Protein AF-0000000084986970 (afdb_homodimer)

InterPro domains:
  IPR000310 Orn/Lys/Arg decarboxylase, major domain [PF01276] (15-390)
  IPR000310 Orn/Lys/Arg decarboxylase, major domain [PS00703] (236-250)
  IPR000310 Orn/Lys/Arg decarboxylase, major domain [cd00615] (16-315)
  IPR008286 Orn/Lys/Arg decarboxylase, C-terminal [PF03711] (447-493)
  IPR015421 Pyridoxal phosphate-dependent transferase, major domain [G3DSA:3.40.640.10] (15-297)
  IPR015424 Pyridoxal phosphate-dependent transferase [SSF53383] (15-403)
  IPR052357 Orn/Lys/Arg decarboxylase class-I [PTHR43277] (8-494)

Radius of gyration: 28.78 Å; Cα contacts (8 Å, |Δi|>4): 2289; chains: 2; bounding box: 64×90×77 Å

Solvent-accessible surface area (backbone atoms only — not comparable to full-atom values): 53271 Å² total; per-residue (Å²): 107,68,64,58,50,49,51,50,48,51,60,55,63,49,33,51,39,37,55,46,49,54,52,51,49,72,62,64,58,47,70,22,34,46,30,8,18,43,52,35,53,41,27,63,79,32,94,77,34,21,66,56,39,64,58,41,28,63,42,48,31,44,49,41,54,42,63,62,40,69,84,65,24,37,91,78,65,48,80,43,31,46,37,50,34,25,53,53,44,8,60,74,72,65,28,78,38,36,44,82,35,76,46,16,38,48,47,49,52,27,30,53,37,52,51,70,32,37,67,63,39,32,30,40,34,47,54,72,43,62,68,38,56,59,41,20,34,36,62,28,28,24,31,74,43,75,36,71,51,28,57,19,76,92,63,70,40,76,46,65,58,31,58,68,59,51,53,48,50,46,67,75,40,49,78,25,51,31,35,43,46,63,43,29,35,95,80,15,43,28,71,53,49,45,68,55,46,52,55,30,48,74,49,67,23,41,36,36,33,40,14,40,71,39,63,61,24,81,39,38,76,91,49,48,75,36,60,54,77,42,60,31,26,32,37,33,18,16,34,5,47,43,34,56,18,41,54,20,19,15,37,39,35,33,56,42,91,80,62,57,63,68,56,37,46,56,38,44,47,63,73,47,41,87,41,52,43,44,60,40,56,27,24,46,35,44,30,50,28,36,39,72,73,44,22,45,61,40,48,50,51,36,52,50,48,37,53,49,49,42,53,50,40,38,68,47,74,33,37,38,59,60,47,64,82,72,56,52,18,78,78,40,68,86,48,64,61,45,65,42,70,44,41,40,41,30,38,37,56,45,47,35,49,54,47,71,56,43,52,48,46,33,38,75,75,60,38,35,44,59,42,48,67,52,67,44,32,38,32,38,48,56,29,53,20,61,48,71,70,55,51,51,52,50,45,51,49,52,41,54,53,40,66,66,62,48,65,59,48,84,78,70,80,76,81,76,80,68,75,82,74,47,68,46,33,44,32,30,68,30,44,60,47,86,48,42,82,44,51,51,45,40,98,85,72,37,79,29,70,82,49,50,73,35,33,30,26,42,53,31,27,35,37,78,89,60,40,58,75,37,41,24,13,23,43,35,45,64,66,53,50,51,50,51,51,52,47,69,65,38,88,54,89,56,48,56,44,61,60,42,62,63,83,88,42,53,18,42,43,24,54,41,74,69,55,56,71,71,50,71,70,53,82,130,108,66,65,58,50,49,51,50,48,51,61,55,62,49,33,50,38,38,55,48,49,54,51,51,50,70,62,65,56,47,70,22,33,48,29,6,18,44,51,34,53,41,27,62,80,31,94,79,34,21,65,57,40,62,59,41,29,63,43,48,31,46,48,41,54,43,64,62,40,69,83,63,24,37,91,79,66,49,79,43,31,46,38,51,34,25,53,55,45,6,60,74,71,65,27,78,40,36,43,84,35,75,45,17,37,48,48,49,52,28,31,53,36,51,51,71,34,36,66,64,39,33,31,40,34,47,54,73,43,61,68,36,58,58,42,20,32,36,63,28,28,26,33,74,43,74,35,72,50,31,58,18,77,90,61,70,41,75,46,64,58,30,61,66,58,52,53,49,50,47,66,74,40,48,78,27,51,32,34,44,46,62,41,31,33,94,80,16,42,26,72,52,49,45,69,56,44,54,58,30,48,73,49,66,23,42,34,36,32,40,14,42,71,39,61,61,24,80,40,38,75,92,49,48,76,39,59,55,77,43,60,31,26,31,38,33,18,16,35,6,48,42,35,56,17,42,55,20,20,15,37,39,34,34,57,43,89,80,64,56,63,68,57,36,45,56,38,42,45,64,74,46,40,87,40,52,44,45,62,41,56,28,23,46,35,44,29,49,27,36,40,73,75,44,22,45,61,40,49,52,50,35,52,51,49,36,52,50,49,42,53,51,40,40,68,48,75,32,39,37,58,58,48,62,82,69,55,53,19,78,78,37,68,85,47,64,60,46,65,41,69,43,42,43,40,30,37,38,57,45,47,34,50,56,47,70,56,43,53,48,47,34,37,74,75,61,37,35,43,58,44,48,67,52,64,45,32,40,31,39,46,57,28,54,20,61,48,70,68,56,50,52,52,50,44,51,49,52,41,55,52,40,68,67,64,47,64,58,49,87,79,68,80,76,81,77,80,67,74,83,73,47,68,46,32,43,32,30,69,28,44,58,48,86,47,42,79,43,52,52,46,40,97,84,73,36,79,30,70,82,50,48,72,35,33,29,26,43,52,31,27,35,40,78,90,60,39,59,76,37,41,24,12,22,42,36,45,63,66,52,50,51,48,52,52,51,48,69,65,38,87,56,90,54,48,57,46,61,60,41,63,64,82,88,42,53,18,42,44,25,54,40,74,70,55,55,70,72,50,72,69,53,83,130

Organism: Nitrosospira multiformis (strain ATCC 25196 / NCIMB 11849 / C 71) (NCBI:txid323848)

Nearest PDB structures (foldseek):
  3n75-assembly1_A  TM=8.613E-01  e=7.988E-37  Escherichia coli K-12
  5fkz-assembly1_E  TM=8.682E-01  e=3.020E-36  Escherichia coli K-12
  7p9b-assembly1_A  TM=8.381E-01  e=1.142E-35  Providencia stuartii
  2vyc-assembly1_A  TM=8.359E-01  e=1.022E-35  Escherichia coli BL21(DE3)
  5fkx-assembly1_A  TM=8.220E-01  e=3.748E-34  Escherichia coli K-12

Secondary structure (DSSP, 8-state):
-HHHHHHHHHHHH--HHHHHHHHHHHHTPEEESS-TTTTTHHHHT-TTTHHHHHHH-HHHHHT---TT-GGG--SSS--SHHHHHHHHHHHHHT-SEEEEESSHHHHHHHHHHHHH--TT-EEEEETTS-HHHHHHHHHHT-EEEEEPPPEETTTTEE-PPPHHHHHHHHHH-TT--EEEEESS-TT-EE--HHHHHHHHHHTT-EEEEE-TT-TTGGGSGGGPSPTTTTT-SEEEE-HHHHSSSPTT-EEEEE--TT--HHHHHHHHHHHS-SS--HHHHHHHHHHHHHHHHHHHHHHHHHHHHHHHHHHHHHHTSS-EE--HHHHS-GGGTTTT-EE-TTEEEEE-TTSSS-HHHHHHHHHHHH-EEESEE-SSEEEEE--TT--HHHHHHHHHHHHHHHHT-PPPPPPPPPPPPPPP--B-S-HHHHHTS--EEEESB-TTSSB-GGGTT-BB-S-BEEETT---SB-TTBBP-HHHHHHHHHHHHSSS--EEETPEEETTEEEEEE--HHHHHHSPPPP-/-HHHHHHHHHHHH--HHHHHHHHHHHHTPEEESS-TTTTTHHHHT-TTTHHHHHHH-HHHHHT---TT-GGG--SSS--SHHHHHHHHHHHHHT-SEEEEESSHHHHHHHHHHHHH--TT-EEEEETTS-HHHHHHHHHHT-EEEEEPPPEETTTTEE-PPPHHHHHHHHHH-TT-SEEEEESS-TT-EE--HHHHHHHHHHTT-EEEEE-TT-TTGGGSGGGPSPTTTTT-SEEEE-HHHHSSSPTT-EEEEE--TT--HHHHHHHHHHHS-SS--HHHHHHHHHHHHHHHHHHHHHHHHHHHHHHHHHHHHHHTSS-EE--HHHHS-GGGTTTT-EE-TTEEEEE-TTSSS-HHHHHHHHHHHH-EEESEE-SSEEEEE--TT--HHHHHHHHHHHHHHHHT-PPPPPPPPPPPPPPP--B-S-HHHHHTS--EEEESB-TTSSB-GGGTT-BB-S-BEEETT---SB-TTBBP-HHHHHHHHHHHHSSS--EEETPEEETTEEEEEE--HHHHHHSPPPP-

pLDDT: mean 93.61, std 6.84, range [61.78, 98.94]

Sequence (1048 aa):
MYRILNAQLQEKARTPFYDQLKSYVLMAKDAWHTPGHSSGDSLRDSPWASDFYQFIGEHIFRADLSVSVPMLDSLMEPSGVIAEAQKIAAKAFGARRTFFATNGTSTANKVIFQTLLAPGEKLLLDRNCHKSVHHGVVLSGAHPIYLNSSVNKKFGVYGPVPKQTLFRAIEEHPDAQALILTSCTYDGFRYDLPPIIEAAHAKGIKVIIDEAWYGFARFHPAFRPTALEAGADYATQSTHKVLSAFSQSSMIHINDPEFNEHLFRENFNMHTSTSPQYSMIASLDVARKQVVMEGYKLLSRTLELAKEVREQINSTGVFRVLELTDLLPDEVKNDNIQLDSTKVTVDISHCGFTVEDLVRELFERYNIQVEKSTFNTLTLLLTIGTTRSKVSRLYDALMRIAREGRAPRRLYQIPELPGFTELKYLPRDAFYCGGEIVPLLDEQERINDSLKGKVCADQITPYPPGIPVLVPGQTITSGVVQYLVSMLRSQKRVEVHGIVYDGYLPCLRLLSDVEEKSLKKLAKMYRILNAQLQEKARTPFYDQLKSYVLMAKDAWHTPGHSSGDSLRDSPWASDFYQFIGEHIFRADLSVSVPMLDSLMEPSGVIAEAQKIAAKAFGARRTFFATNGTSTANKVIFQTLLAPGEKLLLDRNCHKSVHHGVVLSGAHPIYLNSSVNKKFGVYGPVPKQTLFRAIEEHPDAQALILTSCTYDGFRYDLPPIIEAAHAKGIKVIIDEAWYGFARFHPAFRPTALEAGADYATQSTHKVLSAFSQSSMIHINDPEFNEHLFRENFNMHTSTSPQYSMIASLDVARKQVVMEGYKLLSRTLELAKEVREQINSTGVFRVLELTDLLPDEVKNDNIQLDSTKVTVDISHCGFTVEDLVRELFERYNIQVEKSTFNTLTLLLTIGTTRSKVSRLYDALMRIAREGRAPRRLYQIPELPGFTELKYLPRDAFYCGGEIVPLLDEQERINDSLKGKVCADQITPYPPGIPVLVPGQTITSGVVQYLVSMLRSQKRVEVHGIVYDGYLPCLRLLSDVEEKSLKKLAK

Foldseek 3Di:
DVVVVVVVLVLLQDLLQLVLLVVVLVVVDFDPDDDPCRLVVVQCPDPVRNVVPVVVHRVLSSSQDFCVPPSNAFLLDGDPSLLSLQCSLQVLQVFPTKHKFQQAVLLVLLLVLLLQAAAAAEEEEELQDDVSNLVSLQVRNYHYDYAYFFADQVFGDTHGGAPVSLLVVCVVCLRHAEYEEEAPDPQFKGFPCQVSCVSNVVSPHAYEYEDQPPSLQVLEPVRDDDNVNSPHQKYKYNCVNFWQAPPSIIMIGGHHPPDDVVSSSVSSSVRHDSRHSSSRSSRSSNRSSCCSVCVHVLVVVLLVLLVVLQVLQVVLVQKHWDDCVNGPGPSHPPRPMDGDSQKTKIFRQFLQDFPVRVQVCCCVPQVDHFDDGDRGITIHGGHSPDDPVNSVSVSVSSSVSSVVRHGGDDGDGADDQDDFADQWARLNLLQPAPFDKAFCADPVRHGDCVLAQFFFNDFKAKPVVRRTSHTGRGGDHPVSSVNVSCQVPDPDPMDIPQWDDDDNTTITGTHDPVSSVVGDTDDD/DVVVVVVVLVLLQDLLQLVLLVVVLVVVDFDPDDDPCRLVVVQCPDPVRNVVPVVVHRVLSSSQDFCVPPSNAFLLDGDGSLLSLQCSLLVLQVFPTKHKFQQAVLLVLLLVLLLQAAAAAEEEEELQDDVSNLVSLQVRNYHYDYAYFFADQVFGDTHGGAPVSLLVCCVVCLRHQEYEEEAPDPQFKGFPCQVSCVSNVVSPHAYEYEDQPPSLQVLEPVRDDDCVNSPHQKYKYNCVNFWQAPPSIIMIGGHHPPDDVVSSSVSSSVRHDSRHSSSRSSRSSNRSSCCSVCVHVLVVVLLVLLVVLQVLQVVLVQKHWDDCVNGPGPSHPPRPMDGDSQKTKIFRQFLQDFPVVVQVCCCVPQVDHFDDGDRGITIHGGHSPDDPVNSVSVSVSSSVSSVVRHGGDDGDRADDQDDFADQWARLNLLQPAPFDKAFCADPVRHGDCVLAQFFFNDFKAKPVVRRTSHTGRGGDHPVSSVNVSCQVPDPDPMDIPQWDDDDPTTITGTHDPVSSVVGDTDDD

Structure (mmCIF, N/CA/C/O backbone):
data_AF-0000000084986970-model_v1
#
loop_
_entity.id
_entity.type
_entity.pdbx_description
1 polymer 'Arginine decarboxylase'
#
loop_
_atom_site.group_PDB
_atom_site.id
_atom_site.type_symbol
_atom_site.label_atom_id
_atom_site.label_alt_id
_atom_site.label_comp_id
_atom_site.label_asym_id
_atom_site.label_entity_id
_atom_site.label_seq_id
_atom_site.pdbx_PDB_ins_code
_atom_site.Cartn_x
_atom_site.Cartn_y
_atom_site.Cartn_z
_atom_site.occupancy
_atom_site.B_iso_or_equiv
_atom_site.auth_seq_id
_atom_site.auth_comp_id
_atom_site.auth_asym_id
_atom_site.auth_atom_id
_atom_site.pdbx_PDB_model_num
ATOM 1 N N . MET A 1 1 ? 28.109 -7.93 35.625 1 62.84 1 MET A N 1
ATOM 2 C CA . MET A 1 1 ? 27.391 -6.703 35.281 1 62.84 1 MET A CA 1
ATOM 3 C C . MET A 1 1 ? 27.797 -6.23 33.875 1 62.84 1 MET A C 1
ATOM 5 O O . MET A 1 1 ? 26.938 -5.957 33.031 1 62.84 1 MET A O 1
ATOM 9 N N . TYR A 1 2 ? 29.078 -6.27 33.656 1 71.12 2 TYR A N 1
ATOM 10 C CA . TYR A 1 2 ? 29.578 -5.82 32.375 1 71.12 2 TYR A CA 1
ATOM 11 C C . TYR A 1 2 ? 29.156 -6.781 31.25 1 71.12 2 TYR A C 1
ATOM 13 O O . TYR A 1 2 ? 28.781 -6.352 30.156 1 71.12 2 TYR A O 1
ATOM 21 N N . ARG A 1 3 ? 29.156 -8.047 31.422 1 68.19 3 ARG A N 1
ATOM 22 C CA . ARG A 1 3 ? 28.766 -9.039 30.422 1 68.19 3 ARG A CA 1
ATOM 23 C C . ARG A 1 3 ? 27.281 -8.93 30.094 1 68.19 3 ARG A C 1
ATOM 25 O O . ARG A 1 3 ? 26.891 -9.055 28.922 1 68.19 3 ARG A O 1
ATOM 32 N N . ILE A 1 4 ? 26.578 -8.805 31.172 1 70.62 4 ILE A N 1
ATOM 33 C CA . ILE A 1 4 ? 25.141 -8.664 30.969 1 70.62 4 ILE A CA 1
ATOM 34 C C . ILE A 1 4 ? 24.859 -7.383 30.188 1 70.62 4 ILE A C 1
ATOM 36 O O . ILE A 1 4 ? 24.047 -7.387 29.25 1 70.62 4 ILE A O 1
ATOM 40 N N . LEU A 1 5 ? 25.5 -6.305 30.625 1 70.62 5 LEU A N 1
ATOM 41 C CA . LEU A 1 5 ? 25.328 -5.031 29.922 1 70.62 5 LEU A CA 1
ATOM 42 C C . LEU A 1 5 ? 25.781 -5.148 28.469 1 70.62 5 LEU A C 1
ATOM 44 O O . LEU A 1 5 ? 25.125 -4.613 27.578 1 70.62 5 LEU A O 1
ATOM 48 N N . ASN A 1 6 ? 26.875 -5.789 28.328 1 71.12 6 ASN A N 1
ATOM 49 C CA . ASN A 1 6 ? 27.391 -5.984 26.984 1 71.12 6 ASN A CA 1
ATOM 50 C C . ASN A 1 6 ? 26.438 -6.832 26.141 1 71.12 6 ASN A C 1
ATOM 52 O O . ASN A 1 6 ? 26.219 -6.551 24.953 1 71.12 6 ASN A O 1
ATOM 56 N N . ALA A 1 7 ? 25.906 -7.867 26.734 1 70.81 7 ALA A N 1
ATOM 57 C CA . ALA A 1 7 ? 24.953 -8.727 26.031 1 70.81 7 ALA A CA 1
ATOM 58 C C . ALA A 1 7 ? 23.703 -7.957 25.656 1 70.81 7 ALA A C 1
ATOM 60 O O . ALA A 1 7 ? 23.156 -8.125 24.562 1 70.81 7 ALA A O 1
ATOM 61 N N . GLN A 1 8 ? 23.328 -7.133 26.516 1 72 8 GLN A N 1
ATOM 62 C CA . GLN A 1 8 ? 22.141 -6.309 26.266 1 72 8 GLN A CA 1
ATOM 63 C C . GLN A 1 8 ? 22.406 -5.309 25.141 1 72 8 GLN A C 1
ATOM 65 O O . GLN A 1 8 ? 21.531 -5.07 24.297 1 72 8 GLN A O 1
ATOM 70 N N . LEU A 1 9 ? 23.531 -4.793 25.188 1 75.38 9 LEU A N 1
ATOM 71 C CA . LEU A 1 9 ? 23.922 -3.838 24.141 1 75.38 9 LEU A CA 1
ATOM 72 C C . LEU A 1 9 ? 23.984 -4.516 22.781 1 75.38 9 LEU A C 1
ATOM 74 O O . LEU A 1 9 ? 23.578 -3.936 21.781 1 75.38 9 LEU A O 1
ATOM 78 N N . GLN A 1 10 ? 24.453 -5.656 22.812 1 76.06 10 GLN A N 1
ATOM 79 C CA . GLN A 1 10 ? 24.562 -6.406 21.562 1 76.06 10 GLN A CA 1
ATOM 80 C C . GLN A 1 10 ? 23.172 -6.758 21.016 1 76.06 10 GLN A C 1
ATOM 82 O O . GLN A 1 10 ? 22.953 -6.719 19.812 1 76.06 10 GLN A O 1
ATOM 87 N N . GLU A 1 11 ? 22.375 -7.031 21.922 1 80.12 11 GLU A N 1
ATOM 88 C CA . GLU A 1 11 ? 21.016 -7.371 21.516 1 80.12 11 GLU A CA 1
ATOM 89 C C . GLU A 1 11 ? 20.297 -6.16 20.922 1 80.12 11 GLU A C 1
ATOM 91 O O . GLU A 1 11 ? 19.609 -6.273 19.906 1 80.12 11 GLU A O 1
ATOM 96 N N . LYS A 1 12 ? 20.562 -5.062 21.5 1 83.5 12 LYS A N 1
ATOM 97 C CA . LYS A 1 12 ? 19.922 -3.83 21.062 1 83.5 12 LYS A CA 1
ATOM 98 C C . LYS A 1 12 ? 20.516 -3.332 19.75 1 83.5 12 LYS A C 1
ATOM 100 O O . LYS A 1 12 ? 19.844 -2.646 18.984 1 83.5 12 LYS A O 1
ATOM 105 N N . ALA A 1 13 ? 21.703 -3.695 19.531 1 88.25 13 ALA A N 1
ATOM 106 C CA . ALA A 1 13 ? 22.422 -3.166 18.391 1 88.25 13 ALA A CA 1
ATOM 107 C C . ALA A 1 13 ? 22.266 -4.082 17.172 1 88.25 13 ALA A C 1
ATOM 109 O O . ALA A 1 13 ? 22.688 -3.738 16.062 1 88.25 13 ALA A O 1
ATOM 110 N N . ARG A 1 14 ? 21.578 -5.105 17.391 1 92.94 14 ARG A N 1
ATOM 111 C CA . ARG A 1 14 ? 21.406 -6.035 16.281 1 92.94 14 ARG A CA 1
ATOM 112 C C . ARG A 1 14 ? 20.297 -5.555 15.344 1 92.94 14 ARG A C 1
ATOM 114 O O . ARG A 1 14 ? 19.312 -4.961 15.789 1 92.94 14 ARG A O 1
ATOM 121 N N . THR A 1 15 ? 20.531 -5.73 14.109 1 97 15 THR A N 1
ATOM 122 C CA . THR A 1 15 ? 19.5 -5.559 13.078 1 97 15 THR A CA 1
ATOM 123 C C . THR A 1 15 ? 19.266 -6.863 12.328 1 97 15 THR A C 1
ATOM 125 O O . THR A 1 15 ? 19.781 -7.055 11.219 1 97 15 THR A O 1
ATOM 128 N N . PRO A 1 16 ? 18.406 -7.699 12.922 1 97.19 16 PRO A N 1
ATOM 129 C CA . PRO A 1 16 ? 18.266 -9.055 12.391 1 97.19 16 PRO A CA 1
ATOM 130 C C . PRO A 1 16 ? 18 -9.086 10.891 1 97.19 16 PRO A C 1
ATOM 132 O O . PRO A 1 16 ? 18.656 -9.828 10.156 1 97.19 16 PRO A O 1
ATOM 135 N N . PHE A 1 17 ? 17.109 -8.312 10.398 1 97.56 17 PHE A N 1
ATOM 136 C CA . PHE A 1 17 ? 16.75 -8.375 8.984 1 97.56 17 PHE A CA 1
ATOM 137 C C . PHE A 1 17 ? 17.859 -7.762 8.125 1 97.56 17 PHE A C 1
ATOM 139 O O . PHE A 1 17 ? 18.312 -8.375 7.156 1 97.56 17 PHE A O 1
ATOM 146 N N . TYR A 1 18 ? 18.312 -6.52 8.492 1 97.69 18 TYR A N 1
ATOM 147 C CA . TYR A 1 18 ? 19.344 -5.859 7.703 1 97.69 18 TYR A CA 1
ATOM 148 C C . TYR A 1 18 ? 20.625 -6.695 7.66 1 97.69 18 TYR A C 1
ATOM 150 O O . TYR A 1 18 ? 21.25 -6.828 6.605 1 97.69 18 TYR A O 1
ATOM 158 N N . ASP A 1 19 ? 20.984 -7.223 8.789 1 97.12 19 ASP A N 1
ATOM 159 C CA . ASP A 1 19 ? 22.188 -8.055 8.852 1 97.12 19 ASP A CA 1
ATOM 160 C C . ASP A 1 19 ? 22.078 -9.242 7.895 1 97.12 19 ASP A C 1
ATOM 162 O O . ASP A 1 19 ? 23.031 -9.547 7.172 1 97.12 19 ASP A O 1
ATOM 166 N N . GLN A 1 20 ? 20.938 -9.891 7.91 1 96.12 20 GLN A N 1
ATOM 167 C CA . GLN A 1 20 ? 20.734 -11.039 7.035 1 96.12 20 GLN A CA 1
ATOM 168 C C . GLN A 1 20 ? 20.703 -10.617 5.57 1 96.12 20 GLN A C 1
ATOM 170 O O . GLN A 1 20 ? 21.234 -11.32 4.703 1 96.12 20 GLN A O 1
ATOM 175 N N . LEU A 1 21 ? 20.078 -9.508 5.277 1 96 21 LEU A N 1
ATOM 176 C CA . LEU A 1 21 ? 20.016 -8.977 3.918 1 96 21 LEU A CA 1
ATOM 177 C C . LEU A 1 21 ? 21.406 -8.703 3.379 1 96 21 LEU A C 1
ATOM 179 O O . LEU A 1 21 ? 21.734 -9.109 2.26 1 96 21 LEU A O 1
ATOM 183 N N . LYS A 1 22 ? 22.172 -7.984 4.164 1 95.25 22 LYS A N 1
ATOM 184 C CA . LYS A 1 22 ? 23.547 -7.668 3.785 1 95.25 22 LYS A CA 1
ATOM 185 C C . LYS A 1 22 ? 24.344 -8.938 3.529 1 95.25 22 LYS A C 1
ATOM 187 O O . LYS A 1 22 ? 25.062 -9.039 2.527 1 95.25 22 LYS A O 1
ATOM 192 N N . SER A 1 23 ? 24.188 -9.859 4.422 1 94.75 23 SER A N 1
ATOM 193 C CA . SER A 1 23 ? 24.891 -11.133 4.273 1 94.75 23 SER A CA 1
ATOM 194 C C . SER A 1 23 ? 24.484 -11.836 2.98 1 94.75 23 SER A C 1
ATOM 196 O O . SER A 1 23 ? 25.328 -12.367 2.264 1 94.75 23 SER A O 1
ATOM 198 N N . TYR A 1 24 ? 23.219 -11.852 2.705 1 93.19 24 TYR A N 1
ATOM 199 C CA . TYR A 1 24 ? 22.719 -12.516 1.5 1 93.19 24 TYR A CA 1
ATOM 200 C C . TYR A 1 24 ? 23.297 -11.852 0.248 1 93.19 24 TYR A C 1
ATOM 202 O O . TYR A 1 24 ? 23.703 -12.539 -0.691 1 93.19 24 TYR A O 1
ATOM 210 N N . VAL A 1 25 ? 23.25 -10.547 0.207 1 92.56 25 VAL A N 1
ATOM 211 C CA . VAL A 1 25 ? 23.75 -9.797 -0.942 1 92.56 25 VAL A CA 1
ATOM 212 C C . VAL A 1 25 ? 25.219 -10.156 -1.191 1 92.56 25 VAL A C 1
ATOM 214 O O . VAL A 1 25 ? 25.641 -10.297 -2.34 1 92.56 25 VAL A O 1
ATOM 217 N N . LEU A 1 26 ? 25.922 -10.344 -0.168 1 90.88 26 LEU A N 1
ATOM 218 C CA . LEU A 1 26 ? 27.344 -10.609 -0.275 1 90.88 26 LEU A CA 1
ATOM 219 C C . LEU A 1 26 ? 27.609 -12.039 -0.734 1 90.88 26 LEU A C 1
ATOM 221 O O . LEU A 1 26 ? 28.688 -12.352 -1.238 1 90.88 26 LEU A O 1
ATOM 225 N N . MET A 1 27 ? 26.641 -12.883 -0.57 1 87.81 27 MET A N 1
ATOM 226 C CA . MET A 1 27 ? 26.766 -14.258 -1.049 1 87.81 27 MET A CA 1
ATOM 227 C C . MET A 1 27 ? 26.719 -14.305 -2.572 1 87.81 27 MET A C 1
ATOM 229 O O . MET A 1 27 ? 27.188 -15.273 -3.178 1 87.81 27 MET A O 1
ATOM 233 N N . ALA A 1 28 ? 26.172 -13.32 -3.221 1 83.62 28 ALA A N 1
ATOM 234 C CA . ALA A 1 28 ? 26.156 -13.18 -4.676 1 83.62 28 ALA A CA 1
ATOM 235 C C . ALA A 1 28 ? 25.531 -14.406 -5.336 1 83.62 28 ALA A C 1
ATOM 237 O O . ALA A 1 28 ? 26.109 -14.992 -6.246 1 83.62 28 ALA A O 1
ATOM 238 N N . LYS A 1 29 ? 24.375 -14.758 -4.918 1 82.75 29 LYS A N 1
ATOM 239 C CA . LYS A 1 29 ? 23.672 -15.906 -5.477 1 82.75 29 LYS A CA 1
ATOM 240 C C . LYS A 1 29 ? 23.062 -15.57 -6.832 1 82.75 29 LYS A C 1
ATOM 242 O O . LYS A 1 29 ? 22.641 -14.438 -7.059 1 82.75 29 LYS A O 1
ATOM 247 N N . ASP A 1 30 ? 23 -16.641 -7.719 1 89.81 30 ASP A N 1
ATOM 248 C CA . ASP A 1 30 ? 22.281 -16.484 -8.977 1 89.81 30 ASP A CA 1
ATOM 249 C C . ASP A 1 30 ? 20.781 -16.562 -8.766 1 89.81 30 ASP A C 1
ATOM 251 O O . ASP A 1 30 ? 20.266 -17.562 -8.25 1 89.81 30 ASP A O 1
ATOM 255 N N . ALA A 1 31 ? 20.141 -15.523 -9.188 1 88.5 31 ALA A N 1
ATOM 256 C CA . ALA A 1 31 ? 18.703 -15.438 -8.969 1 88.5 31 ALA A CA 1
ATOM 257 C C . ALA A 1 31 ? 17.922 -15.922 -10.195 1 88.5 31 ALA A C 1
ATOM 259 O O . ALA A 1 31 ? 18.078 -15.375 -11.289 1 88.5 31 ALA A O 1
ATOM 260 N N . TRP A 1 32 ? 17.156 -16.906 -10.062 1 93.69 32 TRP A N 1
ATOM 261 C CA . TRP A 1 32 ? 16.203 -17.359 -11.078 1 93.69 32 TRP A CA 1
ATOM 262 C C . TRP A 1 32 ? 14.773 -17.078 -10.648 1 93.69 32 TRP A C 1
ATOM 264 O O . TRP A 1 32 ? 13.898 -17.922 -10.789 1 93.69 32 TRP A O 1
ATOM 274 N N . HIS A 1 33 ? 14.641 -15.938 -9.969 1 89.81 33 HIS A N 1
ATOM 275 C CA . HIS A 1 33 ? 13.383 -15.406 -9.445 1 89.81 33 HIS A CA 1
ATOM 276 C C . HIS A 1 33 ? 13.273 -13.906 -9.688 1 89.81 33 HIS A C 1
ATOM 278 O O . HIS A 1 33 ? 14.18 -13.297 -10.258 1 89.81 33 HIS A O 1
ATOM 284 N N . THR A 1 34 ? 12.141 -13.344 -9.375 1 90.75 34 THR A N 1
ATOM 285 C CA . THR A 1 34 ? 11.969 -11.898 -9.438 1 90.75 34 THR A CA 1
ATOM 286 C C . THR A 1 34 ? 12.961 -11.195 -8.516 1 90.75 34 THR A C 1
ATOM 288 O O . THR A 1 34 ? 13.484 -11.805 -7.578 1 90.75 34 THR A O 1
ATOM 291 N N . PRO A 1 35 ? 13.258 -9.867 -8.812 1 94.06 35 PRO A N 1
ATOM 292 C CA . PRO A 1 35 ? 12.664 -8.969 -9.805 1 94.06 35 PRO A CA 1
ATOM 293 C C . PRO A 1 35 ? 13.305 -9.109 -11.188 1 94.06 35 PRO A C 1
ATOM 295 O O . PRO A 1 35 ? 14.305 -9.812 -11.344 1 94.06 35 PRO A O 1
ATOM 298 N N . GLY A 1 36 ? 12.711 -8.492 -12.117 1 94.44 36 GLY A N 1
ATOM 299 C CA . GLY A 1 36 ? 13.086 -8.617 -13.508 1 94.44 36 GLY A CA 1
ATOM 300 C C . GLY A 1 36 ? 14.477 -8.078 -13.805 1 94.44 36 GLY A C 1
ATOM 301 O O . GLY A 1 36 ? 15.148 -8.555 -14.727 1 94.44 36 GLY A O 1
ATOM 302 N N . HIS A 1 37 ? 14.93 -7.113 -13.031 1 94.81 37 HIS A N 1
ATOM 303 C CA . HIS A 1 37 ? 16.234 -6.508 -13.289 1 94.81 37 HIS A CA 1
ATOM 304 C C . HIS A 1 37 ? 17.359 -7.426 -12.844 1 94.81 37 HIS A C 1
ATOM 306 O O . HIS A 1 37 ? 18.516 -7.219 -13.227 1 94.81 37 HIS A O 1
ATOM 312 N N . SER A 1 38 ? 17.031 -8.461 -12.062 1 94.12 38 SER A N 1
ATOM 313 C CA . SER A 1 38 ? 18 -9.484 -11.672 1 94.12 38 SER A CA 1
ATOM 314 C C . SER A 1 38 ? 19.266 -8.859 -11.078 1 94.12 38 SER A C 1
ATOM 316 O O . SER A 1 38 ? 20.359 -9.031 -11.609 1 94.12 38 SER A O 1
ATOM 318 N N . SER A 1 39 ? 19.141 -8.219 -9.938 1 91.81 39 SER A N 1
ATOM 319 C CA . SER A 1 39 ? 20.234 -7.605 -9.18 1 91.81 39 SER A CA 1
ATOM 320 C C . SER A 1 39 ? 20.906 -6.492 -9.977 1 91.81 39 SER A C 1
ATOM 322 O O . SER A 1 39 ? 22.094 -6.223 -9.797 1 91.81 39 SER A O 1
ATOM 324 N N . GLY A 1 40 ? 20.188 -5.984 -10.938 1 94.25 40 GLY A N 1
ATOM 325 C CA . GLY A 1 40 ? 20.688 -4.848 -11.695 1 94.25 40 GLY A CA 1
ATOM 326 C C . GLY A 1 40 ? 21.312 -5.242 -13.023 1 94.25 40 GLY A C 1
ATOM 327 O O . GLY A 1 40 ? 21.672 -4.383 -13.828 1 94.25 40 GLY A O 1
ATOM 328 N N . ASP A 1 41 ? 21.359 -6.488 -13.336 1 94.69 41 ASP A N 1
ATOM 329 C CA . ASP A 1 41 ? 22 -6.977 -14.555 1 94.69 41 ASP A CA 1
ATOM 330 C C . ASP A 1 41 ? 21.297 -6.426 -15.797 1 94.69 41 ASP A C 1
ATOM 332 O O . ASP A 1 41 ? 21.938 -6.191 -16.828 1 94.69 41 ASP A O 1
ATOM 336 N N . SER A 1 42 ? 20.047 -6.176 -15.695 1 96.31 42 SER A N 1
ATOM 337 C CA . SER A 1 42 ? 19.297 -5.676 -16.844 1 96.31 42 SER A CA 1
ATOM 338 C C . SER A 1 42 ? 19.672 -4.234 -17.156 1 96.31 42 SER A C 1
ATOM 340 O O . SER A 1 42 ? 19.469 -3.764 -18.281 1 96.31 42 SER A O 1
ATOM 342 N N . LEU A 1 43 ? 20.203 -3.514 -16.188 1 96.62 43 LEU A N 1
ATOM 343 C CA . LEU A 1 43 ? 20.406 -2.076 -16.344 1 96.62 43 LEU A CA 1
ATOM 344 C C . LEU A 1 43 ? 21.891 -1.746 -16.469 1 96.62 43 LEU A C 1
ATOM 346 O O . LEU A 1 43 ? 22.25 -0.749 -17.094 1 96.62 43 LEU A O 1
ATOM 350 N N . ARG A 1 44 ? 22.719 -2.52 -15.852 1 94.69 44 ARG A N 1
ATOM 351 C CA . ARG A 1 44 ? 24.125 -2.201 -15.664 1 94.69 44 ARG A CA 1
ATOM 352 C C . ARG A 1 44 ? 24.797 -1.857 -16.984 1 94.69 44 ARG A C 1
ATOM 354 O O . ARG A 1 44 ? 25.5 -0.85 -17.094 1 94.69 44 ARG A O 1
ATOM 361 N N . ASP A 1 45 ? 24.531 -2.646 -18.031 1 92.19 45 ASP A N 1
ATOM 362 C CA . ASP A 1 45 ? 25.203 -2.449 -19.312 1 92.19 45 ASP A CA 1
ATOM 363 C C . ASP A 1 45 ? 24.234 -1.899 -20.359 1 92.19 45 ASP A C 1
ATOM 365 O O . ASP A 1 45 ? 24.5 -1.961 -21.547 1 92.19 45 ASP A O 1
ATOM 369 N N . SER A 1 46 ? 23.141 -1.379 -19.938 1 95.88 46 SER A N 1
ATOM 370 C CA . SER A 1 46 ? 22.156 -0.828 -20.859 1 95.88 46 SER A CA 1
ATOM 371 C C . SER A 1 46 ? 22.594 0.526 -21.406 1 95.88 46 SER A C 1
ATOM 373 O O . SER A 1 46 ? 22.984 1.412 -20.641 1 95.88 46 SER A O 1
ATOM 375 N N . PRO A 1 47 ? 22.594 0.762 -22.672 1 94.19 47 PRO A N 1
ATOM 376 C CA . PRO A 1 47 ? 22.922 2.088 -23.203 1 94.19 47 PRO A CA 1
ATOM 377 C C . PRO A 1 47 ? 21.859 3.135 -22.875 1 94.19 47 PRO A C 1
ATOM 379 O O . PRO A 1 47 ? 22.125 4.336 -22.984 1 94.19 47 PRO A O 1
ATOM 382 N N . TRP A 1 48 ? 20.719 2.686 -22.375 1 93.88 48 TRP A N 1
ATOM 383 C CA . TRP A 1 48 ? 19.609 3.605 -22.203 1 93.88 48 TRP A CA 1
ATOM 384 C C . TRP A 1 48 ? 19.281 3.785 -20.719 1 93.88 48 TRP A C 1
ATOM 386 O O . TRP A 1 48 ? 18.688 4.789 -20.328 1 93.88 48 TRP A O 1
ATOM 396 N N . ALA A 1 49 ? 19.688 2.789 -19.875 1 95.38 49 ALA A N 1
ATOM 397 C CA . ALA A 1 49 ? 19.172 2.82 -18.516 1 95.38 49 ALA A CA 1
ATOM 398 C C . ALA A 1 49 ? 20.312 2.742 -17.5 1 95.38 49 ALA A C 1
ATOM 400 O O . ALA A 1 49 ? 20.078 2.854 -16.281 1 95.38 49 ALA A O 1
ATOM 401 N N . SER A 1 50 ? 21.594 2.629 -17.922 1 96.56 50 SER A N 1
ATOM 402 C CA . SER A 1 50 ? 22.719 2.467 -17.016 1 96.56 50 SER A CA 1
ATOM 403 C C . SER A 1 50 ? 22.922 3.705 -16.156 1 96.56 50 SER A C 1
ATOM 405 O O . SER A 1 50 ? 23.438 3.611 -15.031 1 96.56 50 SER A O 1
ATOM 407 N N . ASP A 1 51 ? 22.5 4.805 -16.672 1 95.75 51 ASP A N 1
ATOM 408 C CA . ASP A 1 51 ? 22.625 6.039 -15.898 1 95.75 51 ASP A CA 1
ATOM 409 C C . ASP A 1 51 ? 21.844 5.949 -14.586 1 95.75 51 ASP A C 1
ATOM 411 O O . ASP A 1 51 ? 22.328 6.41 -13.547 1 95.75 51 ASP A O 1
ATOM 415 N N . PHE A 1 52 ? 20.688 5.398 -14.656 1 96.75 52 PHE A N 1
ATOM 416 C CA . PHE A 1 52 ? 19.875 5.234 -13.453 1 96.75 52 PHE A CA 1
ATOM 417 C C . PHE A 1 52 ? 20.547 4.273 -12.477 1 96.75 52 PHE A C 1
ATOM 419 O O . PHE A 1 52 ? 20.578 4.527 -11.273 1 96.75 52 PHE A O 1
ATOM 426 N N . TYR A 1 53 ? 21.078 3.199 -13.023 1 96 53 TYR A N 1
ATOM 427 C CA . TYR A 1 53 ? 21.797 2.217 -12.219 1 96 53 TYR A CA 1
ATOM 428 C C . TYR A 1 53 ? 22.969 2.863 -11.484 1 96 53 TYR A C 1
ATOM 430 O O . TYR A 1 53 ? 23.156 2.641 -10.289 1 96 53 TYR A O 1
ATOM 438 N N . GLN A 1 54 ? 23.656 3.672 -12.156 1 95.19 54 GLN A N 1
ATOM 439 C CA . GLN A 1 54 ? 24.812 4.344 -11.57 1 95.19 54 GLN A CA 1
ATOM 440 C C . GLN A 1 54 ? 24.375 5.426 -10.586 1 95.19 54 GLN A C 1
ATOM 442 O O . GLN A 1 54 ? 25 5.598 -9.531 1 95.19 54 GLN A O 1
ATOM 447 N N . PHE A 1 55 ? 23.391 6.105 -10.984 1 94.5 55 PHE A N 1
ATOM 448 C CA . PHE A 1 55 ? 22.922 7.211 -10.156 1 94.5 55 PHE A CA 1
ATOM 449 C C . PHE A 1 55 ? 22.406 6.695 -8.82 1 94.5 55 PHE A C 1
ATOM 451 O O . PHE A 1 55 ? 22.781 7.203 -7.762 1 94.5 55 PHE A O 1
ATOM 458 N N . ILE A 1 56 ? 21.547 5.637 -8.828 1 93.81 56 ILE A N 1
ATOM 459 C CA . ILE A 1 56 ? 20.859 5.184 -7.625 1 93.81 56 ILE A CA 1
ATOM 460 C C . ILE A 1 56 ? 21.797 4.293 -6.805 1 93.81 56 ILE A C 1
ATOM 462 O O . ILE A 1 56 ? 21.734 4.293 -5.574 1 93.81 56 ILE A O 1
ATOM 466 N N . GLY A 1 57 ? 22.578 3.475 -7.43 1 91.75 57 GLY A N 1
ATOM 467 C CA . GLY A 1 57 ? 23.547 2.637 -6.73 1 91.75 57 GLY A CA 1
ATOM 468 C C . GLY A 1 57 ? 23.328 1.154 -6.973 1 91.75 57 GLY A C 1
ATOM 469 O O . GLY A 1 57 ? 22.188 0.695 -7.074 1 91.75 57 GLY A O 1
ATOM 470 N N . GLU A 1 58 ? 24.391 0.439 -6.918 1 91.12 58 GLU A N 1
ATOM 471 C CA . GLU A 1 58 ? 24.422 -0.981 -7.254 1 91.12 58 GLU A CA 1
ATOM 472 C C . GLU A 1 58 ? 23.719 -1.813 -6.18 1 91.12 58 GLU A C 1
ATOM 474 O O . GLU A 1 58 ? 22.938 -2.711 -6.496 1 91.12 58 GLU A O 1
ATOM 479 N N . HIS A 1 59 ? 23.922 -1.479 -4.969 1 92.38 59 HIS A N 1
ATOM 480 C CA . HIS A 1 59 ? 23.5 -2.361 -3.883 1 92.38 59 HIS A CA 1
ATOM 481 C C . HIS A 1 59 ? 22 -2.281 -3.65 1 92.38 59 HIS A C 1
ATOM 483 O O . HIS A 1 59 ? 21.406 -3.201 -3.088 1 92.38 59 HIS A O 1
ATOM 489 N N . ILE A 1 60 ? 21.438 -1.136 -4.094 1 93.75 60 ILE A N 1
ATOM 490 C CA . ILE A 1 60 ? 19.984 -1.072 -3.961 1 93.75 60 ILE A CA 1
ATOM 491 C C . ILE A 1 60 ? 19.328 -2.121 -4.863 1 93.75 60 ILE A C 1
ATOM 493 O O . ILE A 1 60 ? 18.312 -2.703 -4.508 1 93.75 60 ILE A O 1
ATOM 497 N N . PHE A 1 61 ? 19.922 -2.389 -5.996 1 94.62 61 PHE A N 1
ATOM 498 C CA . PHE A 1 61 ? 19.422 -3.408 -6.91 1 94.62 61 PHE A CA 1
ATOM 499 C C . PHE A 1 61 ? 19.719 -4.805 -6.383 1 94.62 61 PHE A C 1
ATOM 501 O O . PHE A 1 61 ? 18.875 -5.699 -6.461 1 94.62 61 PHE A O 1
ATOM 508 N N . ARG A 1 62 ? 20.859 -4.992 -5.824 1 93.94 62 ARG A N 1
ATOM 509 C CA . ARG A 1 62 ? 21.25 -6.293 -5.289 1 93.94 62 ARG A CA 1
ATOM 510 C C . ARG A 1 62 ? 20.406 -6.652 -4.066 1 93.94 62 ARG A C 1
ATOM 512 O O . ARG A 1 62 ? 20.125 -7.832 -3.822 1 93.94 62 ARG A O 1
ATOM 519 N N . ALA A 1 63 ? 20 -5.598 -3.346 1 94.12 63 ALA A N 1
ATOM 520 C CA . ALA A 1 63 ? 19.219 -5.801 -2.131 1 94.12 63 ALA A CA 1
ATOM 521 C C . ALA A 1 63 ? 17.734 -5.934 -2.451 1 94.12 63 ALA A C 1
ATOM 523 O O . ALA A 1 63 ? 16.922 -6.25 -1.573 1 94.12 63 ALA A O 1
ATOM 524 N N . ASP A 1 64 ? 17.406 -5.621 -3.682 1 94.69 64 ASP A N 1
ATOM 525 C CA . ASP A 1 64 ? 16.031 -5.816 -4.141 1 94.69 64 ASP A CA 1
ATOM 526 C C . ASP A 1 64 ? 15.789 -7.273 -4.523 1 94.69 64 ASP A C 1
ATOM 528 O O . ASP A 1 64 ? 16.094 -7.684 -5.648 1 94.69 64 ASP A O 1
ATOM 532 N N . LEU A 1 65 ? 15.156 -8.023 -3.576 1 90.06 65 LEU A N 1
ATOM 533 C CA . LEU A 1 65 ? 15.055 -9.469 -3.725 1 90.06 65 LEU A CA 1
ATOM 534 C C . LEU A 1 65 ? 13.609 -9.93 -3.598 1 90.06 65 LEU A C 1
ATOM 536 O O . LEU A 1 65 ? 12.734 -9.148 -3.23 1 90.06 65 LEU A O 1
ATOM 540 N N . SER A 1 66 ? 13.398 -11.195 -3.887 1 86.62 66 SER A N 1
ATOM 541 C CA . SER A 1 66 ? 12.078 -11.805 -3.914 1 86.62 66 SER A CA 1
ATOM 542 C C . SER A 1 66 ? 11.734 -12.461 -2.576 1 86.62 66 SER A C 1
ATOM 544 O O . SER A 1 66 ? 12.633 -12.836 -1.82 1 86.62 66 SER A O 1
ATOM 546 N N . VAL A 1 67 ? 10.453 -12.633 -2.379 1 77 67 VAL A N 1
ATOM 547 C CA . VAL A 1 67 ? 9.938 -13.344 -1.212 1 77 67 VAL A CA 1
ATOM 548 C C . VAL A 1 67 ? 10.297 -14.82 -1.307 1 77 67 VAL A C 1
ATOM 550 O O . VAL A 1 67 ? 10.211 -15.555 -0.318 1 77 67 VAL A O 1
ATOM 553 N N . SER A 1 68 ? 10.766 -15.195 -2.402 1 73.5 68 SER A N 1
ATOM 554 C CA . SER A 1 68 ? 11.156 -16.594 -2.621 1 73.5 68 SER A CA 1
ATOM 555 C C . SER A 1 68 ? 12.461 -16.922 -1.899 1 73.5 68 SER A C 1
ATOM 557 O O . SER A 1 68 ? 12.859 -18.078 -1.825 1 73.5 68 SER A O 1
ATOM 559 N N . VAL A 1 69 ? 13.07 -15.953 -1.286 1 76.06 69 VAL A N 1
ATOM 560 C CA . VAL A 1 69 ? 14.305 -16.172 -0.531 1 76.06 69 VAL A CA 1
ATOM 561 C C . VAL A 1 69 ? 13.969 -16.469 0.929 1 76.06 69 VAL A C 1
ATOM 563 O O . VAL A 1 69 ? 13.766 -15.539 1.725 1 76.06 69 VAL A O 1
ATOM 566 N N . PRO A 1 70 ? 14 -17.703 1.292 1 76 70 PRO A N 1
ATOM 567 C CA . PRO A 1 70 ? 13.539 -18.062 2.629 1 76 70 PRO A CA 1
ATOM 568 C C . PRO A 1 70 ? 14.352 -17.422 3.742 1 76 70 PRO A C 1
ATOM 570 O O . PRO A 1 70 ? 13.812 -17.094 4.805 1 76 70 PRO A O 1
ATOM 573 N N . MET A 1 71 ? 15.555 -17.172 3.502 1 83.19 71 MET A N 1
ATOM 574 C CA . MET A 1 71 ? 16.453 -16.625 4.516 1 83.19 71 MET A CA 1
ATOM 575 C C . MET A 1 71 ? 16.016 -15.219 4.93 1 83.19 71 MET A C 1
ATOM 577 O O . MET A 1 71 ? 16.422 -14.727 5.984 1 83.19 71 MET A O 1
ATOM 581 N N . LEU A 1 72 ? 15.227 -14.672 4.102 1 87.19 72 LEU A N 1
ATOM 582 C CA . LEU A 1 72 ? 14.852 -13.289 4.359 1 87.19 72 LEU A CA 1
ATOM 583 C C . LEU A 1 72 ? 13.43 -13.195 4.898 1 87.19 72 LEU A C 1
ATOM 585 O O . LEU A 1 72 ? 12.906 -12.102 5.117 1 87.19 72 LEU A O 1
ATOM 589 N N . ASP A 1 73 ? 12.859 -14.297 5.168 1 88.56 73 ASP A N 1
ATOM 590 C CA . ASP A 1 73 ? 11.555 -14.305 5.828 1 88.56 73 ASP A CA 1
ATOM 591 C C . ASP A 1 73 ? 10.484 -13.672 4.938 1 88.56 73 ASP A C 1
ATOM 593 O O . ASP A 1 73 ? 10.719 -13.445 3.75 1 88.56 73 ASP A O 1
ATOM 597 N N . SER A 1 74 ? 9.242 -13.68 5.398 1 84.62 74 SER A N 1
ATOM 598 C CA . SER A 1 74 ? 8.117 -13.086 4.68 1 84.62 74 SER A CA 1
ATOM 599 C C . SER A 1 74 ? 7.391 -12.062 5.539 1 84.62 74 SER A C 1
ATOM 601 O O . SER A 1 74 ? 7.07 -12.328 6.699 1 84.62 74 SER A O 1
ATOM 603 N N . LEU A 1 75 ? 7.195 -10.93 4.934 1 83.06 75 LEU A N 1
ATOM 604 C CA . LEU A 1 75 ? 6.508 -9.859 5.652 1 83.06 75 LEU A CA 1
ATOM 605 C C . LEU A 1 75 ? 5.062 -10.25 5.945 1 83.06 75 LEU A C 1
ATOM 607 O O . LEU A 1 75 ? 4.492 -9.82 6.953 1 83.06 75 LEU A O 1
ATOM 611 N N . MET A 1 76 ? 4.457 -11.039 5.113 1 83.31 76 MET A N 1
ATOM 612 C CA . MET A 1 76 ? 3.055 -11.422 5.246 1 83.31 76 MET A CA 1
ATOM 613 C C . MET A 1 76 ? 2.871 -12.445 6.363 1 83.31 76 MET A C 1
ATOM 615 O O . MET A 1 76 ? 1.812 -12.508 6.984 1 83.31 76 MET A O 1
ATOM 619 N N . GLU A 1 77 ? 3.84 -13.242 6.559 1 84.75 77 GLU A N 1
ATOM 620 C CA . GLU A 1 77 ? 3.85 -14.219 7.645 1 84.75 77 GLU A CA 1
ATOM 621 C C . GLU A 1 77 ? 5.25 -14.375 8.234 1 84.75 77 GLU A C 1
ATOM 623 O O . GLU A 1 77 ? 5.863 -15.438 8.109 1 84.75 77 GLU A O 1
ATOM 628 N N . PRO A 1 78 ? 5.637 -13.414 8.984 1 89.62 78 PRO A N 1
ATOM 629 C CA . PRO A 1 78 ? 7.008 -13.445 9.5 1 89.62 78 PRO A CA 1
ATOM 630 C C . PRO A 1 78 ? 7.227 -14.531 10.547 1 89.62 78 PRO A C 1
ATOM 632 O O . PRO A 1 78 ? 6.418 -14.672 11.469 1 89.62 78 PRO A O 1
ATOM 635 N N . SER A 1 79 ? 8.266 -15.297 10.445 1 89.19 79 SER A N 1
ATOM 636 C CA . SER A 1 79 ? 8.625 -16.328 11.406 1 89.19 79 SER A CA 1
ATOM 637 C C . SER A 1 79 ? 10.133 -16.375 11.633 1 89.19 79 SER A C 1
ATOM 639 O O . SER A 1 79 ? 10.617 -17.141 12.477 1 89.19 79 SER A O 1
ATOM 641 N N . GLY A 1 80 ? 10.891 -15.562 10.945 1 94.62 80 GLY A N 1
ATOM 642 C CA . GLY A 1 80 ? 12.336 -15.531 11.031 1 94.62 80 GLY A CA 1
ATOM 643 C C . GLY A 1 80 ? 12.883 -14.156 11.367 1 94.62 80 GLY A C 1
ATOM 644 O O . GLY A 1 80 ? 12.531 -13.57 12.398 1 94.62 80 GLY A O 1
ATOM 645 N N . VAL A 1 81 ? 13.695 -13.656 10.469 1 95.81 81 VAL A N 1
ATOM 646 C CA . VAL A 1 81 ? 14.469 -12.453 10.766 1 95.81 81 VAL A CA 1
ATOM 647 C C . VAL A 1 81 ? 13.547 -11.242 10.812 1 95.81 81 VAL A C 1
ATOM 649 O O . VAL A 1 81 ? 13.789 -10.289 11.555 1 95.81 81 VAL A O 1
ATOM 652 N N . ILE A 1 82 ? 12.531 -11.234 10.023 1 96.88 82 ILE A N 1
ATOM 653 C CA . ILE A 1 82 ? 11.586 -10.125 10.102 1 96.88 82 ILE A CA 1
ATOM 654 C C . ILE A 1 82 ? 10.852 -10.164 11.445 1 96.88 82 ILE A C 1
ATOM 656 O O . ILE A 1 82 ? 10.68 -9.133 12.094 1 96.88 82 ILE A O 1
ATOM 660 N N . ALA A 1 83 ? 10.398 -11.328 11.844 1 96.69 83 ALA A N 1
ATOM 661 C CA . ALA A 1 83 ? 9.75 -11.492 13.141 1 96.69 83 ALA A CA 1
ATOM 662 C C . ALA A 1 83 ? 10.672 -11.023 14.273 1 96.69 83 ALA A C 1
ATOM 664 O O . ALA A 1 83 ? 10.227 -10.344 15.195 1 96.69 83 ALA A O 1
ATOM 665 N N . GLU A 1 84 ? 11.891 -11.406 14.211 1 97.31 84 GLU A N 1
ATOM 666 C CA . GLU A 1 84 ? 12.867 -11 15.219 1 97.31 84 GLU A CA 1
ATOM 667 C C . GLU A 1 84 ? 13.039 -9.484 15.242 1 97.31 84 GLU A C 1
ATOM 669 O O . GLU A 1 84 ? 13.078 -8.875 16.312 1 97.31 84 GLU A O 1
ATOM 674 N N . ALA A 1 85 ? 13.172 -8.922 14.07 1 98.06 85 ALA A N 1
ATOM 675 C CA . ALA A 1 85 ? 13.312 -7.473 13.977 1 98.06 85 ALA A CA 1
ATOM 676 C C . ALA A 1 85 ? 12.109 -6.762 14.586 1 98.06 85 ALA A C 1
ATOM 678 O O . ALA A 1 85 ? 12.266 -5.758 15.281 1 98.06 85 ALA A O 1
ATOM 679 N N . GLN A 1 86 ? 10.977 -7.254 14.32 1 98.31 86 GLN A N 1
ATOM 680 C CA . GLN A 1 86 ? 9.742 -6.668 14.844 1 98.31 86 GLN A CA 1
ATOM 681 C C . GLN A 1 86 ? 9.672 -6.812 16.359 1 98.31 86 GLN A C 1
ATOM 683 O O . GLN A 1 86 ? 9.195 -5.91 17.047 1 98.31 86 GLN A O 1
ATOM 688 N N . LYS A 1 87 ? 10.109 -7.918 16.891 1 97.81 87 LYS A N 1
ATOM 689 C CA . LYS A 1 87 ? 10.141 -8.125 18.328 1 97.81 87 LYS A CA 1
ATOM 690 C C . LYS A 1 87 ? 11.062 -7.121 19.016 1 97.81 87 LYS A C 1
ATOM 692 O O . LYS A 1 87 ? 10.711 -6.559 20.062 1 97.81 87 LYS A O 1
ATOM 697 N N . ILE A 1 88 ? 12.219 -6.93 18.438 1 97.88 88 ILE A N 1
ATOM 698 C CA . ILE A 1 88 ? 13.164 -5.969 18.984 1 97.88 88 ILE A CA 1
ATOM 699 C C . ILE A 1 88 ? 12.586 -4.559 18.906 1 97.88 88 ILE A C 1
ATOM 701 O O . ILE A 1 88 ? 12.742 -3.756 19.828 1 97.88 88 ILE A O 1
ATOM 705 N N . ALA A 1 89 ? 11.891 -4.293 17.828 1 98.38 89 ALA A N 1
ATOM 706 C CA . ALA A 1 89 ? 11.242 -2.992 17.672 1 98.38 89 ALA A CA 1
ATOM 707 C C . ALA A 1 89 ? 10.164 -2.793 18.734 1 98.38 89 ALA A C 1
ATOM 709 O O . ALA A 1 89 ? 10.023 -1.699 19.281 1 98.38 89 ALA A O 1
ATOM 710 N N . ALA A 1 90 ? 9.375 -3.812 18.969 1 98.5 90 ALA A N 1
ATOM 711 C CA . ALA A 1 90 ? 8.344 -3.725 20 1 98.5 90 ALA A CA 1
ATOM 712 C C . ALA A 1 90 ? 8.938 -3.328 21.344 1 98.5 90 ALA A C 1
ATOM 714 O O . ALA A 1 90 ? 8.43 -2.43 22.031 1 98.5 90 ALA A O 1
ATOM 715 N N . LYS A 1 91 ? 9.992 -3.955 21.703 1 97.44 91 LYS A N 1
ATOM 716 C CA . LYS A 1 91 ? 10.672 -3.637 22.953 1 97.44 91 LYS A CA 1
ATOM 717 C C . LYS A 1 91 ? 11.172 -2.195 22.953 1 97.44 91 LYS A C 1
ATOM 719 O O . LYS A 1 91 ? 11.008 -1.475 23.938 1 97.44 91 LYS A O 1
ATOM 724 N N . ALA A 1 92 ? 11.766 -1.809 21.875 1 97.81 92 ALA A N 1
ATOM 725 C CA . ALA A 1 92 ? 12.344 -0.473 21.766 1 97.81 92 ALA A CA 1
ATOM 726 C C . ALA A 1 92 ? 11.281 0.605 21.938 1 97.81 92 ALA A C 1
ATOM 728 O O . ALA A 1 92 ? 11.516 1.621 22.594 1 97.81 92 ALA A O 1
ATOM 729 N N . PHE A 1 93 ? 10.102 0.403 21.422 1 98.44 93 PHE A N 1
ATOM 730 C CA . PHE A 1 93 ? 9.086 1.448 21.375 1 98.44 93 PHE A CA 1
ATOM 731 C C . PHE A 1 93 ? 8.047 1.247 22.469 1 98.44 93 PHE A C 1
ATOM 733 O O . PHE A 1 93 ? 7.066 1.985 22.547 1 98.44 93 PHE A O 1
ATOM 740 N N . GLY A 1 94 ? 8.219 0.287 23.297 1 98 94 GLY A N 1
ATOM 741 C CA . GLY A 1 94 ? 7.363 0.081 24.453 1 98 94 GLY A CA 1
ATOM 742 C C . GLY A 1 94 ? 6.039 -0.569 24.109 1 98 94 GLY A C 1
ATOM 743 O O . GLY A 1 94 ? 5.012 -0.267 24.719 1 98 94 GLY A O 1
ATOM 744 N N . ALA A 1 95 ? 6 -1.361 23.109 1 98.62 95 ALA A N 1
ATOM 745 C CA . ALA A 1 95 ? 4.789 -2.049 22.656 1 98.62 95 ALA A CA 1
ATOM 746 C C . ALA A 1 95 ? 4.852 -3.537 22.984 1 98.62 95 ALA A C 1
ATOM 748 O O . ALA A 1 95 ? 5.941 -4.098 23.156 1 98.62 95 ALA A O 1
ATOM 749 N N . ARG A 1 96 ? 3.74 -4.172 23.109 1 98.31 96 ARG A N 1
ATOM 750 C CA . ARG A 1 96 ? 3.682 -5.625 23.219 1 98.31 96 ARG A CA 1
ATOM 751 C C . ARG A 1 96 ? 3.994 -6.281 21.875 1 98.31 96 ARG A C 1
ATOM 753 O O . ARG A 1 96 ? 4.621 -7.344 21.828 1 98.31 96 ARG A O 1
ATOM 760 N N . ARG A 1 97 ? 3.51 -5.688 20.781 1 98.19 97 ARG A N 1
ATOM 761 C CA . ARG A 1 97 ? 3.773 -6.137 19.422 1 98.19 97 ARG A CA 1
ATOM 762 C C . ARG A 1 97 ? 4.016 -4.949 18.5 1 98.19 97 ARG A C 1
ATOM 764 O O . ARG A 1 97 ? 3.436 -3.879 18.688 1 98.19 97 ARG A O 1
ATOM 771 N N . THR A 1 98 ? 4.879 -5.141 17.594 1 98.69 98 THR A N 1
ATOM 772 C CA . THR A 1 98 ? 5.125 -4.168 16.531 1 98.69 98 THR A CA 1
ATOM 773 C C . THR A 1 98 ? 5.121 -4.844 15.164 1 98.69 98 THR A C 1
ATOM 775 O O . THR A 1 98 ? 5.645 -5.949 15.016 1 98.69 98 THR A O 1
ATOM 778 N N . PHE A 1 99 ? 4.535 -4.199 14.203 1 98.56 99 PHE A N 1
ATOM 779 C CA . PHE A 1 99 ? 4.508 -4.676 12.82 1 98.56 99 PHE A CA 1
ATOM 780 C C . PHE A 1 99 ? 5.094 -3.637 11.875 1 98.56 99 PHE A C 1
ATOM 782 O O . PHE A 1 99 ? 4.82 -2.443 12.008 1 98.56 99 PHE A O 1
ATOM 789 N N . PHE A 1 100 ? 5.949 -4.113 10.945 1 98.44 100 PHE A N 1
ATOM 790 C CA . PHE A 1 100 ? 6.512 -3.248 9.914 1 98.44 100 PHE A CA 1
ATOM 791 C C . PHE A 1 100 ? 5.551 -3.104 8.742 1 98.44 100 PHE A C 1
ATOM 793 O O . PHE A 1 100 ? 5.023 -4.098 8.242 1 98.44 100 PHE A O 1
ATOM 800 N N . ALA A 1 101 ? 5.281 -1.873 8.375 1 97.75 101 ALA A N 1
ATOM 801 C CA . ALA A 1 101 ? 4.43 -1.578 7.223 1 97.75 101 ALA A CA 1
ATOM 802 C C . ALA A 1 101 ? 5.211 -0.848 6.137 1 97.75 101 ALA A C 1
ATOM 804 O O . ALA A 1 101 ? 5.992 0.059 6.43 1 97.75 101 ALA A O 1
ATOM 805 N N . THR A 1 102 ? 4.98 -1.222 4.859 1 97.25 102 THR A N 1
ATOM 806 C CA . THR A 1 102 ? 5.77 -0.666 3.766 1 97.25 102 THR A CA 1
ATOM 807 C C . THR A 1 102 ? 4.902 0.211 2.865 1 97.25 102 THR A C 1
ATOM 809 O O . THR A 1 102 ? 5.293 0.531 1.741 1 97.25 102 THR A O 1
ATOM 812 N N . ASN A 1 103 ? 3.754 0.54 3.305 1 97.25 103 ASN A N 1
ATOM 813 C CA . ASN A 1 103 ? 2.891 1.421 2.525 1 97.25 103 ASN A CA 1
ATOM 814 C C . ASN A 1 103 ? 2.338 2.561 3.377 1 97.25 103 ASN A C 1
ATOM 816 O O . ASN A 1 103 ? 1.192 2.977 3.197 1 97.25 103 ASN A O 1
ATOM 820 N N . GLY A 1 104 ? 3.113 3.016 4.363 1 96.25 104 GLY A N 1
ATOM 821 C CA . GLY A 1 104 ? 2.859 4.234 5.113 1 96.25 104 GLY A CA 1
ATOM 822 C C . GLY A 1 104 ? 1.899 4.031 6.273 1 96.25 104 GLY A C 1
ATOM 823 O O . GLY A 1 104 ? 1.286 2.969 6.398 1 96.25 104 GLY A O 1
ATOM 824 N N . THR A 1 105 ? 1.804 5.039 7.09 1 97.31 105 THR A N 1
ATOM 825 C CA . THR A 1 105 ? 0.876 5.062 8.219 1 97.31 105 THR A CA 1
ATOM 826 C C . THR A 1 105 ? -0.566 5.145 7.727 1 97.31 105 THR A C 1
ATOM 828 O O . THR A 1 105 ? -1.481 4.652 8.391 1 97.31 105 THR A O 1
ATOM 831 N N . SER A 1 106 ? -0.747 5.707 6.5 1 95.38 106 SER A N 1
ATOM 832 C CA . SER A 1 106 ? -2.078 5.707 5.902 1 95.38 106 SER A CA 1
ATOM 833 C C . SER A 1 106 ? -2.658 4.297 5.848 1 95.38 106 SER A C 1
ATOM 835 O O . SER A 1 106 ? -3.822 4.086 6.191 1 95.38 106 SER A O 1
ATOM 837 N N . THR A 1 107 ? -1.84 3.367 5.441 1 96.12 107 THR A N 1
ATOM 838 C CA . THR A 1 107 ? -2.264 1.973 5.371 1 96.12 107 THR A CA 1
ATOM 839 C C . THR A 1 107 ? -2.361 1.367 6.77 1 96.12 107 THR A C 1
ATOM 841 O O . THR A 1 107 ? -3.273 0.588 7.051 1 96.12 107 THR A O 1
ATOM 844 N N . ALA A 1 108 ? -1.446 1.752 7.645 1 97.88 108 ALA A N 1
ATOM 845 C CA . ALA A 1 108 ? -1.434 1.24 9.016 1 97.88 108 ALA A CA 1
ATOM 846 C C . ALA A 1 108 ? -2.756 1.529 9.719 1 97.88 108 ALA A C 1
ATOM 848 O O . ALA A 1 108 ? -3.312 0.656 10.391 1 97.88 108 ALA A O 1
ATOM 849 N N . ASN A 1 109 ? -3.27 2.711 9.57 1 98.12 109 ASN A N 1
ATOM 850 C CA . ASN A 1 109 ? -4.543 3.088 10.18 1 98.12 109 ASN A CA 1
ATOM 851 C C . ASN A 1 109 ? -5.691 2.232 9.648 1 98.12 109 ASN A C 1
ATOM 853 O O . ASN A 1 109 ? -6.539 1.776 10.422 1 98.12 109 ASN A O 1
ATOM 857 N N . LYS A 1 110 ? -5.707 1.987 8.367 1 97.94 110 LYS A N 1
ATOM 858 C CA . LYS A 1 110 ? -6.773 1.207 7.746 1 97.94 110 LYS A CA 1
ATOM 859 C C . LYS A 1 110 ? -6.773 -0.229 8.258 1 97.94 110 LYS A C 1
ATOM 861 O O . LYS A 1 110 ? -7.836 -0.814 8.484 1 97.94 110 LYS A O 1
ATOM 866 N N . VAL A 1 111 ? -5.566 -0.805 8.438 1 98 111 VAL A N 1
ATOM 867 C CA . VAL A 1 111 ? -5.441 -2.162 8.961 1 98 111 VAL A CA 1
ATOM 868 C C . VAL A 1 111 ? -6.074 -2.242 10.344 1 98 111 VAL A C 1
ATOM 870 O O . VAL A 1 111 ? -6.844 -3.162 10.633 1 98 111 VAL A O 1
ATOM 873 N N . ILE A 1 112 ? -5.773 -1.265 11.211 1 98.56 112 ILE A N 1
ATOM 874 C CA . ILE A 1 112 ? -6.301 -1.249 12.57 1 98.56 112 ILE A CA 1
ATOM 875 C C . ILE A 1 112 ? -7.82 -1.12 12.531 1 98.56 112 ILE A C 1
ATOM 877 O O . ILE A 1 112 ? -8.531 -1.839 13.242 1 98.56 112 ILE A O 1
ATOM 881 N N . PHE A 1 113 ? -8.336 -0.236 11.672 1 98.12 113 PHE A N 1
ATOM 882 C CA . PHE A 1 113 ? -9.773 -0.021 11.578 1 98.12 113 PHE A CA 1
ATOM 883 C C . PHE A 1 113 ? -10.492 -1.303 11.156 1 98.12 113 PHE A C 1
ATOM 885 O O . PHE A 1 113 ? -11.461 -1.713 11.797 1 98.12 113 PHE A O 1
ATOM 892 N N . GLN A 1 114 ? -9.992 -1.943 10.125 1 97.25 114 GLN A N 1
ATOM 893 C CA . GLN A 1 114 ? -10.641 -3.146 9.617 1 97.25 114 GLN A CA 1
ATOM 894 C C . GLN A 1 114 ? -10.555 -4.285 10.633 1 97.25 114 GLN A C 1
ATOM 896 O O . GLN A 1 114 ? -11.352 -5.23 10.578 1 97.25 114 GLN A O 1
ATOM 901 N N . THR A 1 115 ? -9.57 -4.199 11.5 1 97.31 115 THR A N 1
ATOM 902 C CA . THR A 1 115 ? -9.422 -5.211 12.539 1 97.31 115 THR A CA 1
ATOM 903 C C . THR A 1 115 ? -10.414 -4.973 13.68 1 97.31 115 THR A C 1
ATOM 905 O O . THR A 1 115 ? -11 -5.918 14.203 1 97.31 115 THR A O 1
ATOM 908 N N . LEU A 1 116 ? -10.664 -3.686 14.039 1 97.62 116 LEU A N 1
ATOM 909 C CA . LEU A 1 116 ? -11.398 -3.352 15.258 1 97.62 116 LEU A CA 1
ATOM 910 C C . LEU A 1 116 ? -12.867 -3.102 14.953 1 97.62 116 LEU A C 1
ATOM 912 O O . LEU A 1 116 ? -13.711 -3.182 15.852 1 97.62 116 LEU A O 1
ATOM 916 N N . LEU A 1 117 ? -13.172 -2.734 13.672 1 97.69 117 LEU A N 1
ATOM 917 C CA . LEU A 1 117 ? -14.508 -2.213 13.383 1 97.69 117 LEU A CA 1
ATOM 918 C C . LEU A 1 117 ? -15.227 -3.09 12.375 1 97.69 117 LEU A C 1
ATOM 920 O O . LEU A 1 117 ? -14.75 -3.279 11.25 1 97.69 117 LEU A O 1
ATOM 924 N N . ALA A 1 118 ? -16.344 -3.594 12.727 1 95.69 118 ALA A N 1
ATOM 925 C CA . ALA A 1 118 ? -17.297 -4.199 11.789 1 95.69 118 ALA A CA 1
ATOM 926 C C . ALA A 1 118 ? -18.234 -3.148 11.203 1 95.69 118 ALA A C 1
ATOM 928 O O . ALA A 1 118 ? -18.375 -2.053 11.758 1 95.69 118 ALA A O 1
ATOM 929 N N . PRO A 1 119 ? -18.859 -3.451 10.078 1 95.69 119 PRO A N 1
ATOM 930 C CA . PRO A 1 119 ? -19.766 -2.486 9.469 1 95.69 119 PRO A CA 1
ATOM 931 C C . PRO A 1 119 ? -20.859 -2.029 10.43 1 95.69 119 PRO A C 1
ATOM 933 O O . PRO A 1 119 ? -21.531 -2.857 11.062 1 95.69 119 PRO A O 1
ATOM 936 N N . GLY A 1 120 ? -20.953 -0.688 10.523 1 96.44 120 GLY A N 1
ATOM 937 C CA . GLY A 1 120 ? -22.016 -0.126 11.352 1 96.44 120 GLY A CA 1
ATOM 938 C C . GLY A 1 120 ? -21.547 0.191 12.766 1 96.44 120 GLY A C 1
ATOM 939 O O . GLY A 1 120 ? -22.219 0.923 13.492 1 96.44 120 GLY A O 1
ATOM 940 N N . GLU A 1 121 ? -20.453 -0.331 13.172 1 97.75 121 GLU A N 1
ATOM 941 C CA . GLU A 1 121 ? -19.938 -0.05 14.508 1 97.75 121 GLU A CA 1
ATOM 942 C C . GLU A 1 121 ? -19.391 1.375 14.602 1 97.75 121 GLU A C 1
ATOM 944 O O . GLU A 1 121 ? -18.828 1.894 13.641 1 97.75 121 GLU A O 1
ATOM 949 N N . LYS A 1 122 ? -19.516 2.006 15.758 1 98.31 122 LYS A N 1
ATOM 950 C CA . LYS A 1 122 ? -19.234 3.428 15.938 1 98.31 122 LYS A CA 1
ATOM 951 C C . LYS A 1 122 ? -17.766 3.666 16.203 1 98.31 122 LYS A C 1
ATOM 953 O O . LYS A 1 122 ? -17.125 2.898 16.922 1 98.31 122 LYS A O 1
ATOM 958 N N . LEU A 1 123 ? -17.234 4.664 15.602 1 98.62 123 LEU A N 1
ATOM 959 C CA . LEU A 1 123 ? -15.875 5.148 15.766 1 98.62 123 LEU A CA 1
ATOM 960 C C . LEU A 1 123 ? -15.867 6.641 16.078 1 98.62 123 LEU A C 1
ATOM 962 O O . LEU A 1 123 ? -16.422 7.445 15.328 1 98.62 123 LEU A O 1
ATOM 966 N N . LEU A 1 124 ? -15.328 7.07 17.219 1 98.75 124 LEU A N 1
ATOM 967 C CA . LEU A 1 124 ? -15.125 8.484 17.531 1 98.75 124 LEU A CA 1
ATOM 968 C C . LEU A 1 124 ? -13.852 9.008 16.875 1 98.75 124 LEU A C 1
ATOM 970 O O . LEU A 1 124 ? -12.781 8.422 17.031 1 98.75 124 LEU A O 1
ATOM 974 N N . LEU A 1 125 ? -13.969 10.047 16.094 1 97.69 125 LEU A N 1
ATOM 975 C CA . LEU A 1 125 ? -12.781 10.562 15.43 1 97.69 125 LEU A CA 1
ATOM 976 C C . LEU A 1 125 ? -12.852 12.086 15.289 1 97.69 125 LEU A C 1
ATOM 978 O O . LEU A 1 125 ? -13.938 12.664 15.352 1 97.69 125 LEU A O 1
ATOM 982 N N . ASP A 1 126 ? -11.617 12.648 15.156 1 93.94 126 ASP A N 1
ATOM 983 C CA . ASP A 1 126 ? -11.469 14.062 14.836 1 93.94 126 ASP A CA 1
ATOM 984 C C . ASP A 1 126 ? -11.695 14.32 13.344 1 93.94 126 ASP A C 1
ATOM 986 O O . ASP A 1 126 ? -11.07 13.68 12.5 1 93.94 126 ASP A O 1
ATOM 990 N N . ARG A 1 127 ? -12.547 15.25 13.023 1 89.31 127 ARG A N 1
ATOM 991 C CA . ARG A 1 127 ? -12.805 15.57 11.617 1 89.31 127 ARG A CA 1
ATOM 992 C C . ARG A 1 127 ? -11.523 16.016 10.914 1 89.31 127 ARG A C 1
ATOM 994 O O . ARG A 1 127 ? -11.398 15.867 9.703 1 89.31 127 ARG A O 1
ATOM 1001 N N . ASN A 1 128 ? -10.602 16.547 11.688 1 89.06 128 ASN A N 1
ATOM 1002 C CA . ASN A 1 128 ? -9.344 17.047 11.156 1 89.06 128 ASN A CA 1
ATOM 1003 C C . ASN A 1 128 ? -8.289 15.953 11.07 1 89.06 128 ASN A C 1
ATOM 1005 O O . ASN A 1 128 ? -7.102 16.25 10.898 1 89.06 128 ASN A O 1
ATOM 1009 N N . CYS A 1 129 ? -8.727 14.742 11.133 1 93.81 129 CYS A N 1
ATOM 1010 C CA . CYS A 1 129 ? -7.777 13.641 11.07 1 93.81 129 CYS A CA 1
ATOM 1011 C C . CYS A 1 129 ? -7.234 13.477 9.656 1 93.81 129 CYS A C 1
ATOM 1013 O O . CYS A 1 129 ? -7.73 14.094 8.719 1 93.81 129 CYS A O 1
ATOM 1015 N N . HIS A 1 130 ? -6.164 12.758 9.562 1 93.5 130 HIS A N 1
ATOM 1016 C CA . HIS A 1 130 ? -5.566 12.445 8.273 1 93.5 130 HIS A CA 1
ATOM 1017 C C . HIS A 1 130 ? -6.574 11.758 7.352 1 93.5 130 HIS A C 1
ATOM 1019 O O . HIS A 1 130 ? -7.426 11 7.816 1 93.5 130 HIS A O 1
ATOM 1025 N N . LYS A 1 131 ? -6.527 11.984 6.082 1 92.12 131 LYS A N 1
ATOM 1026 C CA . LYS A 1 131 ? -7.465 11.461 5.094 1 92.12 131 LYS A CA 1
ATOM 1027 C C . LYS A 1 131 ? -7.535 9.938 5.168 1 92.12 131 LYS A C 1
ATOM 1029 O O . LYS A 1 131 ? -8.57 9.344 4.852 1 92.12 131 LYS A O 1
ATOM 1034 N N . SER A 1 132 ? -6.469 9.289 5.57 1 94 132 SER A N 1
ATOM 1035 C CA . SER A 1 132 ? -6.453 7.828 5.664 1 94 132 SER A CA 1
ATOM 1036 C C . SER A 1 132 ? -7.496 7.332 6.656 1 94 132 SER A C 1
ATOM 1038 O O . SER A 1 132 ? -8.039 6.23 6.5 1 94 132 SER A O 1
ATOM 1040 N N . VAL A 1 133 ? -7.77 8.094 7.66 1 96.81 133 VAL A N 1
ATOM 1041 C CA . VAL A 1 133 ? -8.789 7.73 8.641 1 96.81 133 VAL A CA 1
ATOM 1042 C C . VAL A 1 133 ? -10.164 7.703 7.965 1 96.81 133 VAL A C 1
ATOM 1044 O O . VAL A 1 133 ? -10.938 6.766 8.156 1 96.81 133 VAL A O 1
ATOM 1047 N N . HIS A 1 134 ? -10.406 8.703 7.105 1 96.31 134 HIS A N 1
ATOM 1048 C CA . HIS A 1 134 ? -11.656 8.734 6.355 1 96.31 134 HIS A CA 1
ATOM 1049 C C . HIS A 1 134 ? -11.75 7.555 5.391 1 96.31 134 HIS A C 1
ATOM 1051 O O . HIS A 1 134 ? -12.82 6.961 5.23 1 96.31 134 HIS A O 1
ATOM 1057 N N . HIS A 1 135 ? -10.664 7.238 4.785 1 96.19 135 HIS A N 1
ATOM 1058 C CA . HIS A 1 135 ? -10.617 6.07 3.908 1 96.19 135 HIS A CA 1
ATOM 1059 C C . HIS A 1 135 ? -10.906 4.789 4.68 1 96.19 135 HIS A C 1
ATOM 1061 O O . HIS A 1 135 ? -11.609 3.908 4.188 1 96.19 135 HIS A O 1
ATOM 1067 N N . GLY A 1 136 ? -10.281 4.711 5.898 1 97.44 136 GLY A N 1
ATOM 1068 C CA . GLY A 1 136 ? -10.539 3.553 6.742 1 97.44 136 GLY A CA 1
ATOM 1069 C C . GLY A 1 136 ? -12 3.387 7.105 1 97.44 136 GLY A C 1
ATOM 1070 O O . GLY A 1 136 ? -12.492 2.262 7.211 1 97.44 136 GLY A O 1
ATOM 1071 N N . VAL A 1 137 ? -12.703 4.488 7.285 1 98.06 137 VAL A N 1
ATOM 1072 C CA . VAL A 1 137 ? -14.133 4.477 7.586 1 98.06 137 VAL A CA 1
ATOM 1073 C C . VAL A 1 137 ? -14.906 3.873 6.414 1 98.06 137 VAL A C 1
ATOM 1075 O O . VAL A 1 137 ? -15.766 3.014 6.605 1 98.06 137 VAL A O 1
ATOM 1078 N N . VAL A 1 138 ? -14.531 4.273 5.223 1 97.5 138 VAL A N 1
ATOM 1079 C CA . VAL A 1 138 ? -15.203 3.771 4.027 1 97.5 138 VAL A CA 1
ATOM 1080 C C . VAL A 1 138 ? -14.906 2.285 3.852 1 97.5 138 VAL A C 1
ATOM 1082 O O . VAL A 1 138 ? -15.812 1.487 3.613 1 97.5 138 VAL A O 1
ATOM 1085 N N . LEU A 1 139 ? -13.688 1.852 4.016 1 97.5 139 LEU A N 1
ATOM 1086 C CA . LEU A 1 139 ? -13.281 0.47 3.783 1 97.5 139 LEU A CA 1
ATOM 1087 C C . LEU A 1 139 ? -13.906 -0.462 4.816 1 97.5 139 LEU A C 1
ATOM 1089 O O . LEU A 1 139 ? -14.383 -1.546 4.477 1 97.5 139 LEU A O 1
ATOM 1093 N N . SER A 1 140 ? -13.906 -0.022 6.078 1 97.38 140 SER A N 1
ATOM 1094 C CA . SER A 1 140 ? -14.438 -0.863 7.145 1 97.38 140 SER A CA 1
ATOM 1095 C C . SER A 1 140 ? -15.969 -0.85 7.152 1 97.38 140 SER A C 1
ATOM 1097 O O . SER A 1 140 ? -16.594 -1.808 7.602 1 97.38 140 SER A O 1
ATOM 1099 N N . GLY A 1 141 ? -16.562 0.267 6.695 1 97.69 141 GLY A N 1
ATOM 1100 C CA . GLY A 1 141 ? -18 0.451 6.801 1 97.69 141 GLY A CA 1
ATOM 1101 C C . GLY A 1 141 ? -18.453 0.947 8.164 1 97.69 141 GLY A C 1
ATOM 1102 O O . GLY A 1 141 ? -19.625 0.843 8.516 1 97.69 141 GLY A O 1
ATOM 1103 N N . ALA A 1 142 ? -17.578 1.518 8.938 1 98.06 142 ALA A N 1
ATOM 1104 C CA . ALA A 1 142 ? -17.859 1.984 10.289 1 98.06 142 ALA A CA 1
ATOM 1105 C C . ALA A 1 142 ? -18.781 3.201 10.266 1 98.06 142 ALA A C 1
ATOM 1107 O O . ALA A 1 142 ? -18.969 3.822 9.219 1 98.06 142 ALA A O 1
ATOM 1108 N N . HIS A 1 143 ? -19.406 3.439 11.406 1 98.25 143 HIS A N 1
ATOM 1109 C CA . HIS A 1 143 ? -20.188 4.645 11.648 1 98.25 143 HIS A CA 1
ATOM 1110 C C . HIS A 1 143 ? -19.375 5.691 12.398 1 98.25 143 HIS A C 1
ATOM 1112 O O . HIS A 1 143 ? -19.25 5.629 13.625 1 98.25 143 HIS A O 1
ATOM 1118 N N . PRO A 1 144 ? -18.906 6.703 11.703 1 98.06 144 PRO A N 1
ATOM 1119 C CA . PRO A 1 144 ? -18.078 7.715 12.367 1 98.06 144 PRO A CA 1
ATOM 1120 C C . PRO A 1 144 ? -18.891 8.734 13.148 1 98.06 144 PRO A C 1
ATOM 1122 O O . PRO A 1 144 ? -19.953 9.172 12.68 1 98.06 144 PRO A O 1
ATOM 1125 N N . ILE A 1 145 ? -18.453 9 14.32 1 97.81 145 ILE A N 1
ATOM 1126 C CA . ILE A 1 145 ? -18.891 10.164 15.078 1 97.81 145 ILE A CA 1
ATOM 1127 C C . ILE A 1 145 ? -17.828 11.258 15 1 97.81 145 ILE A C 1
ATOM 1129 O O . ILE A 1 145 ? -16.828 11.203 15.719 1 97.81 145 ILE A O 1
ATOM 1133 N N . TYR A 1 146 ? -18.125 12.234 14.188 1 96.5 146 TYR A N 1
ATOM 1134 C CA . TYR A 1 146 ? -17.141 13.289 13.922 1 96.5 146 TYR A CA 1
ATOM 1135 C C . TYR A 1 146 ? -17.141 14.32 15.047 1 96.5 146 TYR A C 1
ATOM 1137 O O . TYR A 1 146 ? -18.203 14.805 15.453 1 96.5 146 TYR A O 1
ATOM 1145 N N . LEU A 1 147 ? -15.984 14.594 15.477 1 96.44 147 LEU A N 1
ATOM 1146 C CA . LEU A 1 147 ? -15.805 15.617 16.5 1 96.44 147 LEU A CA 1
ATOM 1147 C C . LEU A 1 147 ? -15.117 16.844 15.93 1 96.44 147 LEU A C 1
ATOM 1149 O O . LEU A 1 147 ? -14.164 16.734 15.156 1 96.44 147 LEU A O 1
ATOM 1153 N N . ASN A 1 148 ? -15.57 18.016 16.281 1 91.81 148 ASN A N 1
ATOM 1154 C CA . ASN A 1 148 ? -14.984 19.25 15.766 1 91.81 148 ASN A CA 1
ATOM 1155 C C . ASN A 1 148 ? -13.688 19.578 16.484 1 91.81 148 ASN A C 1
ATOM 1157 O O . ASN A 1 148 ? -13.617 19.531 17.719 1 91.81 148 ASN A O 1
ATOM 1161 N N . SER A 1 149 ? -12.758 19.906 15.719 1 92.69 149 SER A N 1
ATOM 1162 C CA . SER A 1 149 ? -11.484 20.359 16.281 1 92.69 149 SER A CA 1
ATOM 1163 C C . SER A 1 149 ? -11.516 21.844 16.594 1 92.69 149 SER A C 1
ATOM 1165 O O . SER A 1 149 ? -12.391 22.578 16.094 1 92.69 149 SER A O 1
ATOM 1167 N N . SER A 1 150 ? -10.648 22.281 17.422 1 93.44 150 SER A N 1
ATOM 1168 C CA . SER A 1 150 ? -10.469 23.703 17.703 1 93.44 150 SER A CA 1
ATOM 1169 C C . SER A 1 150 ? -9.703 24.391 16.562 1 93.44 150 SER A C 1
ATOM 1171 O O . SER A 1 150 ? -9.07 23.734 15.75 1 93.44 150 SER A O 1
ATOM 1173 N N . VAL A 1 151 ? -9.867 25.75 16.453 1 91 151 VAL A N 1
ATOM 1174 C CA . VAL A 1 151 ? -9.211 26.453 15.352 1 91 151 VAL A CA 1
ATOM 1175 C C . VAL A 1 151 ? -8.656 27.781 15.852 1 91 151 VAL A C 1
ATOM 1177 O O . VAL A 1 151 ? -9.352 28.516 16.562 1 91 151 VAL A O 1
ATOM 1180 N N . ASN A 1 152 ? -7.41 27.969 15.625 1 91.88 152 ASN A N 1
ATOM 1181 C CA . ASN A 1 152 ? -6.82 29.297 15.734 1 91.88 152 ASN A CA 1
ATOM 1182 C C . ASN A 1 152 ? -7.055 30.125 14.477 1 91.88 152 ASN A C 1
ATOM 1184 O O . ASN A 1 152 ? -6.344 29.969 13.477 1 91.88 152 ASN A O 1
ATOM 1188 N N . LYS A 1 153 ? -7.902 31 14.5 1 85.75 153 LYS A N 1
ATOM 1189 C CA . LYS A 1 153 ? -8.359 31.734 13.328 1 85.75 153 LYS A CA 1
ATOM 1190 C C . LYS A 1 153 ? -7.297 32.719 12.844 1 85.75 153 LYS A C 1
ATOM 1192 O O . LYS A 1 153 ? -7.219 33.031 11.648 1 85.75 153 LYS A O 1
ATOM 1197 N N . LYS A 1 154 ? -6.547 33.156 13.758 1 87.62 154 LYS A N 1
ATOM 1198 C CA . LYS A 1 154 ? -5.535 34.156 13.414 1 87.62 154 LYS A CA 1
ATOM 1199 C C . LYS A 1 154 ? -4.504 33.562 12.445 1 87.62 154 LYS A C 1
ATOM 1201 O O . LYS A 1 154 ? -4.086 34.25 11.5 1 87.62 154 LYS A O 1
ATOM 1206 N N . PHE A 1 155 ? -4.137 32.344 12.68 1 89.38 155 PHE A N 1
ATOM 1207 C CA . PHE A 1 155 ? -3.057 31.781 11.891 1 89.38 155 PHE A CA 1
ATOM 1208 C C . PHE A 1 155 ? -3.574 30.641 11.016 1 89.38 155 PHE A C 1
ATOM 1210 O O . PHE A 1 155 ? -2.822 30.078 10.219 1 89.38 155 PHE A O 1
ATOM 1217 N N . GLY A 1 156 ? -4.887 30.344 11.125 1 83.25 156 GLY A N 1
ATOM 1218 C CA . GLY A 1 156 ? -5.469 29.266 10.328 1 83.25 156 GLY A CA 1
ATOM 1219 C C . GLY A 1 156 ? -4.957 27.891 10.711 1 83.25 156 GLY A C 1
ATOM 1220 O O . GLY A 1 156 ? -4.738 27.047 9.844 1 83.25 156 GLY A O 1
ATOM 1221 N N . VAL A 1 157 ? -4.695 27.672 11.961 1 88.88 157 VAL A N 1
ATOM 1222 C CA . VAL A 1 157 ? -4.164 26.406 12.453 1 88.88 157 VAL A CA 1
ATOM 1223 C C . VAL A 1 157 ? -5.254 25.641 13.203 1 88.88 157 VAL A C 1
ATOM 1225 O O . VAL A 1 157 ? -5.863 26.172 14.133 1 88.88 157 VAL A O 1
ATOM 1228 N N . TYR A 1 158 ? -5.512 24.469 12.719 1 88.81 158 TYR A N 1
ATOM 1229 C CA . TYR A 1 158 ? -6.473 23.609 13.414 1 88.81 158 TYR A CA 1
ATOM 1230 C C . TYR A 1 158 ? -5.809 22.859 14.547 1 88.81 158 TYR A C 1
ATOM 1232 O O . TYR A 1 158 ? -4.703 22.328 14.391 1 88.81 158 TYR A O 1
ATOM 1240 N N . GLY A 1 159 ? -6.473 22.969 15.703 1 90.75 159 GLY A N 1
ATOM 1241 C CA . GLY A 1 159 ? -5.934 22.328 16.891 1 90.75 159 GLY A CA 1
ATOM 1242 C C . GLY A 1 159 ? -6.676 21.062 17.281 1 90.75 159 GLY A C 1
ATOM 1243 O O . GLY A 1 159 ? -7.426 20.5 16.484 1 90.75 159 GLY A O 1
ATOM 1244 N N . PRO A 1 160 ? -6.391 20.578 18.438 1 95.44 160 PRO A N 1
ATOM 1245 C CA . PRO A 1 160 ? -7.012 19.344 18.953 1 95.44 160 PRO A CA 1
ATOM 1246 C C . PRO A 1 160 ? -8.508 19.516 19.219 1 95.44 160 PRO A C 1
ATOM 1248 O O . PRO A 1 160 ? -9 20.641 19.312 1 95.44 160 PRO A O 1
ATOM 1251 N N . VAL A 1 161 ? -9.188 18.406 19.328 1 97 161 VAL A N 1
ATOM 1252 C CA . VAL A 1 161 ? -10.555 18.375 19.828 1 97 161 VAL A CA 1
ATOM 1253 C C . VAL A 1 161 ? -10.57 18.75 21.312 1 97 161 VAL A C 1
ATOM 1255 O O . VAL A 1 161 ? -9.789 18.203 22.094 1 97 161 VAL A O 1
ATOM 1258 N N . PRO A 1 162 ? -11.445 19.688 21.688 1 97.5 162 PRO A N 1
ATOM 1259 C CA . PRO A 1 162 ? -11.508 20.031 23.109 1 97.5 162 PRO A CA 1
ATOM 1260 C C . PRO A 1 162 ? -11.805 18.812 24 1 97.5 162 PRO A C 1
ATOM 1262 O O . PRO A 1 162 ? -12.617 17.969 23.641 1 97.5 162 PRO A O 1
ATOM 1265 N N . LYS A 1 163 ? -11.148 18.781 25.141 1 97.56 163 LYS A N 1
ATOM 1266 C CA . LYS A 1 163 ? -11.305 17.688 26.078 1 97.56 163 LYS A CA 1
ATOM 1267 C C . LYS A 1 163 ? -12.773 17.469 26.438 1 97.56 163 LYS A C 1
ATOM 1269 O O . LYS A 1 163 ? -13.242 16.328 26.5 1 97.56 163 LYS A O 1
ATOM 1274 N N . GLN A 1 164 ? -13.445 18.516 26.656 1 97.31 164 GLN A N 1
ATOM 1275 C CA . GLN A 1 164 ? -14.852 18.422 27.031 1 97.31 164 GLN A CA 1
ATOM 1276 C C . GLN A 1 164 ? -15.68 17.766 25.938 1 97.31 164 GLN A C 1
ATOM 1278 O O . GLN A 1 164 ? -16.594 16.984 26.219 1 97.31 164 GLN A O 1
ATOM 1283 N N . THR A 1 165 ? -15.367 18.125 24.703 1 97.5 165 THR A N 1
ATOM 1284 C CA . THR A 1 165 ? -16.047 17.5 23.562 1 97.5 165 THR A CA 1
ATOM 1285 C C . THR A 1 165 ? -15.766 16 23.516 1 97.5 165 THR A C 1
ATOM 1287 O O . THR A 1 165 ? -16.672 15.203 23.25 1 97.5 165 THR A O 1
ATOM 1290 N N . LEU A 1 166 ? -14.594 15.609 23.828 1 98.5 166 LEU A N 1
ATOM 1291 C CA . LEU A 1 166 ? -14.211 14.203 23.844 1 98.5 166 LEU A CA 1
ATOM 1292 C C . LEU A 1 166 ? -14.945 13.453 24.953 1 98.5 166 LEU A C 1
ATOM 1294 O O . LEU A 1 166 ? -15.508 12.391 24.703 1 98.5 166 LEU A O 1
ATOM 1298 N N . PHE A 1 167 ? -14.938 14.039 26.156 1 98.5 167 PHE A N 1
ATOM 1299 C CA . PHE A 1 167 ? -15.602 13.398 27.281 1 98.5 167 PHE A CA 1
ATOM 1300 C C . PHE A 1 167 ? -17.094 13.25 27.016 1 98.5 167 PHE A C 1
ATOM 1302 O O . PHE A 1 167 ? -17.688 12.203 27.297 1 98.5 167 PHE A O 1
ATOM 1309 N N . ARG A 1 168 ? -17.656 14.281 26.469 1 98.44 168 ARG A N 1
ATOM 1310 C CA . ARG A 1 168 ? -19.078 14.227 26.141 1 98.44 168 ARG A CA 1
ATOM 1311 C C . ARG A 1 168 ? -19.375 13.133 25.125 1 98.44 168 ARG A C 1
ATOM 1313 O O . ARG A 1 168 ? -20.344 12.398 25.266 1 98.44 168 ARG A O 1
ATOM 1320 N N . ALA A 1 169 ? -18.562 13.062 24.078 1 98.38 169 ALA A N 1
ATOM 1321 C CA . ALA A 1 169 ? -18.75 12.055 23.047 1 98.38 169 ALA A CA 1
ATOM 1322 C C . ALA A 1 169 ? -18.641 10.648 23.609 1 98.38 169 ALA A C 1
ATOM 1324 O O . ALA A 1 169 ? -19.406 9.75 23.25 1 98.38 169 ALA A O 1
ATOM 1325 N N . ILE A 1 170 ? -17.641 10.438 24.484 1 98.75 170 ILE A N 1
ATOM 1326 C CA . ILE A 1 170 ? -17.422 9.141 25.109 1 98.75 170 ILE A CA 1
ATOM 1327 C C . ILE A 1 170 ? -18.641 8.766 25.953 1 98.75 170 ILE A C 1
ATOM 1329 O O . ILE A 1 170 ? -19.078 7.609 25.938 1 98.75 170 ILE A O 1
ATOM 1333 N N . GLU A 1 171 ? -19.203 9.766 26.625 1 98.38 171 GLU A N 1
ATOM 1334 C CA . GLU A 1 171 ? -20.375 9.531 27.453 1 98.38 171 GLU A CA 1
ATOM 1335 C C . GLU A 1 171 ? -21.609 9.258 26.609 1 98.38 171 GLU A C 1
ATOM 1337 O O . GLU A 1 171 ? -22.438 8.398 26.938 1 98.38 171 GLU A O 1
ATOM 1342 N N . GLU A 1 172 ? -21.719 9.992 25.578 1 98 172 GLU A N 1
ATOM 1343 C CA . GLU A 1 172 ? -22.906 9.922 24.719 1 98 172 GLU A CA 1
ATOM 1344 C C . GLU A 1 172 ? -22.891 8.664 23.859 1 98 172 GLU A C 1
ATOM 1346 O O . GLU A 1 172 ? -23.938 8.195 23.422 1 98 172 GLU A O 1
ATOM 1351 N N . HIS A 1 173 ? -21.734 8.117 23.609 1 98.12 173 HIS A N 1
ATOM 1352 C CA . HIS A 1 173 ? -21.609 6.949 22.75 1 98.12 173 HIS A CA 1
ATOM 1353 C C . HIS A 1 173 ? -20.797 5.848 23.422 1 98.12 173 HIS A C 1
ATOM 1355 O O . HIS A 1 173 ? -19.781 5.41 22.891 1 98.12 173 HIS A O 1
ATOM 1361 N N . PRO A 1 174 ? -21.297 5.352 24.5 1 97.62 174 PRO A N 1
ATOM 1362 C CA . PRO A 1 174 ? -20.562 4.301 25.203 1 97.62 174 PRO A CA 1
ATOM 1363 C C . PRO A 1 174 ? -20.453 3.012 24.391 1 97.62 174 PRO A C 1
ATOM 1365 O O . PRO A 1 174 ? -19.656 2.127 24.734 1 97.62 174 PRO A O 1
ATOM 1368 N N . ASP A 1 175 ? -21.219 2.916 23.344 1 97.75 175 ASP A N 1
ATOM 1369 C CA . ASP A 1 175 ? -21.203 1.732 22.484 1 97.75 175 ASP A CA 1
ATOM 1370 C C . ASP A 1 175 ? -20.156 1.869 21.375 1 97.75 175 ASP A C 1
ATOM 1372 O O . ASP A 1 175 ? -20.031 0.98 20.531 1 97.75 175 ASP A O 1
ATOM 1376 N N . ALA A 1 176 ? -19.422 2.99 21.344 1 98.56 176 ALA A N 1
ATOM 1377 C CA . ALA A 1 176 ? -18.344 3.117 20.375 1 98.56 176 ALA A CA 1
ATOM 1378 C C . ALA A 1 176 ? -17.281 2.043 20.594 1 98.56 176 ALA A C 1
ATOM 1380 O O . ALA A 1 176 ? -16.953 1.702 21.734 1 98.56 176 ALA A O 1
ATOM 1381 N N . GLN A 1 177 ? -16.734 1.549 19.469 1 98.38 177 GLN A N 1
ATOM 1382 C CA . GLN A 1 177 ? -15.742 0.491 19.562 1 98.38 177 GLN A CA 1
ATOM 1383 C C . GLN A 1 177 ? -14.336 1.073 19.719 1 98.38 177 GLN A C 1
ATOM 1385 O O . GLN A 1 177 ? -13.453 0.439 20.297 1 98.38 177 GLN A O 1
ATOM 1390 N N . ALA A 1 178 ? -14.164 2.258 19.141 1 98.69 178 ALA A N 1
ATOM 1391 C CA . ALA A 1 178 ? -12.82 2.832 19.125 1 98.69 178 ALA A CA 1
ATOM 1392 C C . ALA A 1 178 ? -12.875 4.355 19.094 1 98.69 178 ALA A C 1
ATOM 1394 O O . ALA A 1 178 ? -13.883 4.938 18.688 1 98.69 178 ALA A O 1
ATOM 1395 N N . LEU A 1 179 ? -11.891 4.992 19.594 1 98.88 179 LEU A N 1
ATOM 1396 C CA . LEU A 1 179 ? -11.562 6.41 19.484 1 98.88 179 LEU A CA 1
ATOM 1397 C C . LEU A 1 179 ? -10.195 6.609 18.859 1 98.88 179 LEU A C 1
ATOM 1399 O O . LEU A 1 179 ? -9.211 5.988 19.266 1 98.88 179 LEU A O 1
ATOM 1403 N N . ILE A 1 180 ? -10.148 7.402 17.781 1 98.69 180 ILE A N 1
ATOM 1404 C CA . ILE A 1 180 ? -8.844 7.684 17.203 1 98.69 180 ILE A CA 1
ATOM 1405 C C . ILE A 1 180 ? -8.555 9.18 17.281 1 98.69 180 ILE A C 1
ATOM 1407 O O . ILE A 1 180 ? -9.406 10.008 16.953 1 98.69 180 ILE A O 1
ATOM 1411 N N . LEU A 1 181 ? -7.395 9.539 17.688 1 98.19 181 LEU A N 1
ATOM 1412 C CA . LEU A 1 181 ? -6.879 10.906 17.719 1 98.19 181 LEU A CA 1
ATOM 1413 C C . LEU A 1 181 ? -5.504 10.984 17.062 1 98.19 181 LEU A C 1
ATOM 1415 O O . LEU A 1 181 ? -4.781 9.984 17.016 1 98.19 181 LEU A O 1
ATOM 1419 N N . THR A 1 182 ? -5.219 12.078 16.516 1 97.31 182 THR A N 1
ATOM 1420 C CA . THR A 1 182 ? -3.879 12.367 16.016 1 97.31 182 THR A CA 1
ATOM 1421 C C . THR A 1 182 ? -3.08 13.156 17.047 1 97.31 182 THR A C 1
ATOM 1423 O O . THR A 1 182 ? -3.457 14.273 17.406 1 97.31 182 THR A O 1
ATOM 1426 N N . SER A 1 183 ? -1.984 12.602 17.516 1 96.94 183 SER A N 1
ATOM 1427 C CA . SER A 1 183 ? -1.12 13.227 18.516 1 96.94 183 SER A CA 1
ATOM 1428 C C . SER A 1 183 ? 0.322 12.75 18.375 1 96.94 183 SER A C 1
ATOM 1430 O O . SER A 1 183 ? 0.626 11.578 18.625 1 96.94 183 SER A O 1
ATOM 1432 N N . CYS A 1 184 ? 1.309 13.609 17.906 1 94.56 184 CYS A N 1
ATOM 1433 C CA . CYS A 1 184 ? 1.11 15.047 17.766 1 94.56 184 CYS A CA 1
ATOM 1434 C C . CYS A 1 184 ? 0.527 15.391 16.406 1 94.56 184 CYS A C 1
ATOM 1436 O O . CYS A 1 184 ? 0.672 14.625 15.453 1 94.56 184 CYS A O 1
ATOM 1438 N N . THR A 1 185 ? -0.205 16.422 16.281 1 93.06 185 THR A N 1
ATOM 1439 C CA . THR A 1 185 ? -0.75 16.891 15.023 1 93.06 185 THR A CA 1
ATOM 1440 C C . THR A 1 185 ? 0.366 17.375 14.102 1 93.06 185 THR A C 1
ATOM 1442 O O . THR A 1 185 ? 1.529 17.438 14.5 1 93.06 185 THR A O 1
ATOM 1445 N N . TYR A 1 186 ? 0 17.609 12.922 1 89.31 186 TYR A N 1
ATOM 1446 C CA . TYR A 1 186 ? 0.963 18.125 11.945 1 89.31 186 TYR A CA 1
ATOM 1447 C C . TYR A 1 186 ? 1.62 19.406 12.445 1 89.31 186 TYR A C 1
ATOM 1449 O O . TYR A 1 186 ? 2.812 19.625 12.219 1 89.31 186 TYR A O 1
ATOM 1457 N N . ASP A 1 187 ? 0.889 20.188 13.148 1 92.75 187 ASP A N 1
ATOM 1458 C CA . ASP A 1 187 ? 1.386 21.484 13.641 1 92.75 187 ASP A CA 1
ATOM 1459 C C . ASP A 1 187 ? 2.068 21.312 15 1 92.75 187 ASP A C 1
ATOM 1461 O O . ASP A 1 187 ? 2.516 22.297 15.594 1 92.75 187 ASP A O 1
ATOM 1465 N N . GLY A 1 188 ? 2.045 20.156 15.508 1 95.31 188 GLY A N 1
ATOM 1466 C CA . GLY A 1 188 ? 2.875 19.859 16.672 1 95.31 188 GLY A CA 1
ATOM 1467 C C . GLY A 1 188 ? 2.084 19.766 17.969 1 95.31 188 GLY A C 1
ATOM 1468 O O . GLY A 1 188 ? 2.658 19.562 19.031 1 95.31 188 GLY A O 1
ATOM 1469 N N . PHE A 1 189 ? 0.769 19.875 17.906 1 96.81 189 PHE A N 1
ATOM 1470 C CA . PHE A 1 189 ? -0.022 19.828 19.125 1 96.81 189 PHE A CA 1
ATOM 1471 C C . PHE A 1 189 ? -0.115 18.406 19.672 1 96.81 189 PHE A C 1
ATOM 1473 O O . PHE A 1 189 ? -0.267 17.469 18.891 1 96.81 189 PHE A O 1
ATOM 1480 N N . ARG A 1 190 ? -0.018 18.297 20.969 1 97.5 190 ARG A N 1
ATOM 1481 C CA . ARG A 1 190 ? -0.159 17.016 21.656 1 97.5 190 ARG A CA 1
ATOM 1482 C C . ARG A 1 190 ? -1.271 17.062 22.688 1 97.5 190 ARG A C 1
ATOM 1484 O O . ARG A 1 190 ? -1.321 17.984 23.516 1 97.5 190 ARG A O 1
ATOM 1491 N N . TYR A 1 191 ? -2.084 16.109 22.656 1 97.69 191 TYR A N 1
ATOM 1492 C CA . TYR A 1 191 ? -3.158 15.977 23.641 1 97.69 191 TYR A CA 1
ATOM 1493 C C . TYR A 1 191 ? -2.605 15.609 25.016 1 97.69 191 TYR A C 1
ATOM 1495 O O . TYR A 1 191 ? -1.535 15.008 25.125 1 97.69 191 TYR A O 1
ATOM 1503 N N . ASP A 1 192 ? -3.375 16.062 26.078 1 97.94 192 ASP A N 1
ATOM 1504 C CA . ASP A 1 192 ? -3.26 15.406 27.375 1 97.94 192 ASP A CA 1
ATOM 1505 C C . ASP A 1 192 ? -3.984 14.062 27.391 1 97.94 192 ASP A C 1
ATOM 1507 O O . ASP A 1 192 ? -5.129 13.969 27.844 1 97.94 192 ASP A O 1
ATOM 1511 N N . LEU A 1 193 ? -3.312 13.016 26.984 1 98.5 193 LEU A N 1
ATOM 1512 C CA . LEU A 1 193 ? -3.926 11.766 26.547 1 98.5 193 LEU A CA 1
ATOM 1513 C C . LEU A 1 193 ? -4.434 10.969 27.75 1 98.5 193 LEU A C 1
ATOM 1515 O O . LEU A 1 193 ? -5.504 10.359 27.688 1 98.5 193 LEU A O 1
ATOM 1519 N N . PRO A 1 194 ? -3.736 10.945 28.953 1 98.56 194 PRO A N 1
ATOM 1520 C CA . PRO A 1 194 ? -4.086 10 30.016 1 98.56 194 PRO A CA 1
ATOM 1521 C C . PRO A 1 194 ? -5.543 10.125 30.469 1 98.56 194 PRO A C 1
ATOM 1523 O O . PRO A 1 194 ? -6.27 9.133 30.5 1 98.56 194 PRO A O 1
ATOM 1526 N N . PRO A 1 195 ? -6.016 11.375 30.766 1 98.5 195 PRO A N 1
ATOM 1527 C CA . PRO A 1 195 ? -7.41 11.445 31.219 1 98.5 195 PRO A CA 1
ATOM 1528 C C . PRO A 1 195 ? -8.398 11.023 30.125 1 98.5 195 PRO A C 1
ATOM 1530 O O . PRO A 1 195 ? -9.453 10.461 30.422 1 98.5 195 PRO A O 1
ATOM 1533 N N . ILE A 1 196 ? -8.086 11.281 28.859 1 98.62 196 ILE A N 1
ATOM 1534 C CA . ILE A 1 196 ? -8.945 10.922 27.734 1 98.62 196 ILE A CA 1
ATOM 1535 C C . ILE A 1 196 ? -9 9.406 27.594 1 98.62 196 ILE A C 1
ATOM 1537 O O . ILE A 1 196 ? -10.086 8.828 27.438 1 98.62 196 ILE A O 1
ATOM 1541 N N . ILE A 1 197 ? -7.848 8.758 27.656 1 98.75 197 ILE A N 1
ATOM 1542 C CA . ILE A 1 197 ? -7.734 7.316 27.5 1 98.75 197 ILE A CA 1
ATOM 1543 C C . ILE A 1 197 ? -8.445 6.613 28.641 1 98.75 197 ILE A C 1
ATOM 1545 O O . ILE A 1 197 ? -9.164 5.629 28.438 1 98.75 197 ILE A O 1
ATOM 1549 N N . GLU A 1 198 ? -8.25 7.121 29.875 1 98.69 198 GLU A N 1
ATOM 1550 C CA . GLU A 1 198 ? -8.93 6.559 31.031 1 98.69 198 GLU A CA 1
ATOM 1551 C C . GLU A 1 198 ? -10.445 6.613 30.859 1 98.69 198 GLU A C 1
ATOM 1553 O O . GLU A 1 198 ? -11.148 5.641 31.156 1 98.69 198 GLU A O 1
ATOM 1558 N N . ALA A 1 199 ? -10.922 7.762 30.406 1 98.75 199 ALA A N 1
ATOM 1559 C CA . ALA A 1 199 ? -12.352 7.926 30.188 1 98.75 199 ALA A CA 1
ATOM 1560 C C . ALA A 1 199 ? -12.875 6.941 29.141 1 98.75 199 ALA A C 1
ATOM 1562 O O . ALA A 1 199 ? -13.938 6.344 29.312 1 98.75 199 ALA A O 1
ATOM 1563 N N . ALA A 1 200 ? -12.164 6.785 28.047 1 98.81 200 ALA A N 1
ATOM 1564 C CA . ALA A 1 200 ? -12.555 5.855 26.984 1 98.81 200 ALA A CA 1
ATOM 1565 C C . ALA A 1 200 ? -12.547 4.414 27.5 1 98.81 200 ALA A C 1
ATOM 1567 O O . ALA A 1 200 ? -13.516 3.68 27.297 1 98.81 200 ALA A O 1
ATOM 1568 N N . HIS A 1 201 ? -11.477 4.039 28.203 1 98.69 201 HIS A N 1
ATOM 1569 C CA . HIS A 1 201 ? -11.328 2.682 28.719 1 98.69 201 HIS A CA 1
ATOM 1570 C C . HIS A 1 201 ? -12.43 2.348 29.703 1 98.69 201 HIS A C 1
ATOM 1572 O O . HIS A 1 201 ? -12.883 1.201 29.781 1 98.69 201 HIS A O 1
ATOM 1578 N N . ALA A 1 202 ? -12.812 3.357 30.453 1 98.56 202 ALA A N 1
ATOM 1579 C CA . ALA A 1 202 ? -13.883 3.154 31.422 1 98.56 202 ALA A CA 1
ATOM 1580 C C . ALA A 1 202 ? -15.164 2.701 30.734 1 98.56 202 ALA A C 1
ATOM 1582 O O . ALA A 1 202 ? -16 2.023 31.344 1 98.56 202 ALA A O 1
ATOM 1583 N N . LYS A 1 203 ? -15.312 3.074 29.5 1 98.44 203 LYS A N 1
ATOM 1584 C CA . LYS A 1 203 ? -16.5 2.68 28.734 1 98.44 203 LYS A CA 1
ATOM 1585 C C . LYS A 1 203 ? -16.188 1.499 27.812 1 98.44 203 LYS A C 1
ATOM 1587 O O . LYS A 1 203 ? -17.016 1.126 26.984 1 98.44 203 LYS A O 1
ATOM 1592 N N . GLY A 1 204 ? -15 0.955 27.906 1 97.88 204 GLY A N 1
ATOM 1593 C CA . GLY A 1 204 ? -14.602 -0.171 27.078 1 97.88 204 GLY A CA 1
ATOM 1594 C C . GLY A 1 204 ? -14.234 0.232 25.672 1 97.88 204 GLY A C 1
ATOM 1595 O O . GLY A 1 204 ? -14.18 -0.613 24.766 1 97.88 204 GLY A O 1
ATOM 1596 N N . ILE A 1 205 ? -14.008 1.482 25.375 1 98.75 205 ILE A N 1
ATOM 1597 C CA . ILE A 1 205 ? -13.648 2.002 24.062 1 98.75 205 ILE A CA 1
ATOM 1598 C C . ILE A 1 205 ? -12.133 1.9 23.859 1 98.75 205 ILE A C 1
ATOM 1600 O O . ILE A 1 205 ? -11.359 2.377 24.688 1 98.75 205 ILE A O 1
ATOM 1604 N N . LYS A 1 206 ? -11.688 1.234 22.766 1 98.75 206 LYS A N 1
ATOM 1605 C CA . LYS A 1 206 ? -10.273 1.15 22.438 1 98.75 206 LYS A CA 1
ATOM 1606 C C . LYS A 1 206 ? -9.742 2.49 21.938 1 98.75 206 LYS A C 1
ATOM 1608 O O . LYS A 1 206 ? -10.445 3.213 21.234 1 98.75 206 LYS A O 1
ATOM 1613 N N . VAL A 1 207 ? -8.523 2.811 22.266 1 98.88 207 VAL A N 1
ATOM 1614 C CA . VAL A 1 207 ? -7.965 4.102 21.875 1 98.88 207 VAL A CA 1
ATOM 1615 C C . VAL A 1 207 ? -6.805 3.893 20.906 1 98.88 207 VAL A C 1
ATOM 1617 O O . VAL A 1 207 ? -5.859 3.162 21.203 1 98.88 207 VAL A O 1
ATOM 1620 N N . ILE A 1 208 ? -6.902 4.484 19.734 1 98.88 208 ILE A N 1
ATOM 1621 C CA . ILE A 1 208 ? -5.875 4.508 18.703 1 98.88 208 ILE A CA 1
ATOM 1622 C C . ILE A 1 208 ? -5.27 5.906 18.609 1 98.88 208 ILE A C 1
ATOM 1624 O O . ILE A 1 208 ? -5.988 6.898 18.469 1 98.88 208 ILE A O 1
ATOM 1628 N N . ILE A 1 209 ? -3.996 6 18.688 1 98.81 209 ILE A N 1
ATOM 1629 C CA . ILE A 1 209 ? -3.354 7.293 18.484 1 98.81 209 ILE A CA 1
ATOM 1630 C C . ILE A 1 209 ? -2.492 7.258 17.234 1 98.81 209 ILE A C 1
ATOM 1632 O O . ILE A 1 209 ? -1.543 6.477 17.141 1 98.81 209 ILE A O 1
ATOM 1636 N N . ASP A 1 210 ? -2.863 8.078 16.281 1 98.25 210 ASP A N 1
ATOM 1637 C CA . ASP A 1 210 ? -2.023 8.336 15.109 1 98.25 210 ASP A CA 1
ATOM 1638 C C . ASP A 1 210 ? -0.839 9.227 15.469 1 98.25 210 ASP A C 1
ATOM 1640 O O . ASP A 1 210 ? -0.985 10.445 15.578 1 98.25 210 ASP A O 1
ATOM 1644 N N . GLU A 1 211 ? 0.298 8.602 15.594 1 98.19 211 GLU A N 1
ATOM 1645 C CA . GLU A 1 211 ? 1.556 9.289 15.867 1 98.19 211 GLU A CA 1
ATOM 1646 C C . GLU A 1 211 ? 2.438 9.344 14.625 1 98.19 211 GLU A C 1
ATOM 1648 O O . GLU A 1 211 ? 3.656 9.188 14.711 1 98.19 211 GLU A O 1
ATOM 1653 N N . ALA A 1 212 ? 1.818 9.555 13.516 1 97.5 212 ALA A N 1
ATOM 1654 C CA . ALA A 1 212 ? 2.598 9.594 12.281 1 97.5 212 ALA A CA 1
ATOM 1655 C C . ALA A 1 212 ? 3.787 10.539 12.414 1 97.5 212 ALA A C 1
ATOM 1657 O O . ALA A 1 212 ? 4.852 10.289 11.844 1 97.5 212 ALA A O 1
ATOM 1658 N N . TRP A 1 213 ? 3.684 11.586 13.188 1 97 213 TRP A N 1
ATOM 1659 C CA . TRP A 1 213 ? 4.676 12.648 13.25 1 97 213 TRP A CA 1
ATOM 1660 C C . TRP A 1 213 ? 5.469 12.586 14.555 1 97 213 TRP A C 1
ATOM 1662 O O . TRP A 1 213 ? 6.168 13.531 14.906 1 97 213 TRP A O 1
ATOM 1672 N N . TYR A 1 214 ? 5.387 11.492 15.273 1 98 214 TYR A N 1
ATOM 1673 C CA . TYR A 1 214 ? 5.898 11.555 16.641 1 98 214 TYR A CA 1
ATOM 1674 C C . TYR A 1 214 ? 6.633 10.273 17 1 98 214 TYR A C 1
ATOM 1676 O O . TYR A 1 214 ? 6.824 9.977 18.188 1 98 214 TYR A O 1
ATOM 1684 N N . GLY A 1 215 ? 7.129 9.516 16.078 1 97.25 215 GLY A N 1
ATOM 1685 C CA . GLY A 1 215 ? 7.73 8.203 16.281 1 97.25 215 GLY A CA 1
ATOM 1686 C C . GLY A 1 215 ? 9.016 8.258 17.062 1 97.25 215 GLY A C 1
ATOM 1687 O O . GLY A 1 215 ? 9.492 7.227 17.562 1 97.25 215 GLY A O 1
ATOM 1688 N N . PHE A 1 216 ? 9.578 9.383 17.328 1 98.06 216 PHE A N 1
ATOM 1689 C CA . PHE A 1 216 ? 10.852 9.523 18.016 1 98.06 216 PHE A CA 1
ATOM 1690 C C . PHE A 1 216 ? 10.641 9.75 19.5 1 98.06 216 PHE A C 1
ATOM 1692 O O . PHE A 1 216 ? 11.602 9.742 20.281 1 98.06 216 PHE A O 1
ATOM 1699 N N . ALA A 1 217 ? 9.469 9.883 19.969 1 98.06 217 ALA A N 1
ATOM 1700 C CA . ALA A 1 217 ? 9.125 10.508 21.25 1 98.06 217 ALA A CA 1
ATOM 1701 C C . ALA A 1 217 ? 9.664 9.695 22.422 1 98.06 217 ALA A C 1
ATOM 1703 O O . ALA A 1 217 ? 10.086 10.258 23.422 1 98.06 217 ALA A O 1
ATOM 1704 N N . ARG A 1 218 ? 9.695 8.414 22.328 1 98 218 ARG A N 1
ATOM 1705 C CA . ARG A 1 218 ? 10.078 7.543 23.438 1 98 218 ARG A CA 1
ATOM 1706 C C . ARG A 1 218 ? 11.547 7.719 23.781 1 98 218 ARG A C 1
ATOM 1708 O O . ARG A 1 218 ? 11.977 7.332 24.875 1 98 218 ARG A O 1
ATOM 1715 N N . PHE A 1 219 ? 12.312 8.328 22.984 1 98.44 219 PHE A N 1
ATOM 1716 C CA . PHE A 1 219 ? 13.766 8.242 23.109 1 98.44 219 PHE A CA 1
ATOM 1717 C C . PHE A 1 219 ? 14.336 9.539 23.688 1 98.44 219 PHE A C 1
ATOM 1719 O O . PHE A 1 219 ? 15.547 9.766 23.625 1 98.44 219 PHE A O 1
ATOM 1726 N N . HIS A 1 220 ? 13.523 10.391 24.188 1 98.44 220 HIS A N 1
ATOM 1727 C CA . HIS A 1 220 ? 13.922 11.594 24.906 1 98.44 220 HIS A CA 1
ATOM 1728 C C . HIS A 1 220 ? 12.859 12.023 25.906 1 98.44 220 HIS A C 1
ATOM 1730 O O . HIS A 1 220 ? 11.68 12.133 25.562 1 98.44 220 HIS A O 1
ATOM 1736 N N . PRO A 1 221 ? 13.211 12.336 27.094 1 97.88 221 PRO A N 1
ATOM 1737 C CA . PRO A 1 221 ? 12.234 12.672 28.141 1 97.88 221 PRO A CA 1
ATOM 1738 C C . PRO A 1 221 ? 11.383 13.891 27.781 1 97.88 221 PRO A C 1
ATOM 1740 O O . PRO A 1 221 ? 10.227 13.969 28.188 1 97.88 221 PRO A O 1
ATOM 1743 N N . ALA A 1 222 ? 11.891 14.773 27.031 1 97.44 222 ALA A N 1
ATOM 1744 C CA . ALA A 1 222 ? 11.188 16 26.688 1 97.44 222 ALA A CA 1
ATOM 1745 C C . ALA A 1 222 ? 9.93 15.711 25.859 1 97.44 222 ALA A C 1
ATOM 1747 O O . ALA A 1 222 ? 9.039 16.547 25.766 1 97.44 222 ALA A O 1
ATOM 1748 N N . PHE A 1 223 ? 9.875 14.523 25.328 1 97.94 223 PHE A N 1
ATOM 1749 C CA . PHE A 1 223 ? 8.781 14.211 24.422 1 97.94 223 PHE A CA 1
ATOM 1750 C C . PHE A 1 223 ? 7.836 13.188 25.047 1 97.94 223 PHE A C 1
ATOM 1752 O O . PHE A 1 223 ? 6.805 12.852 24.453 1 97.94 223 PHE A O 1
ATOM 1759 N N . ARG A 1 224 ? 8.133 12.672 26.188 1 96.75 224 ARG A N 1
ATOM 1760 C CA . ARG A 1 224 ? 7.34 11.656 26.875 1 96.75 224 ARG A CA 1
ATOM 1761 C C . ARG A 1 224 ? 6.293 12.305 27.781 1 96.75 224 ARG A C 1
ATOM 1763 O O . ARG A 1 224 ? 6.434 13.461 28.172 1 96.75 224 ARG A O 1
ATOM 1770 N N . PRO A 1 225 ? 5.23 11.664 28.094 1 97.31 225 PRO A N 1
ATOM 1771 C CA . PRO A 1 225 ? 4.93 10.273 27.734 1 97.31 225 PRO A CA 1
ATOM 1772 C C . PRO A 1 225 ? 4.438 10.125 26.297 1 97.31 225 PRO A C 1
ATOM 1774 O O . PRO A 1 225 ? 3.834 11.047 25.75 1 97.31 225 PRO A O 1
ATOM 1777 N N . THR A 1 226 ? 4.711 8.93 25.719 1 97.62 226 THR A N 1
ATOM 1778 C CA . THR A 1 226 ? 4.176 8.547 24.406 1 97.62 226 THR A CA 1
ATOM 1779 C C . THR A 1 226 ? 2.729 8.086 24.531 1 97.62 226 THR A C 1
ATOM 1781 O O . THR A 1 226 ? 2.217 7.922 25.641 1 97.62 226 THR A O 1
ATOM 1784 N N . ALA A 1 227 ? 2.08 7.84 23.406 1 98.44 227 ALA A N 1
ATOM 1785 C CA . ALA A 1 227 ? 0.708 7.34 23.391 1 98.44 227 ALA A CA 1
ATOM 1786 C C . ALA A 1 227 ? 0.596 6.02 24.156 1 98.44 227 ALA A C 1
ATOM 1788 O O . ALA A 1 227 ? -0.316 5.84 24.969 1 98.44 227 ALA A O 1
ATOM 1789 N N . LEU A 1 228 ? 1.534 5.125 23.891 1 98.62 228 LEU A N 1
ATOM 1790 C CA . LEU A 1 228 ? 1.493 3.814 24.531 1 98.62 228 LEU A CA 1
ATOM 1791 C C . LEU A 1 228 ? 1.73 3.938 26.031 1 98.62 228 LEU A C 1
ATOM 1793 O O . LEU A 1 228 ? 1.088 3.244 26.828 1 98.62 228 LEU A O 1
ATOM 1797 N N . GLU A 1 229 ? 2.646 4.809 26.422 1 98.31 229 GLU A N 1
ATOM 1798 C CA . GLU A 1 229 ? 2.906 5.043 27.844 1 98.31 229 GLU A CA 1
ATOM 1799 C C . GLU A 1 229 ? 1.693 5.66 28.531 1 98.31 229 GLU A C 1
ATOM 1801 O O . GLU A 1 229 ? 1.484 5.461 29.734 1 98.31 229 GLU A O 1
ATOM 1806 N N . ALA A 1 230 ? 0.934 6.414 27.75 1 98.56 230 ALA A N 1
ATOM 1807 C CA . ALA A 1 230 ? -0.278 7.031 28.281 1 98.56 230 ALA A CA 1
ATOM 1808 C C . ALA A 1 230 ? -1.411 6.016 28.391 1 98.56 230 ALA A C 1
ATOM 1810 O O . ALA A 1 230 ? -2.459 6.305 28.969 1 98.56 230 ALA A O 1
ATOM 1811 N N . GLY A 1 231 ? -1.233 4.855 27.75 1 98.56 231 GLY A N 1
ATOM 1812 C CA . GLY A 1 231 ? -2.211 3.793 27.922 1 98.56 231 GLY A CA 1
ATOM 1813 C C . GLY A 1 231 ? -2.947 3.453 26.641 1 98.56 231 GLY A C 1
ATOM 1814 O O . GLY A 1 231 ? -3.84 2.604 26.641 1 98.56 231 GLY A O 1
ATOM 1815 N N . ALA A 1 232 ? -2.594 4.07 25.531 1 98.81 232 ALA A N 1
ATOM 1816 C CA . ALA A 1 232 ? -3.285 3.795 24.281 1 98.81 232 ALA A CA 1
ATOM 1817 C C . ALA A 1 232 ? -3.176 2.32 23.906 1 98.81 232 ALA A C 1
ATOM 1819 O O . ALA A 1 232 ? -2.182 1.664 24.219 1 98.81 232 ALA A O 1
ATOM 1820 N N . ASP A 1 233 ? -4.164 1.784 23.219 1 98.88 233 ASP A N 1
ATOM 1821 C CA . ASP A 1 233 ? -4.184 0.391 22.781 1 98.88 233 ASP A CA 1
ATOM 1822 C C . ASP A 1 233 ? -3.363 0.203 21.5 1 98.88 233 ASP A C 1
ATOM 1824 O O . ASP A 1 233 ? -2.727 -0.836 21.312 1 98.88 233 ASP A O 1
ATOM 1828 N N . TYR A 1 234 ? -3.434 1.16 20.625 1 98.88 234 TYR A N 1
ATOM 1829 C CA . TYR A 1 234 ? -2.734 1.15 19.344 1 98.88 234 TYR A CA 1
ATOM 1830 C C . TYR A 1 234 ? -2.062 2.492 19.078 1 98.88 234 TYR A C 1
ATOM 1832 O O . TYR A 1 234 ? -2.607 3.545 19.422 1 98.88 234 TYR A O 1
ATOM 1840 N N . ALA A 1 235 ? -0.907 2.457 18.453 1 98.88 235 ALA A N 1
ATOM 1841 C CA . ALA A 1 235 ? -0.222 3.641 17.938 1 98.88 235 ALA A CA 1
ATOM 1842 C C . ALA A 1 235 ? 0.416 3.359 16.578 1 98.88 235 ALA A C 1
ATOM 1844 O O . ALA A 1 235 ? 0.978 2.283 16.359 1 98.88 235 ALA A O 1
ATOM 1845 N N . THR A 1 236 ? 0.243 4.234 15.695 1 98.75 236 THR A N 1
ATOM 1846 C CA . THR A 1 236 ? 0.892 4.141 14.391 1 98.75 236 THR A CA 1
ATOM 1847 C C . THR A 1 236 ? 1.938 5.242 14.227 1 98.75 236 THR A C 1
ATOM 1849 O O . THR A 1 236 ? 1.736 6.367 14.68 1 98.75 236 THR A O 1
ATOM 1852 N N . GLN A 1 237 ? 3.074 4.887 13.617 1 98.69 237 GLN A N 1
ATOM 1853 C CA . GLN A 1 237 ? 4.172 5.84 13.5 1 98.69 237 GLN A CA 1
ATOM 1854 C C . GLN A 1 237 ? 4.789 5.793 12.109 1 98.69 237 GLN A C 1
ATOM 1856 O O . GLN A 1 237 ? 5.164 4.723 11.625 1 98.69 237 GLN A O 1
ATOM 1861 N N . SER A 1 238 ? 4.801 6.957 11.469 1 98 238 SER A N 1
ATOM 1862 C CA . SER A 1 238 ? 5.59 7.066 10.242 1 98 238 SER A CA 1
ATOM 1863 C C . SER A 1 238 ? 7.078 7.168 10.547 1 98 238 SER A C 1
ATOM 1865 O O . SER A 1 238 ? 7.629 8.273 10.625 1 98 238 SER A O 1
ATOM 1867 N N . THR A 1 239 ? 7.738 6.094 10.578 1 98.12 239 THR A N 1
ATOM 1868 C CA . THR A 1 239 ? 9.156 6.051 10.914 1 98.12 239 THR A CA 1
ATOM 1869 C C . THR A 1 239 ? 9.977 6.867 9.922 1 98.12 239 THR A C 1
ATOM 1871 O O . THR A 1 239 ? 10.992 7.465 10.281 1 98.12 239 THR A O 1
ATOM 1874 N N . HIS A 1 240 ? 9.469 7.008 8.719 1 97.31 240 HIS A N 1
ATOM 1875 C CA . HIS A 1 240 ? 10.18 7.723 7.664 1 97.31 240 HIS A CA 1
ATOM 1876 C C . HIS A 1 240 ? 10.078 9.234 7.859 1 97.31 240 HIS A C 1
ATOM 1878 O O . HIS A 1 240 ? 10.922 9.984 7.367 1 97.31 240 HIS A O 1
ATOM 1884 N N . LYS A 1 241 ? 9.07 9.719 8.523 1 96.25 241 LYS A N 1
ATOM 1885 C CA . LYS A 1 241 ? 8.836 11.156 8.602 1 96.25 241 LYS A CA 1
ATOM 1886 C C . LYS A 1 241 ? 9.797 11.82 9.586 1 96.25 241 LYS A C 1
ATOM 1888 O O . LYS A 1 241 ? 10.25 12.938 9.367 1 96.25 241 LYS A O 1
ATOM 1893 N N . VAL A 1 242 ? 10.117 11.031 10.68 1 95.56 242 VAL A N 1
ATOM 1894 C CA . VAL A 1 242 ? 10.82 11.727 11.75 1 95.56 242 VAL A CA 1
ATOM 1895 C C . VAL A 1 242 ? 12.055 10.93 12.156 1 95.56 242 VAL A C 1
ATOM 1897 O O . VAL A 1 242 ? 12.914 11.43 12.891 1 95.56 242 VAL A O 1
ATOM 1900 N N . LEU A 1 243 ? 12.133 9.688 11.703 1 97.62 243 LEU A N 1
ATOM 1901 C CA . LEU A 1 243 ? 13.32 8.867 11.922 1 97.62 243 LEU A CA 1
ATOM 1902 C C . LEU A 1 243 ? 13.984 8.508 10.602 1 97.62 243 LEU A C 1
ATOM 1904 O O . LEU A 1 243 ? 13.734 9.148 9.578 1 97.62 243 LEU A O 1
ATOM 1908 N N . SER A 1 244 ? 14.898 7.551 10.617 1 97.75 244 SER A N 1
ATOM 1909 C CA . SER A 1 244 ? 15.82 7.418 9.5 1 97.75 244 SER A CA 1
ATOM 1910 C C . SER A 1 244 ? 15.367 6.332 8.531 1 97.75 244 SER A C 1
ATOM 1912 O O . SER A 1 244 ? 16.156 5.828 7.73 1 97.75 244 SER A O 1
ATOM 1914 N N . ALA A 1 245 ? 14.133 5.938 8.523 1 98.19 245 ALA A N 1
ATOM 1915 C CA . ALA A 1 245 ? 13.641 4.949 7.57 1 98.19 245 ALA A CA 1
ATOM 1916 C C . ALA A 1 245 ? 13.281 5.598 6.238 1 98.19 245 ALA A C 1
ATOM 1918 O O . ALA A 1 245 ? 13.125 6.82 6.16 1 98.19 245 ALA A O 1
ATOM 1919 N N . PHE A 1 246 ? 13.172 4.77 5.18 1 97.69 246 PHE A N 1
ATOM 1920 C CA . PHE A 1 246 ? 12.789 5.25 3.859 1 97.69 246 PHE A CA 1
ATOM 1921 C C . PHE A 1 246 ? 11.32 5.645 3.834 1 97.69 246 PHE A C 1
ATOM 1923 O O . PHE A 1 246 ? 10.516 5.105 4.598 1 97.69 246 PHE A O 1
ATOM 1930 N N . SER A 1 247 ? 11.031 6.609 2.914 1 96.81 247 SER A N 1
ATOM 1931 C CA . SER A 1 247 ? 9.648 7.016 2.707 1 96.81 247 SER A CA 1
ATOM 1932 C C . SER A 1 247 ? 8.742 5.809 2.488 1 96.81 247 SER A C 1
ATOM 1934 O O . SER A 1 247 ? 9.148 4.824 1.87 1 96.81 247 SER A O 1
ATOM 1936 N N . GLN A 1 248 ? 7.527 5.832 2.967 1 96 248 GLN A N 1
ATOM 1937 C CA . GLN A 1 248 ? 6.492 4.805 2.891 1 96 248 GLN A CA 1
ATOM 1938 C C . GLN A 1 248 ? 6.652 3.783 4.012 1 96 248 GLN A C 1
ATOM 1940 O O . GLN A 1 248 ? 5.789 2.92 4.199 1 96 248 GLN A O 1
ATOM 1945 N N . SER A 1 249 ? 7.762 3.828 4.793 1 97.94 249 SER A N 1
ATOM 1946 C CA . SER A 1 249 ? 7.977 2.869 5.871 1 97.94 249 SER A CA 1
ATOM 1947 C C . SER A 1 249 ? 7.34 3.346 7.172 1 97.94 249 SER A C 1
ATOM 1949 O O . SER A 1 249 ? 7.52 4.5 7.57 1 97.94 249 SER A O 1
ATOM 1951 N N . SER A 1 250 ? 6.594 2.477 7.793 1 98.38 250 SER A N 1
ATOM 1952 C CA . SER A 1 250 ? 5.855 2.805 9.008 1 98.38 250 SER A CA 1
ATOM 1953 C C . SER A 1 250 ? 5.828 1.623 9.977 1 98.38 250 SER A C 1
ATOM 1955 O O . SER A 1 250 ? 6.297 0.532 9.641 1 98.38 250 SER A O 1
ATOM 1957 N N . MET A 1 251 ? 5.449 1.87 11.203 1 98.81 251 MET A N 1
ATOM 1958 C CA . MET A 1 251 ? 5.289 0.822 12.203 1 98.81 251 MET A CA 1
ATOM 1959 C C . MET A 1 251 ? 3.9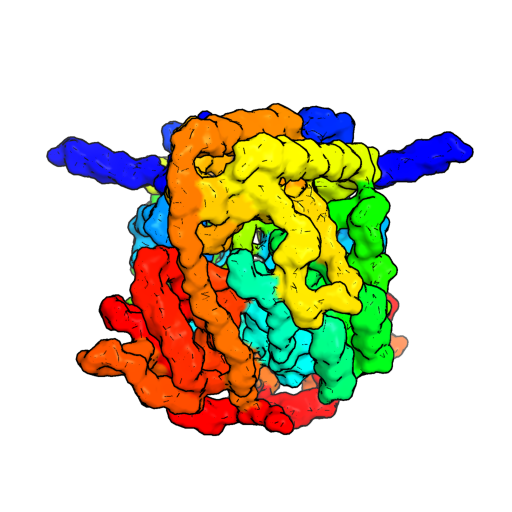18 0.91 12.867 1 98.81 251 MET A C 1
ATOM 1961 O O . MET A 1 251 ? 3.398 2.006 13.086 1 98.81 251 MET A O 1
ATOM 1965 N N . ILE A 1 252 ? 3.314 -0.198 13.102 1 98.88 252 ILE A N 1
ATOM 1966 C CA . ILE A 1 252 ? 2.113 -0.337 13.922 1 98.88 252 ILE A CA 1
ATOM 1967 C C . ILE A 1 252 ? 2.482 -0.917 15.289 1 98.88 252 ILE A C 1
ATOM 1969 O O . ILE A 1 252 ? 3.057 -2.006 15.367 1 98.88 252 ILE A O 1
ATOM 1973 N N . HIS A 1 253 ? 2.174 -0.215 16.344 1 98.94 253 HIS A N 1
ATOM 1974 C CA . HIS A 1 253 ? 2.451 -0.66 17.703 1 98.94 253 HIS A CA 1
ATOM 1975 C C . HIS A 1 253 ? 1.164 -1.039 18.422 1 98.94 253 HIS A C 1
ATOM 1977 O O . HIS A 1 253 ? 0.177 -0.303 18.375 1 98.94 253 HIS A O 1
ATOM 1983 N N . ILE A 1 254 ? 1.154 -2.18 19.156 1 98.81 254 ILE A N 1
ATOM 1984 C CA . ILE A 1 254 ? -0.065 -2.709 19.766 1 98.81 254 ILE A CA 1
ATOM 1985 C C . ILE A 1 254 ? 0.181 -3.027 21.234 1 98.81 254 ILE A C 1
ATOM 1987 O O . ILE A 1 254 ? 1.108 -3.771 21.562 1 98.81 254 ILE A O 1
ATOM 1991 N N . ASN A 1 255 ? -0.615 -2.51 22.094 1 98.56 255 ASN A N 1
ATOM 1992 C CA . ASN A 1 255 ? -0.627 -2.826 23.531 1 98.56 255 ASN A CA 1
ATOM 1993 C C . ASN A 1 255 ? -2.002 -3.307 23.984 1 98.56 255 ASN A C 1
ATOM 1995 O O . ASN A 1 255 ? -2.225 -3.525 25.172 1 98.56 255 ASN A O 1
ATOM 1999 N N . ASP A 1 256 ? -2.941 -3.527 23.078 1 98.06 256 ASP A N 1
ATOM 2000 C CA . ASP A 1 256 ? -4.293 -4.008 23.344 1 98.06 256 ASP A CA 1
ATOM 2001 C C . ASP A 1 256 ? -4.27 -5.406 23.953 1 98.06 256 ASP A C 1
ATOM 2003 O O . ASP A 1 256 ? -3.857 -6.367 23.297 1 98.06 256 ASP A O 1
ATOM 2007 N N . PRO A 1 257 ? -4.703 -5.551 25.156 1 96.19 257 PRO A N 1
ATOM 2008 C CA . PRO A 1 257 ? -4.703 -6.875 25.781 1 96.19 257 PRO A CA 1
ATOM 2009 C C . PRO A 1 257 ? -5.609 -7.867 25.047 1 96.19 257 PRO A C 1
ATOM 2011 O O . PRO A 1 257 ? -5.406 -9.078 25.141 1 96.19 257 PRO A O 1
ATOM 2014 N N . GLU A 1 258 ? -6.598 -7.379 24.391 1 95.94 258 GLU A N 1
ATOM 2015 C CA . GLU A 1 258 ? -7.547 -8.234 23.688 1 95.94 258 GLU A CA 1
ATOM 2016 C C . GLU A 1 258 ? -7.215 -8.312 22.203 1 95.94 258 GLU A C 1
ATOM 2018 O O . GLU A 1 258 ? -8.094 -8.578 21.375 1 95.94 258 GLU A O 1
ATOM 2023 N N . PHE A 1 259 ? -5.941 -8.102 21.953 1 95.56 259 PHE A N 1
ATOM 2024 C CA . PHE A 1 259 ? -5.469 -8.078 20.562 1 95.56 259 PHE A CA 1
ATOM 2025 C C . PHE A 1 259 ? -5.777 -9.391 19.859 1 95.56 259 PHE A C 1
ATOM 2027 O O . PHE A 1 259 ? -5.367 -10.461 20.328 1 95.56 259 PHE A O 1
ATOM 2034 N N . ASN A 1 260 ? -6.547 -9.328 18.734 1 93.69 260 ASN A N 1
ATOM 2035 C CA . ASN A 1 260 ? -6.801 -10.477 17.875 1 93.69 260 ASN A CA 1
ATOM 2036 C C . ASN A 1 260 ? -5.77 -10.578 16.75 1 93.69 260 ASN A C 1
ATOM 2038 O O . ASN A 1 260 ? -5.992 -10.07 15.656 1 93.69 260 ASN A O 1
ATOM 2042 N N . GLU A 1 261 ? -4.785 -11.352 16.906 1 93.62 261 GLU A N 1
ATOM 2043 C CA . GLU A 1 261 ? -3.658 -11.422 15.984 1 93.62 261 GLU A CA 1
ATOM 2044 C C . GLU A 1 261 ? -4.082 -12.023 14.648 1 93.62 261 GLU A C 1
ATOM 2046 O O . GLU A 1 261 ? -3.594 -11.617 13.594 1 93.62 261 GLU A O 1
ATOM 2051 N N . HIS A 1 262 ? -4.941 -13.008 14.695 1 92.5 262 HIS A N 1
ATOM 2052 C CA . HIS A 1 262 ? -5.391 -13.672 13.469 1 92.5 262 HIS A CA 1
ATOM 2053 C C . HIS A 1 262 ? -6.105 -12.688 12.547 1 92.5 262 HIS A C 1
ATOM 2055 O O . HIS A 1 262 ? -5.746 -12.562 11.375 1 92.5 262 HIS A O 1
ATOM 2061 N N . LEU A 1 263 ? -7.059 -11.992 13.125 1 94 263 LEU A N 1
ATOM 2062 C CA . LEU A 1 263 ? -7.816 -11.031 12.32 1 94 263 LEU A CA 1
ATOM 2063 C C . LEU A 1 263 ? -6.918 -9.898 11.836 1 94 263 LEU A C 1
ATOM 2065 O O . LEU A 1 263 ? -7.051 -9.445 10.695 1 94 263 LEU A O 1
ATOM 2069 N N . PHE A 1 264 ? -6.035 -9.492 12.719 1 96.44 264 PHE A N 1
ATOM 2070 C CA . PHE A 1 264 ? -5.102 -8.438 12.344 1 96.44 264 PHE A CA 1
ATOM 2071 C C . PHE A 1 264 ? -4.246 -8.859 11.164 1 96.44 264 PHE A C 1
ATOM 2073 O O . PHE A 1 264 ? -4.062 -8.094 10.211 1 96.44 264 PHE A O 1
ATOM 2080 N N . ARG A 1 265 ? -3.746 -10.039 11.125 1 94.06 265 ARG A N 1
ATOM 2081 C CA . ARG A 1 265 ? -2.877 -10.547 10.07 1 94.06 265 ARG A CA 1
ATOM 2082 C C . ARG A 1 265 ? -3.623 -10.641 8.742 1 94.06 265 ARG A C 1
ATOM 2084 O O . ARG A 1 265 ? -3.07 -10.312 7.691 1 94.06 265 ARG A O 1
ATOM 2091 N N . GLU A 1 266 ? -4.859 -11.078 8.805 1 92.69 266 GLU A N 1
ATOM 2092 C CA . GLU A 1 266 ? -5.664 -11.133 7.59 1 92.69 266 GLU A CA 1
ATOM 2093 C C . GLU A 1 266 ? -5.828 -9.75 6.965 1 92.69 266 GLU A C 1
ATOM 2095 O O . GLU A 1 266 ? -5.672 -9.586 5.754 1 92.69 266 GLU A O 1
ATOM 2100 N N . ASN A 1 267 ? -6.109 -8.828 7.828 1 96.44 267 ASN A N 1
ATOM 2101 C CA . ASN A 1 267 ? -6.285 -7.469 7.332 1 96.44 267 ASN A CA 1
ATOM 2102 C C . ASN A 1 267 ? -4.961 -6.855 6.891 1 96.44 267 ASN A C 1
ATOM 2104 O O . ASN A 1 267 ? -4.91 -6.133 5.891 1 96.44 267 ASN A O 1
ATOM 2108 N N . PHE A 1 268 ? -3.891 -7.129 7.676 1 96.81 268 PHE A N 1
ATOM 2109 C CA . PHE A 1 268 ? -2.564 -6.648 7.309 1 96.81 268 PHE A CA 1
ATOM 2110 C C . PHE A 1 268 ? -2.172 -7.152 5.926 1 96.81 268 PHE A C 1
ATOM 2112 O O . PHE A 1 268 ? -1.702 -6.379 5.086 1 96.81 268 PHE A O 1
ATOM 2119 N N . ASN A 1 269 ? -2.424 -8.398 5.652 1 93.75 269 ASN A N 1
ATOM 2120 C CA . ASN A 1 269 ? -2.076 -9.023 4.379 1 93.75 269 ASN A CA 1
ATOM 2121 C C . ASN A 1 269 ? -2.902 -8.453 3.23 1 93.75 269 ASN A C 1
ATOM 2123 O O . ASN A 1 269 ? -2.43 -8.383 2.094 1 93.75 269 ASN A O 1
ATOM 2127 N N . MET A 1 270 ? -4.051 -7.996 3.529 1 94.69 270 MET A N 1
ATOM 2128 C CA . MET A 1 270 ? -4.918 -7.406 2.514 1 94.69 270 MET A CA 1
ATOM 2129 C C . MET A 1 270 ? -4.328 -6.105 1.98 1 94.69 270 MET A C 1
ATOM 2131 O O . MET A 1 270 ? -4.539 -5.754 0.819 1 94.69 270 MET A O 1
ATOM 2135 N N . HIS A 1 271 ? -3.551 -5.461 2.807 1 95.88 271 HIS A N 1
ATOM 2136 C CA . HIS A 1 271 ? -3.08 -4.133 2.432 1 95.88 271 HIS A CA 1
ATOM 2137 C C . HIS A 1 271 ? -1.603 -4.16 2.053 1 95.88 271 HIS A C 1
ATOM 2139 O O . HIS A 1 271 ? -1.086 -3.195 1.484 1 95.88 271 HIS A O 1
ATOM 2145 N N . THR A 1 272 ? -0.965 -5.234 2.297 1 94.06 272 THR A N 1
ATOM 2146 C CA . THR A 1 272 ? 0.478 -5.328 2.105 1 94.06 272 THR A CA 1
ATOM 2147 C C . THR A 1 272 ? 0.806 -5.957 0.754 1 94.06 272 THR A C 1
ATOM 2149 O O . THR A 1 272 ? 0.148 -6.91 0.332 1 94.06 272 THR A O 1
ATOM 2152 N N . SER A 1 273 ? 1.829 -5.383 0.086 1 93.44 273 SER A N 1
ATOM 2153 C CA . SER A 1 273 ? 2.305 -6 -1.15 1 93.44 273 SER A CA 1
ATOM 2154 C C . SER A 1 273 ? 2.873 -7.391 -0.894 1 93.44 273 SER A C 1
ATOM 2156 O O . SER A 1 273 ? 3.553 -7.613 0.111 1 93.44 273 SER A O 1
ATOM 2158 N N . THR A 1 274 ? 2.654 -8.32 -1.854 1 91.06 274 THR A N 1
ATOM 2159 C CA . THR A 1 274 ? 3.25 -9.648 -1.765 1 91.06 274 THR A CA 1
ATOM 2160 C C . THR A 1 274 ? 4.703 -9.617 -2.229 1 91.06 274 THR A C 1
ATOM 2162 O O . THR A 1 274 ? 5.41 -10.625 -2.133 1 91.06 274 THR A O 1
ATOM 2165 N N . SER A 1 275 ? 5.117 -8.477 -2.744 1 93.5 275 SER A N 1
ATOM 2166 C CA . SER A 1 275 ? 6.5 -8.25 -3.15 1 93.5 275 SER A CA 1
ATOM 2167 C C . SER A 1 275 ? 7.051 -6.969 -2.545 1 93.5 275 SER A C 1
ATOM 2169 O O . SER A 1 275 ? 7.457 -6.055 -3.27 1 93.5 275 SER A O 1
ATOM 2171 N N . PRO A 1 276 ? 7.148 -6.984 -1.279 1 94 276 PRO A N 1
ATOM 2172 C CA . PRO A 1 276 ? 7.621 -5.75 -0.647 1 94 276 PRO A CA 1
ATOM 2173 C C . PRO A 1 276 ? 9.062 -5.414 -1.021 1 94 276 PRO A C 1
ATOM 2175 O O . PRO A 1 276 ? 9.844 -6.309 -1.345 1 94 276 PRO A O 1
ATOM 2178 N N . GLN A 1 277 ? 9.359 -4.172 -1.015 1 94.94 277 GLN A N 1
ATOM 2179 C CA . GLN A 1 277 ? 10.734 -3.719 -1.199 1 94.94 277 GLN A CA 1
ATOM 2180 C C . GLN A 1 277 ? 11.562 -3.936 0.067 1 94.94 277 GLN A C 1
ATOM 2182 O O . GLN A 1 277 ? 11.375 -3.234 1.063 1 94.94 277 GLN A O 1
ATOM 2187 N N . TYR A 1 278 ? 12.516 -4.762 0.07 1 94.56 278 TYR A N 1
ATOM 2188 C CA . TYR A 1 278 ? 13.242 -5.219 1.253 1 94.56 278 TYR A CA 1
ATOM 2189 C C . TYR A 1 278 ? 14.078 -4.094 1.851 1 94.56 278 TYR A C 1
ATOM 2191 O O . TYR A 1 278 ? 14.312 -4.062 3.061 1 94.56 278 TYR A O 1
ATOM 2199 N N . SER A 1 279 ? 14.5 -3.143 1.008 1 95.62 279 SER A N 1
ATOM 2200 C CA . SER A 1 279 ? 15.266 -2.02 1.54 1 95.62 279 SER A CA 1
ATOM 2201 C C . SER A 1 279 ? 14.43 -1.194 2.516 1 95.62 279 SER A C 1
ATOM 2203 O O . SER A 1 279 ? 14.969 -0.601 3.451 1 95.62 279 SER A O 1
ATOM 2205 N N . MET A 1 280 ? 13.148 -1.159 2.316 1 96.81 280 MET A N 1
ATOM 2206 C CA . MET A 1 280 ? 12.273 -0.461 3.25 1 96.81 280 MET A CA 1
ATOM 2207 C C . MET A 1 280 ? 12.234 -1.174 4.598 1 96.81 280 MET A C 1
ATOM 2209 O O . MET A 1 280 ? 12.289 -0.531 5.648 1 96.81 280 MET A O 1
ATOM 2213 N N . ILE A 1 281 ? 12.156 -2.477 4.555 1 97.81 281 ILE A N 1
ATOM 2214 C CA . ILE A 1 281 ? 12.156 -3.27 5.777 1 97.81 281 ILE A CA 1
ATOM 2215 C C . ILE A 1 281 ? 13.492 -3.107 6.5 1 97.81 281 ILE A C 1
ATOM 2217 O O . ILE A 1 281 ? 13.531 -2.891 7.715 1 97.81 281 ILE A O 1
ATOM 2221 N N . ALA A 1 282 ? 14.562 -3.174 5.723 1 98.12 282 ALA A N 1
ATOM 2222 C CA . ALA A 1 282 ? 15.891 -2.975 6.285 1 98.12 282 ALA A CA 1
ATOM 2223 C C . ALA A 1 282 ? 16.016 -1.596 6.926 1 98.12 282 ALA A C 1
ATOM 2225 O O . ALA A 1 282 ? 16.609 -1.454 8 1 98.12 282 ALA A O 1
ATOM 2226 N N . SER A 1 283 ? 15.477 -0.61 6.289 1 98.31 283 SER A N 1
ATOM 2227 C CA . SER A 1 283 ? 15.578 0.754 6.797 1 98.31 283 SER A CA 1
ATOM 2228 C C . SER A 1 283 ? 14.836 0.903 8.125 1 98.31 283 SER A C 1
ATOM 2230 O O . SER A 1 283 ? 15.25 1.674 8.992 1 98.31 283 SER A O 1
ATOM 2232 N N . LEU A 1 284 ? 13.742 0.207 8.305 1 98.62 284 LEU A N 1
ATOM 2233 C CA . LEU A 1 284 ? 13.016 0.22 9.562 1 98.62 284 LEU A CA 1
ATOM 2234 C C . LEU A 1 284 ? 13.852 -0.405 10.68 1 98.62 284 LEU A C 1
ATOM 2236 O O . LEU A 1 284 ? 13.906 0.124 11.789 1 98.62 284 LEU A O 1
ATOM 2240 N N . ASP A 1 285 ? 14.461 -1.512 10.344 1 98.5 285 ASP A N 1
ATOM 2241 C CA . ASP A 1 285 ? 15.328 -2.221 11.273 1 98.5 285 ASP A CA 1
ATOM 2242 C C . ASP A 1 285 ? 16.484 -1.339 11.719 1 98.5 285 ASP A C 1
ATOM 2244 O O . ASP A 1 285 ? 16.766 -1.211 12.914 1 98.5 285 ASP A O 1
ATOM 2248 N N . VAL A 1 286 ? 17.094 -0.654 10.828 1 98.5 286 VAL A N 1
ATOM 2249 C CA . VAL A 1 286 ? 18.25 0.185 11.094 1 98.5 286 VAL A CA 1
ATOM 2250 C C . VAL A 1 286 ? 17.828 1.445 11.836 1 98.5 286 VAL A C 1
ATOM 2252 O O . VAL A 1 286 ? 18.516 1.899 12.75 1 98.5 286 VAL A O 1
ATOM 2255 N N . ALA A 1 287 ? 16.719 2.02 11.414 1 98.5 287 ALA A N 1
ATOM 2256 C CA . ALA A 1 287 ? 16.203 3.197 12.109 1 98.5 287 ALA A CA 1
ATOM 2257 C C . ALA A 1 287 ? 15.969 2.898 13.586 1 98.5 287 ALA A C 1
ATOM 2259 O O . ALA A 1 287 ? 16.266 3.725 14.445 1 98.5 287 ALA A O 1
ATOM 2260 N N . ARG A 1 288 ? 15.391 1.734 13.828 1 98.44 288 ARG A N 1
ATOM 2261 C CA . ARG A 1 288 ? 15.172 1.313 15.211 1 98.44 288 ARG A CA 1
ATOM 2262 C C . ARG A 1 288 ? 16.5 1.202 15.969 1 98.44 288 ARG A C 1
ATOM 2264 O O . ARG A 1 288 ? 16.625 1.705 17.078 1 98.44 288 ARG A O 1
ATOM 2271 N N . LYS A 1 289 ? 17.516 0.561 15.383 1 98.31 289 LYS A N 1
ATOM 2272 C CA . LYS A 1 289 ? 18.828 0.46 16.016 1 98.31 289 LYS A CA 1
ATOM 2273 C C . LYS A 1 289 ? 19.391 1.843 16.344 1 98.31 289 LYS A C 1
ATOM 2275 O O . LYS A 1 289 ? 19.859 2.082 17.453 1 98.31 289 LYS A O 1
ATOM 2280 N N . GLN A 1 290 ? 19.312 2.711 15.406 1 98 290 GLN A N 1
ATOM 2281 C CA . GLN A 1 290 ? 19.906 4.039 15.555 1 98 290 GLN A CA 1
ATOM 2282 C C . GLN A 1 290 ? 19.266 4.789 16.719 1 98 290 GLN A C 1
ATOM 2284 O O . GLN A 1 290 ? 19.969 5.359 17.562 1 98 290 GLN A O 1
ATOM 2289 N N . VAL A 1 291 ? 17.969 4.75 16.797 1 97.75 291 VAL A N 1
ATOM 2290 C CA . VAL A 1 291 ? 17.297 5.586 17.781 1 97.75 291 VAL A CA 1
ATOM 2291 C C . VAL A 1 291 ? 17.469 4.973 19.172 1 97.75 291 VAL A C 1
ATOM 2293 O O . VAL A 1 291 ? 17.5 5.691 20.172 1 97.75 291 VAL A O 1
ATOM 2296 N N . VAL A 1 292 ? 17.578 3.664 19.234 1 97.56 292 VAL A N 1
ATOM 2297 C CA . VAL A 1 292 ? 17.812 3.014 20.516 1 97.56 292 VAL A CA 1
ATOM 2298 C C . VAL A 1 292 ? 19.219 3.344 21.016 1 97.56 292 VAL A C 1
ATOM 2300 O O . VAL A 1 292 ? 19.422 3.631 22.203 1 97.56 292 VAL A O 1
ATOM 2303 N N . MET A 1 293 ? 20.141 3.391 20.094 1 96.75 293 MET A N 1
ATOM 2304 C CA . MET A 1 293 ? 21.547 3.498 20.484 1 96.75 293 MET A CA 1
ATOM 2305 C C . MET A 1 293 ? 21.953 4.957 20.672 1 96.75 293 MET A C 1
ATOM 2307 O O . MET A 1 293 ? 22.797 5.27 21.5 1 96.75 293 MET A O 1
ATOM 2311 N N . GLU A 1 294 ? 21.359 5.855 19.922 1 97 294 GLU A N 1
ATOM 2312 C CA . GLU A 1 294 ? 21.859 7.227 19.984 1 97 294 GLU A CA 1
ATOM 2313 C C . GLU A 1 294 ? 20.703 8.227 19.906 1 97 294 GLU A C 1
ATOM 2315 O O . GLU A 1 294 ? 20.938 9.414 19.656 1 97 294 GLU A O 1
ATOM 2320 N N . GLY A 1 295 ? 19.516 7.734 20.078 1 97.06 295 GLY A N 1
ATOM 2321 C CA . GLY A 1 295 ? 18.344 8.578 19.969 1 97.06 295 GLY A CA 1
ATOM 2322 C C . GLY A 1 295 ? 18.344 9.758 20.906 1 97.06 295 GLY A C 1
ATOM 2323 O O . GLY A 1 295 ? 18 10.875 20.516 1 97.06 295 GLY A O 1
ATOM 2324 N N . TYR A 1 296 ? 18.75 9.523 22.141 1 98 296 TYR A N 1
ATOM 2325 C CA . TYR A 1 296 ? 18.781 10.602 23.125 1 98 296 TYR A CA 1
ATOM 2326 C C . TYR A 1 296 ? 19.688 11.727 22.672 1 98 296 TYR A C 1
ATOM 2328 O O . TYR A 1 296 ? 19.312 12.898 22.719 1 98 296 TYR A O 1
ATOM 2336 N N . LYS A 1 297 ? 20.859 11.406 22.234 1 97.81 297 LYS A N 1
ATOM 2337 C CA . LYS A 1 297 ? 21.828 12.398 21.781 1 97.81 297 LYS A CA 1
ATOM 2338 C C . LYS A 1 297 ? 21.312 13.148 20.547 1 97.81 297 LYS A C 1
ATOM 2340 O O . LYS A 1 297 ? 21.391 14.375 20.484 1 97.81 297 LYS A O 1
ATOM 2345 N N . LEU A 1 298 ? 20.797 12.438 19.609 1 97.75 298 LEU A N 1
ATOM 2346 C CA . LEU A 1 298 ? 20.297 13.023 18.375 1 97.75 298 LEU A CA 1
ATOM 2347 C C . LEU A 1 298 ? 19.141 13.977 18.656 1 97.75 298 LEU A C 1
ATOM 2349 O O . LEU A 1 298 ? 19.094 15.078 18.094 1 97.75 298 LEU A O 1
ATOM 2353 N N . LEU A 1 299 ? 18.266 13.57 19.531 1 98.44 299 LEU A N 1
ATOM 2354 C CA . LEU A 1 299 ? 17.094 14.383 19.828 1 98.44 299 LEU A CA 1
ATOM 2355 C C . LEU A 1 299 ? 17.453 15.57 20.703 1 98.44 299 LEU A C 1
ATOM 2357 O O . LEU A 1 299 ? 16.875 16.656 20.578 1 98.44 299 LEU A O 1
ATOM 2361 N N . SER A 1 300 ? 18.406 15.375 21.609 1 98.5 300 SER A N 1
ATOM 2362 C CA . SER A 1 300 ? 18.922 16.516 22.375 1 98.5 300 SER A CA 1
ATOM 2363 C C . SER A 1 300 ? 19.484 17.578 21.453 1 98.5 300 SER A C 1
ATOM 2365 O O . SER A 1 300 ? 19.219 18.781 21.641 1 98.5 300 SER A O 1
ATOM 2367 N N . ARG A 1 301 ? 20.266 17.141 20.547 1 97.88 301 ARG A N 1
ATOM 2368 C CA . ARG A 1 301 ? 20.844 18.078 19.562 1 97.88 301 ARG A CA 1
ATOM 2369 C C . ARG A 1 301 ? 19.734 18.766 18.766 1 97.88 301 ARG A C 1
ATOM 2371 O O . ARG A 1 301 ? 19.812 19.953 18.5 1 97.88 301 ARG A O 1
ATOM 2378 N N . THR A 1 302 ? 18.781 18.016 18.359 1 98.06 302 THR A N 1
ATOM 2379 C CA . THR A 1 302 ? 17.656 18.562 17.594 1 98.06 302 THR A CA 1
ATOM 2380 C C . THR A 1 302 ? 16.922 19.625 18.406 1 98.06 302 THR A C 1
ATOM 2382 O O . THR A 1 302 ? 16.547 20.672 17.875 1 98.06 302 THR A O 1
ATOM 2385 N N . LEU A 1 303 ? 16.719 19.359 19.672 1 98.25 303 LEU A N 1
ATOM 2386 C CA . LEU A 1 303 ? 16.062 20.312 20.562 1 98.25 303 LEU A CA 1
ATOM 2387 C C . LEU A 1 303 ? 16.906 21.578 20.719 1 98.25 303 LEU A C 1
ATOM 2389 O O . LEU A 1 303 ? 16.359 22.688 20.75 1 98.25 303 LEU A O 1
ATOM 2393 N N . GLU A 1 304 ? 18.172 21.406 20.797 1 98.38 304 GLU A N 1
ATOM 2394 C CA . GLU A 1 304 ? 19.062 22.547 20.844 1 98.38 304 GLU A CA 1
ATOM 2395 C C . GLU A 1 304 ? 18.969 23.391 19.578 1 98.38 304 GLU A C 1
ATOM 2397 O O . GLU A 1 304 ? 18.922 24.625 19.641 1 98.38 304 GLU A O 1
ATOM 2402 N N . LEU A 1 305 ? 18.984 22.734 18.484 1 98.19 305 LEU A N 1
ATOM 2403 C CA . LEU A 1 305 ? 18.859 23.422 17.203 1 98.19 305 LEU A CA 1
ATOM 2404 C C . LEU A 1 305 ? 17.516 24.125 17.078 1 98.19 305 LEU A C 1
ATOM 2406 O O . LEU A 1 305 ? 17.438 25.219 16.516 1 98.19 305 LEU A O 1
ATOM 2410 N N . ALA A 1 306 ? 16.5 23.5 17.578 1 98.06 306 ALA A N 1
ATOM 2411 C CA . ALA A 1 306 ? 15.172 24.125 17.562 1 98.06 306 ALA A CA 1
ATOM 2412 C C . ALA A 1 306 ? 15.164 25.422 18.359 1 98.06 306 ALA A C 1
ATOM 2414 O O . ALA A 1 306 ? 14.555 26.406 17.953 1 98.06 306 ALA A O 1
ATOM 2415 N N . LYS A 1 307 ? 15.812 25.359 19.5 1 97.88 307 LYS A N 1
ATOM 2416 C CA . LYS A 1 307 ? 15.938 26.562 20.312 1 97.88 307 LYS A CA 1
ATOM 2417 C C . LYS A 1 307 ? 16.719 27.641 19.578 1 97.88 307 LYS A C 1
ATOM 2419 O O . LYS A 1 307 ? 16.328 28.812 19.562 1 97.88 307 LYS A O 1
ATOM 2424 N N . GLU A 1 308 ? 17.766 27.25 18.969 1 97.69 308 GLU A N 1
ATOM 2425 C CA . GLU A 1 308 ? 18.609 28.172 18.219 1 97.69 308 GLU A CA 1
ATOM 2426 C C . GLU A 1 308 ? 17.859 28.812 17.062 1 97.69 308 GLU A C 1
ATOM 2428 O O . GLU A 1 308 ? 17.938 30.016 16.844 1 97.69 308 GLU A O 1
ATOM 2433 N N . VAL A 1 309 ? 17.156 28.016 16.359 1 97.19 309 VAL A N 1
ATOM 2434 C CA . VAL A 1 309 ? 16.391 28.484 15.211 1 97.19 309 VAL A CA 1
ATOM 2435 C C . VAL A 1 309 ? 15.359 29.516 15.664 1 97.19 309 VAL A C 1
ATOM 2437 O O . VAL A 1 309 ? 15.172 30.547 15.008 1 97.19 309 VAL A O 1
ATOM 2440 N N . ARG A 1 310 ? 14.711 29.281 16.734 1 97.75 310 ARG A N 1
ATOM 2441 C CA . ARG A 1 310 ? 13.719 30.203 17.266 1 97.75 310 ARG A CA 1
ATOM 2442 C C . ARG A 1 310 ? 14.352 31.547 17.609 1 97.75 310 ARG A C 1
ATOM 2444 O O . ARG A 1 310 ? 13.828 32.594 17.234 1 97.75 310 ARG A O 1
ATOM 2451 N N . GLU A 1 311 ? 15.445 31.5 18.25 1 97.88 311 GLU A N 1
ATOM 2452 C CA . GLU A 1 311 ? 16.141 32.719 18.641 1 97.88 311 GLU A CA 1
ATOM 2453 C C . GLU A 1 311 ? 16.625 33.5 17.422 1 97.88 311 GLU A C 1
ATOM 2455 O O . GLU A 1 311 ? 16.453 34.719 17.359 1 97.88 311 GLU A O 1
ATOM 2460 N N . GLN A 1 312 ? 17.141 32.781 16.547 1 97.69 312 GLN A N 1
ATOM 2461 C CA . GLN A 1 312 ? 17.672 33.438 15.344 1 97.69 312 GLN A CA 1
ATOM 2462 C C . GLN A 1 312 ? 16.578 34.062 14.5 1 97.69 312 GLN A C 1
ATOM 2464 O O . GLN A 1 312 ? 16.688 35.188 14.078 1 97.69 312 GLN A O 1
ATOM 2469 N N . ILE A 1 313 ? 15.539 33.344 14.297 1 98.12 313 ILE A N 1
ATOM 2470 C CA . ILE A 1 313 ? 14.438 33.844 13.484 1 98.12 313 ILE A CA 1
ATOM 2471 C C . ILE A 1 313 ? 13.828 35.062 14.156 1 98.12 313 ILE A C 1
ATOM 2473 O O . ILE A 1 313 ? 13.57 36.094 13.5 1 98.12 313 ILE A O 1
ATOM 2477 N N . ASN A 1 314 ? 13.672 35.031 15.422 1 98 314 ASN A N 1
ATOM 2478 C CA . ASN A 1 314 ? 13.094 36.156 16.156 1 98 314 ASN A CA 1
ATOM 2479 C C . ASN A 1 314 ? 14 37.375 16.109 1 98 314 ASN A C 1
ATOM 2481 O O . ASN A 1 314 ? 13.523 38.5 16.125 1 98 314 ASN A O 1
ATOM 2485 N N . SER A 1 315 ? 15.211 37.156 16.031 1 97.5 315 SER A N 1
ATOM 2486 C CA . SER A 1 315 ? 16.172 38.25 16.031 1 97.5 315 SER A CA 1
ATOM 2487 C C . SER A 1 315 ? 16.125 39.031 14.719 1 97.5 315 SER A C 1
ATOM 2489 O O . SER A 1 315 ? 16.641 40.156 14.641 1 97.5 315 SER A O 1
ATOM 2491 N N . THR A 1 316 ? 15.5 38.531 13.711 1 96.5 316 THR A N 1
ATOM 2492 C CA . THR A 1 316 ? 15.391 39.219 12.438 1 96.5 316 THR A CA 1
ATOM 2493 C C . THR A 1 316 ? 14.516 40.469 12.586 1 96.5 316 THR A C 1
ATOM 2495 O O . THR A 1 316 ? 14.609 41.406 11.789 1 96.5 316 THR A O 1
ATOM 2498 N N . GLY A 1 317 ? 13.57 40.438 13.492 1 95.31 317 GLY A N 1
ATOM 2499 C CA . GLY A 1 317 ? 12.648 41.531 13.727 1 95.31 317 GLY A CA 1
ATOM 2500 C C . GLY A 1 317 ? 11.477 41.531 12.773 1 95.31 317 GLY A C 1
ATOM 2501 O O . GLY A 1 317 ? 10.539 42.312 12.938 1 95.31 317 GLY A O 1
ATOM 2502 N N . VAL A 1 318 ? 11.484 40.75 11.812 1 96.38 318 VAL A N 1
ATOM 2503 C CA . VAL A 1 318 ? 10.453 40.688 10.773 1 96.38 318 VAL A CA 1
ATOM 2504 C C . VAL A 1 318 ? 9.703 39.344 10.875 1 96.38 318 VAL A C 1
ATOM 2506 O O . VAL A 1 318 ? 8.469 39.312 10.773 1 96.38 318 VAL A O 1
ATOM 2509 N N . PHE A 1 319 ? 10.461 38.281 11.07 1 97.19 319 PHE A N 1
ATOM 2510 C CA . PHE A 1 319 ? 9.891 36.969 11.25 1 97.19 319 PHE A CA 1
ATOM 2511 C C . PHE A 1 319 ? 9.789 36.625 12.727 1 97.19 319 PHE A C 1
ATOM 2513 O O . PHE A 1 319 ? 10.648 37 13.523 1 97.19 319 PHE A O 1
ATOM 2520 N N . ARG A 1 320 ? 8.734 35.875 13.047 1 97.44 320 ARG A N 1
ATOM 2521 C CA . ARG A 1 320 ? 8.531 35.5 14.438 1 97.44 320 ARG A CA 1
ATOM 2522 C C . ARG A 1 320 ? 8.109 34.062 14.562 1 97.44 320 ARG A C 1
ATOM 2524 O O . ARG A 1 320 ? 7.156 33.625 13.914 1 97.44 320 ARG A O 1
ATOM 2531 N N . VAL A 1 321 ? 8.828 33.281 15.406 1 98.12 321 VAL A N 1
ATOM 2532 C CA . VAL A 1 321 ? 8.414 31.922 15.688 1 98.12 321 VAL A CA 1
ATOM 2533 C C . VAL A 1 321 ? 7.266 31.922 16.688 1 98.12 321 VAL A C 1
ATOM 2535 O O . VAL A 1 321 ? 7.371 32.531 17.766 1 98.12 321 VAL A O 1
ATOM 2538 N N . LEU A 1 322 ? 6.203 31.281 16.328 1 97.44 322 LEU A N 1
ATOM 2539 C CA . LEU A 1 322 ? 5.016 31.234 17.172 1 97.44 322 LEU A CA 1
ATOM 2540 C C . LEU A 1 322 ? 5.18 30.203 18.281 1 97.44 322 LEU A C 1
ATOM 2542 O O . LEU A 1 322 ? 5.715 29.125 18.062 1 97.44 322 LEU A O 1
ATOM 2546 N N . GLU A 1 323 ? 4.781 30.594 19.484 1 96.88 323 GLU A N 1
ATOM 2547 C CA . GLU A 1 323 ? 4.785 29.703 20.625 1 96.88 323 GLU A CA 1
ATOM 2548 C C . GLU A 1 323 ? 3.42 29.062 20.844 1 96.88 323 GLU A C 1
ATOM 2550 O O . GLU A 1 323 ? 2.461 29.391 20.141 1 96.88 323 GLU A O 1
ATOM 2555 N N . LEU A 1 324 ? 3.418 28.172 21.828 1 96.69 324 LEU A N 1
ATOM 2556 C CA . LEU A 1 324 ? 2.184 27.453 22.109 1 96.69 324 LEU A CA 1
ATOM 2557 C C . LEU A 1 324 ? 1.037 28.422 22.375 1 96.69 324 LEU A C 1
ATOM 2559 O O . LEU A 1 324 ? -0.07 28.234 21.859 1 96.69 324 LEU A O 1
ATOM 2563 N N . THR A 1 325 ? 1.308 29.484 23.109 1 95.62 325 THR A N 1
ATOM 2564 C CA . THR A 1 325 ? 0.272 30.438 23.5 1 95.62 325 THR A CA 1
ATOM 2565 C C . THR A 1 325 ? -0.252 31.203 22.297 1 95.62 325 THR A C 1
ATOM 2567 O O . THR A 1 325 ? -1.41 31.625 22.266 1 95.62 325 THR A O 1
ATOM 2570 N N . ASP A 1 326 ? 0.583 31.328 21.297 1 95.5 326 ASP A N 1
ATOM 2571 C CA . ASP A 1 326 ? 0.167 31.984 20.062 1 95.5 326 ASP A CA 1
ATOM 2572 C C . ASP A 1 326 ? -0.727 31.062 19.219 1 95.5 326 ASP A C 1
ATOM 2574 O O . ASP A 1 326 ? -1.708 31.531 18.641 1 95.5 326 ASP A O 1
ATOM 2578 N N . LEU A 1 327 ? -0.354 29.828 19.203 1 94.88 327 LEU A N 1
ATOM 2579 C CA . LEU A 1 327 ? -0.934 28.875 18.25 1 94.88 327 LEU A CA 1
ATOM 2580 C C . LEU A 1 327 ? -2.207 28.25 18.828 1 94.88 327 LEU A C 1
ATOM 2582 O O . LEU A 1 327 ? -3.082 27.828 18.062 1 94.88 327 LEU A O 1
ATOM 2586 N N . LEU A 1 328 ? -2.26 28.219 20.094 1 94.62 328 LEU A N 1
ATOM 2587 C CA . LEU A 1 328 ? -3.316 27.469 20.75 1 94.62 328 LEU A CA 1
ATOM 2588 C C . LEU A 1 328 ? -4.668 28.156 20.578 1 94.62 328 LEU A C 1
ATOM 2590 O O . LEU A 1 328 ? -4.816 29.328 20.938 1 94.62 328 LEU A O 1
ATOM 2594 N N . PRO A 1 329 ? -5.645 27.406 20.094 1 92.62 329 PRO A N 1
ATOM 2595 C CA . PRO A 1 329 ? -6.996 27.984 20.047 1 92.62 329 PRO A CA 1
ATOM 2596 C C . PRO A 1 329 ? -7.582 28.203 21.438 1 92.62 329 PRO A C 1
ATOM 2598 O O . PRO A 1 329 ? -7.266 27.453 22.375 1 92.62 329 PRO A O 1
ATOM 2601 N N . ASP A 1 330 ? -8.516 29.094 21.531 1 92.06 330 ASP A N 1
ATOM 2602 C CA . ASP A 1 330 ? -9.117 29.453 22.812 1 92.06 330 ASP A CA 1
ATOM 2603 C C . ASP A 1 330 ? -9.906 28.281 23.391 1 92.06 330 ASP A C 1
ATOM 2605 O O . ASP A 1 330 ? -9.93 28.078 24.609 1 92.06 330 ASP A O 1
ATOM 2609 N N . GLU A 1 331 ? -10.453 27.453 22.578 1 94.06 331 GLU A N 1
ATOM 2610 C CA . GLU A 1 331 ? -11.328 26.344 22.969 1 94.06 331 GLU A CA 1
ATOM 2611 C C . GLU A 1 331 ? -10.57 25.312 23.797 1 94.06 331 GLU A C 1
ATOM 2613 O O . GLU A 1 331 ? -11.172 24.531 24.531 1 94.06 331 GLU A O 1
ATOM 2618 N N . VAL A 1 332 ? -9.203 25.359 23.656 1 96.56 332 VAL A N 1
ATOM 2619 C CA . VAL A 1 332 ? -8.453 24.281 24.297 1 96.56 332 VAL A CA 1
ATOM 2620 C C . VAL A 1 332 ? -7.379 24.875 25.203 1 96.56 332 VAL A C 1
ATOM 2622 O O . VAL A 1 332 ? -6.41 24.188 25.562 1 96.56 332 VAL A O 1
ATOM 2625 N N . LYS A 1 333 ? -7.5 26.062 25.625 1 94.69 333 LYS A N 1
ATOM 2626 C CA . LYS A 1 333 ? -6.492 26.766 26.406 1 94.69 333 LYS A CA 1
ATOM 2627 C C . LYS A 1 333 ? -6.293 26.094 27.766 1 94.69 333 LYS A C 1
ATOM 2629 O O . LYS A 1 333 ? -5.203 26.156 28.328 1 94.69 333 LYS A O 1
ATOM 2634 N N . ASN A 1 334 ? -7.34 25.453 28.234 1 95.69 334 ASN A N 1
ATOM 2635 C CA . ASN A 1 334 ? -7.266 24.844 29.562 1 95.69 334 ASN A CA 1
ATOM 2636 C C . ASN A 1 334 ? -7.133 23.328 29.484 1 95.69 334 ASN A C 1
ATOM 2638 O O . ASN A 1 334 ? -7.316 22.625 30.484 1 95.69 334 ASN A O 1
ATOM 2642 N N . ASP A 1 335 ? -6.781 22.797 28.344 1 97.94 335 ASP A N 1
ATOM 2643 C CA . ASP A 1 335 ? -6.805 21.344 28.141 1 97.94 335 ASP A CA 1
ATOM 2644 C C . ASP A 1 335 ? -5.406 20.75 28.297 1 97.94 335 ASP A C 1
ATOM 2646 O O . ASP A 1 335 ? -5.188 19.578 27.953 1 97.94 335 ASP A O 1
ATOM 2650 N N . ASN A 1 336 ? -4.441 21.5 28.781 1 97.5 336 ASN A N 1
ATOM 2651 C CA . ASN A 1 336 ? -3.072 21.047 29 1 97.5 336 ASN A CA 1
ATOM 2652 C C . ASN A 1 336 ? -2.438 20.516 27.719 1 97.5 336 ASN A C 1
ATOM 2654 O O . ASN A 1 336 ? -1.833 19.438 27.719 1 97.5 336 ASN A O 1
ATOM 2658 N N . ILE A 1 337 ? -2.729 21.234 26.625 1 97.81 337 ILE A N 1
ATOM 2659 C CA . ILE A 1 337 ? -2.127 20.891 25.328 1 97.81 337 ILE A CA 1
ATOM 2660 C C . ILE A 1 337 ? -0.645 21.25 25.344 1 97.81 337 ILE A C 1
ATOM 2662 O O . ILE A 1 337 ? -0.256 22.281 25.906 1 97.81 337 ILE A O 1
ATOM 2666 N N . GLN A 1 338 ? 0.173 20.391 24.766 1 97.31 338 GLN A N 1
ATOM 2667 C CA . GLN A 1 338 ? 1.598 20.656 24.625 1 97.31 338 GLN A CA 1
ATOM 2668 C C . GLN A 1 338 ? 1.961 20.875 23.156 1 97.31 338 GLN A C 1
ATOM 2670 O O . GLN A 1 338 ? 1.128 20.672 22.266 1 97.31 338 GLN A O 1
ATOM 2675 N N . LEU A 1 339 ? 3.139 21.375 22.953 1 97 339 LEU A N 1
ATOM 2676 C CA . LEU A 1 339 ? 3.619 21.641 21.609 1 97 339 LEU A CA 1
ATOM 2677 C C . LEU A 1 339 ? 4.961 20.953 21.359 1 97 339 LEU A C 1
ATOM 2679 O O . LEU A 1 339 ? 5.863 21.031 22.203 1 97 339 LEU A O 1
ATOM 2683 N N . ASP A 1 340 ? 5.051 20.188 20.25 1 97.25 340 ASP A N 1
ATOM 2684 C CA . ASP A 1 340 ? 6.312 19.609 19.797 1 97.25 340 ASP A CA 1
ATOM 2685 C C . ASP A 1 340 ? 7.266 20.703 19.297 1 97.25 340 ASP A C 1
ATOM 2687 O O . ASP A 1 340 ? 7.031 21.312 18.266 1 97.25 340 ASP A O 1
ATOM 2691 N N . SER A 1 341 ? 8.367 20.859 19.969 1 95.88 341 SER A N 1
ATOM 2692 C CA . SER A 1 341 ? 9.281 21.984 19.719 1 95.88 341 SER A CA 1
ATOM 2693 C C . SER A 1 341 ? 10.047 21.781 18.406 1 95.88 341 SER A C 1
ATOM 2695 O O . SER A 1 341 ? 10.672 22.719 17.906 1 95.88 341 SER A O 1
ATOM 2697 N N . THR A 1 342 ? 9.961 20.594 17.844 1 96.94 342 THR A N 1
ATOM 2698 C CA . THR A 1 342 ? 10.68 20.328 16.609 1 96.94 342 THR A CA 1
ATOM 2699 C C . THR A 1 342 ? 9.867 20.781 15.406 1 96.94 342 THR A C 1
ATOM 2701 O O . THR A 1 342 ? 10.367 20.812 14.281 1 96.94 342 THR A O 1
ATOM 2704 N N . LYS A 1 343 ? 8.648 21.141 15.648 1 96.38 343 LYS A N 1
ATOM 2705 C CA . LYS A 1 343 ? 7.812 21.781 14.641 1 96.38 343 LYS A CA 1
ATOM 2706 C C . LYS A 1 343 ? 7.773 23.297 14.844 1 96.38 343 LYS A C 1
ATOM 2708 O O . LYS A 1 343 ? 7.152 23.781 15.789 1 96.38 343 LYS A O 1
ATOM 2713 N N . VAL A 1 344 ? 8.352 23.969 13.945 1 97.12 344 VAL A N 1
ATOM 2714 C CA . VAL A 1 344 ? 8.508 25.406 14.117 1 97.12 344 VAL A CA 1
ATOM 2715 C C . VAL A 1 344 ? 7.613 26.156 13.125 1 97.12 344 VAL A C 1
ATOM 2717 O O . VAL A 1 344 ? 7.773 26.016 11.914 1 97.12 344 VAL A O 1
ATOM 2720 N N . THR A 1 345 ? 6.66 26.828 13.648 1 96.88 345 THR A N 1
ATOM 2721 C CA . THR A 1 345 ? 5.77 27.656 12.844 1 96.88 345 THR A CA 1
ATOM 2722 C C . THR A 1 345 ? 6.191 29.109 12.883 1 96.88 345 THR A C 1
ATOM 2724 O O . THR A 1 345 ? 6.289 29.703 13.961 1 96.88 345 THR A O 1
ATOM 2727 N N . VAL A 1 346 ? 6.426 29.719 11.734 1 97.31 346 VAL A N 1
ATOM 2728 C CA . VAL A 1 346 ? 6.949 31.062 11.633 1 97.31 346 VAL A CA 1
ATOM 2729 C C . VAL A 1 346 ? 5.867 32 11.078 1 97.31 346 VAL A C 1
ATOM 2731 O O . VAL A 1 346 ? 5.324 31.75 10 1 97.31 346 VAL A O 1
ATOM 2734 N N . ASP A 1 347 ? 5.555 33 11.82 1 95.81 347 ASP A N 1
ATOM 2735 C CA . ASP A 1 347 ? 4.688 34.062 11.336 1 95.81 347 ASP A CA 1
ATOM 2736 C C . ASP A 1 347 ? 5.426 34.969 10.336 1 95.81 347 ASP A C 1
ATOM 2738 O O . ASP A 1 347 ? 6.465 35.531 10.664 1 95.81 347 ASP A O 1
ATOM 2742 N N . ILE A 1 348 ? 4.863 35.125 9.18 1 94.69 348 ILE A N 1
ATOM 2743 C CA . ILE A 1 348 ? 5.547 35.875 8.133 1 94.69 348 ILE A CA 1
ATOM 2744 C C . ILE A 1 348 ? 4.766 37.156 7.809 1 94.69 348 ILE A C 1
ATOM 2746 O O . ILE A 1 348 ? 4.973 37.75 6.758 1 94.69 348 ILE A O 1
ATOM 2750 N N . SER A 1 349 ? 3.867 37.562 8.641 1 91.38 349 SER A N 1
ATOM 2751 C CA . SER A 1 349 ? 2.922 38.625 8.375 1 91.38 349 SER A CA 1
ATOM 2752 C C . SER A 1 349 ? 3.646 39.938 8.133 1 91.38 349 SER A C 1
ATOM 2754 O O . SER A 1 349 ? 3.119 40.844 7.461 1 91.38 349 SER A O 1
ATOM 2756 N N . HIS A 1 350 ? 4.852 40.094 8.562 1 92.69 350 HIS A N 1
ATOM 2757 C CA . HIS A 1 350 ? 5.527 41.375 8.508 1 92.69 350 HIS A CA 1
ATOM 2758 C C . HIS A 1 350 ? 6.633 41.375 7.461 1 92.69 350 HIS A C 1
ATOM 2760 O O . HIS A 1 350 ? 7.332 42.375 7.293 1 92.69 350 HIS A O 1
ATOM 2766 N N . CYS A 1 351 ? 6.824 40.312 6.734 1 93.38 351 CYS A N 1
ATOM 2767 C CA . CYS A 1 351 ? 7.996 40.219 5.875 1 93.38 351 CYS A CA 1
ATOM 2768 C C . CYS A 1 351 ? 7.742 40.875 4.527 1 93.38 351 CYS A C 1
ATOM 2770 O O . CYS A 1 351 ? 8.664 41.062 3.73 1 93.38 351 CYS A O 1
ATOM 2772 N N . GLY A 1 352 ? 6.496 41.188 4.223 1 92 352 GLY A N 1
ATOM 2773 C CA . GLY A 1 352 ? 6.176 41.906 2.996 1 92 352 GLY A CA 1
ATOM 2774 C C . GLY A 1 352 ? 5.945 40.969 1.814 1 92 352 GLY A C 1
ATOM 2775 O O . GLY A 1 352 ? 5.629 41.438 0.714 1 92 352 GLY A O 1
ATOM 2776 N N . PHE A 1 353 ? 6.129 39.719 1.949 1 91.69 353 PHE A N 1
ATOM 2777 C CA . PHE A 1 353 ? 5.852 38.75 0.919 1 91.69 353 PHE A CA 1
ATOM 2778 C C . PHE A 1 353 ? 4.516 38.062 1.174 1 91.69 353 PHE A C 1
ATOM 2780 O O . PHE A 1 353 ? 4.09 37.906 2.322 1 91.69 353 PHE A O 1
ATOM 2787 N N . THR A 1 354 ? 3.764 37.688 0.098 1 88.12 354 THR A N 1
ATOM 2788 C CA . THR A 1 354 ? 2.783 36.625 0.265 1 88.12 354 THR A CA 1
ATOM 2789 C C . THR A 1 354 ? 3.475 35.312 0.569 1 88.12 354 THR A C 1
ATOM 2791 O O . THR A 1 354 ? 4.672 35.156 0.32 1 88.12 354 THR A O 1
ATOM 2794 N N . VAL A 1 355 ? 2.824 34.469 1.115 1 88.81 355 VAL A N 1
ATOM 2795 C CA . VAL A 1 355 ? 3.41 33.156 1.451 1 88.81 355 VAL A CA 1
ATOM 2796 C C . VAL A 1 355 ? 3.949 32.5 0.187 1 88.81 355 VAL A C 1
ATOM 2798 O O . VAL A 1 355 ? 5.023 31.906 0.205 1 88.81 355 VAL A O 1
ATOM 2801 N N . GLU A 1 356 ? 3.24 32.562 -0.968 1 86.56 356 GLU A N 1
ATOM 2802 C CA . GLU A 1 356 ? 3.674 31.969 -2.23 1 86.56 356 GLU A CA 1
ATOM 2803 C C . GLU A 1 356 ? 4.992 32.594 -2.701 1 86.56 356 GLU A C 1
ATOM 2805 O O . GLU A 1 356 ? 5.902 31.859 -3.115 1 86.56 356 GLU A O 1
ATOM 2810 N N . ASP A 1 357 ? 5.043 33.844 -2.596 1 91.38 357 ASP A N 1
ATOM 2811 C CA . ASP A 1 357 ? 6.242 34.562 -3.035 1 91.38 357 ASP A CA 1
ATOM 2812 C C . ASP A 1 357 ? 7.434 34.25 -2.137 1 91.38 357 ASP A C 1
ATOM 2814 O O . ASP A 1 357 ? 8.562 34.125 -2.615 1 91.38 357 ASP A O 1
ATOM 2818 N N . LEU A 1 358 ? 7.125 34.219 -0.863 1 93.81 358 LEU A N 1
ATOM 2819 C CA . LEU A 1 358 ? 8.203 33.906 0.07 1 93.81 358 LEU A CA 1
ATOM 2820 C C . LEU A 1 358 ? 8.758 32.5 -0.173 1 93.81 358 LEU A C 1
ATOM 2822 O O . LEU A 1 358 ? 9.977 32.312 -0.187 1 93.81 358 LEU A O 1
ATOM 2826 N N . VAL A 1 359 ? 7.906 31.531 -0.341 1 92.38 359 VAL A N 1
ATOM 2827 C CA . VAL A 1 359 ? 8.32 30.156 -0.597 1 92.38 359 VAL A CA 1
ATOM 2828 C C . VAL A 1 359 ? 9.141 30.094 -1.882 1 92.38 359 VAL A C 1
ATOM 2830 O O . VAL A 1 359 ? 10.172 29.406 -1.935 1 92.38 359 VAL A O 1
ATOM 2833 N N . ARG A 1 360 ? 8.711 30.781 -2.881 1 92.62 360 ARG A N 1
ATOM 2834 C CA . ARG A 1 360 ? 9.43 30.828 -4.148 1 92.62 360 ARG A CA 1
ATOM 2835 C C . ARG A 1 360 ? 10.812 31.453 -3.969 1 92.62 360 ARG A C 1
ATOM 2837 O O . ARG A 1 360 ? 11.797 30.969 -4.508 1 92.62 360 ARG A O 1
ATOM 2844 N N . GLU A 1 361 ? 10.844 32.562 -3.258 1 94.75 361 GLU A N 1
ATOM 2845 C CA . GLU A 1 361 ? 12.102 33.25 -2.992 1 94.75 361 GLU A CA 1
ATOM 2846 C C . GLU A 1 361 ? 13.078 32.344 -2.25 1 94.75 361 GLU A C 1
ATOM 2848 O O . GLU A 1 361 ? 14.258 32.25 -2.615 1 94.75 361 GLU A O 1
ATOM 2853 N N . LEU A 1 362 ? 12.578 31.672 -1.229 1 95.69 362 LEU A N 1
ATOM 2854 C CA . LEU A 1 362 ? 13.414 30.766 -0.453 1 95.69 362 LEU A CA 1
ATOM 2855 C C . LEU A 1 362 ? 13.938 29.641 -1.326 1 95.69 362 LEU A C 1
ATOM 2857 O O . LEU A 1 362 ? 15.102 29.234 -1.207 1 95.69 362 LEU A O 1
ATOM 2861 N N . PHE A 1 363 ? 13.141 29.172 -2.197 1 93.44 363 PHE A N 1
ATOM 2862 C CA . PHE A 1 363 ? 13.492 28.047 -3.066 1 93.44 363 PHE A CA 1
ATOM 2863 C C . PHE A 1 363 ? 14.492 28.484 -4.133 1 93.44 363 PHE A C 1
ATOM 2865 O O . PHE A 1 363 ? 15.539 27.859 -4.305 1 93.44 363 PHE A O 1
ATOM 2872 N N . GLU A 1 364 ? 14.188 29.547 -4.859 1 93.31 364 GLU A N 1
ATOM 2873 C CA . GLU A 1 364 ? 14.938 29.953 -6.047 1 93.31 364 GLU A CA 1
ATOM 2874 C C . GLU A 1 364 ? 16.234 30.672 -5.664 1 93.31 364 GLU A C 1
ATOM 2876 O O . GLU A 1 364 ? 17.281 30.406 -6.254 1 93.31 364 GLU A O 1
ATOM 2881 N N . ARG A 1 365 ? 16.125 31.5 -4.688 1 94.81 365 ARG A N 1
ATOM 2882 C CA . ARG A 1 365 ? 17.266 32.344 -4.379 1 94.81 365 ARG A CA 1
ATOM 2883 C C . ARG A 1 365 ? 18.156 31.719 -3.305 1 94.81 365 ARG A C 1
ATOM 2885 O O . ARG A 1 365 ? 19.375 31.891 -3.324 1 94.81 365 ARG A O 1
ATOM 2892 N N . TYR A 1 366 ? 17.547 30.984 -2.402 1 95.19 366 TYR A N 1
ATOM 2893 C CA . TYR A 1 366 ? 18.328 30.578 -1.237 1 95.19 366 TYR A CA 1
ATOM 2894 C C . TYR A 1 366 ? 18.391 29.062 -1.129 1 95.19 366 TYR A C 1
ATOM 2896 O O . TYR A 1 366 ? 19.016 28.531 -0.21 1 95.19 366 TYR A O 1
ATOM 2904 N N . ASN A 1 367 ? 17.781 28.266 -1.956 1 93.5 367 ASN A N 1
ATOM 2905 C CA . ASN A 1 367 ? 17.844 26.797 -2.016 1 93.5 367 ASN A CA 1
ATOM 2906 C C . ASN A 1 367 ? 17.266 26.172 -0.755 1 93.5 367 ASN A C 1
ATOM 2908 O O . ASN A 1 367 ? 17.859 25.266 -0.182 1 93.5 367 ASN A O 1
ATOM 2912 N N . ILE A 1 368 ? 16.188 26.781 -0.325 1 94.75 368 ILE A N 1
ATOM 2913 C CA . ILE A 1 368 ? 15.523 26.281 0.875 1 94.75 368 ILE A CA 1
ATOM 2914 C C . ILE A 1 368 ? 14.117 25.797 0.524 1 94.75 368 ILE A C 1
ATOM 2916 O O . ILE A 1 368 ? 13.328 26.547 -0.071 1 94.75 368 ILE A O 1
ATOM 2920 N N . GLN A 1 369 ? 13.844 24.516 0.84 1 91.94 369 GLN A N 1
ATOM 2921 C CA . GLN A 1 369 ? 12.516 23.953 0.65 1 91.94 369 GLN A CA 1
ATOM 2922 C C . GLN A 1 369 ? 11.82 23.719 1.988 1 91.94 369 GLN A C 1
ATOM 2924 O O . GLN A 1 369 ? 12.32 22.953 2.828 1 91.94 369 GLN A O 1
ATOM 2929 N N . VAL A 1 370 ? 10.68 24.344 2.172 1 89.62 370 VAL A N 1
ATOM 2930 C CA . VAL A 1 370 ? 9.969 24.281 3.445 1 89.62 370 VAL A CA 1
ATOM 2931 C C . VAL A 1 370 ? 8.914 23.172 3.391 1 89.62 370 VAL A C 1
ATOM 2933 O O . VAL A 1 370 ? 8.617 22.656 2.316 1 89.62 370 VAL A O 1
ATOM 2936 N N . GLU A 1 371 ? 8.32 22.828 4.473 1 83.94 371 GLU A N 1
ATOM 2937 C CA . GLU A 1 371 ? 7.402 21.703 4.625 1 83.94 371 GLU A CA 1
ATOM 2938 C C . GLU A 1 371 ? 5.977 22.094 4.242 1 83.94 371 GLU A C 1
ATOM 2940 O O . GLU A 1 371 ? 5.363 21.469 3.381 1 83.94 371 GLU A O 1
ATOM 2945 N N . LYS A 1 372 ? 5.438 23.156 4.961 1 85.25 372 LYS A N 1
ATOM 2946 C CA . LYS A 1 372 ? 4.039 23.562 4.863 1 85.25 372 LYS A CA 1
ATOM 2947 C C . LYS A 1 372 ? 3.889 25.062 5.062 1 85.25 372 LYS A C 1
ATOM 2949 O O . LYS A 1 372 ? 4.773 25.719 5.625 1 85.25 372 LYS A O 1
ATOM 2954 N N . SER A 1 373 ? 2.807 25.562 4.449 1 85.81 373 SER A N 1
ATOM 2955 C CA . SER A 1 373 ? 2.482 26.969 4.664 1 85.81 373 SER A CA 1
ATOM 2956 C C . SER A 1 373 ? 0.979 27.172 4.828 1 85.81 373 SER A C 1
ATOM 2958 O O . SER A 1 373 ? 0.186 26.328 4.418 1 85.81 373 SER A O 1
ATOM 2960 N N . THR A 1 374 ? 0.603 28.125 5.566 1 83.88 374 THR A N 1
ATOM 2961 C CA . THR A 1 374 ? -0.749 28.672 5.551 1 83.88 374 THR A CA 1
ATOM 2962 C C . THR A 1 374 ? -0.784 30 4.809 1 83.88 374 THR A C 1
ATOM 2964 O O . THR A 1 374 ? -0.007 30.219 3.875 1 83.88 374 THR A O 1
ATOM 2967 N N . PHE A 1 375 ? -1.743 30.844 5.219 1 81.75 375 PHE A N 1
ATOM 2968 C CA . PHE A 1 375 ? -1.814 32.125 4.543 1 81.75 375 PHE A CA 1
ATOM 2969 C C . PHE A 1 375 ? -0.78 33.094 5.113 1 81.75 375 PHE A C 1
ATOM 2971 O O . PHE A 1 375 ? -0.34 34.031 4.426 1 81.75 375 PHE A O 1
ATOM 2978 N N . ASN A 1 376 ? -0.323 32.844 6.34 1 88.81 376 ASN A N 1
ATOM 2979 C CA . ASN A 1 376 ? 0.611 33.812 6.922 1 88.81 376 ASN A CA 1
ATOM 2980 C C . ASN A 1 376 ? 1.664 33.125 7.781 1 88.81 376 ASN A C 1
ATOM 2982 O O . ASN A 1 376 ? 2.24 33.719 8.68 1 88.81 376 ASN A O 1
ATOM 2986 N N . THR A 1 377 ? 1.818 31.812 7.523 1 92.19 377 THR A N 1
ATOM 2987 C CA . THR A 1 377 ? 2.848 31.125 8.289 1 92.19 377 THR A CA 1
ATOM 2988 C C . THR A 1 377 ? 3.623 30.156 7.398 1 92.19 377 THR A C 1
ATOM 2990 O O . THR A 1 377 ? 3.139 29.75 6.336 1 92.19 377 THR A O 1
ATOM 2993 N N . LEU A 1 378 ? 4.781 29.875 7.828 1 93.69 378 LEU A N 1
ATOM 2994 C CA . LEU A 1 378 ? 5.613 28.781 7.316 1 93.69 378 LEU A CA 1
ATOM 2995 C C . LEU A 1 378 ? 5.93 27.781 8.414 1 93.69 378 LEU A C 1
ATOM 2997 O O . LEU A 1 378 ? 6.18 28.156 9.562 1 93.69 378 LEU A O 1
ATOM 3001 N N . THR A 1 379 ? 5.891 26.547 8.031 1 94.38 379 THR A N 1
ATOM 3002 C CA . THR A 1 379 ? 6.25 25.5 8.984 1 94.38 379 THR A CA 1
ATOM 3003 C C . THR A 1 379 ? 7.582 24.859 8.617 1 94.38 379 THR A C 1
ATOM 3005 O O . THR A 1 379 ? 7.789 24.469 7.465 1 94.38 379 THR A O 1
ATOM 3008 N N . LEU A 1 380 ? 8.484 24.812 9.539 1 96.19 380 LEU A N 1
ATOM 3009 C CA . LEU A 1 380 ? 9.773 24.141 9.422 1 96.19 380 LEU A CA 1
ATOM 3010 C C . LEU A 1 380 ? 9.805 22.875 10.266 1 96.19 380 LEU A C 1
ATOM 3012 O O . LEU A 1 380 ? 9.414 22.891 11.438 1 96.19 380 LEU A O 1
ATOM 3016 N N . LEU A 1 381 ? 10.258 21.812 9.648 1 96.12 381 LEU A N 1
ATOM 3017 C CA . LEU A 1 381 ? 10.383 20.562 10.375 1 96.12 381 LEU A CA 1
ATOM 3018 C C . LEU A 1 381 ? 11.844 20.281 10.734 1 96.12 381 LEU A C 1
ATOM 3020 O O . LEU A 1 381 ? 12.703 20.234 9.852 1 96.12 381 LEU A O 1
ATOM 3024 N N . LEU A 1 382 ? 12.109 20.203 11.984 1 97 382 LEU A N 1
ATOM 3025 C CA . LEU A 1 382 ? 13.422 19.766 12.438 1 97 382 LEU A CA 1
ATOM 3026 C C . LEU A 1 382 ? 13.398 18.281 12.789 1 97 382 LEU A C 1
ATOM 3028 O O . LEU A 1 382 ? 12.492 17.812 13.484 1 97 382 LEU A O 1
ATOM 3032 N N . THR A 1 383 ? 14.281 17.547 12.242 1 96.19 383 THR A N 1
ATOM 3033 C CA . THR A 1 383 ? 14.391 16.109 12.5 1 96.19 383 THR A CA 1
ATOM 3034 C C . THR A 1 383 ? 15.797 15.75 12.977 1 96.19 383 THR A C 1
ATOM 3036 O O . THR A 1 383 ? 16.641 16.625 13.156 1 96.19 383 THR A O 1
ATOM 3039 N N . ILE A 1 384 ? 16.047 14.469 13.188 1 96.94 384 ILE A N 1
ATOM 3040 C CA . ILE A 1 384 ? 17.344 14 13.648 1 96.94 384 ILE A CA 1
ATOM 3041 C C . ILE A 1 384 ? 18.375 14.188 12.539 1 96.94 384 ILE A C 1
ATOM 3043 O O . ILE A 1 384 ? 19.578 14.07 12.789 1 96.94 384 ILE A O 1
ATOM 3047 N N . GLY A 1 385 ? 17.891 14.555 11.367 1 95.62 385 GLY A N 1
ATOM 3048 C CA . GLY A 1 385 ? 18.797 14.82 10.266 1 95.62 385 GLY A CA 1
ATOM 3049 C C . GLY A 1 385 ? 19.125 16.297 10.102 1 95.62 385 GLY A C 1
ATOM 3050 O O . GLY A 1 385 ? 19.953 16.656 9.258 1 95.62 385 GLY A O 1
ATOM 3051 N N . THR A 1 386 ? 18.578 17.172 10.922 1 96.12 386 THR A N 1
ATOM 3052 C CA . THR A 1 386 ? 18.844 18.609 10.836 1 96.12 386 THR A CA 1
ATOM 3053 C C . THR A 1 386 ? 20.266 18.922 11.305 1 96.12 386 THR A C 1
ATOM 3055 O O . THR A 1 386 ? 20.703 18.422 12.344 1 96.12 386 THR A O 1
ATOM 3058 N N . THR A 1 387 ? 20.906 19.781 10.547 1 94.75 387 THR A N 1
ATOM 3059 C CA .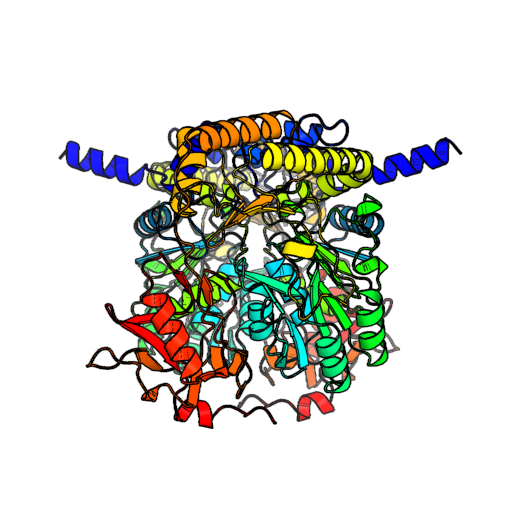 THR A 1 387 ? 22.281 20.125 10.891 1 94.75 387 THR A CA 1
ATOM 3060 C C . THR A 1 387 ? 22.391 21.609 11.242 1 94.75 387 THR A C 1
ATOM 3062 O O . THR A 1 387 ? 21.531 22.406 10.867 1 94.75 387 THR A O 1
ATOM 3065 N N . ARG A 1 388 ? 23.453 21.906 11.922 1 94.94 388 ARG A N 1
ATOM 3066 C CA . ARG A 1 388 ? 23.719 23.297 12.289 1 94.94 388 ARG A CA 1
ATOM 3067 C C . ARG A 1 388 ? 23.969 24.156 11.047 1 94.94 388 ARG A C 1
ATOM 3069 O O . ARG A 1 388 ? 23.594 25.328 11.016 1 94.94 388 ARG A O 1
ATOM 3076 N N . SER A 1 389 ? 24.609 23.547 10.094 1 94.88 389 SER A N 1
ATOM 3077 C CA . SER A 1 389 ? 24.875 24.266 8.852 1 94.88 389 SER A CA 1
ATOM 3078 C C . SER A 1 389 ? 23.578 24.672 8.164 1 94.88 389 SER A C 1
ATOM 3080 O O . SER A 1 389 ? 23.469 25.781 7.629 1 94.88 389 SER A O 1
ATOM 3082 N N . LYS A 1 390 ? 22.625 23.859 8.195 1 94.44 390 LYS A N 1
ATOM 3083 C CA . LYS A 1 390 ? 21.328 24.156 7.617 1 94.44 390 LYS A CA 1
ATOM 3084 C C . LYS A 1 390 ? 20.656 25.312 8.359 1 94.44 390 LYS A C 1
ATOM 3086 O O . LYS A 1 390 ? 20.031 26.172 7.734 1 94.44 390 LYS A O 1
ATOM 3091 N N . VAL A 1 391 ? 20.781 25.297 9.625 1 96.56 391 VAL A N 1
ATOM 3092 C CA . VAL A 1 391 ? 20.188 26.328 10.469 1 96.56 391 VAL A CA 1
ATOM 3093 C C . VAL A 1 391 ? 20.812 27.672 10.141 1 96.56 391 VAL A C 1
ATOM 3095 O O . VAL A 1 391 ? 20.109 28.672 10 1 96.56 391 VAL A O 1
ATOM 3098 N N . SER A 1 392 ? 22.078 27.656 9.969 1 96.62 392 SER A N 1
ATOM 3099 C CA . SER A 1 392 ? 22.797 28.891 9.656 1 96.62 392 SER A CA 1
ATOM 3100 C C . SER A 1 392 ? 22.375 29.438 8.305 1 96.62 392 SER A C 1
ATOM 3102 O O . SER A 1 392 ? 22.188 30.641 8.148 1 96.62 392 SER A O 1
ATOM 3104 N N . ARG A 1 393 ? 22.219 28.578 7.359 1 96.56 393 ARG A N 1
ATOM 3105 C CA . ARG A 1 393 ? 21.828 29.016 6.023 1 96.56 393 ARG A CA 1
ATOM 3106 C C . ARG A 1 393 ? 20.406 29.562 6.016 1 96.56 393 ARG A C 1
ATOM 3108 O O . ARG A 1 393 ? 20.109 30.531 5.316 1 96.56 393 ARG A O 1
ATOM 3115 N N . LEU A 1 394 ? 19.562 28.938 6.773 1 97.56 394 LEU A N 1
ATOM 3116 C CA . LEU A 1 394 ? 18.203 29.438 6.898 1 97.56 394 LEU A CA 1
ATOM 3117 C C . LEU A 1 394 ? 18.188 30.844 7.52 1 97.56 394 LEU A C 1
ATOM 3119 O O . LEU A 1 394 ? 17.5 31.734 7.027 1 97.56 394 LEU A O 1
ATOM 3123 N N . TYR A 1 395 ? 18.922 30.984 8.57 1 97.5 395 TYR A N 1
ATOM 3124 C CA . TYR A 1 395 ? 19 32.281 9.25 1 97.5 395 TYR A CA 1
ATOM 3125 C C . TYR A 1 395 ? 19.516 33.344 8.305 1 97.5 395 TYR A C 1
ATOM 3127 O O . TYR A 1 395 ? 18.953 34.438 8.242 1 97.5 395 TYR A O 1
ATOM 3135 N N . ASP A 1 396 ? 20.547 33 7.617 1 97.75 396 ASP A N 1
ATOM 3136 C CA . ASP A 1 396 ? 21.125 33.969 6.684 1 97.75 396 ASP A CA 1
ATOM 3137 C C . ASP A 1 396 ? 20.109 34.406 5.633 1 97.75 396 ASP A C 1
ATOM 3139 O O . ASP A 1 396 ? 20.016 35.562 5.305 1 97.75 396 ASP A O 1
ATOM 3143 N N . ALA A 1 397 ? 19.422 33.469 5.109 1 97.56 397 ALA A N 1
ATOM 3144 C CA . ALA A 1 397 ? 18.406 33.75 4.102 1 97.56 397 ALA A CA 1
ATOM 3145 C C . ALA A 1 397 ? 17.312 34.656 4.668 1 97.56 397 ALA A C 1
ATOM 3147 O O . ALA A 1 397 ? 16.953 35.656 4.051 1 97.56 397 ALA A O 1
ATOM 3148 N N . LEU A 1 398 ? 16.812 34.406 5.848 1 97.75 398 LEU A N 1
ATOM 3149 C CA . LEU A 1 398 ? 15.734 35.188 6.453 1 97.75 398 LEU A CA 1
ATOM 3150 C C . LEU A 1 398 ? 16.203 36.562 6.836 1 97.75 398 LEU A C 1
ATOM 3152 O O . LEU A 1 398 ? 15.461 37.531 6.707 1 97.75 398 LEU A O 1
ATOM 3156 N N . MET A 1 399 ? 17.422 36.625 7.25 1 97.25 399 MET A N 1
ATOM 3157 C CA . MET A 1 399 ? 18 37.906 7.613 1 97.25 399 MET A CA 1
ATOM 3158 C C . MET A 1 399 ? 18.125 38.812 6.391 1 97.25 399 MET A C 1
ATOM 3160 O O . MET A 1 399 ? 17.875 40.031 6.465 1 97.25 399 MET A O 1
ATOM 3164 N N . ARG A 1 400 ? 18.531 38.219 5.348 1 97.12 400 ARG A N 1
ATOM 3165 C CA . ARG A 1 400 ? 18.656 38.969 4.113 1 97.12 400 ARG A CA 1
ATOM 3166 C C . ARG A 1 400 ? 17.297 39.469 3.637 1 97.12 400 ARG A C 1
ATOM 3168 O O . ARG A 1 400 ? 17.172 40.625 3.191 1 97.12 400 ARG A O 1
ATOM 3175 N N . ILE A 1 401 ? 16.359 38.688 3.725 1 96.69 401 ILE A N 1
ATOM 3176 C CA . ILE A 1 401 ? 15.016 39.094 3.336 1 96.69 401 ILE A CA 1
ATOM 3177 C C . ILE A 1 401 ? 14.508 40.188 4.27 1 96.69 401 ILE A C 1
ATOM 3179 O O . ILE A 1 401 ? 13.898 41.156 3.82 1 96.69 401 ILE A O 1
ATOM 3183 N N . ALA A 1 402 ? 14.758 40.031 5.559 1 96.56 402 ALA A N 1
ATOM 3184 C CA . ALA A 1 402 ? 14.328 41 6.551 1 96.56 402 ALA A CA 1
ATOM 3185 C C . ALA A 1 402 ? 14.961 42.375 6.285 1 96.56 402 ALA A C 1
ATOM 3187 O O . ALA A 1 402 ? 14.312 43.406 6.465 1 96.56 402 ALA A O 1
ATOM 3188 N N . ARG A 1 403 ? 16.078 42.375 5.828 1 95.56 403 ARG A N 1
ATOM 3189 C CA . ARG A 1 403 ? 16.844 43.625 5.629 1 95.56 403 ARG A CA 1
ATOM 3190 C C . ARG A 1 403 ? 16.359 44.375 4.402 1 95.56 403 ARG A C 1
ATOM 3192 O O . ARG A 1 403 ? 16.625 45.562 4.246 1 95.56 403 ARG A O 1
ATOM 3199 N N . GLU A 1 404 ? 15.727 43.656 3.602 1 94.5 404 GLU A N 1
ATOM 3200 C CA . GLU A 1 404 ? 15.172 44.344 2.441 1 94.5 404 GLU A CA 1
ATOM 3201 C C . GLU A 1 404 ? 14.133 45.375 2.863 1 94.5 404 GLU A C 1
ATOM 3203 O O . GLU A 1 404 ? 13.844 46.312 2.117 1 94.5 404 GLU A O 1
ATOM 3208 N N . GLY A 1 405 ? 13.516 45.281 3.986 1 91.06 405 GLY A N 1
ATOM 3209 C CA . GLY A 1 405 ? 12.633 46.281 4.574 1 91.06 405 GLY A CA 1
ATOM 3210 C C . GLY A 1 405 ? 11.352 46.5 3.787 1 91.06 405 GLY A C 1
ATOM 3211 O O . GLY A 1 405 ? 10.883 47.625 3.629 1 91.06 405 GLY A O 1
ATOM 3212 N N . ARG A 1 406 ? 10.82 45.406 3.291 1 91.44 406 ARG A N 1
ATOM 3213 C CA . ARG A 1 406 ? 9.562 45.5 2.555 1 91.44 406 ARG A CA 1
ATOM 3214 C C . ARG A 1 406 ? 8.406 45.844 3.486 1 91.44 406 ARG A C 1
ATOM 3216 O O . ARG A 1 406 ? 8.391 45.438 4.645 1 91.44 406 ARG A O 1
ATOM 3223 N N . ALA A 1 407 ? 7.434 46.531 2.977 1 90.56 407 ALA A N 1
ATOM 3224 C CA . ALA A 1 407 ? 6.242 46.875 3.762 1 90.56 407 ALA A CA 1
ATOM 3225 C C . ALA A 1 407 ? 5.367 45.625 3.961 1 90.56 407 ALA A C 1
ATOM 3227 O O . ALA A 1 407 ? 5.207 44.812 3.047 1 90.56 407 ALA A O 1
ATOM 3228 N N . PRO A 1 408 ? 4.859 45.531 5.195 1 86.75 408 PRO A N 1
ATOM 3229 C CA . PRO A 1 408 ? 3.977 44.406 5.445 1 86.75 408 PRO A CA 1
ATOM 3230 C C . PRO A 1 408 ? 2.746 44.406 4.539 1 86.75 408 PRO A C 1
ATOM 3232 O O . PRO A 1 408 ? 2.191 45.469 4.246 1 86.75 408 PRO A O 1
ATOM 3235 N N . ARG A 1 409 ? 2.383 43.219 4.109 1 80.31 409 ARG A N 1
ATOM 3236 C CA . ARG A 1 409 ? 1.198 43.062 3.268 1 80.31 409 ARG A CA 1
ATOM 3237 C C . ARG A 1 409 ? -0.018 42.688 4.098 1 80.31 409 ARG A C 1
ATOM 3239 O O . ARG A 1 409 ? 0.124 42.156 5.199 1 80.31 409 ARG A O 1
ATOM 3246 N N . ARG A 1 410 ? -1.169 43 3.537 1 73.94 410 ARG A N 1
ATOM 3247 C CA . ARG A 1 410 ? -2.424 42.625 4.188 1 73.94 410 ARG A CA 1
ATOM 3248 C C . ARG A 1 410 ? -2.611 41.125 4.199 1 73.94 410 ARG A C 1
ATOM 3250 O O . ARG A 1 410 ? -2.375 40.469 3.193 1 73.94 410 ARG A O 1
ATOM 3257 N N . LEU A 1 411 ? -2.938 40.688 5.363 1 70.69 411 LEU A N 1
ATOM 3258 C CA . LEU A 1 411 ? -3.172 39.25 5.57 1 70.69 411 LEU A CA 1
ATOM 3259 C C . LEU A 1 411 ? -4.523 38.844 5.008 1 70.69 411 LEU A C 1
ATOM 3261 O O . LEU A 1 411 ? -5.5 39.594 5.105 1 70.69 411 LEU A O 1
ATOM 3265 N N . TYR A 1 412 ? -4.441 37.781 4.152 1 68.06 412 TYR A N 1
ATOM 3266 C CA . TYR A 1 412 ? -5.688 37.188 3.676 1 68.06 412 TYR A CA 1
ATOM 3267 C C . TYR A 1 412 ? -6.242 36.219 4.691 1 68.06 412 TYR A C 1
ATOM 3269 O O . TYR A 1 412 ? -5.484 35.5 5.344 1 68.06 412 TYR A O 1
ATOM 3277 N N . GLN A 1 413 ? -7.52 36.5 5.117 1 67 413 GLN A N 1
ATOM 3278 C CA . GLN A 1 413 ? -8.141 35.531 5.996 1 67 413 GLN A CA 1
ATOM 3279 C C . GLN A 1 413 ? -8.961 34.5 5.199 1 67 413 GLN A C 1
ATOM 3281 O O . GLN A 1 413 ? -9.695 34.875 4.281 1 67 413 GLN A O 1
ATOM 3286 N N . ILE A 1 414 ? -8.703 33.219 5.473 1 70.38 414 ILE A N 1
ATOM 3287 C CA . ILE A 1 414 ? -9.484 32.156 4.855 1 70.38 414 ILE A CA 1
ATOM 3288 C C . ILE A 1 414 ? -10.805 31.984 5.605 1 70.38 414 ILE A C 1
ATOM 3290 O O . ILE A 1 414 ? -10.852 32.125 6.832 1 70.38 414 ILE A O 1
ATOM 3294 N N . PRO A 1 415 ? -11.852 31.719 4.785 1 76.25 415 PRO A N 1
ATOM 3295 C CA . PRO A 1 415 ? -13.125 31.438 5.465 1 76.25 415 PRO A CA 1
ATOM 3296 C C . PRO A 1 415 ? -13.031 30.25 6.422 1 76.25 415 PRO A C 1
ATOM 3298 O O . PRO A 1 415 ? -12.266 29.312 6.176 1 76.25 415 PRO A O 1
ATOM 3301 N N . GLU A 1 416 ? -13.789 30.391 7.398 1 79.69 416 GLU A N 1
ATOM 3302 C CA . GLU A 1 416 ? -13.836 29.312 8.383 1 79.69 416 GLU A CA 1
ATOM 3303 C C . GLU A 1 416 ? -14.547 28.078 7.824 1 79.69 416 GLU A C 1
ATOM 3305 O O . GLU A 1 416 ? -15.562 28.203 7.129 1 79.69 416 GLU A O 1
ATOM 3310 N N . LEU A 1 417 ? -13.992 26.938 8.117 1 85.62 417 LEU A N 1
ATOM 3311 C CA . LEU A 1 417 ? -14.633 25.688 7.75 1 85.62 417 LEU A CA 1
ATOM 3312 C C . LEU A 1 417 ? -15.992 25.547 8.438 1 85.62 417 LEU A C 1
ATOM 3314 O O . LEU A 1 417 ? -16.094 25.719 9.648 1 85.62 417 LEU A O 1
ATOM 3318 N N . PRO A 1 418 ? -17.016 25.281 7.617 1 87.38 418 PRO A N 1
ATOM 3319 C CA . PRO A 1 418 ? -18.312 25.047 8.266 1 87.38 418 PRO A CA 1
ATOM 3320 C C . PRO A 1 418 ? -18.312 23.828 9.18 1 87.38 418 PRO A C 1
ATOM 3322 O O . PRO A 1 418 ? -17.516 22.906 8.984 1 87.38 418 PRO A O 1
ATOM 3325 N N . GLY A 1 419 ? -19.156 23.906 10.203 1 85.69 419 GLY A N 1
ATOM 3326 C CA . GLY A 1 419 ? -19.312 22.75 11.078 1 85.69 419 GLY A CA 1
ATOM 3327 C C . GLY A 1 419 ? -19.859 21.531 10.359 1 85.69 419 GLY A C 1
ATOM 3328 O O . GLY A 1 419 ? -20.438 21.641 9.281 1 85.69 419 GLY A O 1
ATOM 3329 N N . PHE A 1 420 ? -19.547 20.438 10.984 1 90 420 PHE A N 1
ATOM 3330 C CA . PHE A 1 420 ? -20.078 19.203 10.43 1 90 420 PHE A CA 1
ATOM 3331 C C . PHE A 1 420 ? -21.594 19.172 10.531 1 90 420 PHE A C 1
ATOM 3333 O O . PHE A 1 420 ? -22.156 19.484 11.578 1 90 420 PHE A O 1
ATOM 3340 N N . THR A 1 421 ? -22.25 18.828 9.492 1 89.75 421 THR A N 1
ATOM 3341 C CA . THR A 1 421 ? -23.703 18.797 9.484 1 89.75 421 THR A CA 1
ATOM 3342 C C . THR A 1 421 ? -24.219 17.438 9.969 1 89.75 421 THR A C 1
ATOM 3344 O O . THR A 1 421 ? -23.859 16.984 11.055 1 89.75 421 THR A O 1
ATOM 3347 N N . GLU A 1 422 ? -24.969 16.766 9.164 1 92.25 422 GLU A N 1
ATOM 3348 C CA . GLU A 1 422 ? -25.578 15.492 9.531 1 92.25 422 GLU A CA 1
ATOM 3349 C C . GLU A 1 422 ? -25.125 14.375 8.594 1 92.25 422 GLU A C 1
ATOM 3351 O O . GLU A 1 422 ? -25.016 14.578 7.383 1 92.25 422 GLU A O 1
ATOM 3356 N N . LEU A 1 423 ? -24.812 13.312 9.281 1 96.25 423 LEU A N 1
ATOM 3357 C CA . LEU A 1 423 ? -24.562 12.102 8.508 1 96.25 423 LEU A CA 1
ATOM 3358 C C . LEU A 1 423 ? -25.844 11.289 8.352 1 96.25 423 LEU A C 1
ATOM 3360 O O . LEU A 1 423 ? -26.328 10.703 9.32 1 96.25 423 LEU A O 1
ATOM 3364 N N . LYS A 1 424 ? -26.344 11.211 7.18 1 97.25 424 LYS A N 1
ATOM 3365 C CA . LYS A 1 424 ? -27.609 10.539 6.93 1 97.25 424 LYS A CA 1
ATOM 3366 C C . LYS A 1 424 ? -27.406 9.055 6.648 1 97.25 424 LYS A C 1
ATOM 3368 O O . LYS A 1 424 ? -28.234 8.219 7.016 1 97.25 424 LYS A O 1
ATOM 3373 N N . TYR A 1 425 ? -26.344 8.68 5.957 1 97.94 425 TYR A N 1
ATOM 3374 C CA . TYR A 1 425 ? -26 7.305 5.594 1 97.94 425 TYR A CA 1
ATOM 3375 C C . TYR A 1 425 ? -24.562 6.984 5.961 1 97.94 425 TYR A C 1
ATOM 3377 O O . TYR A 1 425 ? -23.734 7.891 6.129 1 97.94 425 TYR A O 1
ATOM 3385 N N . LEU A 1 426 ? -24.281 5.645 6.117 1 97.88 426 LEU A N 1
ATOM 3386 C CA . LEU A 1 426 ? -22.891 5.254 6.316 1 97.88 426 LEU A CA 1
ATOM 3387 C C . LEU A 1 426 ? -22.016 5.715 5.148 1 97.88 426 LEU A C 1
ATOM 3389 O O . LEU A 1 426 ? -22.422 5.609 3.988 1 97.88 426 LEU A O 1
ATOM 3393 N N . PRO A 1 427 ? -20.844 6.25 5.453 1 98.12 427 PRO A N 1
ATOM 3394 C CA . PRO A 1 427 ? -19.984 6.746 4.383 1 98.12 427 PRO A CA 1
ATOM 3395 C C . PRO A 1 427 ? -19.734 5.707 3.291 1 98.12 427 PRO A C 1
ATOM 3397 O O . PRO A 1 427 ? -19.781 6.031 2.102 1 98.12 427 PRO A O 1
ATOM 3400 N N . ARG A 1 428 ? -19.531 4.484 3.615 1 98 428 ARG A N 1
ATOM 3401 C CA . ARG A 1 428 ? -19.281 3.445 2.619 1 98 428 ARG A CA 1
ATOM 3402 C C . ARG A 1 428 ? -20.484 3.299 1.678 1 98 428 ARG A C 1
ATOM 3404 O O . ARG A 1 428 ? -20.297 3.205 0.46 1 98 428 ARG A O 1
ATOM 3411 N N . ASP A 1 429 ? -21.703 3.229 2.271 1 97.62 429 ASP A N 1
ATOM 3412 C CA . ASP A 1 429 ? -22.906 3.014 1.476 1 97.62 429 ASP A CA 1
ATOM 3413 C C . ASP A 1 429 ? -23.109 4.141 0.462 1 97.62 429 ASP A C 1
ATOM 3415 O O . ASP A 1 429 ? -23.484 3.889 -0.688 1 97.62 429 ASP A O 1
ATOM 3419 N N . ALA A 1 430 ? -22.844 5.363 0.925 1 98.12 430 ALA A N 1
ATOM 3420 C CA . ALA A 1 430 ? -22.969 6.516 0.038 1 98.12 430 ALA A CA 1
ATOM 3421 C C . ALA A 1 430 ? -21.875 6.531 -1.016 1 98.12 430 ALA A C 1
ATOM 3423 O O . ALA A 1 430 ? -22.109 6.867 -2.176 1 98.12 430 ALA A O 1
ATOM 3424 N N . PHE A 1 431 ? -20.703 6.184 -0.68 1 97.69 431 PHE A N 1
ATOM 3425 C CA . PHE A 1 431 ? -19.531 6.223 -1.539 1 97.69 431 PHE A CA 1
ATOM 3426 C C . PHE A 1 431 ? -19.719 5.348 -2.77 1 97.69 431 PHE A C 1
ATOM 3428 O O . PHE A 1 431 ? -19.281 5.699 -3.867 1 97.69 431 PHE A O 1
ATOM 3435 N N . TYR A 1 432 ? -20.359 4.156 -2.621 1 96.75 432 TYR A N 1
ATOM 3436 C CA . TYR A 1 432 ? -20.453 3.166 -3.688 1 96.75 432 TYR A CA 1
ATOM 3437 C C . TYR A 1 432 ? -21.688 3.4 -4.551 1 96.75 432 TYR A C 1
ATOM 3439 O O . TYR A 1 432 ? -21.969 2.611 -5.453 1 96.75 432 TYR A O 1
ATOM 3447 N N . CYS A 1 433 ? -22.438 4.508 -4.262 1 95.94 433 CYS A N 1
ATOM 3448 C CA . CYS A 1 433 ? -23.547 4.879 -5.141 1 95.94 433 CYS A CA 1
ATOM 3449 C C . CYS A 1 433 ? -23.031 5.512 -6.426 1 95.94 433 CYS A C 1
ATOM 3451 O O . CYS A 1 433 ? -21.938 6.09 -6.445 1 95.94 433 CYS A O 1
ATOM 3453 N N . GLY A 1 434 ? -23.75 5.32 -7.457 1 92.94 434 GLY A N 1
ATOM 3454 C CA . GLY A 1 434 ? -23.406 5.945 -8.727 1 92.94 434 GLY A CA 1
ATOM 3455 C C . GLY A 1 434 ? -23.5 7.461 -8.688 1 92.94 434 GLY A C 1
ATOM 3456 O O . GLY A 1 434 ? -22.625 8.156 -9.203 1 92.94 434 GLY A O 1
ATOM 3457 N N . GLY A 1 435 ? -24.484 7.898 -8.047 1 94.75 435 GLY A N 1
ATOM 3458 C CA . GLY A 1 435 ? -24.672 9.32 -7.812 1 94.75 435 GLY A CA 1
ATOM 3459 C C . GLY A 1 435 ? -25.031 10.086 -9.07 1 94.75 435 GLY A C 1
ATOM 3460 O O . GLY A 1 435 ? -25.125 9.508 -10.156 1 94.75 435 GLY A O 1
ATOM 3461 N N . GLU A 1 436 ? -25.328 11.344 -8.922 1 95.81 436 GLU A N 1
ATOM 3462 C CA . GLU A 1 436 ? -25.562 12.312 -9.992 1 95.81 436 GLU A CA 1
ATOM 3463 C C . GLU A 1 436 ? -24.672 13.539 -9.828 1 95.81 436 GLU A C 1
ATOM 3465 O O . GLU A 1 436 ? -24.422 13.992 -8.711 1 95.81 436 GLU A O 1
ATOM 3470 N N . ILE A 1 437 ? -24.219 14.016 -10.953 1 95.88 437 ILE A N 1
ATOM 3471 C CA . ILE A 1 437 ? -23.344 15.188 -10.945 1 95.88 437 ILE A CA 1
ATOM 3472 C C . ILE A 1 437 ? -24.172 16.453 -10.984 1 95.88 437 ILE A C 1
ATOM 3474 O O . ILE A 1 437 ? -24.953 16.672 -11.914 1 95.88 437 ILE A O 1
ATOM 3478 N N . VAL A 1 438 ? -24.062 17.297 -10 1 96.69 438 VAL A N 1
ATOM 3479 C CA . VAL A 1 438 ? -24.844 18.516 -9.883 1 96.69 438 VAL A CA 1
ATOM 3480 C C . VAL A 1 438 ? -23.906 19.719 -9.711 1 96.69 438 VAL A C 1
ATOM 3482 O O . VAL A 1 438 ? -23.047 19.719 -8.812 1 96.69 438 VAL A O 1
ATOM 3485 N N . PRO A 1 439 ? -24 20.75 -10.5 1 96.69 439 PRO A N 1
ATOM 3486 C CA . PRO A 1 439 ? -23.109 21.891 -10.414 1 96.69 439 PRO A CA 1
ATOM 3487 C C . PRO A 1 439 ? -23.297 22.703 -9.125 1 96.69 439 PRO A C 1
ATOM 3489 O O . PRO A 1 439 ? -24.422 22.844 -8.648 1 96.69 439 PRO A O 1
ATOM 3492 N N . LEU A 1 440 ? -22.219 23.266 -8.633 1 96.38 440 LEU A N 1
ATOM 3493 C CA . LEU A 1 440 ? -22.25 24.109 -7.441 1 96.38 440 LEU A CA 1
ATOM 3494 C C . LEU A 1 440 ? -22.969 25.422 -7.727 1 96.38 440 LEU A C 1
ATOM 3496 O O . LEU A 1 440 ? -23.547 26.031 -6.816 1 96.38 440 LEU A O 1
ATOM 3500 N N . LEU A 1 441 ? -22.859 25.781 -8.977 1 94.06 441 LEU A N 1
ATOM 3501 C CA . LEU A 1 441 ? -23.469 27.047 -9.398 1 94.06 441 LEU A CA 1
ATOM 3502 C C . LEU A 1 441 ? -24.594 26.781 -10.398 1 94.06 441 LEU A C 1
ATOM 3504 O O . LEU A 1 441 ? -24.547 25.812 -11.164 1 94.06 441 LEU A O 1
ATOM 3508 N N . ASP A 1 442 ? -25.562 27.688 -10.367 1 91.62 442 ASP A N 1
ATOM 3509 C CA . ASP A 1 442 ? -26.641 27.562 -11.336 1 91.62 442 ASP A CA 1
ATOM 3510 C C . ASP A 1 442 ? -26.312 28.312 -12.625 1 91.62 442 ASP A C 1
ATOM 3512 O O . ASP A 1 442 ? -25.188 28.766 -12.812 1 91.62 442 ASP A O 1
ATOM 3516 N N . GLU A 1 443 ? -27.266 28.406 -13.508 1 89.5 443 GLU A N 1
ATOM 3517 C CA . GLU A 1 443 ? -27.047 28.984 -14.828 1 89.5 443 GLU A CA 1
ATOM 3518 C C . GLU A 1 443 ? -26.734 30.484 -14.734 1 89.5 443 GLU A C 1
ATOM 3520 O O . GLU A 1 443 ? -26.125 31.047 -15.633 1 89.5 443 GLU A O 1
ATOM 3525 N N . GLN A 1 444 ? -27.156 31.078 -13.656 1 90.69 444 GLN A N 1
ATOM 3526 C CA . GLN A 1 444 ? -26.922 32.5 -13.438 1 90.69 444 GLN A CA 1
ATOM 3527 C C . GLN A 1 444 ? -25.656 32.719 -12.609 1 90.69 444 GLN A C 1
ATOM 3529 O O . GLN A 1 444 ? -25.438 33.812 -12.07 1 90.69 444 GLN A O 1
ATOM 3534 N N . GLU A 1 445 ? -24.844 31.625 -12.305 1 86.69 445 GLU A N 1
ATOM 3535 C CA . GLU A 1 445 ? -23.578 31.672 -11.578 1 86.69 445 GLU A CA 1
ATOM 3536 C C . GLU A 1 445 ? -23.812 31.969 -10.102 1 86.69 445 GLU A C 1
ATOM 3538 O O . GLU A 1 445 ? -22.969 32.625 -9.461 1 86.69 445 GLU A O 1
ATOM 3543 N N . ARG A 1 446 ? -25.016 31.656 -9.719 1 89.06 446 ARG A N 1
ATOM 3544 C CA . ARG A 1 446 ? -25.312 31.734 -8.297 1 89.06 446 ARG A CA 1
ATOM 3545 C C . ARG A 1 446 ? -25.234 30.359 -7.652 1 89.06 446 ARG A C 1
ATOM 3547 O O . ARG A 1 446 ? -25.219 29.344 -8.344 1 89.06 446 ARG A O 1
ATOM 3554 N N . ILE A 1 447 ? -25.125 30.391 -6.344 1 92.5 447 ILE A N 1
ATOM 3555 C CA . ILE A 1 447 ? -25.125 29.125 -5.602 1 92.5 447 ILE A CA 1
ATOM 3556 C C . ILE A 1 447 ? -26.344 28.297 -6 1 92.5 447 ILE A C 1
ATOM 3558 O O . ILE A 1 447 ? -27.469 28.812 -6.047 1 92.5 447 ILE A O 1
ATOM 3562 N N . ASN A 1 448 ? -26.125 27.062 -6.352 1 95.12 448 ASN A N 1
ATOM 3563 C CA . ASN A 1 448 ? -27.188 26.141 -6.77 1 95.12 448 ASN A CA 1
ATOM 3564 C C . ASN A 1 448 ? -28 25.656 -5.578 1 95.12 448 ASN A C 1
ATOM 3566 O O . ASN A 1 448 ? -27.594 24.719 -4.883 1 95.12 448 ASN A O 1
ATOM 3570 N N . ASP A 1 449 ? -29.203 26.094 -5.406 1 93.12 449 ASP A N 1
ATOM 3571 C CA . ASP A 1 449 ? -30.047 25.812 -4.254 1 93.12 449 ASP A CA 1
ATOM 3572 C C . ASP A 1 449 ? -30.531 24.375 -4.266 1 93.12 449 ASP A C 1
ATOM 3574 O O . ASP A 1 449 ? -30.984 23.859 -3.242 1 93.12 449 ASP A O 1
ATOM 3578 N N . SER A 1 450 ? -30.453 23.766 -5.398 1 93.81 450 SER A N 1
ATOM 3579 C CA . SER A 1 450 ? -30.922 22.391 -5.508 1 93.81 450 SER A CA 1
ATOM 3580 C C . SER A 1 450 ? -30.031 21.438 -4.715 1 93.81 450 SER A C 1
ATOM 3582 O O . SER A 1 450 ? -30.406 20.297 -4.461 1 93.81 450 SER A O 1
ATOM 3584 N N . LEU A 1 451 ? -28.844 21.938 -4.324 1 96.5 451 LEU A N 1
ATOM 3585 C CA . LEU A 1 451 ? -27.891 21.125 -3.57 1 96.5 451 LEU A CA 1
ATOM 3586 C C . LEU A 1 451 ? -28.328 20.984 -2.115 1 96.5 451 LEU A C 1
ATOM 3588 O O . LEU A 1 451 ? -27.922 20.047 -1.428 1 96.5 451 LEU A O 1
ATOM 3592 N N . LYS A 1 452 ? -29.156 21.906 -1.669 1 95.06 452 LYS A N 1
ATOM 3593 C CA . LYS A 1 452 ? -29.547 21.938 -0.264 1 95.06 452 LYS A CA 1
ATOM 3594 C C . LYS A 1 452 ? -30.359 20.703 0.108 1 95.06 452 LYS A C 1
ATOM 3596 O O . LYS A 1 452 ? -31.344 20.375 -0.566 1 95.06 452 LYS A O 1
ATOM 3601 N N . GLY A 1 453 ? -29.891 20.016 1.141 1 95.5 453 GLY A N 1
ATOM 3602 C CA . GLY A 1 453 ? -30.625 18.859 1.645 1 95.5 453 GLY A CA 1
ATOM 3603 C C . GLY A 1 453 ? -30.219 17.562 0.976 1 95.5 453 GLY A C 1
ATOM 3604 O O . GLY A 1 453 ? -30.578 16.484 1.448 1 95.5 453 GLY A O 1
ATOM 3605 N N . LYS A 1 454 ? -29.453 17.703 -0.062 1 97.25 454 LYS A N 1
ATOM 3606 C CA . LYS A 1 454 ? -28.984 16.5 -0.746 1 97.25 454 LYS A CA 1
ATOM 3607 C C . LYS A 1 454 ? -27.828 15.859 0.003 1 97.25 454 LYS A C 1
ATOM 3609 O O . LYS A 1 454 ? -27.297 16.438 0.961 1 97.25 454 LYS A O 1
ATOM 3614 N N . VAL A 1 455 ? -27.547 14.633 -0.37 1 98.12 455 VAL A N 1
ATOM 3615 C CA . VAL A 1 455 ? -26.5 13.875 0.323 1 98.12 455 VAL A CA 1
ATOM 3616 C C . VAL A 1 455 ? -25.297 13.703 -0.594 1 98.12 455 VAL A C 1
ATOM 3618 O O . VAL A 1 455 ? -25.438 13.297 -1.751 1 98.12 455 VAL A O 1
ATOM 3621 N N . CYS A 1 456 ? -24.125 14.031 -0.069 1 97.81 456 CYS A N 1
ATOM 3622 C CA . CYS A 1 456 ? -22.891 13.961 -0.828 1 97.81 456 CYS A CA 1
ATOM 3623 C C . CYS A 1 456 ? -22.406 12.523 -0.941 1 97.81 456 CYS A C 1
ATOM 3625 O O . CYS A 1 456 ? -22.547 11.734 0.002 1 97.81 456 CYS A O 1
ATOM 3627 N N . ALA A 1 457 ? -21.734 12.156 -2.086 1 97.56 457 ALA A N 1
ATOM 3628 C CA . ALA A 1 457 ? -21.234 10.797 -2.297 1 97.56 457 ALA A CA 1
ATOM 3629 C C . ALA A 1 457 ? -19.719 10.758 -2.223 1 97.56 457 ALA A C 1
ATOM 3631 O O . ALA A 1 457 ? -19.125 9.68 -2.199 1 97.56 457 ALA A O 1
ATOM 3632 N N . ASP A 1 458 ? -19.078 11.945 -2.145 1 96.81 458 ASP A N 1
ATOM 3633 C CA . ASP A 1 458 ? -17.625 12.016 -2.178 1 96.81 458 ASP A CA 1
ATOM 3634 C C . ASP A 1 458 ? -17.078 12.797 -0.985 1 96.81 458 ASP A C 1
ATOM 3636 O O . ASP A 1 458 ? -17.844 13.5 -0.302 1 96.81 458 ASP A O 1
ATOM 3640 N N . GLN A 1 459 ? -15.844 12.539 -0.75 1 95.75 459 GLN A N 1
ATOM 3641 C CA . GLN A 1 459 ? -15.133 13.398 0.199 1 95.75 459 GLN A CA 1
ATOM 3642 C C . GLN A 1 459 ? -14.641 14.672 -0.474 1 95.75 459 GLN A C 1
ATOM 3644 O O . GLN A 1 459 ? -13.891 14.617 -1.45 1 95.75 459 GLN A O 1
ATOM 3649 N N . ILE A 1 460 ? -15.078 15.82 -0.025 1 95.81 460 ILE A N 1
ATOM 3650 C CA . ILE A 1 460 ? -14.68 17.109 -0.583 1 95.81 460 ILE A CA 1
ATOM 3651 C C . ILE A 1 460 ? -13.727 17.812 0.379 1 95.81 460 ILE A C 1
ATOM 3653 O O . ILE A 1 460 ? -14.117 18.188 1.487 1 95.81 460 ILE A O 1
ATOM 3657 N N . THR A 1 461 ? -12.531 18 -0.073 1 92 461 THR A N 1
ATOM 3658 C CA . THR A 1 461 ? -11.5 18.531 0.825 1 92 461 THR A CA 1
ATOM 3659 C C . THR A 1 461 ? -10.758 19.688 0.183 1 92 461 THR A C 1
ATOM 3661 O O . THR A 1 461 ? -9.898 19.484 -0.676 1 92 461 THR A O 1
ATOM 3664 N N . PRO A 1 462 ? -10.977 20.844 0.598 1 86.94 462 PRO A N 1
ATOM 3665 C CA . PRO A 1 462 ? -10.203 22 0.128 1 86.94 462 PRO A CA 1
ATOM 3666 C C . PRO A 1 462 ? -8.805 22.062 0.744 1 86.94 462 PRO A C 1
ATOM 3668 O O . PRO A 1 462 ? -8.625 21.688 1.907 1 86.94 462 PRO A O 1
ATOM 3671 N N . TYR A 1 463 ? -7.824 22.5 0.014 1 76.56 463 TYR A N 1
ATOM 3672 C CA . TYR A 1 463 ? -6.461 22.766 0.445 1 76.56 463 TYR A CA 1
ATOM 3673 C C . TYR A 1 463 ? -6.066 24.203 0.136 1 76.56 463 TYR A C 1
ATOM 3675 O O . TYR A 1 463 ? -5.859 24.562 -1.026 1 76.56 463 TYR A O 1
ATOM 3683 N N . PRO A 1 464 ? -5.84 25.016 1.145 1 72.81 464 PRO A N 1
ATOM 3684 C CA . PRO A 1 464 ? -5.941 24.703 2.572 1 72.81 464 PRO A CA 1
ATOM 3685 C C . PRO A 1 464 ? -7.387 24.594 3.055 1 72.81 464 PRO A C 1
ATOM 3687 O O . PRO A 1 464 ? -8.305 25.047 2.363 1 72.81 464 PRO A O 1
ATOM 3690 N N . PRO A 1 465 ? -7.738 24.031 4.258 1 74 465 PRO A N 1
ATOM 3691 C CA . PRO A 1 465 ? -6.766 23.516 5.227 1 74 465 PRO A CA 1
ATOM 3692 C C . PRO A 1 465 ? -6.492 22.031 5.055 1 74 465 PRO A C 1
ATOM 3694 O O . PRO A 1 465 ? -5.762 21.438 5.848 1 74 465 PRO A O 1
ATOM 3697 N N . GLY A 1 466 ? -7.199 21.25 4.152 1 78.5 466 GLY A N 1
ATOM 3698 C CA . GLY A 1 466 ? -7.027 19.828 3.959 1 78.5 466 GLY A CA 1
ATOM 3699 C C . GLY A 1 466 ? -7.953 18.984 4.824 1 78.5 466 GLY A C 1
ATOM 3700 O O . GLY A 1 466 ? -7.672 17.828 5.098 1 78.5 466 GLY A O 1
ATOM 3701 N N . ILE A 1 467 ? -8.961 19.641 5.355 1 88 467 ILE A N 1
ATOM 3702 C CA . ILE A 1 467 ? -10 18.984 6.141 1 88 467 ILE A CA 1
ATOM 3703 C C . ILE A 1 467 ? -11.266 18.828 5.297 1 88 467 ILE A C 1
ATOM 3705 O O . ILE A 1 467 ? -11.719 19.797 4.668 1 88 467 ILE A O 1
ATOM 3709 N N . PRO A 1 468 ? -11.805 17.719 5.316 1 93.44 468 PRO A N 1
ATOM 3710 C CA . PRO A 1 468 ? -13 17.531 4.492 1 93.44 468 PRO A CA 1
ATOM 3711 C C . PRO A 1 468 ? -14.18 18.391 4.953 1 93.44 468 PRO A C 1
ATOM 3713 O O . PRO A 1 468 ? -14.484 18.422 6.148 1 93.44 468 PRO A O 1
ATOM 3716 N N . VAL A 1 469 ? -14.797 19.047 3.988 1 94.06 469 VAL A N 1
ATOM 3717 C CA . VAL A 1 469 ? -16 19.812 4.27 1 94.06 469 VAL A CA 1
ATOM 3718 C C . VAL A 1 469 ? -17.234 18.922 4.133 1 94.06 469 VAL A C 1
ATOM 3720 O O . VAL A 1 469 ? -18.25 19.156 4.793 1 94.06 469 VAL A O 1
ATOM 3723 N N . LEU A 1 470 ? -17.078 18.016 3.248 1 96.25 470 LEU A N 1
ATOM 3724 C CA . LEU A 1 470 ? -18.109 16.984 3.049 1 96.25 470 LEU A CA 1
ATOM 3725 C C . LEU A 1 470 ? -17.484 15.594 3.016 1 96.25 470 LEU A C 1
ATOM 3727 O O . LEU A 1 470 ? -16.391 15.414 2.482 1 96.25 470 LEU A O 1
ATOM 3731 N N . VAL A 1 471 ? -18.172 14.656 3.602 1 97.06 471 VAL A N 1
ATOM 3732 C CA . VAL A 1 471 ? -17.844 13.242 3.488 1 97.06 471 VAL A CA 1
ATOM 3733 C C . VAL A 1 471 ? -19.031 12.484 2.893 1 97.06 471 VAL A C 1
ATOM 3735 O O . VAL A 1 471 ? -20.156 12.969 2.898 1 97.06 471 VAL A O 1
ATOM 3738 N N . PRO A 1 472 ? -18.75 11.328 2.344 1 97.81 472 PRO A N 1
ATOM 3739 C CA . PRO A 1 472 ? -19.891 10.562 1.826 1 97.81 472 PRO A CA 1
ATOM 3740 C C . PRO A 1 472 ? -20.953 10.281 2.889 1 97.81 472 PRO A C 1
ATOM 3742 O O . PRO A 1 472 ? -20.625 9.867 4.004 1 97.81 472 PRO A O 1
ATOM 3745 N N . GLY A 1 473 ? -22.172 10.508 2.484 1 98.12 473 GLY A N 1
ATOM 3746 C CA . GLY A 1 473 ? -23.281 10.266 3.4 1 98.12 473 GLY A CA 1
ATOM 3747 C C . GLY A 1 473 ? -23.703 11.508 4.156 1 98.12 473 GLY A C 1
ATOM 3748 O O . GLY A 1 473 ? -24.719 11.484 4.867 1 98.12 473 GLY A O 1
ATOM 3749 N N . GLN A 1 474 ? -22.984 12.609 4.02 1 97.75 474 GLN A N 1
ATOM 3750 C CA . GLN A 1 474 ? -23.266 13.844 4.742 1 97.75 474 GLN A CA 1
ATOM 3751 C C . GLN A 1 474 ? -24.297 14.688 4.012 1 97.75 474 GLN A C 1
ATOM 3753 O O . GLN A 1 474 ? -24.266 14.797 2.785 1 97.75 474 GLN A O 1
ATOM 3758 N N . THR A 1 475 ? -25.188 15.32 4.75 1 97.44 475 THR A N 1
ATOM 3759 C CA . THR A 1 475 ? -26.188 16.219 4.188 1 97.44 475 THR A CA 1
ATOM 3760 C C . THR A 1 475 ? -25.547 17.578 3.857 1 97.44 475 THR A C 1
ATOM 3762 O O . THR A 1 475 ? -24.797 18.125 4.664 1 97.44 475 THR A O 1
ATOM 3765 N N . ILE A 1 476 ? -25.875 18.078 2.721 1 97.38 476 ILE A N 1
ATOM 3766 C CA . ILE A 1 476 ? -25.328 19.344 2.246 1 97.38 476 ILE A CA 1
ATOM 3767 C C . ILE A 1 476 ? -26.188 20.516 2.717 1 97.38 476 ILE A C 1
ATOM 3769 O O . ILE A 1 476 ? -27.422 20.453 2.596 1 97.38 476 ILE A O 1
ATOM 3773 N N . THR A 1 477 ? -25.578 21.516 3.205 1 95.38 477 THR A N 1
ATOM 3774 C CA . THR A 1 477 ? -26.281 22.734 3.611 1 95.38 477 THR A CA 1
ATOM 3775 C C . THR A 1 477 ? -25.859 23.906 2.734 1 95.38 477 THR A C 1
ATOM 3777 O O . THR A 1 477 ? -24.875 23.828 2.004 1 95.38 477 THR A O 1
ATOM 3780 N N . SER A 1 478 ? -26.594 24.969 2.867 1 92.69 478 SER A N 1
ATOM 3781 C CA . SER A 1 478 ? -26.25 26.172 2.117 1 92.69 478 SER A CA 1
ATOM 3782 C C . SER A 1 478 ? -24.906 26.734 2.555 1 92.69 478 SER A C 1
ATOM 3784 O O . SER A 1 478 ? -24.156 27.281 1.736 1 92.69 478 SER A O 1
ATOM 3786 N N . GLY A 1 479 ? -24.719 26.609 3.812 1 92.75 479 GLY A N 1
ATOM 3787 C CA . GLY A 1 479 ? -23.453 27.094 4.336 1 92.75 479 GLY A CA 1
ATOM 3788 C C . GLY A 1 479 ? -22.25 26.391 3.736 1 92.75 479 GLY A C 1
ATOM 3789 O O . GLY A 1 479 ? -21.25 27.047 3.436 1 92.75 479 GLY A O 1
ATOM 3790 N N . VAL A 1 480 ? -22.328 25.125 3.555 1 94.5 480 VAL A N 1
ATOM 3791 C CA . VAL A 1 480 ? -21.25 24.344 2.979 1 94.5 480 VAL A CA 1
ATOM 3792 C C . VAL A 1 480 ? -21.031 24.75 1.524 1 94.5 480 VAL A C 1
ATOM 3794 O O . VAL A 1 480 ? -19.891 24.922 1.089 1 94.5 480 VAL A O 1
ATOM 3797 N N . VAL A 1 481 ? -22.109 24.922 0.817 1 94.94 481 VAL A N 1
ATOM 3798 C CA . VAL A 1 481 ? -22.016 25.297 -0.591 1 94.94 481 VAL A CA 1
ATOM 3799 C C . VAL A 1 481 ? -21.391 26.688 -0.72 1 94.94 481 VAL A C 1
ATOM 3801 O O . VAL A 1 481 ? -20.516 26.906 -1.567 1 94.94 481 VAL A O 1
ATOM 3804 N N . GLN A 1 482 ? -21.828 27.562 0.088 1 92.81 482 GLN A N 1
ATOM 3805 C CA . GLN A 1 482 ? -21.281 28.922 0.084 1 92.81 482 GLN A CA 1
ATOM 3806 C C . GLN A 1 482 ? -19.781 28.906 0.353 1 92.81 482 GLN A C 1
ATOM 3808 O O . GLN A 1 482 ? -19.016 29.625 -0.291 1 92.81 482 GLN A O 1
ATOM 3813 N N . TYR A 1 483 ? -19.438 28.109 1.287 1 92.56 483 TYR A N 1
ATOM 3814 C CA . TYR A 1 483 ? -18.016 27.969 1.618 1 92.56 483 TYR A CA 1
ATOM 3815 C C . TYR A 1 483 ? -17.219 27.469 0.42 1 92.56 483 TYR A C 1
ATOM 3817 O O . TYR A 1 483 ? -16.188 28.047 0.069 1 92.56 483 TYR A O 1
ATOM 3825 N N . LEU A 1 484 ? -17.688 26.422 -0.214 1 93 484 LEU A N 1
ATOM 3826 C CA . LEU A 1 484 ? -16.984 25.828 -1.341 1 93 484 LEU A CA 1
ATOM 3827 C C . LEU A 1 484 ? -16.859 26.797 -2.502 1 93 484 LEU A C 1
ATOM 3829 O O . LEU A 1 484 ? -15.812 26.906 -3.129 1 93 484 LEU A O 1
ATOM 3833 N N . VAL A 1 485 ? -17.922 27.516 -2.75 1 91.44 485 VAL A N 1
ATOM 3834 C CA . VAL A 1 485 ? -17.922 28.484 -3.834 1 91.44 485 VAL A CA 1
ATOM 3835 C C . VAL A 1 485 ? -16.922 29.609 -3.527 1 91.44 485 VAL A C 1
ATOM 3837 O O . VAL A 1 485 ? -16.188 30.047 -4.41 1 91.44 485 VAL A O 1
ATOM 3840 N N . SER A 1 486 ? -16.953 30.031 -2.326 1 88.81 486 SER A N 1
ATOM 3841 C CA . SER A 1 486 ? -16.016 31.078 -1.917 1 88.81 486 SER A CA 1
ATOM 3842 C C . SER A 1 486 ? -14.57 30.609 -2.1 1 88.81 486 SER A C 1
ATOM 3844 O O . SER A 1 486 ? -13.711 31.391 -2.521 1 88.81 486 SER A O 1
ATOM 3846 N N . MET A 1 487 ? -14.328 29.391 -1.731 1 87.31 487 MET A N 1
ATOM 3847 C CA . MET A 1 487 ? -12.984 28.828 -1.883 1 87.31 487 MET A CA 1
ATOM 3848 C C . MET A 1 487 ? -12.578 28.781 -3.352 1 87.31 487 MET A C 1
ATOM 3850 O O . MET A 1 487 ? -11.461 29.156 -3.701 1 87.31 487 MET A O 1
ATOM 3854 N N . LEU A 1 488 ? -13.484 28.359 -4.176 1 86.25 488 LEU A N 1
ATOM 3855 C CA . LEU A 1 488 ? -13.188 28.172 -5.594 1 86.25 488 LEU A CA 1
ATOM 3856 C C . LEU A 1 488 ? -13 29.531 -6.281 1 86.25 488 LEU A C 1
ATOM 3858 O O . LEU A 1 488 ? -12.266 29.625 -7.266 1 86.25 488 LEU A O 1
ATOM 3862 N N . ARG A 1 489 ? -13.586 30.516 -5.773 1 83.5 489 ARG A N 1
ATOM 3863 C CA . ARG A 1 489 ? -13.508 31.844 -6.363 1 83.5 489 ARG A CA 1
ATOM 3864 C C . ARG A 1 489 ? -12.305 32.625 -5.824 1 83.5 489 ARG A C 1
ATOM 3866 O O . ARG A 1 489 ? -11.938 33.656 -6.352 1 83.5 489 ARG A O 1
ATOM 3873 N N . SER A 1 490 ? -11.789 32.062 -4.867 1 77.12 490 SER A N 1
ATOM 3874 C CA . SER A 1 490 ? -10.641 32.75 -4.277 1 77.12 490 SER A CA 1
ATOM 3875 C C . SER A 1 490 ? -9.5 32.875 -5.277 1 77.12 490 SER A C 1
ATOM 3877 O O . SER A 1 490 ? -9.344 32.031 -6.16 1 77.12 490 SER A O 1
ATOM 3879 N N . GLN A 1 491 ? -8.867 33.906 -5.27 1 61.97 491 GLN A N 1
ATOM 3880 C CA . GLN A 1 491 ? -7.766 34.219 -6.184 1 61.97 491 GLN A CA 1
ATOM 3881 C C . GLN A 1 491 ? -6.566 33.312 -5.91 1 61.97 491 GLN A C 1
ATOM 3883 O O . GLN A 1 491 ? -5.68 33.156 -6.754 1 61.97 491 GLN A O 1
ATOM 3888 N N . LYS A 1 492 ? -6.668 32.75 -4.824 1 62.34 492 LYS A N 1
ATOM 3889 C CA . LYS A 1 492 ? -5.547 31.859 -4.488 1 62.34 492 LYS A CA 1
ATOM 3890 C C . LYS A 1 492 ? -5.742 30.469 -5.07 1 62.34 492 LYS A C 1
ATOM 3892 O O . LYS A 1 492 ? -6.875 30.031 -5.27 1 62.34 492 LYS A O 1
ATOM 3897 N N . ARG A 1 493 ? -4.691 30.078 -5.461 1 63.56 493 ARG A N 1
ATOM 3898 C CA . ARG A 1 493 ? -4.723 28.719 -5.977 1 63.56 493 ARG A CA 1
ATOM 3899 C C . ARG A 1 493 ? -5.16 27.734 -4.898 1 63.56 493 ARG A C 1
ATOM 3901 O O . ARG A 1 493 ? -4.391 27.422 -3.988 1 63.56 493 ARG A O 1
ATOM 3908 N N . VAL A 1 494 ? -6.422 27.594 -4.852 1 73.81 494 VAL A N 1
ATOM 3909 C CA . VAL A 1 494 ? -7.012 26.609 -3.941 1 73.81 494 VAL A CA 1
ATOM 3910 C C . VAL A 1 494 ? -7.324 25.328 -4.699 1 73.81 494 VAL A C 1
ATOM 3912 O O . VAL A 1 494 ? -7.828 25.359 -5.824 1 73.81 494 VAL A O 1
ATOM 3915 N N . GLU A 1 495 ? -6.762 24.281 -4.133 1 76.19 495 GLU A N 1
ATOM 3916 C CA . GLU A 1 495 ? -7.102 22.969 -4.672 1 76.19 495 GLU A CA 1
ATOM 3917 C C . GLU A 1 495 ? -8.188 22.297 -3.842 1 76.19 495 GLU A C 1
ATOM 3919 O O . GLU A 1 495 ? -8.133 22.312 -2.611 1 76.19 495 GLU A O 1
ATOM 3924 N N . VAL A 1 496 ? -9.258 21.953 -4.508 1 86.75 496 VAL A N 1
ATOM 3925 C CA . VAL A 1 496 ? -10.32 21.219 -3.832 1 86.75 496 VAL A CA 1
ATOM 3926 C C . VAL A 1 496 ? -10.398 19.797 -4.383 1 86.75 496 VAL A C 1
ATOM 3928 O O . VAL A 1 496 ? -10.781 19.594 -5.539 1 86.75 496 VAL A O 1
ATOM 3931 N N . HIS A 1 497 ? -10.094 18.859 -3.574 1 88 497 HIS A N 1
ATOM 3932 C CA . HIS A 1 497 ? -10.18 17.453 -3.963 1 88 497 HIS A CA 1
ATOM 3933 C C . HIS A 1 497 ? -11.617 16.938 -3.865 1 88 497 HIS A C 1
ATOM 3935 O O . HIS A 1 497 ? -12.336 17.281 -2.924 1 88 497 HIS A O 1
ATOM 3941 N N . GLY A 1 498 ? -11.977 16.203 -4.84 1 91.62 498 GLY A N 1
ATOM 3942 C CA . GLY A 1 498 ? -13.289 15.562 -4.801 1 91.62 498 GLY A CA 1
ATOM 3943 C C . GLY A 1 498 ? -14.297 16.219 -5.727 1 91.62 498 GLY A C 1
ATOM 3944 O O . GLY A 1 498 ? -15.336 15.641 -6.039 1 91.62 498 GLY A O 1
ATOM 3945 N N . ILE A 1 499 ? -13.961 17.453 -6.121 1 92.88 499 ILE A N 1
ATOM 3946 C CA . ILE A 1 499 ? -14.836 18.172 -7.047 1 92.88 499 ILE A CA 1
ATOM 3947 C C . ILE A 1 499 ? -14.703 17.578 -8.445 1 92.88 499 ILE A C 1
ATOM 3949 O O . ILE A 1 499 ? -13.594 17.25 -8.883 1 92.88 499 ILE A O 1
ATOM 3953 N N . VAL A 1 500 ? -15.836 17.391 -9.039 1 92.88 500 VAL A N 1
ATOM 3954 C CA . VAL A 1 500 ? -15.875 16.922 -10.414 1 92.88 500 VAL A CA 1
ATOM 3955 C C . VAL A 1 500 ? -16.203 18.078 -11.352 1 92.88 500 VAL A C 1
ATOM 3957 O O . VAL A 1 500 ? -17.125 18.859 -11.102 1 92.88 500 VAL A O 1
ATOM 3960 N N . TYR A 1 501 ? -15.461 18.172 -12.375 1 91.25 501 TYR A N 1
ATOM 3961 C CA . TYR A 1 501 ? -15.727 19.266 -13.305 1 91.25 501 TYR A CA 1
ATOM 3962 C C . TYR A 1 501 ? -16.484 18.781 -14.531 1 91.25 501 TYR A C 1
ATOM 3964 O O . TYR A 1 501 ? -16.109 17.781 -15.141 1 91.25 501 TYR A O 1
ATOM 3972 N N . ASP A 1 502 ? -17.562 19.312 -14.773 1 90.88 502 ASP A N 1
ATOM 3973 C CA . ASP A 1 502 ? -18.266 19.203 -16.047 1 90.88 502 ASP A CA 1
ATOM 3974 C C . ASP A 1 502 ? -17.938 20.406 -16.938 1 90.88 502 ASP A C 1
ATOM 3976 O O . ASP A 1 502 ? -18.578 21.453 -16.844 1 90.88 502 ASP A O 1
ATOM 3980 N N . GLY A 1 503 ? -17 20.188 -17.812 1 87.62 503 GLY A N 1
ATOM 3981 C CA . GLY A 1 503 ? -16.406 21.359 -18.438 1 87.62 503 GLY A CA 1
ATOM 3982 C C . GLY A 1 503 ? -15.68 22.266 -17.453 1 87.62 503 GLY A C 1
ATOM 3983 O O . GLY A 1 503 ? -14.773 21.812 -16.75 1 87.62 503 GLY A O 1
ATOM 3984 N N . TYR A 1 504 ? -16.156 23.406 -17.359 1 86.19 504 TYR A N 1
ATOM 3985 C CA . TYR A 1 504 ? -15.531 24.359 -16.438 1 86.19 504 TYR A CA 1
ATOM 3986 C C . TYR A 1 504 ? -16.328 24.484 -15.148 1 86.19 504 TYR A C 1
ATOM 3988 O O . TYR A 1 504 ? -15.898 25.156 -14.211 1 86.19 504 TYR A O 1
ATOM 3996 N N . LEU A 1 505 ? -17.453 23.781 -15.086 1 91.12 505 LEU A N 1
ATOM 3997 C CA . LEU A 1 505 ? -18.344 23.922 -13.938 1 91.12 505 LEU A CA 1
ATOM 3998 C C . LEU A 1 505 ? -17.953 22.938 -12.836 1 91.12 505 LEU A C 1
ATOM 4000 O O . LEU A 1 505 ? -17.984 21.719 -13.039 1 91.12 505 LEU A O 1
ATOM 4004 N N . PRO A 1 506 ? -17.625 23.484 -11.68 1 94.12 506 PRO A N 1
ATOM 4005 C CA . PRO A 1 506 ? -17.391 22.578 -10.555 1 94.12 506 PRO A CA 1
ATOM 4006 C C . PRO A 1 506 ? -18.688 21.922 -10.055 1 94.12 506 PRO A C 1
ATOM 4008 O O . PRO A 1 506 ? -19.688 22.609 -9.852 1 94.12 506 PRO A O 1
ATOM 4011 N N . CYS A 1 507 ? -18.656 20.641 -9.898 1 96.69 507 CYS A N 1
ATOM 4012 C CA . CYS A 1 507 ? -19.844 19.875 -9.531 1 96.69 507 CYS A CA 1
ATOM 4013 C C . CYS A 1 507 ? -19.547 18.953 -8.344 1 96.69 507 CYS A C 1
ATOM 4015 O O . CYS A 1 507 ? -18.391 18.719 -8.008 1 96.69 507 CYS A O 1
ATOM 4017 N N . LEU A 1 508 ? -20.594 18.562 -7.707 1 97.06 508 LEU A N 1
ATOM 4018 C CA . LEU A 1 508 ? -20.562 17.531 -6.684 1 97.06 508 LEU A CA 1
ATOM 4019 C C . LEU A 1 508 ? -21.312 16.281 -7.152 1 97.06 508 LEU A C 1
ATOM 4021 O O . LEU A 1 508 ? -22.25 16.375 -7.93 1 97.06 508 LEU A O 1
ATOM 4025 N N . ARG A 1 509 ? -20.844 15.148 -6.746 1 97.19 509 ARG A N 1
ATOM 4026 C CA . ARG A 1 509 ? -21.594 13.914 -6.934 1 97.19 509 ARG A CA 1
ATOM 4027 C C . ARG A 1 509 ? -22.516 13.648 -5.754 1 97.19 509 ARG A C 1
ATOM 4029 O O . ARG A 1 509 ? -22.078 13.578 -4.609 1 97.19 509 ARG A O 1
ATOM 4036 N N . LEU A 1 510 ? -23.891 13.586 -6.035 1 98 510 LEU A N 1
ATOM 4037 C CA . LEU A 1 510 ? -24.906 13.453 -5 1 98 510 LEU A CA 1
ATOM 4038 C C . LEU A 1 510 ? -25.688 12.156 -5.172 1 98 510 LEU A C 1
ATOM 4040 O O . LEU A 1 510 ? -25.812 11.641 -6.285 1 98 510 LEU A O 1
ATOM 4044 N N . LEU A 1 511 ? -26.188 11.641 -4.055 1 97.88 511 LEU A N 1
ATOM 4045 C CA . LEU A 1 511 ? -27.078 10.492 -4.145 1 97.88 511 LEU A CA 1
ATOM 4046 C C . LEU A 1 511 ? -28.375 10.859 -4.863 1 97.88 511 LEU A C 1
ATOM 4048 O O . LEU A 1 511 ? -28.938 11.93 -4.629 1 97.88 511 LEU A O 1
ATOM 4052 N N . SER A 1 512 ? -28.812 10.016 -5.754 1 96.56 512 SER A N 1
ATOM 4053 C CA . SER A 1 512 ? -30.141 10.195 -6.352 1 96.56 512 SER A CA 1
ATOM 4054 C C . SER A 1 512 ? -31.234 9.812 -5.375 1 96.56 512 SER A C 1
ATOM 4056 O O . SER A 1 512 ? -30.984 9.148 -4.367 1 96.56 512 SER A O 1
ATOM 4058 N N . ASP A 1 513 ? -32.406 10.195 -5.77 1 94.94 513 ASP A N 1
ATOM 4059 C CA . ASP A 1 513 ? -33.562 9.844 -4.93 1 94.94 513 ASP A CA 1
ATOM 4060 C C . ASP A 1 513 ? -33.719 8.336 -4.852 1 94.94 513 ASP A C 1
ATOM 4062 O O . ASP A 1 513 ? -34.062 7.797 -3.793 1 94.94 513 ASP A O 1
ATOM 4066 N N . VAL A 1 514 ? -33.469 7.723 -5.891 1 95.56 514 VAL A N 1
ATOM 4067 C CA . VAL A 1 514 ? -33.625 6.273 -5.961 1 95.56 514 VAL A CA 1
ATOM 4068 C C . VAL A 1 514 ? -32.625 5.598 -5.059 1 95.56 514 VAL A C 1
ATOM 4070 O O . VAL A 1 514 ? -32.938 4.648 -4.34 1 95.56 514 VAL A O 1
ATOM 4073 N N . GLU A 1 515 ? -31.406 6.082 -5.098 1 96.06 515 GLU A N 1
ATOM 4074 C CA . GLU A 1 515 ? -30.328 5.523 -4.273 1 96.06 515 GLU A CA 1
ATOM 4075 C C . GLU A 1 515 ? -30.609 5.742 -2.789 1 96.06 515 GLU A C 1
ATOM 4077 O O . GLU A 1 515 ? -30.375 4.852 -1.972 1 96.06 515 GLU A O 1
ATOM 4082 N N . GLU A 1 516 ? -31.109 6.902 -2.443 1 95.69 516 GLU A N 1
ATOM 4083 C CA . GLU A 1 516 ? -31.391 7.191 -1.042 1 95.69 516 GLU A CA 1
ATOM 4084 C C . GLU A 1 516 ? -32.469 6.242 -0.493 1 95.69 516 GLU A C 1
ATOM 4086 O O . GLU A 1 516 ? -32.375 5.824 0.664 1 95.69 516 GLU A O 1
ATOM 4091 N N . LYS A 1 517 ? -33.406 5.871 -1.33 1 94.56 517 LYS A N 1
ATOM 4092 C CA . LYS A 1 517 ? -34.469 4.977 -0.91 1 94.56 517 LYS A CA 1
ATOM 4093 C C . LYS A 1 517 ? -33.938 3.561 -0.682 1 94.56 517 LYS A C 1
ATOM 4095 O O . LYS A 1 517 ? -34.531 2.797 0.096 1 94.56 517 LYS A O 1
ATOM 4100 N N . SER A 1 518 ? -32.844 3.258 -1.302 1 92.81 518 SER A N 1
ATOM 4101 C CA . SER A 1 518 ? -32.312 1.905 -1.222 1 92.81 518 SER A CA 1
ATOM 4102 C C . SER A 1 518 ? -31.344 1.768 -0.053 1 92.81 518 SER A C 1
ATOM 4104 O O . SER A 1 518 ? -31 0.653 0.343 1 92.81 518 SER A O 1
ATOM 4106 N N . LEU A 1 519 ? -30.906 2.84 0.513 1 95.25 519 LEU A N 1
ATOM 4107 C CA . LEU A 1 519 ? -29.938 2.814 1.597 1 95.25 519 LEU A CA 1
ATOM 4108 C C . LEU A 1 519 ? -30.625 2.838 2.955 1 95.25 519 LEU A C 1
ATOM 4110 O O . LEU A 1 519 ? -31.766 3.301 3.066 1 95.25 519 LEU A O 1
ATOM 4114 N N . LYS A 1 520 ? -30.031 2.258 3.914 1 92.69 520 LYS A N 1
ATOM 4115 C CA . LYS A 1 520 ? -30.516 2.32 5.289 1 92.69 520 LYS A CA 1
ATOM 4116 C C . LYS A 1 520 ? -30.078 3.619 5.965 1 92.69 520 LYS A C 1
ATOM 4118 O O . LYS A 1 520 ? -28.891 3.904 6.074 1 92.69 520 LYS A O 1
ATOM 4123 N N . LYS A 1 521 ? -31.016 4.414 6.465 1 93.75 521 LYS A N 1
ATOM 4124 C CA . LYS A 1 521 ? -30.734 5.668 7.156 1 93.75 521 LYS A CA 1
ATOM 4125 C C . LYS A 1 521 ? -30.156 5.41 8.547 1 93.75 521 LYS A C 1
ATOM 4127 O O . LYS A 1 521 ? -30.594 4.492 9.242 1 93.75 521 LYS A O 1
ATOM 4132 N N . LEU A 1 522 ? -29.188 6.238 8.891 1 93.44 522 LEU A N 1
ATOM 4133 C CA . LEU A 1 522 ? -28.656 6.168 10.242 1 93.44 522 LEU A CA 1
ATOM 4134 C C . LEU A 1 522 ? -29.641 6.727 11.258 1 93.44 522 LEU A C 1
ATOM 4136 O O . LEU A 1 522 ? -30.344 7.703 10.977 1 93.44 522 LEU A O 1
ATOM 4140 N N . ALA A 1 523 ? -29.797 6.027 12.312 1 77.81 523 ALA A N 1
ATOM 4141 C CA . ALA A 1 523 ? -30.688 6.496 13.367 1 77.81 523 ALA A CA 1
ATOM 4142 C C . ALA A 1 523 ? -30.156 7.777 14.008 1 77.81 523 ALA A C 1
ATOM 4144 O O . ALA A 1 523 ? -28.953 7.941 14.172 1 77.81 523 ALA A O 1
ATOM 4145 N N . LYS A 1 524 ? -31.031 8.758 14.25 1 62.81 524 LYS A N 1
ATOM 4146 C CA . LYS A 1 524 ? -30.672 10.016 14.898 1 62.81 524 LYS A CA 1
ATOM 4147 C C . LYS A 1 524 ? -30.344 9.805 16.375 1 62.81 524 LYS A C 1
ATOM 4149 O O . LYS A 1 524 ? -30.984 8.992 17.047 1 62.81 524 LYS A O 1
ATOM 4154 N N . MET B 1 1 ? 12.227 13.695 -42.438 1 62.38 1 MET B N 1
ATOM 4155 C CA . MET B 1 1 ? 12.055 12.336 -41.938 1 62.38 1 MET B CA 1
ATOM 4156 C C . MET B 1 1 ? 12.984 12.062 -40.781 1 62.38 1 MET B C 1
ATOM 4158 O O . MET B 1 1 ? 12.539 11.586 -39.719 1 62.38 1 MET B O 1
ATOM 4162 N N . TYR B 1 2 ? 14.18 12.477 -40.938 1 70.44 2 TYR B N 1
ATOM 4163 C CA . TYR B 1 2 ? 15.156 12.25 -39.875 1 70.44 2 TYR B CA 1
ATOM 4164 C C . TYR B 1 2 ? 14.836 13.102 -38.656 1 70.44 2 TYR B C 1
ATOM 4166 O O . TYR B 1 2 ? 14.961 12.633 -37.531 1 70.44 2 TYR B O 1
ATOM 4174 N N . ARG B 1 3 ? 14.406 14.305 -38.781 1 67.38 3 ARG B N 1
ATOM 4175 C CA . ARG B 1 3 ? 14.086 15.195 -37.656 1 67.38 3 ARG B CA 1
ATOM 4176 C C . ARG B 1 3 ? 12.875 14.68 -36.906 1 67.38 3 ARG B C 1
ATOM 4178 O O . ARG B 1 3 ? 12.844 14.734 -35.656 1 67.38 3 ARG B O 1
ATOM 4185 N N . ILE B 1 4 ? 11.945 14.297 -37.719 1 69.94 4 ILE B N 1
ATOM 4186 C CA . ILE B 1 4 ? 10.75 13.758 -37.094 1 69.94 4 ILE B CA 1
ATOM 4187 C C . ILE B 1 4 ? 11.094 12.484 -36.312 1 69.94 4 ILE B C 1
ATOM 4189 O O . ILE B 1 4 ? 10.656 12.305 -35.188 1 69.94 4 ILE B O 1
ATOM 4193 N N . LEU B 1 5 ? 11.852 11.625 -36.969 1 69.94 5 LEU B N 1
ATOM 4194 C CA . LEU B 1 5 ? 12.289 10.398 -36.312 1 69.94 5 LEU B CA 1
ATOM 4195 C C . LEU B 1 5 ? 13.102 10.703 -35.062 1 69.94 5 LEU B C 1
ATOM 4197 O O . LEU B 1 5 ? 12.938 10.055 -34.031 1 69.94 5 LEU B O 1
ATOM 4201 N N . ASN B 1 6 ? 13.953 11.641 -35.25 1 70.56 6 ASN B N 1
ATOM 4202 C CA . ASN B 1 6 ? 14.773 12.047 -34.094 1 70.56 6 ASN B CA 1
ATOM 4203 C C . ASN B 1 6 ? 13.922 12.617 -32.969 1 70.56 6 ASN B C 1
ATOM 4205 O O . ASN B 1 6 ? 14.18 12.344 -31.797 1 70.56 6 ASN B O 1
ATOM 4209 N N . ALA B 1 7 ? 12.961 13.422 -33.312 1 70.38 7 ALA B N 1
ATOM 4210 C CA . ALA B 1 7 ? 12.062 14.008 -32.312 1 70.38 7 ALA B CA 1
ATOM 4211 C C . ALA B 1 7 ? 11.258 12.922 -31.609 1 70.38 7 ALA B C 1
ATOM 4213 O O . ALA B 1 7 ? 11.055 12.984 -30.406 1 70.38 7 ALA B O 1
ATOM 4214 N N . GLN B 1 8 ? 10.898 11.984 -32.375 1 70.81 8 GLN B N 1
ATOM 4215 C CA . GLN B 1 8 ? 10.148 10.875 -31.797 1 70.81 8 GLN B CA 1
ATOM 4216 C C . GLN B 1 8 ? 11.008 10.039 -30.859 1 70.81 8 GLN B C 1
ATOM 4218 O O . GLN B 1 8 ? 10.547 9.602 -29.797 1 70.81 8 GLN B O 1
ATOM 4223 N N . LEU B 1 9 ? 12.18 9.883 -31.266 1 74.94 9 LEU B N 1
ATOM 4224 C CA . LEU B 1 9 ? 13.125 9.125 -30.438 1 74.94 9 LEU B CA 1
ATOM 4225 C C . LEU B 1 9 ? 13.406 9.859 -29.141 1 74.94 9 LEU B C 1
ATOM 4227 O O . LEU B 1 9 ? 13.508 9.234 -28.078 1 74.94 9 LEU B O 1
ATOM 4231 N N . GLN B 1 10 ? 13.492 11.078 -29.25 1 75.44 10 GLN B N 1
ATOM 4232 C CA . GLN B 1 10 ? 13.75 11.883 -28.062 1 75.44 10 GLN B CA 1
ATOM 4233 C C . GLN B 1 10 ? 12.562 11.852 -27.094 1 75.44 10 GLN B C 1
ATOM 4235 O O . GLN B 1 10 ? 12.742 11.805 -25.875 1 75.44 10 GLN B O 1
ATOM 4240 N N . GLU B 1 11 ? 11.477 11.836 -27.703 1 79.56 11 GLU B N 1
ATOM 4241 C CA . GLU B 1 11 ? 10.273 11.789 -26.875 1 79.56 11 GLU B CA 1
ATOM 4242 C C . GLU B 1 11 ? 10.156 10.453 -26.156 1 79.5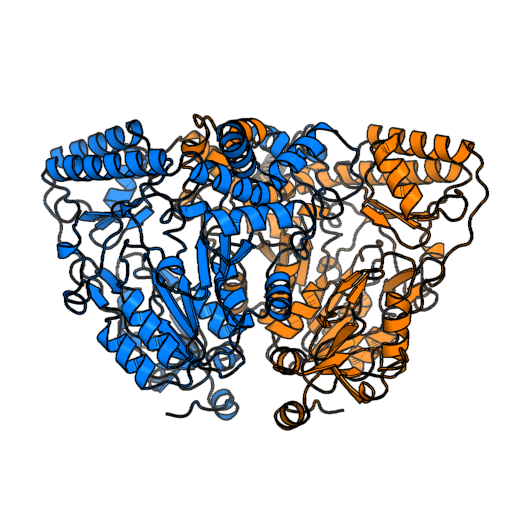6 11 GLU B C 1
ATOM 4244 O O . GLU B 1 11 ? 9.805 10.414 -24.969 1 79.56 11 GLU B O 1
ATOM 4249 N N . LYS B 1 12 ? 10.539 9.453 -26.844 1 83.25 12 LYS B N 1
ATOM 4250 C CA . LYS B 1 12 ? 10.438 8.102 -26.281 1 83.25 12 LYS B CA 1
ATOM 4251 C C . LYS B 1 12 ? 11.531 7.859 -25.25 1 83.25 12 LYS B C 1
ATOM 4253 O O . LYS B 1 12 ? 11.359 7.039 -24.344 1 83.25 12 LYS B O 1
ATOM 4258 N N . ALA B 1 13 ? 12.562 8.562 -25.391 1 87.94 13 ALA B N 1
ATOM 4259 C CA . ALA B 1 13 ? 13.727 8.32 -24.531 1 87.94 13 ALA B CA 1
ATOM 4260 C C . ALA B 1 13 ? 13.695 9.203 -23.297 1 87.94 13 ALA B C 1
ATOM 4262 O O . ALA B 1 13 ? 14.523 9.055 -22.391 1 87.94 13 ALA B O 1
ATOM 4263 N N . ARG B 1 14 ? 12.703 9.977 -23.234 1 92.88 14 ARG B N 1
ATOM 4264 C CA . ARG B 1 14 ? 12.617 10.859 -22.078 1 92.88 14 ARG B CA 1
ATOM 4265 C C . ARG B 1 14 ? 12.047 10.125 -20.875 1 92.88 14 ARG B C 1
ATOM 4267 O O . ARG B 1 14 ? 11.188 9.258 -21.016 1 92.88 14 ARG B O 1
ATOM 4274 N N . THR B 1 15 ? 12.586 10.422 -19.766 1 96.94 15 THR B N 1
ATOM 4275 C CA . THR B 1 15 ? 12.039 10.008 -18.469 1 96.94 15 THR B CA 1
ATOM 4276 C C . THR B 1 15 ? 11.664 11.227 -17.625 1 96.94 15 THR B C 1
ATOM 4278 O O . THR B 1 15 ? 12.414 11.609 -16.734 1 96.94 15 THR B O 1
ATOM 4281 N N . PRO B 1 16 ? 10.469 11.742 -17.891 1 97.12 16 PRO B N 1
ATOM 4282 C CA . PRO B 1 16 ? 10.109 13.023 -17.281 1 97.12 16 PRO B CA 1
ATOM 4283 C C . PRO B 1 16 ? 10.32 13.039 -15.773 1 97.12 16 PRO B C 1
ATOM 4285 O O . PRO B 1 16 ? 10.922 13.984 -15.242 1 97.12 16 PRO B O 1
ATOM 4288 N N . PHE B 1 17 ? 9.891 12.062 -15.07 1 97.56 17 PHE B N 1
ATOM 4289 C CA . PHE B 1 17 ? 9.992 12.086 -13.617 1 97.56 17 PHE B CA 1
ATOM 4290 C C . PHE B 1 17 ? 11.43 11.859 -13.164 1 97.56 17 PHE B C 1
ATOM 4292 O O . PHE B 1 17 ? 11.961 12.625 -12.352 1 97.56 17 PHE B O 1
ATOM 4299 N N . TYR B 1 18 ? 12.094 10.805 -13.711 1 97.62 18 TYR B N 1
ATOM 4300 C CA . TYR B 1 18 ? 13.461 10.508 -13.312 1 97.62 18 TYR B CA 1
ATOM 4301 C C . TYR B 1 18 ? 14.391 11.68 -13.617 1 97.62 18 TYR B C 1
ATOM 4303 O O . TYR B 1 18 ? 15.242 12.031 -12.805 1 97.62 18 TYR B O 1
ATOM 4311 N N . ASP B 1 19 ? 14.227 12.234 -14.773 1 97.06 19 ASP B N 1
ATOM 4312 C CA . ASP B 1 19 ? 15.047 13.375 -15.164 1 97.06 19 ASP B CA 1
ATOM 4313 C C . ASP B 1 19 ? 14.906 14.523 -14.164 1 97.06 19 ASP B C 1
ATOM 4315 O O . ASP B 1 19 ? 15.906 15.117 -13.758 1 97.06 19 ASP B O 1
ATOM 4319 N N . GLN B 1 20 ? 13.68 14.805 -13.805 1 96.12 20 GLN B N 1
ATOM 4320 C CA . GLN B 1 20 ? 13.438 15.883 -12.859 1 96.12 20 GLN B CA 1
ATOM 4321 C C . GLN B 1 20 ? 13.977 15.539 -11.469 1 96.12 20 GLN B C 1
ATOM 4323 O O . GLN B 1 20 ? 14.508 16.406 -10.773 1 96.12 20 GLN B O 1
ATOM 4328 N N . LEU B 1 21 ? 13.812 14.312 -11.062 1 96 21 LEU B N 1
ATOM 4329 C CA . LEU B 1 21 ? 14.328 13.852 -9.773 1 96 21 LEU B CA 1
ATOM 4330 C C . LEU B 1 21 ? 15.844 14.016 -9.711 1 96 21 LEU B C 1
ATOM 4332 O O . LEU B 1 21 ? 16.375 14.555 -8.727 1 96 21 LEU B O 1
ATOM 4336 N N . LYS B 1 22 ? 16.5 13.516 -10.711 1 95.25 22 LYS B N 1
ATOM 4337 C CA . LYS B 1 22 ? 17.953 13.633 -10.789 1 95.25 22 LYS B CA 1
ATOM 4338 C C . LYS B 1 22 ? 18.391 15.094 -10.734 1 95.25 22 LYS B C 1
ATOM 4340 O O . LYS B 1 22 ? 19.312 15.438 -10 1 95.25 22 LYS B O 1
ATOM 4345 N N . SER B 1 23 ? 17.703 15.883 -11.492 1 94.81 23 SER B N 1
ATOM 4346 C CA . SER B 1 23 ? 18.016 17.312 -11.508 1 94.81 23 SER B CA 1
ATOM 4347 C C . SER B 1 23 ? 17.844 17.938 -10.125 1 94.81 23 SER B C 1
ATOM 4349 O O . SER B 1 23 ? 18.672 18.719 -9.68 1 94.81 23 SER B O 1
ATOM 4351 N N . TYR B 1 24 ? 16.766 17.594 -9.469 1 93.31 24 TYR B N 1
ATOM 4352 C CA . TYR B 1 24 ? 16.516 18.141 -8.141 1 93.31 24 TYR B CA 1
ATOM 4353 C C . TYR B 1 24 ? 17.594 17.734 -7.156 1 93.31 24 TYR B C 1
ATOM 4355 O O . TYR B 1 24 ? 18.062 18.547 -6.363 1 93.31 24 TYR B O 1
ATOM 4363 N N . VAL B 1 25 ? 17.969 16.484 -7.172 1 92.62 25 VAL B N 1
ATOM 4364 C CA . VAL B 1 25 ? 18.984 15.969 -6.27 1 92.62 25 VAL B CA 1
ATOM 4365 C C . VAL B 1 25 ? 20.297 16.75 -6.473 1 92.62 25 VAL B C 1
ATOM 4367 O O . VAL B 1 25 ? 20.984 17.062 -5.504 1 92.62 25 VAL B O 1
ATOM 4370 N N . LEU B 1 26 ? 20.547 17.078 -7.645 1 90.88 26 LEU B N 1
ATOM 4371 C CA . LEU B 1 26 ? 21.797 17.766 -7.977 1 90.88 26 LEU B CA 1
ATOM 4372 C C . LEU B 1 26 ? 21.75 19.219 -7.551 1 90.88 26 LEU B C 1
ATOM 4374 O O . LEU B 1 26 ? 22.797 19.859 -7.383 1 90.88 26 LEU B O 1
ATOM 4378 N N . MET B 1 27 ? 20.578 19.734 -7.367 1 87.75 27 MET B N 1
ATOM 4379 C CA . MET B 1 27 ? 20.438 21.109 -6.891 1 87.75 27 MET B CA 1
ATOM 4380 C C . MET B 1 27 ? 20.844 21.203 -5.426 1 87.75 27 MET B C 1
ATOM 4382 O O . MET B 1 27 ? 21.172 22.297 -4.945 1 87.75 27 MET B O 1
ATOM 4386 N N . ALA B 1 28 ? 20.844 20.141 -4.691 1 83.81 28 ALA B N 1
ATOM 4387 C CA . ALA B 1 28 ? 21.312 20.062 -3.311 1 83.81 28 ALA B CA 1
ATOM 4388 C C . ALA B 1 28 ? 20.594 21.078 -2.43 1 83.81 28 ALA B C 1
ATOM 4390 O O . ALA B 1 28 ? 21.234 21.859 -1.723 1 83.81 28 ALA B O 1
ATOM 4391 N N . LYS B 1 29 ? 19.312 21.062 -2.461 1 82.88 29 LYS B N 1
ATOM 4392 C CA . LYS B 1 29 ? 18.516 21.984 -1.656 1 82.88 29 LYS B CA 1
ATOM 4393 C C . LYS B 1 29 ? 18.484 21.547 -0.196 1 82.88 29 LYS B C 1
ATOM 4395 O O . LYS B 1 29 ? 18.484 20.344 0.095 1 82.88 29 LYS B O 1
ATOM 4400 N N . ASP B 1 30 ? 18.391 22.594 0.714 1 89.88 30 ASP B N 1
ATOM 4401 C CA . ASP B 1 30 ? 18.172 22.297 2.125 1 89.88 30 ASP B CA 1
ATOM 4402 C C . ASP B 1 30 ? 16.719 21.922 2.389 1 89.88 30 ASP B C 1
ATOM 4404 O O . ASP B 1 30 ? 15.812 22.703 2.104 1 89.88 30 ASP B O 1
ATOM 4408 N N . ALA B 1 31 ? 16.578 20.75 2.941 1 88.62 31 ALA B N 1
ATOM 4409 C CA . ALA B 1 31 ? 15.227 20.25 3.172 1 88.62 31 ALA B CA 1
ATOM 4410 C C . ALA B 1 31 ? 14.773 20.547 4.598 1 88.62 31 ALA B C 1
ATOM 4412 O O . ALA B 1 31 ? 15.406 20.125 5.562 1 88.62 31 ALA B O 1
ATOM 4413 N N . TRP B 1 32 ? 13.75 21.25 4.762 1 93.62 32 TRP B N 1
ATOM 4414 C CA . TRP B 1 32 ? 13.078 21.469 6.039 1 93.62 32 TRP B CA 1
ATOM 4415 C C . TRP B 1 32 ? 11.727 20.75 6.062 1 93.62 32 TRP B C 1
ATOM 4417 O O . TRP B 1 32 ? 10.727 21.312 6.508 1 93.62 32 TRP B O 1
ATOM 4427 N N . HIS B 1 33 ? 11.719 19.578 5.398 1 89.75 33 HIS B N 1
ATOM 4428 C CA . HIS B 1 33 ? 10.57 18.688 5.266 1 89.75 33 HIS B CA 1
ATOM 4429 C C . HIS B 1 33 ? 10.984 17.234 5.457 1 89.75 33 HIS B C 1
ATOM 4431 O O . HIS B 1 33 ? 12.156 16.953 5.703 1 89.75 33 HIS B O 1
ATOM 4437 N N . THR B 1 34 ? 10.016 16.359 5.488 1 90.75 34 THR B N 1
ATOM 4438 C CA . THR B 1 34 ? 10.305 14.93 5.531 1 90.75 34 THR B CA 1
ATOM 4439 C C . THR B 1 34 ? 11.117 14.5 4.316 1 90.75 34 THR B C 1
ATOM 4441 O O . THR B 1 34 ? 11.125 15.188 3.295 1 90.75 34 THR B O 1
ATOM 4444 N N . PRO B 1 35 ? 11.867 13.328 4.449 1 94.06 35 PRO B N 1
ATOM 4445 C CA . PRO B 1 35 ? 11.906 12.344 5.535 1 94.06 35 PRO B CA 1
ATOM 4446 C C . PRO B 1 35 ? 12.867 12.742 6.656 1 94.06 35 PRO B C 1
ATOM 4448 O O . PRO B 1 35 ? 13.609 13.719 6.52 1 94.06 35 PRO B O 1
ATOM 4451 N N . GLY B 1 36 ? 12.797 12.016 7.691 1 94.44 36 GLY B N 1
ATOM 4452 C CA . GLY B 1 36 ? 13.531 12.328 8.906 1 94.44 36 GLY B CA 1
ATOM 4453 C C . GLY B 1 36 ? 15.039 12.227 8.734 1 94.44 36 GLY B C 1
ATOM 4454 O O . GLY B 1 36 ? 15.797 12.922 9.422 1 94.44 36 GLY B O 1
ATOM 4455 N N . HIS B 1 37 ? 15.484 11.406 7.816 1 94.88 37 HIS B N 1
ATOM 4456 C CA . HIS B 1 37 ? 16.922 11.211 7.633 1 94.88 37 HIS B CA 1
ATOM 4457 C C . HIS B 1 37 ? 17.547 12.398 6.902 1 94.88 37 HIS B C 1
ATOM 4459 O O . HIS B 1 37 ? 18.766 12.555 6.895 1 94.88 37 HIS B O 1
ATOM 4465 N N . SER B 1 38 ? 16.703 13.25 6.309 1 94.12 38 SER B N 1
ATOM 4466 C CA . SER B 1 38 ? 17.172 14.492 5.691 1 94.12 38 SER B CA 1
ATOM 4467 C C . SER B 1 38 ? 18.297 14.234 4.707 1 94.12 38 SER B C 1
ATOM 4469 O O . SER B 1 38 ? 19.422 14.734 4.883 1 94.12 38 SER B O 1
ATOM 4471 N N . SER B 1 39 ? 18.031 13.539 3.629 1 91.88 39 SER B N 1
ATOM 4472 C CA . SER B 1 39 ? 18.953 13.227 2.545 1 91.88 39 SER B CA 1
ATOM 4473 C C . SER B 1 39 ? 20.125 12.391 3.043 1 91.88 39 SER B C 1
ATOM 4475 O O . SER B 1 39 ? 21.234 12.477 2.498 1 91.88 39 SER B O 1
ATOM 4477 N N . GLY B 1 40 ? 19.938 11.742 4.145 1 94.19 40 GLY B N 1
ATOM 4478 C CA . GLY B 1 40 ? 20.953 10.836 4.66 1 94.19 40 GLY B CA 1
ATOM 4479 C C . GLY B 1 40 ? 21.812 11.453 5.746 1 94.19 40 GLY B C 1
ATOM 4480 O O . GLY B 1 40 ? 22.625 10.773 6.359 1 94.19 40 GLY B O 1
ATOM 4481 N N . ASP B 1 41 ? 21.578 12.672 6.094 1 94.69 41 ASP B N 1
ATOM 4482 C CA . ASP B 1 41 ? 22.391 13.383 7.078 1 94.69 41 ASP B CA 1
ATOM 4483 C C . ASP B 1 41 ? 22.297 12.711 8.445 1 94.69 41 ASP B C 1
ATOM 4485 O O . ASP B 1 41 ? 23.266 12.727 9.219 1 94.69 41 ASP B O 1
ATOM 4489 N N . SER B 1 42 ? 21.203 12.109 8.727 1 96.31 42 SER B N 1
ATOM 4490 C CA . SER B 1 42 ? 21.031 11.469 10.023 1 96.31 42 SER B CA 1
ATOM 4491 C C . SER B 1 42 ? 21.891 10.211 10.141 1 96.31 42 SER B C 1
ATOM 4493 O O . SER B 1 42 ? 22.188 9.758 11.25 1 96.31 42 SER B O 1
ATOM 4495 N N . LEU B 1 43 ? 22.266 9.625 9.023 1 96.62 43 LEU B N 1
ATOM 4496 C CA . LEU B 1 43 ? 22.922 8.32 9.039 1 96.62 43 LEU B CA 1
ATOM 4497 C C . LEU B 1 43 ? 24.391 8.438 8.695 1 96.62 43 LEU B C 1
ATOM 4499 O O . LEU B 1 43 ? 25.219 7.625 9.133 1 96.62 43 LEU B O 1
ATOM 4503 N N . ARG B 1 44 ? 24.734 9.398 7.879 1 94.75 44 ARG B N 1
ATOM 4504 C CA . ARG B 1 44 ? 26.062 9.492 7.25 1 94.75 44 ARG B CA 1
ATOM 4505 C C . ARG B 1 44 ? 27.172 9.422 8.297 1 94.75 44 ARG B C 1
ATOM 4507 O O . ARG B 1 44 ? 28.125 8.664 8.133 1 94.75 44 ARG B O 1
ATOM 4514 N N . ASP B 1 45 ? 27 10.148 9.398 1 92.25 45 ASP B N 1
ATOM 4515 C CA . ASP B 1 45 ? 28.062 10.219 10.398 1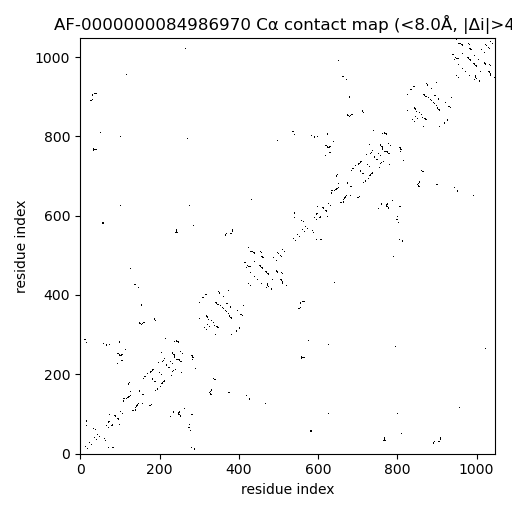 92.25 45 ASP B CA 1
ATOM 4516 C C . ASP B 1 45 ? 27.672 9.461 11.664 1 92.25 45 ASP B C 1
ATOM 4518 O O . ASP B 1 45 ? 28.266 9.648 12.719 1 92.25 45 ASP B O 1
ATOM 4522 N N . SER B 1 46 ? 26.719 8.625 11.57 1 95.88 46 SER B N 1
ATOM 4523 C CA . SER B 1 46 ? 26.266 7.848 12.719 1 95.88 46 SER B CA 1
ATOM 4524 C C . SER B 1 46 ? 27.219 6.711 13.039 1 95.88 46 SER B C 1
ATOM 4526 O O . SER B 1 46 ? 27.594 5.941 12.148 1 95.88 46 SER B O 1
ATOM 4528 N N . PRO B 1 47 ? 27.688 6.547 14.242 1 94.25 47 PRO B N 1
ATOM 4529 C CA . PRO B 1 47 ? 28.531 5.398 14.586 1 94.25 47 PRO B CA 1
ATOM 4530 C C . PRO B 1 47 ? 27.766 4.074 14.539 1 94.25 47 PRO B C 1
ATOM 4532 O O . PRO B 1 47 ? 28.391 3.006 14.516 1 94.25 47 PRO B O 1
ATOM 4535 N N . TRP B 1 48 ? 26.453 4.137 14.445 1 94 48 TRP B N 1
ATOM 4536 C CA . TRP B 1 48 ? 25.656 2.924 14.57 1 94 48 TRP B CA 1
ATOM 4537 C C . TRP B 1 48 ? 24.953 2.594 13.25 1 94 48 TRP B C 1
ATOM 4539 O O . TRP B 1 48 ? 24.594 1.443 13.008 1 94 48 TRP B O 1
ATOM 4549 N N . ALA B 1 49 ? 24.766 3.625 12.383 1 95.5 49 ALA B N 1
ATOM 4550 C CA . ALA B 1 49 ? 23.891 3.385 11.242 1 95.5 49 ALA B CA 1
ATOM 4551 C C . ALA B 1 49 ? 24.594 3.742 9.93 1 95.5 49 ALA B C 1
ATOM 4553 O O . ALA B 1 49 ? 24.047 3.514 8.852 1 95.5 49 ALA B O 1
ATOM 4554 N N . SER B 1 50 ? 25.844 4.238 9.945 1 96.62 50 SER B N 1
ATOM 4555 C CA . SER B 1 50 ? 26.547 4.684 8.75 1 96.62 50 SER B CA 1
ATOM 4556 C C . SER B 1 50 ? 26.828 3.52 7.809 1 96.62 50 SER B C 1
ATOM 4558 O O . SER B 1 50 ? 26.922 3.707 6.594 1 96.62 50 SER B O 1
ATOM 4560 N N . ASP B 1 51 ? 26.938 2.369 8.375 1 95.81 51 ASP B N 1
ATOM 4561 C CA . ASP B 1 51 ? 27.172 1.188 7.551 1 95.81 51 ASP B CA 1
ATOM 4562 C C . ASP B 1 51 ? 26.031 0.987 6.547 1 95.81 51 ASP B C 1
ATOM 4564 O O . ASP B 1 51 ? 26.281 0.639 5.387 1 95.81 51 ASP B O 1
ATOM 4568 N N . PHE B 1 52 ? 24.844 1.183 6.988 1 96.81 52 PHE B N 1
ATOM 4569 C CA . PHE B 1 52 ? 23.688 1.046 6.109 1 96.81 52 PHE B CA 1
ATOM 4570 C C . PHE B 1 52 ? 23.719 2.109 5.016 1 96.81 52 PHE B C 1
ATOM 4572 O O . PHE B 1 52 ? 23.438 1.818 3.852 1 96.81 52 PHE B O 1
ATOM 4579 N N . TYR B 1 53 ? 24.047 3.312 5.422 1 96.06 53 TYR B N 1
ATOM 4580 C CA . TYR B 1 53 ? 24.172 4.422 4.484 1 96.06 53 TYR B CA 1
ATOM 4581 C C . TYR B 1 53 ? 25.188 4.109 3.398 1 96.06 53 TYR B C 1
ATOM 4583 O O . TYR B 1 53 ? 24.922 4.32 2.213 1 96.06 53 TYR B O 1
ATOM 4591 N N . GLN B 1 54 ? 26.266 3.564 3.789 1 95.25 54 GLN B N 1
ATOM 4592 C CA . GLN B 1 54 ? 27.328 3.232 2.85 1 95.25 54 GLN B CA 1
ATOM 4593 C C . GLN B 1 54 ? 26.938 2.025 1.993 1 95.25 54 GLN B C 1
ATOM 4595 O O . GLN B 1 54 ? 27.234 1.994 0.795 1 95.25 54 GLN B O 1
ATOM 4600 N N . PHE B 1 55 ? 26.375 1.114 2.637 1 94.56 55 PHE B N 1
ATOM 4601 C CA . PHE B 1 55 ? 26 -0.116 1.945 1 94.56 55 PHE B CA 1
ATOM 4602 C C . PHE B 1 55 ? 24.969 0.161 0.86 1 94.56 55 PHE B C 1
ATOM 4604 O O . PHE B 1 55 ? 25.141 -0.258 -0.287 1 94.56 55 PHE B O 1
ATOM 4611 N N . ILE B 1 56 ? 23.906 0.922 1.182 1 93.88 56 ILE B N 1
ATOM 4612 C CA . ILE B 1 56 ? 22.781 1.103 0.271 1 93.88 56 ILE B CA 1
ATOM 4613 C C . ILE B 1 56 ? 23.109 2.184 -0.754 1 93.88 56 ILE B C 1
ATOM 4615 O O . ILE B 1 56 ? 22.672 2.109 -1.907 1 93.88 56 ILE B O 1
ATOM 4619 N N . GLY B 1 57 ? 23.781 3.225 -0.364 1 91.75 57 GLY B N 1
ATOM 4620 C CA . GLY B 1 57 ? 24.188 4.273 -1.283 1 91.75 57 GLY B CA 1
ATOM 4621 C C . GLY B 1 57 ? 23.641 5.637 -0.921 1 91.75 57 GLY B C 1
ATOM 4622 O O . GLY B 1 57 ? 22.516 5.75 -0.45 1 91.75 57 GLY B O 1
ATOM 4623 N N . GLU B 1 58 ? 24.375 6.625 -1.263 1 91.12 58 GLU B N 1
ATOM 4624 C CA . GLU B 1 58 ? 24.094 8.008 -0.884 1 91.12 58 GLU B CA 1
ATOM 4625 C C . GLU B 1 58 ? 22.875 8.547 -1.646 1 91.12 58 GLU B C 1
ATOM 4627 O O . GLU B 1 58 ? 22.016 9.195 -1.059 1 91.12 58 GLU B O 1
ATOM 4632 N N . HIS B 1 59 ? 22.781 8.234 -2.879 1 92.25 59 HIS B N 1
ATOM 4633 C CA . HIS B 1 59 ? 21.812 8.914 -3.74 1 92.25 59 HIS B CA 1
ATOM 4634 C C . HIS B 1 59 ? 20.406 8.391 -3.504 1 92.25 59 HIS B C 1
ATOM 4636 O O . HIS B 1 59 ? 19.422 9.07 -3.809 1 92.25 59 HIS B O 1
ATOM 4642 N N . ILE B 1 60 ? 20.375 7.145 -2.953 1 93.69 60 ILE B N 1
ATOM 4643 C CA . ILE B 1 60 ? 19.031 6.656 -2.635 1 93.69 60 ILE B CA 1
ATOM 4644 C C . ILE B 1 60 ? 18.422 7.512 -1.53 1 93.69 60 ILE B C 1
ATOM 4646 O O . ILE B 1 60 ? 17.203 7.754 -1.524 1 93.69 60 ILE B O 1
ATOM 4650 N N . PHE B 1 61 ? 19.219 7.996 -0.621 1 94.62 61 PHE B N 1
ATOM 4651 C CA . PHE B 1 61 ? 18.75 8.867 0.45 1 94.62 61 PHE B CA 1
ATOM 4652 C C . PHE B 1 61 ? 18.453 10.266 -0.08 1 94.62 61 PHE B C 1
ATOM 4654 O O . PHE B 1 61 ? 17.453 10.883 0.295 1 94.62 61 PHE B O 1
ATOM 4661 N N . ARG B 1 62 ? 19.266 10.742 -0.957 1 93.94 62 ARG B N 1
ATOM 4662 C CA . ARG B 1 62 ? 19.062 12.078 -1.524 1 93.94 62 ARG B CA 1
ATOM 4663 C C . ARG B 1 62 ? 17.828 12.125 -2.41 1 93.94 62 ARG B C 1
ATOM 4665 O O . ARG B 1 62 ? 17.172 13.156 -2.504 1 93.94 62 ARG B O 1
ATOM 4672 N N . ALA B 1 63 ? 17.547 10.953 -3.021 1 94.06 63 ALA B N 1
ATOM 4673 C CA . ALA B 1 63 ? 16.391 10.867 -3.924 1 94.06 63 ALA B CA 1
ATOM 4674 C C . ALA B 1 63 ? 15.109 10.578 -3.156 1 94.06 63 ALA B C 1
ATOM 4676 O O . ALA B 1 63 ? 14.016 10.609 -3.727 1 94.06 63 ALA B O 1
ATOM 4677 N N . ASP B 1 64 ? 15.289 10.25 -1.902 1 94.62 64 ASP B N 1
ATOM 4678 C CA . ASP B 1 64 ? 14.125 10.055 -1.036 1 94.62 64 ASP B CA 1
ATOM 4679 C C . ASP B 1 64 ? 13.602 11.391 -0.521 1 94.62 64 ASP B C 1
ATOM 4681 O O . ASP B 1 64 ? 14.102 11.922 0.473 1 94.62 64 ASP B O 1
ATOM 4685 N N . LEU B 1 65 ? 12.523 11.883 -1.189 1 90.06 65 LEU B N 1
ATOM 4686 C CA . LEU B 1 65 ? 12.062 13.25 -0.949 1 90.06 65 LEU B CA 1
ATOM 4687 C C . LEU B 1 65 ? 10.578 13.266 -0.602 1 90.06 65 LEU B C 1
ATOM 4689 O O . LEU B 1 65 ? 9.898 12.242 -0.724 1 90.06 65 LEU B O 1
ATOM 4693 N N . SER B 1 66 ? 10.109 14.414 -0.202 1 86.5 66 SER B N 1
ATOM 4694 C CA . SER B 1 66 ? 8.742 14.617 0.258 1 86.5 66 SER B CA 1
ATOM 4695 C C . SER B 1 66 ? 7.836 15.078 -0.882 1 86.5 66 SER B C 1
ATOM 4697 O O . SER B 1 66 ? 8.305 15.656 -1.86 1 86.5 66 SER B O 1
ATOM 4699 N N . VAL B 1 67 ? 6.555 14.859 -0.67 1 77.38 67 VAL B N 1
ATOM 4700 C CA . VAL B 1 67 ? 5.523 15.328 -1.59 1 77.38 67 VAL B CA 1
ATOM 4701 C C . VAL B 1 67 ? 5.453 16.859 -1.546 1 77.38 67 VAL B C 1
ATOM 4703 O O . VAL B 1 67 ? 4.855 17.484 -2.428 1 77.38 67 VAL B O 1
ATOM 4706 N N . SER B 1 68 ? 6.102 17.406 -0.633 1 73.44 68 SER B N 1
ATOM 4707 C CA . SER B 1 68 ? 6.117 18.859 -0.481 1 73.44 68 SER B CA 1
ATOM 4708 C C . SER B 1 68 ? 6.977 19.516 -1.553 1 73.44 68 SER B C 1
ATOM 4710 O O . SER B 1 68 ? 6.969 20.75 -1.695 1 73.44 68 SER B O 1
ATOM 4712 N N . VAL B 1 69 ? 7.625 18.75 -2.361 1 76.56 69 VAL B N 1
ATOM 4713 C CA . VAL B 1 69 ? 8.445 19.266 -3.447 1 76.56 69 VAL B CA 1
ATOM 4714 C C . VAL B 1 69 ? 7.609 19.391 -4.719 1 76.56 69 VAL B C 1
ATOM 4716 O O . VAL B 1 69 ? 7.449 18.422 -5.457 1 76.56 69 VAL B O 1
ATOM 4719 N N . PRO B 1 70 ? 7.176 20.562 -5.012 1 76.12 70 PRO B N 1
ATOM 4720 C CA . PRO B 1 70 ? 6.23 20.734 -6.121 1 76.12 70 PRO B CA 1
ATOM 4721 C C . PRO B 1 70 ? 6.809 20.281 -7.461 1 76.12 70 PRO B C 1
ATOM 4723 O O . PRO B 1 70 ? 6.082 19.766 -8.312 1 76.12 70 PRO B O 1
ATOM 4726 N N . MET B 1 71 ? 8.047 20.422 -7.621 1 83.5 71 MET B N 1
ATOM 4727 C CA . MET B 1 71 ? 8.695 20.109 -8.891 1 83.5 71 MET B CA 1
ATOM 4728 C C . MET B 1 71 ? 8.578 18.625 -9.211 1 83.5 71 MET B C 1
ATOM 4730 O O . MET B 1 71 ? 8.758 18.203 -10.359 1 83.5 71 MET B O 1
ATOM 4734 N N . LEU B 1 72 ? 8.281 17.906 -8.203 1 87.25 72 LEU B N 1
ATOM 4735 C CA . LEU B 1 72 ? 8.273 16.453 -8.391 1 87.25 72 LEU B CA 1
ATOM 4736 C C . LEU B 1 72 ? 6.844 15.922 -8.469 1 87.25 72 LEU B C 1
ATOM 4738 O O . LEU B 1 72 ? 6.629 14.719 -8.57 1 87.25 72 LEU B O 1
ATOM 4742 N N . ASP B 1 73 ? 5.922 16.797 -8.5 1 88.56 73 ASP B N 1
ATOM 4743 C CA . ASP B 1 73 ? 4.539 16.391 -8.727 1 88.56 73 ASP B CA 1
ATOM 4744 C C . ASP B 1 73 ? 4.027 15.523 -7.578 1 88.56 73 ASP B C 1
ATOM 4746 O O . ASP B 1 73 ? 4.664 15.438 -6.527 1 88.56 73 ASP B O 1
ATOM 4750 N N . SER B 1 74 ? 2.766 15.141 -7.641 1 84.5 74 SER B N 1
ATOM 4751 C CA . SER B 1 74 ? 2.141 14.281 -6.641 1 84.5 74 SER B CA 1
ATOM 4752 C C . SER B 1 74 ? 1.513 13.047 -7.285 1 84.5 74 SER B C 1
ATOM 4754 O O . SER B 1 74 ? 0.786 13.156 -8.273 1 84.5 74 SER B O 1
ATOM 4756 N N . LEU B 1 75 ? 1.848 11.93 -6.699 1 82.44 75 LEU B N 1
ATOM 4757 C CA . LEU B 1 75 ? 1.312 10.68 -7.219 1 82.44 75 LEU B CA 1
ATOM 4758 C C . LEU B 1 75 ? -0.2 10.617 -7.039 1 82.44 75 LEU B C 1
ATOM 4760 O O . LEU B 1 75 ? -0.9 10 -7.844 1 82.44 75 LEU B O 1
ATOM 4764 N N . MET B 1 76 ? -0.725 11.227 -6.023 1 83.06 76 MET B N 1
ATOM 4765 C CA . MET B 1 76 ? -2.148 11.18 -5.703 1 83.06 76 MET B CA 1
ATOM 4766 C C . MET B 1 76 ? -2.951 12.055 -6.66 1 83.06 76 MET B C 1
ATOM 4768 O O . MET B 1 76 ? -4.125 11.781 -6.926 1 83.06 76 MET B O 1
ATOM 4772 N N . GLU B 1 77 ? -2.359 13.094 -7.102 1 84.88 77 GLU B N 1
ATOM 4773 C CA . GLU B 1 77 ? -2.969 13.984 -8.086 1 84.88 77 GLU B CA 1
ATOM 4774 C C . GLU B 1 77 ? -1.929 14.508 -9.07 1 84.88 77 GLU B C 1
ATOM 4776 O O . GLU B 1 77 ? -1.641 15.711 -9.094 1 84.88 77 GLU B O 1
ATOM 4781 N N . PRO B 1 78 ? -1.537 13.672 -9.953 1 89.69 78 PRO B N 1
ATOM 4782 C CA . PRO B 1 78 ? -0.461 14.078 -10.867 1 89.69 78 PRO B CA 1
ATOM 4783 C C . PRO B 1 78 ? -0.905 15.133 -11.875 1 89.69 78 PRO B C 1
ATOM 4785 O O . PRO B 1 78 ? -1.967 14.992 -12.492 1 89.69 78 PRO B O 1
ATOM 4788 N N . SER B 1 79 ? -0.144 16.172 -12.062 1 89.25 79 SER B N 1
ATOM 4789 C CA . SER B 1 79 ? -0.414 17.234 -13.031 1 89.25 79 SER B CA 1
ATOM 4790 C C . SER B 1 79 ? 0.87 17.703 -13.703 1 89.25 79 SER B C 1
ATOM 4792 O O . SER B 1 79 ? 0.83 18.531 -14.609 1 89.25 79 SER B O 1
ATOM 4794 N N . GLY B 1 80 ? 1.997 17.172 -13.336 1 94.56 80 GLY B N 1
ATOM 4795 C CA . GLY B 1 80 ? 3.299 17.562 -13.859 1 94.56 80 GLY B CA 1
ATOM 4796 C C . GLY B 1 80 ? 4.086 16.391 -14.414 1 94.56 80 GLY B C 1
ATOM 4797 O O . GLY B 1 80 ? 3.621 15.688 -15.312 1 94.56 80 GLY B O 1
ATOM 4798 N N . VAL B 1 81 ? 5.242 16.188 -13.828 1 95.81 81 VAL B N 1
ATOM 4799 C CA . VAL B 1 81 ? 6.199 15.25 -14.406 1 95.81 81 VAL B CA 1
ATOM 4800 C C . VAL B 1 81 ? 5.695 13.82 -14.227 1 95.81 81 VAL B C 1
ATOM 4802 O O . VAL B 1 81 ? 5.969 12.945 -15.055 1 95.81 81 VAL B O 1
ATOM 4805 N N . ILE B 1 82 ? 5.027 13.562 -13.172 1 96.88 82 ILE B N 1
ATOM 4806 C CA . ILE B 1 82 ? 4.473 12.227 -13.008 1 96.88 82 ILE B CA 1
ATOM 4807 C C . ILE B 1 82 ? 3.381 11.992 -14.047 1 96.88 82 ILE B C 1
ATOM 4809 O O . ILE B 1 82 ? 3.32 10.922 -14.664 1 96.88 82 ILE B O 1
ATOM 4813 N N . ALA B 1 83 ? 2.502 12.945 -14.227 1 96.69 83 ALA B N 1
ATOM 4814 C CA . ALA B 1 83 ? 1.469 12.852 -15.258 1 96.69 83 ALA B CA 1
ATOM 4815 C C . ALA B 1 83 ? 2.084 12.617 -16.641 1 96.69 83 ALA B C 1
ATOM 4817 O O . ALA B 1 83 ? 1.592 11.797 -17.406 1 96.69 83 ALA B O 1
ATOM 4818 N N . GLU B 1 84 ? 3.105 13.344 -16.938 1 97.25 84 GLU B N 1
ATOM 4819 C CA . GLU B 1 84 ? 3.793 13.188 -18.219 1 97.25 84 GLU B CA 1
ATOM 4820 C C . GLU B 1 84 ? 4.379 11.789 -18.359 1 97.25 84 GLU B C 1
ATOM 4822 O O . GLU B 1 84 ? 4.258 11.164 -19.422 1 97.25 84 GLU B O 1
ATOM 4827 N N . ALA B 1 85 ? 5.023 11.344 -17.312 1 98.06 85 ALA B N 1
ATOM 4828 C CA . ALA B 1 85 ? 5.602 10 -17.328 1 98.06 85 ALA B CA 1
ATOM 4829 C C . ALA B 1 85 ? 4.527 8.945 -17.578 1 98.06 85 ALA B C 1
ATOM 4831 O O . ALA B 1 85 ? 4.742 7.992 -18.328 1 98.06 85 ALA B O 1
ATOM 4832 N N . GLN B 1 86 ? 3.43 9.094 -16.953 1 98.31 86 GLN B N 1
ATOM 4833 C CA . GLN B 1 86 ? 2.326 8.156 -17.094 1 98.31 86 GLN B CA 1
ATOM 4834 C C . GLN B 1 86 ? 1.748 8.195 -18.516 1 98.31 86 GLN B C 1
ATOM 4836 O O . GLN B 1 86 ? 1.363 7.168 -19.062 1 98.31 86 GLN B O 1
ATOM 4841 N N . LYS B 1 87 ? 1.666 9.367 -19.094 1 97.75 87 LYS B N 1
ATOM 4842 C CA . LYS B 1 87 ? 1.187 9.508 -20.469 1 97.75 87 LYS B CA 1
ATOM 4843 C C . LYS B 1 87 ? 2.1 8.781 -21.438 1 97.75 87 LYS B C 1
ATOM 4845 O O . LYS B 1 87 ? 1.625 8.094 -22.344 1 97.75 87 LYS B O 1
ATOM 4850 N N . ILE B 1 88 ? 3.383 8.961 -21.266 1 97.88 88 ILE B N 1
ATOM 4851 C CA . ILE B 1 88 ? 4.352 8.289 -22.125 1 97.88 88 ILE B CA 1
ATOM 4852 C C . ILE B 1 88 ? 4.258 6.777 -21.922 1 97.88 88 ILE B C 1
ATOM 4854 O O . ILE B 1 88 ? 4.352 6.016 -22.891 1 97.88 88 ILE B O 1
ATOM 4858 N N . ALA B 1 89 ? 4.047 6.367 -20.719 1 98.38 89 ALA B N 1
ATOM 4859 C CA . ALA B 1 89 ? 3.879 4.945 -20.438 1 98.38 89 ALA B CA 1
ATOM 4860 C C . ALA B 1 89 ? 2.631 4.391 -21.109 1 98.38 89 ALA B C 1
ATOM 4862 O O . ALA B 1 89 ? 2.648 3.279 -21.641 1 98.38 89 ALA B O 1
ATOM 4863 N N . ALA B 1 90 ? 1.547 5.133 -21.047 1 98.5 90 ALA B N 1
ATOM 4864 C CA . ALA B 1 90 ? 0.318 4.699 -21.703 1 98.5 90 ALA B CA 1
ATOM 4865 C C . ALA B 1 90 ? 0.561 4.43 -23.188 1 98.5 90 ALA B C 1
ATOM 4867 O O . ALA B 1 90 ? 0.15 3.391 -23.719 1 98.5 90 ALA B O 1
ATOM 4868 N N . LYS B 1 91 ? 1.226 5.324 -23.812 1 97.38 91 LYS B N 1
ATOM 4869 C CA . LYS B 1 91 ? 1.544 5.156 -25.234 1 97.38 91 LYS B CA 1
ATOM 4870 C C . LYS B 1 91 ? 2.416 3.922 -25.453 1 97.38 91 LYS B C 1
ATOM 4872 O O . LYS B 1 91 ? 2.166 3.137 -26.375 1 97.38 91 LYS B O 1
ATOM 4877 N N . ALA B 1 92 ? 3.395 3.768 -24.641 1 97.81 92 ALA B N 1
ATOM 4878 C CA . ALA B 1 92 ? 4.344 2.664 -24.766 1 97.81 92 ALA B CA 1
ATOM 4879 C C . ALA B 1 92 ? 3.633 1.316 -24.656 1 97.81 92 ALA B C 1
ATOM 4881 O O . ALA B 1 92 ? 3.936 0.383 -25.391 1 97.81 92 ALA B O 1
ATOM 4882 N N . PHE B 1 93 ? 2.668 1.197 -23.781 1 98.44 93 PHE B N 1
ATOM 4883 C CA . PHE B 1 93 ? 2.066 -0.094 -23.484 1 98.44 93 PHE B CA 1
ATOM 4884 C C . PHE B 1 93 ? 0.729 -0.254 -24.188 1 98.44 93 PHE B C 1
ATOM 4886 O O . PHE B 1 93 ? 0.027 -1.248 -23.984 1 98.44 93 PHE B O 1
ATOM 4893 N N . GLY B 1 94 ? 0.344 0.68 -24.984 1 98 94 GLY B N 1
ATOM 4894 C CA . GLY B 1 94 ? -0.85 0.574 -25.812 1 98 94 GLY B CA 1
ATOM 4895 C C . GLY B 1 94 ? -2.131 0.829 -25.047 1 98 94 GLY B C 1
ATOM 4896 O O . GLY B 1 94 ? -3.166 0.222 -25.328 1 98 94 GLY B O 1
ATOM 4897 N N . ALA B 1 95 ? -2.086 1.61 -24.047 1 98.62 95 ALA B N 1
ATOM 4898 C CA . ALA B 1 95 ? -3.244 1.94 -23.219 1 98.62 95 ALA B CA 1
ATOM 4899 C C . ALA B 1 95 ? -3.717 3.367 -23.469 1 98.62 95 ALA B C 1
ATOM 4901 O O . ALA B 1 95 ? -2.941 4.211 -23.938 1 98.62 95 ALA B O 1
ATOM 4902 N N . ARG B 1 96 ? -4.949 3.646 -23.219 1 98.31 96 ARG B N 1
ATOM 4903 C CA . ARG B 1 96 ? -5.453 5.016 -23.234 1 98.31 96 ARG B CA 1
ATOM 4904 C C . ARG B 1 96 ? -4.945 5.793 -22.016 1 98.31 96 ARG B C 1
ATOM 4906 O O . ARG B 1 96 ? -4.656 6.988 -22.125 1 98.31 96 ARG B O 1
ATOM 4913 N N . ARG B 1 97 ? -4.883 5.137 -20.875 1 98.19 97 ARG B N 1
ATOM 4914 C CA . ARG B 1 97 ? -4.355 5.703 -19.641 1 98.19 97 ARG B CA 1
ATOM 4915 C C . ARG B 1 97 ? -3.504 4.684 -18.891 1 98.19 97 ARG B C 1
ATOM 4917 O O . ARG B 1 97 ? -3.773 3.482 -18.938 1 98.19 97 ARG B O 1
ATOM 4924 N N . THR B 1 98 ? -2.492 5.16 -18.297 1 98.69 98 THR B N 1
ATOM 4925 C CA . THR B 1 98 ? -1.663 4.348 -17.406 1 98.69 98 THR B CA 1
ATOM 4926 C C . THR B 1 98 ? -1.437 5.059 -16.078 1 98.69 98 THR B C 1
ATOM 4928 O O . THR B 1 98 ? -1.233 6.273 -16.031 1 98.69 98 THR B O 1
ATOM 4931 N N . PHE B 1 99 ? -1.485 4.32 -15.008 1 98.56 99 PHE B N 1
ATOM 4932 C CA . PHE B 1 99 ? -1.224 4.832 -13.664 1 98.56 99 PHE B CA 1
ATOM 4933 C C . PHE B 1 99 ? -0.1 4.051 -13 1 98.56 99 PHE B C 1
ATOM 4935 O O . PHE B 1 99 ? -0.043 2.824 -13.102 1 98.56 99 PHE B O 1
ATOM 4942 N N . PHE B 1 100 ? 0.821 4.793 -12.344 1 98.44 100 PHE B N 1
ATOM 4943 C CA . PHE B 1 100 ? 1.899 4.176 -11.586 1 98.44 100 PHE B CA 1
ATOM 4944 C C . PHE B 1 100 ? 1.431 3.812 -10.18 1 98.44 100 PHE B C 1
ATOM 4946 O O . PHE B 1 100 ? 0.812 4.633 -9.492 1 98.44 100 PHE B O 1
ATOM 4953 N N . ALA B 1 101 ? 1.662 2.576 -9.805 1 97.75 101 ALA B N 1
ATOM 4954 C CA . ALA B 1 101 ? 1.335 2.104 -8.461 1 97.75 101 ALA B CA 1
ATOM 4955 C C . ALA B 1 101 ? 2.594 1.685 -7.703 1 97.75 101 ALA B C 1
ATOM 4957 O O . ALA B 1 101 ? 3.479 1.037 -8.266 1 97.75 101 ALA B O 1
ATOM 4958 N N . THR B 1 102 ? 2.666 2.033 -6.398 1 97.25 102 THR B N 1
ATOM 4959 C CA . THR B 1 102 ? 3.883 1.781 -5.633 1 97.25 102 THR B CA 1
ATOM 4960 C C . THR B 1 102 ? 3.633 0.731 -4.555 1 97.25 102 THR B C 1
ATOM 4962 O O . THR B 1 102 ? 4.43 0.588 -3.623 1 97.25 102 THR B O 1
ATOM 4965 N N . ASN B 1 103 ? 2.553 0.066 -4.633 1 97.25 103 ASN B N 1
ATOM 4966 C CA . ASN B 1 103 ? 2.268 -0.989 -3.664 1 97.25 103 ASN B CA 1
ATOM 4967 C C . ASN B 1 103 ? 1.83 -2.279 -4.352 1 97.25 103 ASN B C 1
ATOM 4969 O O . ASN B 1 103 ? 0.967 -2.996 -3.846 1 97.25 103 ASN B O 1
ATOM 4973 N N . GLY B 1 104 ? 2.359 -2.549 -5.547 1 96.25 104 GLY B N 1
ATOM 4974 C CA . GLY B 1 104 ? 2.246 -3.822 -6.238 1 96.25 104 GLY B CA 1
ATOM 4975 C C . GLY B 1 104 ? 0.963 -3.957 -7.039 1 96.25 104 GLY B C 1
ATOM 4976 O O . GLY B 1 104 ? 0.064 -3.121 -6.922 1 96.25 104 GLY B O 1
ATOM 4977 N N . THR B 1 105 ? 0.921 -4.984 -7.84 1 97.31 105 THR B N 1
ATOM 4978 C CA . THR B 1 105 ? -0.256 -5.324 -8.633 1 97.31 105 THR B CA 1
ATOM 4979 C C . THR B 1 105 ? -1.394 -5.797 -7.73 1 97.31 105 THR B C 1
ATOM 4981 O O . THR B 1 105 ? -2.568 -5.617 -8.062 1 97.31 105 THR B O 1
ATOM 4984 N N . SER B 1 106 ? -1.022 -6.332 -6.539 1 95.44 106 SER B N 1
ATOM 4985 C CA . SER B 1 106 ? -2.049 -6.688 -5.562 1 95.44 106 SER B CA 1
ATOM 4986 C C . SER B 1 106 ? -2.961 -5.504 -5.266 1 95.44 106 SER B C 1
ATOM 4988 O O . SER B 1 106 ? -4.184 -5.652 -5.227 1 95.44 106 SER B O 1
ATOM 4990 N N . THR B 1 107 ? -2.355 -4.363 -5.074 1 96.19 107 THR B N 1
ATOM 4991 C CA . THR B 1 107 ? -3.119 -3.146 -4.816 1 96.19 107 THR B CA 1
ATOM 4992 C C . THR B 1 107 ? -3.814 -2.662 -6.082 1 96.19 107 THR B C 1
ATOM 4994 O O . THR B 1 107 ? -4.953 -2.195 -6.035 1 96.19 107 THR B O 1
ATOM 4997 N N . ALA B 1 108 ? -3.148 -2.801 -7.211 1 97.94 108 ALA B N 1
ATOM 4998 C CA . ALA B 1 108 ? -3.707 -2.373 -8.492 1 97.94 108 ALA B CA 1
ATOM 4999 C C . ALA B 1 108 ? -5.039 -3.062 -8.766 1 97.94 108 ALA B C 1
ATOM 5001 O O . ALA B 1 108 ? -6.004 -2.42 -9.188 1 97.94 108 ALA B O 1
ATOM 5002 N N . ASN B 1 109 ? -5.121 -4.332 -8.523 1 98.12 109 ASN B N 1
ATOM 5003 C CA . ASN B 1 109 ? -6.352 -5.09 -8.727 1 98.12 109 ASN B CA 1
ATOM 5004 C C . ASN B 1 109 ? -7.477 -4.578 -7.824 1 98.12 109 ASN B C 1
ATOM 5006 O O . ASN B 1 109 ? -8.617 -4.426 -8.273 1 98.12 109 ASN B O 1
ATOM 5010 N N . LYS B 1 110 ? -7.16 -4.293 -6.586 1 97.94 110 LYS B N 1
ATOM 5011 C CA . LYS B 1 110 ? -8.164 -3.826 -5.633 1 97.94 110 LYS B CA 1
ATOM 5012 C C . LYS B 1 110 ? -8.734 -2.477 -6.055 1 97.94 110 LYS B C 1
ATOM 5014 O O . LYS B 1 110 ? -9.938 -2.232 -5.91 1 97.94 110 LYS B O 1
ATOM 5019 N N . VAL B 1 111 ? -7.859 -1.59 -6.562 1 98 111 VAL B N 1
ATOM 5020 C CA . VAL B 1 111 ? -8.297 -0.281 -7.039 1 98 111 VAL B CA 1
ATOM 5021 C C . VAL B 1 111 ? -9.32 -0.452 -8.156 1 98 111 VAL B C 1
ATOM 5023 O O . VAL B 1 111 ? -10.375 0.192 -8.148 1 98 111 VAL B O 1
ATOM 5026 N N . ILE B 1 112 ? -9.039 -1.336 -9.117 1 98.56 112 ILE B N 1
ATOM 5027 C CA . ILE B 1 112 ? -9.93 -1.57 -10.25 1 98.56 112 ILE B CA 1
ATOM 5028 C C . ILE B 1 112 ? -11.258 -2.131 -9.75 1 98.56 112 ILE B C 1
ATOM 5030 O O . ILE B 1 112 ? -12.328 -1.685 -10.172 1 98.56 112 ILE B O 1
ATOM 5034 N N . PHE B 1 113 ? -11.203 -3.088 -8.812 1 98.12 113 PHE B N 1
ATOM 5035 C CA . PHE B 1 113 ? -12.414 -3.705 -8.281 1 98.12 113 PHE B CA 1
ATOM 5036 C C . PHE B 1 113 ? -13.305 -2.666 -7.609 1 98.12 113 PHE B C 1
ATOM 5038 O O . PHE B 1 113 ? -14.5 -2.586 -7.895 1 98.12 113 PHE B O 1
ATOM 5045 N N . GLN B 1 114 ? -12.719 -1.856 -6.762 1 97.25 114 GLN B N 1
ATOM 5046 C CA . GLN B 1 114 ? -13.508 -0.874 -6.02 1 97.25 114 GLN B CA 1
ATOM 5047 C C . GLN B 1 114 ? -14.062 0.199 -6.953 1 97.25 114 GLN B C 1
ATOM 5049 O O . GLN B 1 114 ? -15.039 0.876 -6.617 1 97.25 114 GLN B O 1
ATOM 5054 N N . THR B 1 115 ? -13.422 0.359 -8.086 1 97.25 115 THR B N 1
ATOM 5055 C CA . THR B 1 115 ? -13.898 1.32 -9.078 1 97.25 115 THR B CA 1
ATOM 5056 C C . THR B 1 115 ? -15.078 0.75 -9.859 1 97.25 115 THR B C 1
ATOM 5058 O O . THR B 1 115 ? -16.047 1.459 -10.133 1 97.25 115 THR B O 1
ATOM 5061 N N . LEU B 1 116 ? -15.039 -0.57 -10.172 1 97.56 116 LEU B N 1
ATOM 5062 C CA . LEU B 1 116 ? -15.977 -1.158 -11.125 1 97.56 116 LEU B CA 1
ATOM 5063 C C . LEU B 1 116 ? -17.156 -1.812 -10.398 1 97.56 116 LEU B C 1
ATOM 5065 O O . LEU B 1 116 ? -18.219 -2.023 -10.984 1 97.56 116 LEU B O 1
ATOM 5069 N N . LEU B 1 117 ? -16.922 -2.195 -9.102 1 97.62 117 LEU B N 1
ATOM 5070 C CA . LEU B 1 117 ? -17.891 -3.066 -8.445 1 97.62 117 LEU B CA 1
ATOM 5071 C C . LEU B 1 117 ? -18.484 -2.389 -7.219 1 97.62 117 LEU B C 1
ATOM 5073 O O . LEU B 1 117 ? -17.766 -2.02 -6.293 1 97.62 117 LEU B O 1
ATOM 5077 N N . ALA B 1 118 ? -19.75 -2.24 -7.195 1 95.62 118 ALA B N 1
ATOM 5078 C CA . ALA B 1 118 ? -20.5 -1.891 -5.984 1 95.62 118 ALA B CA 1
ATOM 5079 C C . ALA B 1 118 ? -20.859 -3.139 -5.188 1 95.62 118 ALA B C 1
ATOM 5081 O O . ALA B 1 118 ? -20.844 -4.25 -5.719 1 95.62 118 ALA B O 1
ATOM 5082 N N . PRO B 1 119 ? -21.172 -2.982 -3.922 1 95.69 119 PRO B N 1
ATOM 5083 C CA . PRO B 1 119 ? -21.531 -4.141 -3.104 1 95.69 119 PRO B CA 1
ATOM 5084 C C . PRO B 1 119 ? -22.688 -4.941 -3.695 1 95.69 119 PRO B C 1
ATOM 5086 O O . PRO B 1 119 ? -23.719 -4.371 -4.059 1 95.69 119 PRO B O 1
ATOM 5089 N N . GLY B 1 120 ? -22.422 -6.254 -3.814 1 96.38 120 GLY B N 1
ATOM 5090 C CA . GLY B 1 120 ? -23.469 -7.137 -4.305 1 96.38 120 GLY B CA 1
ATOM 5091 C C . GLY B 1 120 ? -23.391 -7.379 -5.801 1 96.38 120 GLY B C 1
ATOM 5092 O O . GLY B 1 120 ? -24.016 -8.305 -6.316 1 96.38 120 GLY B O 1
ATOM 5093 N N . GLU B 1 121 ? -22.672 -6.582 -6.5 1 97.69 121 GLU B N 1
ATOM 5094 C CA . GLU B 1 121 ? -22.531 -6.766 -7.941 1 97.69 121 GLU B CA 1
ATOM 5095 C C . GLU B 1 121 ? -21.672 -7.977 -8.266 1 97.69 121 GLU B C 1
ATOM 5097 O O . GLU B 1 121 ? -20.703 -8.266 -7.551 1 97.69 121 GLU B O 1
ATOM 5102 N N . LYS B 1 122 ? -21.953 -8.664 -9.359 1 98.31 122 LYS B N 1
ATOM 5103 C CA . LYS B 1 122 ? -21.344 -9.953 -9.688 1 98.31 122 LYS B CA 1
ATOM 5104 C C . LYS B 1 122 ? -20.016 -9.766 -10.406 1 98.31 122 LYS B C 1
ATOM 5106 O O . LYS B 1 122 ? -19.875 -8.875 -11.25 1 98.31 122 LYS B O 1
ATOM 5111 N N . LEU B 1 123 ? -19.062 -10.547 -10.039 1 98.62 123 LEU B N 1
ATOM 5112 C CA . LEU B 1 123 ? -17.734 -10.625 -10.641 1 98.62 123 LEU B CA 1
ATOM 5113 C C . LEU B 1 123 ? -17.406 -12.062 -11.016 1 98.62 123 LEU B C 1
ATOM 5115 O O . LEU B 1 123 ? -17.438 -12.961 -10.164 1 98.62 123 LEU B O 1
ATOM 5119 N N . LEU B 1 124 ? -17.125 -12.367 -12.273 1 98.75 124 LEU B N 1
ATOM 5120 C CA . LEU B 1 124 ? -16.625 -13.672 -12.695 1 98.75 124 LEU B CA 1
ATOM 5121 C C . LEU B 1 124 ? -15.125 -13.773 -12.492 1 98.75 124 LEU B C 1
ATOM 5123 O O . LEU B 1 124 ? -14.367 -12.906 -12.945 1 98.75 124 LEU B O 1
ATOM 5127 N N . LEU B 1 125 ? -14.688 -14.766 -11.766 1 97.69 125 LEU B N 1
ATOM 5128 C CA . LEU B 1 125 ? -13.258 -14.883 -11.531 1 97.69 125 LEU B CA 1
ATOM 5129 C C . LEU B 1 125 ? -12.836 -16.344 -11.445 1 97.69 125 LEU B C 1
ATOM 5131 O O . LEU B 1 125 ? -13.672 -17.219 -11.203 1 97.69 125 LEU B O 1
ATOM 5135 N N . ASP B 1 126 ? -11.508 -16.516 -11.727 1 94 126 ASP B N 1
ATOM 5136 C CA . ASP B 1 126 ? -10.859 -17.812 -11.531 1 94 126 ASP B CA 1
ATOM 5137 C C . ASP B 1 126 ? -10.539 -18.047 -10.055 1 94 126 ASP B C 1
ATOM 5139 O O . ASP B 1 126 ? -9.906 -17.219 -9.406 1 94 126 ASP B O 1
ATOM 5143 N N . ARG B 1 127 ? -10.938 -19.188 -9.523 1 89.5 127 ARG B N 1
ATOM 5144 C CA . ARG B 1 127 ? -10.656 -19.5 -8.125 1 89.5 127 ARG B CA 1
ATOM 5145 C C . ARG B 1 127 ? -9.156 -19.516 -7.863 1 89.5 127 ARG B C 1
ATOM 5147 O O . ARG B 1 127 ? -8.719 -19.281 -6.738 1 89.5 127 ARG B O 1
ATOM 5154 N N . ASN B 1 128 ? -8.398 -19.781 -8.906 1 89.12 128 ASN B N 1
ATOM 5155 C CA . ASN B 1 128 ? -6.945 -19.875 -8.805 1 89.12 128 ASN B CA 1
ATOM 5156 C C . ASN B 1 128 ? -6.281 -18.516 -8.992 1 89.12 128 ASN B C 1
ATOM 5158 O O . ASN B 1 128 ? -5.07 -18.438 -9.203 1 89.12 128 ASN B O 1
ATOM 5162 N N . CYS B 1 129 ? -7.059 -17.5 -8.875 1 93.81 129 CYS B N 1
ATOM 5163 C CA . CYS B 1 129 ? -6.496 -16.156 -9.062 1 93.81 129 CYS B CA 1
ATOM 5164 C C . CYS B 1 129 ? -5.613 -15.773 -7.879 1 93.81 129 CYS B C 1
ATOM 5166 O O . CYS B 1 129 ? -5.59 -16.469 -6.863 1 93.81 129 CYS B O 1
ATOM 5168 N N . HIS B 1 130 ? -4.824 -14.781 -8.094 1 93.44 130 HIS B N 1
ATOM 5169 C CA . HIS B 1 130 ? -3.975 -14.242 -7.035 1 93.44 130 HIS B CA 1
ATOM 5170 C C . HIS B 1 130 ? -4.801 -13.836 -5.82 1 93.44 130 HIS B C 1
ATOM 5172 O O . HIS B 1 130 ? -5.934 -13.375 -5.961 1 93.44 130 HIS B O 1
ATOM 5178 N N . LYS B 1 131 ? -4.305 -13.977 -4.641 1 92.12 131 LYS B N 1
ATOM 5179 C CA . LYS B 1 131 ? -5 -13.695 -3.389 1 92.12 131 LYS B CA 1
ATOM 5180 C C . LYS B 1 131 ? -5.531 -12.266 -3.365 1 92.12 131 LYS B C 1
ATOM 5182 O O . LYS B 1 131 ? -6.539 -11.984 -2.717 1 92.12 131 LYS B O 1
ATOM 5187 N N . SER B 1 132 ? -4.875 -11.359 -4.055 1 93.94 132 SER B N 1
ATOM 5188 C CA . SER B 1 132 ? -5.312 -9.969 -4.082 1 93.94 132 SER B CA 1
ATOM 5189 C C . SER B 1 132 ? -6.711 -9.844 -4.68 1 93.94 132 SER B C 1
ATOM 5191 O O . SER B 1 132 ? -7.469 -8.938 -4.316 1 93.94 132 SER B O 1
ATOM 5193 N N . VAL B 1 133 ? -7.043 -10.695 -5.578 1 96.81 133 VAL B N 1
ATOM 5194 C CA . VAL B 1 133 ? -8.375 -10.695 -6.168 1 96.81 133 VAL B CA 1
ATOM 5195 C C . VAL B 1 133 ? -9.414 -11.039 -5.105 1 96.81 133 VAL B C 1
ATOM 5197 O O . VAL B 1 133 ? -10.453 -10.375 -5.004 1 96.81 133 VAL B O 1
ATOM 5200 N N . HIS B 1 134 ? -9.086 -12.023 -4.266 1 96.31 134 HIS B N 1
ATOM 5201 C CA . HIS B 1 134 ? -9.969 -12.383 -3.164 1 96.31 134 HIS B CA 1
ATOM 5202 C C . HIS B 1 134 ? -10.102 -11.234 -2.166 1 96.31 134 HIS B C 1
ATOM 5204 O O . HIS B 1 134 ? -11.195 -10.969 -1.657 1 96.31 134 HIS B O 1
ATOM 5210 N N . HIS B 1 135 ? -9.023 -10.594 -1.907 1 96.12 135 HIS B N 1
ATOM 5211 C CA . HIS B 1 135 ? -9.047 -9.43 -1.036 1 96.12 135 HIS B CA 1
ATOM 5212 C C . HIS B 1 135 ? -9.922 -8.32 -1.62 1 96.12 135 HIS B C 1
ATOM 5214 O O . HIS B 1 135 ? -10.672 -7.664 -0.892 1 96.12 135 HIS B O 1
ATOM 5220 N N . GLY B 1 136 ? -9.758 -8.117 -2.963 1 97.38 136 GLY B N 1
ATOM 5221 C CA . GLY B 1 136 ? -10.578 -7.125 -3.635 1 97.38 136 GLY B CA 1
ATOM 5222 C C . GLY B 1 136 ? -12.062 -7.406 -3.525 1 97.38 136 GLY B C 1
ATOM 5223 O O . GLY B 1 136 ? -12.875 -6.48 -3.422 1 97.38 136 GLY B O 1
ATOM 5224 N N . VAL B 1 137 ? -12.438 -8.672 -3.527 1 98.06 137 VAL B N 1
ATOM 5225 C CA . VAL B 1 137 ? -13.828 -9.086 -3.375 1 98.06 137 VAL B CA 1
ATOM 5226 C C . VAL B 1 137 ? -14.344 -8.68 -1.995 1 98.06 137 VAL B C 1
ATOM 5228 O O . VAL B 1 137 ? -15.43 -8.117 -1.872 1 98.06 137 VAL B O 1
ATOM 5231 N N . VAL B 1 138 ? -13.523 -8.898 -0.992 1 97.5 138 VAL B N 1
ATOM 5232 C CA . VAL B 1 138 ? -13.914 -8.555 0.373 1 97.5 138 VAL B CA 1
ATOM 5233 C C . VAL B 1 138 ? -14.023 -7.043 0.516 1 97.5 138 VAL B C 1
ATOM 5235 O O . VAL B 1 138 ? -15.008 -6.531 1.055 1 97.5 138 VAL B O 1
ATOM 5238 N N . LEU B 1 139 ? -13.094 -6.281 0.006 1 97.5 139 LEU B N 1
ATOM 5239 C CA . LEU B 1 139 ? -13.055 -4.832 0.167 1 97.5 139 LEU B CA 1
ATOM 5240 C C . LEU B 1 139 ? -14.203 -4.172 -0.586 1 97.5 139 LEU B C 1
ATOM 5242 O O . LEU B 1 139 ? -14.844 -3.254 -0.068 1 97.5 139 LEU B O 1
ATOM 5246 N N . SER B 1 140 ? -14.469 -4.652 -1.795 1 97.44 140 SER B N 1
ATOM 5247 C CA . SER B 1 140 ? -15.523 -4.051 -2.607 1 97.44 140 SER B CA 1
ATOM 5248 C C . SER B 1 140 ? -16.906 -4.504 -2.143 1 97.44 140 SER B C 1
ATOM 5250 O O . SER B 1 140 ? -17.891 -3.793 -2.33 1 97.44 140 SER B O 1
ATOM 5252 N N . GLY B 1 141 ? -16.984 -5.727 -1.577 1 97.69 141 GLY B N 1
ATOM 5253 C CA . GLY B 1 141 ? -18.281 -6.324 -1.238 1 97.69 141 GLY B CA 1
ATOM 5254 C C . GLY B 1 141 ? -18.953 -6.988 -2.42 1 97.69 141 GLY B C 1
ATOM 5255 O O . GLY B 1 141 ? -20.156 -7.246 -2.387 1 97.69 141 GLY B O 1
ATOM 5256 N N . ALA B 1 142 ? -18.234 -7.32 -3.451 1 98.06 142 ALA B N 1
ATOM 5257 C CA . ALA B 1 142 ? -18.766 -7.91 -4.672 1 98.06 142 ALA B CA 1
ATOM 5258 C C . ALA B 1 142 ? -19.25 -9.336 -4.426 1 98.06 142 ALA B C 1
ATOM 5260 O O . ALA B 1 142 ? -18.922 -9.938 -3.398 1 98.06 142 ALA B O 1
ATOM 5261 N N . HIS B 1 143 ? -20.094 -9.805 -5.316 1 98.25 143 HIS B N 1
ATOM 5262 C CA . HIS B 1 143 ? -20.531 -11.195 -5.367 1 98.25 143 HIS B CA 1
ATOM 5263 C C . HIS B 1 143 ? -19.719 -11.992 -6.383 1 98.25 143 HIS B C 1
ATOM 5265 O O . HIS B 1 143 ? -20.016 -11.953 -7.582 1 98.25 143 HIS B O 1
ATOM 5271 N N . PRO B 1 144 ? -18.781 -12.797 -5.914 1 98.06 144 PRO B N 1
ATOM 5272 C CA . PRO B 1 144 ? -17.938 -13.547 -6.848 1 98.06 144 PRO B CA 1
ATOM 5273 C C . PRO B 1 144 ? -18.625 -14.797 -7.383 1 98.06 144 PRO B C 1
ATOM 5275 O O . PRO B 1 144 ? -19.312 -15.5 -6.633 1 98.06 144 PRO B O 1
ATOM 5278 N N . ILE B 1 145 ? -18.516 -14.977 -8.641 1 97.81 145 ILE B N 1
ATOM 5279 C CA . ILE B 1 145 ? -18.812 -16.25 -9.281 1 97.81 145 ILE B CA 1
ATOM 5280 C C . ILE B 1 145 ? -17.5 -16.984 -9.586 1 97.81 145 ILE B C 1
ATOM 5282 O O . ILE B 1 145 ? -16.828 -16.672 -10.562 1 97.81 145 ILE B O 1
ATOM 5286 N N . TYR B 1 146 ? -17.219 -17.984 -8.766 1 96.5 146 TYR B N 1
ATOM 5287 C CA . TYR B 1 146 ? -15.953 -18.688 -8.867 1 96.5 146 TYR B CA 1
ATOM 5288 C C . TYR B 1 146 ? -16 -19.734 -9.977 1 96.5 146 TYR B C 1
ATOM 5290 O O . TYR B 1 146 ? -16.938 -20.516 -10.062 1 96.5 146 TYR B O 1
ATOM 5298 N N . LEU B 1 147 ? -15.008 -19.672 -10.758 1 96.44 147 LEU B N 1
ATOM 5299 C CA . LEU B 1 147 ? -14.859 -20.641 -11.828 1 96.44 147 LEU B CA 1
ATOM 5300 C C . LEU B 1 147 ? -13.703 -21.594 -11.555 1 96.44 147 LEU B C 1
ATOM 5302 O O . LEU B 1 147 ? -12.633 -21.172 -11.102 1 96.44 147 LEU B O 1
ATOM 5306 N N . ASN B 1 148 ? -13.875 -22.859 -11.781 1 91.88 148 ASN B N 1
ATOM 5307 C CA . ASN B 1 148 ? -12.828 -23.844 -11.539 1 91.88 148 ASN B CA 1
ATOM 5308 C C . ASN B 1 148 ? -11.773 -23.812 -12.641 1 91.88 148 ASN B C 1
ATOM 5310 O O . ASN B 1 148 ? -12.102 -23.797 -13.828 1 91.88 148 ASN B O 1
ATOM 5314 N N . SER B 1 149 ? -10.602 -23.828 -12.219 1 92.69 149 SER B N 1
ATOM 5315 C CA . SER B 1 149 ? -9.492 -23.922 -13.164 1 92.69 149 SER B CA 1
ATOM 5316 C C . SER B 1 149 ? -9.188 -25.359 -13.523 1 92.69 149 SER B C 1
ATOM 5318 O O . SER B 1 149 ? -9.609 -26.281 -12.82 1 92.69 149 SER B O 1
ATOM 5320 N N . SER B 1 150 ? -8.531 -25.547 -14.609 1 93.5 150 SER B N 1
ATOM 5321 C CA . SER B 1 150 ? -8.039 -26.875 -14.984 1 93.5 150 SER B CA 1
ATOM 5322 C C . SER B 1 150 ? -6.801 -27.25 -14.18 1 93.5 150 SER B C 1
ATOM 5324 O O . SER B 1 150 ? -6.164 -26.391 -13.57 1 93.5 150 SER B O 1
ATOM 5326 N N . VAL B 1 151 ? -6.516 -28.594 -14.078 1 91.06 151 VAL B N 1
ATOM 5327 C CA . VAL B 1 151 ? -5.379 -29.031 -13.273 1 91.06 151 VAL B CA 1
ATOM 5328 C C . VAL B 1 151 ? -4.645 -30.156 -13.977 1 91.06 151 VAL B C 1
ATOM 5330 O O . VAL B 1 151 ? -5.27 -31.109 -14.461 1 91.06 151 VAL B O 1
ATOM 5333 N N . ASN B 1 152 ? -3.385 -29.953 -14.156 1 92.06 152 ASN B N 1
ATOM 5334 C CA . ASN B 1 152 ? -2.496 -31.062 -14.508 1 92.06 152 ASN B CA 1
ATOM 5335 C C . ASN B 1 152 ? -2.078 -31.859 -13.273 1 92.06 152 ASN B C 1
ATOM 5337 O O . ASN B 1 152 ? -1.165 -31.453 -12.547 1 92.06 152 ASN B O 1
ATOM 5341 N N . LYS B 1 153 ? -2.611 -32.969 -13.07 1 86.25 153 LYS B N 1
ATOM 5342 C CA . LYS B 1 153 ? -2.447 -33.719 -11.852 1 86.25 153 LYS B CA 1
ATOM 5343 C C . LYS B 1 153 ? -1.05 -34.344 -11.766 1 86.25 153 LYS B C 1
ATOM 5345 O O . LYS B 1 153 ? -0.52 -34.531 -10.672 1 86.25 153 LYS B O 1
ATOM 5350 N N . LYS B 1 154 ? -0.528 -34.562 -12.891 1 88.06 154 LYS B N 1
ATOM 5351 C CA . LYS B 1 154 ? 0.782 -35.219 -12.922 1 88.06 154 LYS B CA 1
ATOM 5352 C C . LYS B 1 154 ? 1.852 -34.312 -12.305 1 88.06 154 LYS B C 1
ATOM 5354 O O . LYS B 1 154 ? 2.725 -34.781 -11.578 1 88.06 154 LYS B O 1
ATOM 5359 N N . PHE B 1 155 ? 1.751 -33.062 -12.586 1 89.81 155 PHE B N 1
ATOM 5360 C CA . PHE B 1 155 ? 2.811 -32.156 -12.148 1 89.81 155 PHE B CA 1
ATOM 5361 C C . PHE B 1 155 ? 2.291 -31.188 -11.102 1 89.81 155 PHE B C 1
ATOM 5363 O O . PHE B 1 155 ? 3.055 -30.375 -10.555 1 89.81 155 PHE B O 1
ATOM 5370 N N . GLY B 1 156 ? 0.99 -31.266 -10.773 1 83.62 156 GLY B N 1
ATOM 5371 C CA . GLY B 1 156 ? 0.407 -30.375 -9.781 1 83.62 156 GLY B CA 1
ATOM 5372 C C . GLY B 1 156 ? 0.346 -28.922 -10.242 1 83.62 156 GLY B C 1
ATOM 5373 O O . GLY B 1 156 ? 0.571 -28 -9.453 1 83.62 156 GLY B O 1
ATOM 5374 N N . VAL B 1 157 ? 0.122 -28.703 -11.508 1 89.19 157 VAL B N 1
ATOM 5375 C CA . VAL B 1 157 ? 0.081 -27.375 -12.086 1 89.19 157 VAL B CA 1
ATOM 5376 C C . VAL B 1 157 ? -1.361 -27 -12.422 1 89.19 157 VAL B C 1
ATOM 5378 O O . VAL B 1 157 ? -2.049 -27.719 -13.141 1 89.19 157 VAL B O 1
ATOM 5381 N N . TYR B 1 158 ? -1.793 -25.922 -11.828 1 88.88 158 TYR B N 1
ATOM 5382 C CA . TYR B 1 158 ? -3.127 -25.422 -12.148 1 88.88 158 TYR B CA 1
ATOM 5383 C C . TYR B 1 158 ? -3.102 -24.547 -13.398 1 88.88 158 TYR B C 1
ATOM 5385 O O . TYR B 1 158 ? -2.213 -23.719 -13.555 1 88.88 158 TYR B O 1
ATOM 5393 N N . GLY B 1 159 ? -4.023 -24.906 -14.297 1 90.69 159 GLY B N 1
ATOM 5394 C CA . GLY B 1 159 ? -4.09 -24.203 -15.57 1 90.69 159 GLY B CA 1
ATOM 5395 C C . GLY B 1 159 ? -5.246 -23.234 -15.656 1 90.69 159 GLY B C 1
ATOM 5396 O O . GLY B 1 159 ? -5.844 -22.875 -14.633 1 90.69 159 GLY B O 1
ATOM 5397 N N . PRO B 1 160 ? -5.488 -22.75 -16.812 1 95.5 160 PRO B N 1
ATOM 5398 C CA . PRO B 1 160 ? -6.559 -21.766 -17.047 1 95.5 160 PRO B CA 1
ATOM 5399 C C . PRO B 1 160 ? -7.949 -22.375 -16.844 1 95.5 160 PRO B C 1
ATOM 5401 O O . PRO B 1 160 ? -8.102 -23.594 -16.859 1 95.5 160 PRO B O 1
ATOM 5404 N N . VAL B 1 161 ? -8.93 -21.516 -16.688 1 97.06 161 VAL B N 1
ATOM 5405 C CA . VAL B 1 161 ? -10.328 -21.922 -16.75 1 97.06 161 VAL B CA 1
ATOM 5406 C C . VAL B 1 161 ? -10.688 -22.344 -18.172 1 97.06 161 VAL B C 1
ATOM 5408 O O . VAL B 1 161 ? -10.383 -21.641 -19.125 1 97.06 161 VAL B O 1
ATOM 5411 N N . PRO B 1 162 ? -11.32 -23.5 -18.297 1 97.5 162 PRO B N 1
ATOM 5412 C CA . PRO B 1 162 ? -11.711 -23.922 -19.656 1 97.5 162 PRO B CA 1
ATOM 5413 C C . PRO B 1 162 ? -12.602 -22.891 -20.344 1 97.5 162 PRO B C 1
ATOM 5415 O O . PRO B 1 162 ? -13.477 -22.297 -19.703 1 97.5 162 PRO B O 1
ATOM 5418 N N . LYS B 1 163 ? -12.383 -22.734 -21.625 1 97.56 163 LYS B N 1
ATOM 5419 C CA . LYS B 1 163 ? -13.133 -21.766 -22.422 1 97.56 163 LYS B CA 1
ATOM 5420 C C . LYS B 1 163 ? -14.633 -22 -22.297 1 97.56 163 LYS B C 1
ATOM 5422 O O . LYS B 1 163 ? -15.406 -21.047 -22.156 1 97.56 163 LYS B O 1
ATOM 5427 N N . GLN B 1 164 ? -15.008 -23.219 -22.344 1 97.25 164 GLN B N 1
ATOM 5428 C CA . GLN B 1 164 ? -16.422 -23.547 -22.266 1 97.25 164 GLN B CA 1
ATOM 5429 C C . GLN B 1 164 ? -17.031 -23.109 -20.938 1 97.25 164 GLN B C 1
ATOM 5431 O O . GLN B 1 164 ? -18.172 -22.641 -20.891 1 97.25 164 GLN B O 1
ATOM 5436 N N . THR B 1 165 ? -16.266 -23.297 -19.875 1 97.5 165 THR B N 1
ATOM 5437 C CA . THR B 1 165 ? -16.703 -22.844 -18.562 1 97.5 165 THR B CA 1
ATOM 5438 C C . THR B 1 165 ? -16.875 -21.328 -18.531 1 97.5 165 THR B C 1
ATOM 5440 O O . THR B 1 165 ? -17.844 -20.828 -17.969 1 97.5 165 THR B O 1
ATOM 5443 N N . LEU B 1 166 ? -16.016 -20.641 -19.172 1 98.5 166 LEU B N 1
ATOM 5444 C CA . LEU B 1 166 ? -16.078 -19.172 -19.234 1 98.5 166 LEU B CA 1
ATOM 5445 C C . LEU B 1 166 ? -17.297 -18.734 -20.031 1 98.5 166 LEU B C 1
ATOM 5447 O O . LEU B 1 166 ? -18.062 -17.859 -19.578 1 98.5 166 LEU B O 1
ATOM 5451 N N . PHE B 1 167 ? -17.5 -19.344 -21.203 1 98.5 167 PHE B N 1
ATOM 5452 C CA . PHE B 1 167 ? -18.641 -18.969 -22.031 1 98.5 167 PHE B CA 1
ATOM 5453 C C . PHE B 1 167 ? -19.953 -19.25 -21.328 1 98.5 167 PHE B C 1
ATOM 5455 O O . PHE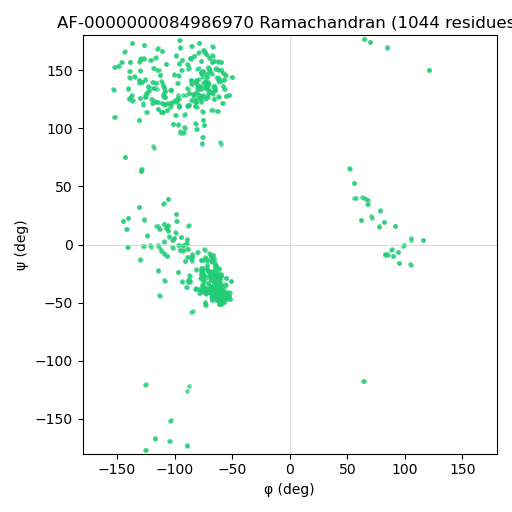 B 1 167 ? -20.875 -18.438 -21.359 1 98.5 167 PHE B O 1
ATOM 5462 N N . ARG B 1 168 ? -20 -20.375 -20.672 1 98.44 168 ARG B N 1
ATOM 5463 C CA . ARG B 1 168 ? -21.203 -20.734 -19.922 1 98.44 168 ARG B CA 1
ATOM 5464 C C . ARG B 1 168 ? -21.469 -19.719 -18.812 1 98.44 168 ARG B C 1
ATOM 5466 O O . ARG B 1 168 ? -22.609 -19.297 -18.609 1 98.44 168 ARG B O 1
ATOM 5473 N N . ALA B 1 169 ? -20.438 -19.359 -18.078 1 98.38 169 ALA B N 1
ATOM 5474 C CA . ALA B 1 169 ? -20.578 -18.406 -16.984 1 98.38 169 ALA B CA 1
ATOM 5475 C C . ALA B 1 169 ? -21.047 -17.047 -17.5 1 98.38 169 ALA B C 1
ATOM 5477 O O . ALA B 1 169 ? -21.906 -16.406 -16.875 1 98.38 169 ALA B O 1
ATOM 5478 N N . ILE B 1 170 ? -20.484 -16.609 -18.609 1 98.75 170 ILE B N 1
ATOM 5479 C CA . ILE B 1 170 ? -20.859 -15.336 -19.234 1 98.75 170 ILE B CA 1
ATOM 5480 C C . ILE B 1 170 ? -22.328 -15.367 -19.641 1 98.75 170 ILE B C 1
ATOM 5482 O O . ILE B 1 170 ? -23.062 -14.391 -19.438 1 98.75 170 ILE B O 1
ATOM 5486 N N . GLU B 1 171 ? -22.766 -16.516 -20.141 1 98.38 171 GLU B N 1
ATOM 5487 C CA . GLU B 1 171 ? -24.156 -16.672 -20.562 1 98.38 171 GLU B CA 1
ATOM 5488 C C . GLU B 1 171 ? -25.094 -16.734 -19.359 1 98.38 171 GLU B C 1
ATOM 5490 O O . GLU B 1 171 ? -26.188 -16.172 -19.391 1 98.38 171 GLU B O 1
ATOM 5495 N N . GLU B 1 172 ? -24.641 -17.406 -18.375 1 98 172 GLU B N 1
ATOM 5496 C CA . GLU B 1 172 ? -25.469 -17.641 -17.203 1 98 172 GLU B CA 1
ATOM 5497 C C . GLU B 1 172 ? -25.562 -16.391 -16.328 1 98 172 GLU B C 1
ATOM 5499 O O . GLU B 1 172 ? -26.516 -16.234 -15.562 1 98 172 GLU B O 1
ATOM 5504 N N . HIS B 1 173 ? -24.594 -15.539 -16.422 1 98.12 173 HIS B N 1
ATOM 5505 C CA . HIS B 1 173 ? -24.562 -14.344 -15.586 1 98.12 173 HIS B CA 1
ATOM 5506 C C . HIS B 1 173 ? -24.344 -13.086 -16.422 1 98.12 173 HIS B C 1
ATOM 5508 O O . HIS B 1 173 ? -23.391 -12.352 -16.219 1 98.12 173 HIS B O 1
ATOM 5514 N N . PRO B 1 174 ? -25.281 -12.805 -17.281 1 97.56 174 PRO B N 1
ATOM 5515 C CA . PRO B 1 174 ? -25.125 -11.617 -18.125 1 97.56 174 PRO B CA 1
ATOM 5516 C C . PRO B 1 174 ? -25.156 -10.32 -17.328 1 97.56 174 PRO B C 1
ATOM 5518 O O . PRO B 1 174 ? -24.797 -9.258 -17.859 1 97.56 174 PRO B O 1
ATOM 5521 N N . ASP B 1 175 ? -25.547 -10.398 -16.078 1 97.69 175 ASP B N 1
ATOM 5522 C CA . ASP B 1 175 ? -25.625 -9.227 -15.219 1 97.69 175 ASP B CA 1
ATOM 5523 C C . ASP B 1 175 ? -24.297 -9 -14.484 1 97.69 175 ASP B C 1
ATOM 5525 O O . ASP B 1 175 ? -24.172 -8.07 -13.688 1 97.69 175 ASP B O 1
ATOM 5529 N N . ALA B 1 176 ? -23.297 -9.852 -14.742 1 98.56 176 ALA B N 1
ATOM 5530 C CA . ALA B 1 176 ? -21.969 -9.617 -14.164 1 98.56 176 ALA B CA 1
ATOM 5531 C C . ALA B 1 176 ? -21.391 -8.289 -14.648 1 98.56 176 ALA B C 1
ATOM 5533 O O . ALA B 1 176 ? -21.547 -7.926 -15.812 1 98.56 176 ALA B O 1
ATOM 5534 N N . GLN B 1 177 ? -20.703 -7.598 -13.719 1 98.38 177 GLN B N 1
ATOM 5535 C CA . GLN B 1 177 ? -20.141 -6.301 -14.07 1 98.38 177 GLN B CA 1
ATOM 5536 C C . GLN B 1 177 ? -18.75 -6.461 -14.672 1 98.38 177 GLN B C 1
ATOM 5538 O O . GLN B 1 177 ? -18.312 -5.629 -15.477 1 98.38 177 GLN B O 1
ATOM 5543 N N . ALA B 1 178 ? -18.062 -7.52 -14.234 1 98.69 178 ALA B N 1
ATOM 5544 C CA . ALA B 1 178 ? -16.672 -7.676 -14.664 1 98.69 178 ALA B CA 1
ATOM 5545 C C . ALA B 1 178 ? -16.266 -9.148 -14.68 1 98.69 178 ALA B C 1
ATOM 5547 O O . ALA B 1 178 ? -16.891 -9.977 -14.016 1 98.69 178 ALA B O 1
ATOM 5548 N N . LEU B 1 179 ? -15.352 -9.492 -15.492 1 98.88 179 LEU B N 1
ATOM 5549 C CA . LEU B 1 179 ? -14.609 -10.75 -15.57 1 98.88 179 LEU B CA 1
ATOM 5550 C C . LEU B 1 179 ? -13.117 -10.516 -15.391 1 98.88 179 LEU B C 1
ATOM 5552 O O . LEU B 1 179 ? -12.539 -9.648 -16.062 1 98.88 179 LEU B O 1
ATOM 5556 N N . ILE B 1 180 ? -12.523 -11.211 -14.43 1 98.69 180 ILE B N 1
ATOM 5557 C CA . ILE B 1 180 ? -11.078 -11.07 -14.289 1 98.69 180 ILE B CA 1
ATOM 5558 C C . ILE B 1 180 ? -10.398 -12.422 -14.523 1 98.69 180 ILE B C 1
ATOM 5560 O O . ILE B 1 180 ? -10.836 -13.438 -13.984 1 98.69 180 ILE B O 1
ATOM 5564 N N . LEU B 1 181 ? -9.367 -12.438 -15.281 1 98.19 181 LEU B N 1
ATOM 5565 C CA . LEU B 1 181 ? -8.516 -13.594 -15.531 1 98.19 181 LEU B CA 1
ATOM 5566 C C . LEU B 1 181 ? -7.047 -13.242 -15.344 1 98.19 181 LEU B C 1
ATOM 5568 O O . LEU B 1 181 ? -6.664 -12.078 -15.461 1 98.19 181 LEU B O 1
ATOM 5572 N N . THR B 1 182 ? -6.305 -14.188 -14.945 1 97.31 182 THR B N 1
ATOM 5573 C CA . THR B 1 182 ? -4.855 -14.047 -14.906 1 97.31 182 THR B CA 1
ATOM 5574 C C . THR B 1 182 ? -4.215 -14.625 -16.172 1 97.31 182 THR B C 1
ATOM 5576 O O . THR B 1 182 ? -4.344 -15.82 -16.438 1 97.31 182 THR B O 1
ATOM 5579 N N . SER B 1 183 ? -3.523 -13.781 -16.922 1 97 183 SER B N 1
ATOM 5580 C CA . SER B 1 183 ? -2.869 -14.172 -18.172 1 97 183 SER B CA 1
ATOM 5581 C C . SER B 1 183 ? -1.652 -13.297 -18.453 1 97 183 SER B C 1
ATOM 5583 O O . SER B 1 183 ? -1.789 -12.102 -18.719 1 97 183 SER B O 1
ATOM 5585 N N . CYS B 1 184 ? -0.366 -13.828 -18.359 1 94.56 184 CYS B N 1
ATOM 5586 C CA . CYS B 1 184 ? -0.095 -15.25 -18.234 1 94.56 184 CYS B CA 1
ATOM 5587 C C . CYS B 1 184 ? -0.105 -15.68 -16.766 1 94.56 184 CYS B C 1
ATOM 5589 O O . CYS B 1 184 ? 0.083 -14.844 -15.875 1 94.56 184 CYS B O 1
ATOM 5591 N N . THR B 1 185 ? -0.423 -16.875 -16.484 1 93.12 185 THR B N 1
ATOM 5592 C CA . THR B 1 185 ? -0.387 -17.422 -15.125 1 93.12 185 THR B CA 1
ATOM 5593 C C . THR B 1 185 ? 1.049 -17.516 -14.617 1 93.12 185 THR B C 1
ATOM 5595 O O . THR B 1 185 ? 1.995 -17.266 -15.367 1 93.12 185 THR B O 1
ATOM 5598 N N . TYR B 1 186 ? 1.15 -17.797 -13.398 1 89.31 186 TYR B N 1
ATOM 5599 C CA . TYR B 1 186 ? 2.469 -17.953 -12.797 1 89.31 186 TYR B CA 1
ATOM 5600 C C . TYR B 1 186 ? 3.285 -19 -13.531 1 89.31 186 TYR B C 1
ATOM 5602 O O . TYR B 1 186 ? 4.5 -18.859 -13.695 1 89.31 186 TYR B O 1
ATOM 5610 N N . ASP B 1 187 ? 2.635 -20 -14.023 1 92.88 187 ASP B N 1
ATOM 5611 C CA . ASP B 1 187 ? 3.309 -21.109 -14.703 1 92.88 187 ASP B CA 1
ATOM 5612 C C . ASP B 1 187 ? 3.459 -20.812 -16.188 1 92.88 187 ASP B C 1
ATOM 5614 O O . ASP B 1 187 ? 3.971 -21.656 -16.938 1 92.88 187 ASP B O 1
ATOM 5618 N N . GLY B 1 188 ? 2.936 -19.734 -16.625 1 95.38 188 GLY B N 1
ATOM 5619 C CA . GLY B 1 188 ? 3.242 -19.266 -17.953 1 95.38 188 GLY B CA 1
ATOM 5620 C C . GLY B 1 188 ? 2.102 -19.484 -18.938 1 95.38 188 GLY B C 1
ATOM 5621 O O . GLY B 1 188 ? 2.23 -19.172 -20.125 1 95.38 188 GLY B O 1
ATOM 5622 N N . PHE B 1 189 ? 0.957 -19.953 -18.484 1 96.81 189 PHE B N 1
ATOM 5623 C CA . PHE B 1 189 ? -0.151 -20.203 -19.391 1 96.81 189 PHE B CA 1
ATOM 5624 C C . PHE B 1 189 ? -0.814 -18.906 -19.812 1 96.81 189 PHE B C 1
ATOM 5626 O O . PHE B 1 189 ? -0.994 -18 -18.984 1 96.81 189 PHE B O 1
ATOM 5633 N N . ARG B 1 190 ? -1.159 -18.828 -21.078 1 97.44 190 ARG B N 1
ATOM 5634 C CA . ARG B 1 190 ? -1.868 -17.672 -21.625 1 97.44 190 ARG B CA 1
ATOM 5635 C C . ARG B 1 190 ? -3.182 -18.094 -22.281 1 97.44 190 ARG B C 1
ATOM 5637 O O . ARG B 1 190 ? -3.213 -19.031 -23.078 1 97.44 190 ARG B O 1
ATOM 5644 N N . TYR B 1 191 ? -4.188 -17.406 -21.953 1 97.69 191 TYR B N 1
ATOM 5645 C CA . TYR B 1 191 ? -5.5 -17.641 -22.547 1 97.69 191 TYR B CA 1
ATOM 5646 C C . TYR B 1 191 ? -5.527 -17.203 -24 1 97.69 191 TYR B C 1
ATOM 5648 O O . TYR B 1 191 ? -4.762 -16.312 -24.406 1 97.69 191 TYR B O 1
ATOM 5656 N N . ASP B 1 192 ? -6.426 -17.906 -24.797 1 97.94 192 ASP B N 1
ATOM 5657 C CA . ASP B 1 192 ? -6.91 -17.312 -26.031 1 97.94 192 ASP B CA 1
ATOM 5658 C C . ASP B 1 192 ? -7.961 -16.234 -25.75 1 97.94 192 ASP B C 1
ATOM 5660 O O . ASP B 1 192 ? -9.164 -16.5 -25.828 1 97.94 192 ASP B O 1
ATOM 5664 N N . LEU B 1 193 ? -7.535 -15.023 -25.531 1 98.5 193 LEU B N 1
ATOM 5665 C CA . LEU B 1 193 ? -8.328 -13.984 -24.875 1 98.5 193 LEU B CA 1
ATOM 5666 C C . LEU B 1 193 ? -9.391 -13.438 -25.812 1 98.5 193 LEU B C 1
ATOM 5668 O O . LEU B 1 193 ? -10.516 -13.156 -25.406 1 98.5 193 LEU B O 1
ATOM 5672 N N . PRO B 1 194 ? -9.141 -13.258 -27.188 1 98.56 194 PRO B N 1
ATOM 5673 C CA . PRO B 1 194 ? -10.062 -12.508 -28.031 1 98.56 194 PRO B CA 1
ATOM 5674 C C . PRO B 1 194 ? -11.477 -13.07 -28.016 1 98.56 194 PRO B C 1
ATOM 5676 O O . PRO B 1 194 ? -12.438 -12.336 -27.781 1 98.56 194 PRO B O 1
ATOM 5679 N N . PRO B 1 195 ? -11.641 -14.414 -28.219 1 98.5 195 PRO B N 1
ATOM 5680 C CA . PRO B 1 195 ? -13.016 -14.906 -28.219 1 98.5 195 PRO B CA 1
ATOM 5681 C C . PRO B 1 195 ? -13.695 -14.734 -26.859 1 98.5 195 PRO B C 1
ATOM 5683 O O . PRO B 1 195 ? -14.906 -14.531 -26.781 1 98.5 195 PRO B O 1
ATOM 5686 N N . ILE B 1 196 ? -12.938 -14.836 -25.75 1 98.62 196 ILE B N 1
ATOM 5687 C CA . ILE B 1 196 ? -13.477 -14.695 -24.406 1 98.62 196 ILE B CA 1
ATOM 5688 C C . ILE B 1 196 ? -13.922 -13.25 -24.188 1 98.62 196 ILE B C 1
ATOM 5690 O O . ILE B 1 196 ? -15.023 -13.008 -23.672 1 98.62 196 ILE B O 1
ATOM 5694 N N . ILE B 1 197 ? -13.086 -12.297 -24.578 1 98.75 197 ILE B N 1
ATOM 5695 C CA . ILE B 1 197 ? -13.359 -10.875 -24.391 1 98.75 197 ILE B CA 1
ATOM 5696 C C . ILE B 1 197 ? -14.562 -10.469 -25.234 1 98.75 197 ILE B C 1
ATOM 5698 O O . ILE B 1 197 ? -15.43 -9.727 -24.766 1 98.75 197 ILE B O 1
ATOM 5702 N N . GLU B 1 198 ? -14.609 -10.953 -26.469 1 98.69 198 GLU B N 1
ATOM 5703 C CA . GLU B 1 198 ? -15.75 -10.672 -27.344 1 98.69 198 GLU B CA 1
ATOM 5704 C C . GLU B 1 198 ? -17.047 -11.156 -26.719 1 98.69 198 GLU B C 1
ATOM 5706 O O . GLU B 1 198 ? -18.062 -10.445 -26.734 1 98.69 198 GLU B O 1
ATOM 5711 N N . ALA B 1 199 ? -17 -12.375 -26.188 1 98.75 199 ALA B N 1
ATOM 5712 C CA . ALA B 1 199 ? -18.188 -12.938 -25.562 1 98.75 199 ALA B CA 1
ATOM 5713 C C . ALA B 1 199 ? -18.625 -12.102 -24.359 1 98.75 199 ALA B C 1
ATOM 5715 O O . ALA B 1 199 ? -19.812 -11.844 -24.156 1 98.75 199 ALA B O 1
ATOM 5716 N N . ALA B 1 200 ? -17.688 -11.688 -23.531 1 98.81 200 ALA B N 1
ATOM 5717 C CA . ALA B 1 200 ? -17.984 -10.867 -22.359 1 98.81 200 ALA B CA 1
ATOM 5718 C C . ALA B 1 200 ? -18.562 -9.508 -22.766 1 98.81 200 ALA B C 1
ATOM 5720 O O . ALA B 1 200 ? -19.594 -9.078 -22.25 1 98.81 200 ALA B O 1
ATOM 5721 N N . HIS B 1 201 ? -17.922 -8.875 -23.75 1 98.69 201 HIS B N 1
ATOM 5722 C CA . HIS B 1 201 ? -18.344 -7.555 -24.219 1 98.69 201 HIS B CA 1
ATOM 5723 C C . HIS B 1 201 ? -19.75 -7.605 -24.812 1 98.69 201 HIS B C 1
ATOM 5725 O O . HIS B 1 201 ? -20.516 -6.645 -24.703 1 98.69 201 HIS B O 1
ATOM 5731 N N . ALA B 1 202 ? -20.016 -8.719 -25.438 1 98.56 202 ALA B N 1
ATOM 5732 C CA . ALA B 1 202 ? -21.344 -8.883 -26.031 1 98.56 202 ALA B CA 1
ATOM 5733 C C . ALA B 1 202 ? -22.438 -8.789 -24.953 1 98.56 202 ALA B C 1
ATOM 5735 O O . ALA B 1 202 ? -23.578 -8.414 -25.25 1 98.56 202 ALA B O 1
ATOM 5736 N N . LYS B 1 203 ? -22.078 -9.125 -23.75 1 98.44 203 LYS B N 1
ATOM 5737 C CA . LYS B 1 203 ? -23.031 -9.055 -22.641 1 98.44 203 LYS B CA 1
ATOM 5738 C C . LYS B 1 203 ? -22.812 -7.797 -21.812 1 98.44 203 LYS B C 1
ATOM 5740 O O . LYS B 1 203 ? -23.406 -7.641 -20.75 1 98.44 203 LYS B O 1
ATOM 5745 N N . GLY B 1 204 ? -21.922 -6.93 -22.25 1 97.88 204 GLY B N 1
ATOM 5746 C CA . GLY B 1 204 ? -21.641 -5.699 -21.531 1 97.88 204 GLY B CA 1
ATOM 5747 C C . GLY B 1 204 ? -20.75 -5.91 -20.312 1 97.88 204 GLY B C 1
ATOM 5748 O O . GLY B 1 204 ? -20.672 -5.043 -19.438 1 97.88 204 GLY B O 1
ATOM 5749 N N . ILE B 1 205 ? -20.078 -7.023 -20.172 1 98.75 205 ILE B N 1
ATOM 5750 C CA . ILE B 1 205 ? -19.188 -7.355 -19.062 1 98.75 205 ILE B CA 1
ATOM 5751 C C . ILE B 1 205 ? -17.797 -6.809 -19.328 1 98.75 205 ILE B C 1
ATOM 5753 O O . ILE B 1 205 ? -17.203 -7.07 -20.375 1 98.75 205 ILE B O 1
ATOM 5757 N N . LYS B 1 206 ? -17.25 -5.988 -18.406 1 98.75 206 LYS B N 1
ATOM 5758 C CA . LYS B 1 206 ? -15.883 -5.48 -18.531 1 98.75 206 LYS B CA 1
ATOM 5759 C C . LYS B 1 206 ? -14.859 -6.582 -18.266 1 98.75 206 LYS B C 1
ATOM 5761 O O . LYS B 1 206 ? -15.07 -7.445 -17.422 1 98.75 206 LYS B O 1
ATOM 5766 N N . VAL B 1 207 ? -13.766 -6.559 -18.969 1 98.88 207 VAL B N 1
ATOM 5767 C CA . VAL B 1 207 ? -12.766 -7.609 -18.844 1 98.88 207 VAL B CA 1
ATOM 5768 C C . VAL B 1 207 ? -11.477 -7.027 -18.266 1 98.88 207 VAL B C 1
ATOM 5770 O O . VAL B 1 207 ? -10.922 -6.066 -18.812 1 98.88 207 VAL B O 1
ATOM 5773 N N . ILE B 1 208 ? -11.031 -7.562 -17.156 1 98.88 208 ILE B N 1
ATOM 5774 C CA . ILE B 1 208 ? -9.773 -7.238 -16.484 1 98.88 208 ILE B CA 1
ATOM 5775 C C . ILE B 1 208 ? -8.789 -8.391 -16.641 1 98.88 208 ILE B C 1
ATOM 5777 O O . ILE B 1 208 ? -9.117 -9.539 -16.344 1 98.88 208 ILE B O 1
ATOM 5781 N N . ILE B 1 209 ? -7.633 -8.117 -17.109 1 98.81 209 ILE B N 1
ATOM 5782 C CA . ILE B 1 209 ? -6.613 -9.164 -17.188 1 98.81 209 ILE B CA 1
ATOM 5783 C C . ILE B 1 209 ? -5.457 -8.82 -16.25 1 98.81 209 ILE B C 1
ATOM 5785 O O . ILE B 1 209 ? -4.797 -7.789 -16.422 1 98.81 209 ILE B O 1
ATOM 5789 N N . ASP B 1 210 ? -5.262 -9.664 -15.273 1 98.25 210 ASP B N 1
ATOM 5790 C CA . ASP B 1 210 ? -4.066 -9.609 -14.43 1 98.25 210 ASP B CA 1
ATOM 5791 C C . ASP B 1 210 ? -2.846 -10.141 -15.18 1 98.25 210 ASP B C 1
ATOM 5793 O O . ASP B 1 210 ? -2.658 -11.352 -15.289 1 98.25 210 ASP B O 1
ATOM 5797 N N . GLU B 1 211 ? -2.035 -9.211 -15.617 1 98.25 211 GLU B N 1
ATOM 5798 C CA . GLU B 1 211 ? -0.779 -9.516 -16.297 1 98.25 211 GLU B CA 1
ATOM 5799 C C . GLU B 1 211 ? 0.417 -9.25 -15.391 1 98.25 211 GLU B C 1
ATOM 5801 O O . GLU B 1 211 ? 1.446 -8.742 -15.844 1 98.25 211 GLU B O 1
ATOM 5806 N N . ALA B 1 212 ? 0.261 -9.586 -14.164 1 97.5 212 ALA B N 1
ATOM 5807 C CA . ALA B 1 212 ? 1.358 -9.344 -13.227 1 97.5 212 ALA B CA 1
ATOM 5808 C C . ALA B 1 212 ? 2.67 -9.906 -13.766 1 97.5 212 ALA B C 1
ATOM 5810 O O . ALA B 1 212 ? 3.738 -9.336 -13.539 1 97.5 212 ALA B O 1
ATOM 5811 N N . TRP B 1 213 ? 2.639 -10.969 -14.516 1 97 213 TRP B N 1
ATOM 5812 C CA . TRP B 1 213 ? 3.828 -11.703 -14.93 1 97 213 TRP B CA 1
ATOM 5813 C C . TRP B 1 213 ? 4.125 -11.477 -16.406 1 97 213 TRP B C 1
ATOM 5815 O O . TRP B 1 213 ? 4.926 -12.195 -17.016 1 97 213 TRP B O 1
ATOM 5825 N N . TYR B 1 214 ? 3.512 -10.492 -17.031 1 98 214 TYR B N 1
ATOM 5826 C CA . TYR B 1 214 ? 3.57 -10.469 -18.484 1 98 214 TYR B CA 1
ATOM 5827 C C . TYR B 1 214 ? 3.746 -9.047 -19 1 98 214 TYR B C 1
ATOM 5829 O O . TYR B 1 214 ? 3.469 -8.766 -20.172 1 98 214 TYR B O 1
ATOM 5837 N N . GLY B 1 215 ? 4.262 -8.133 -18.219 1 97.31 215 GLY B N 1
ATOM 5838 C CA . GLY B 1 215 ? 4.363 -6.715 -18.547 1 97.31 215 GLY B CA 1
ATOM 5839 C C . GLY B 1 215 ? 5.305 -6.426 -19.688 1 97.31 215 GLY B C 1
ATOM 5840 O O . GLY B 1 215 ? 5.285 -5.328 -20.266 1 97.31 215 GLY B O 1
ATOM 5841 N N . PHE B 1 216 ? 6.051 -7.355 -20.156 1 98.06 216 PHE B N 1
ATOM 5842 C CA . PHE B 1 216 ? 7.039 -7.152 -21.219 1 98.06 216 PHE B CA 1
ATOM 5843 C C . PHE B 1 216 ? 6.457 -7.5 -22.578 1 98.06 216 PHE B C 1
ATOM 5845 O O . PHE B 1 216 ? 7.086 -7.258 -23.609 1 98.06 216 PHE B O 1
ATOM 5852 N N . ALA B 1 217 ? 5.297 -7.996 -22.672 1 98.06 217 ALA B N 1
ATOM 5853 C CA . ALA B 1 217 ? 4.77 -8.75 -23.797 1 98.06 217 ALA B CA 1
ATOM 5854 C C . ALA B 1 217 ? 4.664 -7.867 -25.047 1 98.06 217 ALA B C 1
ATOM 5856 O O . ALA B 1 217 ? 4.902 -8.328 -26.156 1 98.06 217 ALA B O 1
ATOM 5857 N N . ARG B 1 218 ? 4.352 -6.621 -24.906 1 98 218 ARG B N 1
ATOM 5858 C CA . ARG B 1 218 ? 4.102 -5.73 -26.031 1 98 218 ARG B CA 1
ATOM 5859 C C . ARG B 1 218 ? 5.379 -5.484 -26.828 1 98 218 ARG B C 1
ATOM 5861 O O . ARG B 1 218 ? 5.324 -5.035 -27.969 1 98 218 ARG B O 1
ATOM 5868 N N . PHE B 1 219 ? 6.492 -5.82 -26.328 1 98.44 219 PHE B N 1
ATOM 5869 C CA . PHE B 1 219 ? 7.746 -5.324 -26.891 1 98.44 219 PHE B CA 1
ATOM 5870 C C . PHE B 1 219 ? 8.469 -6.418 -27.672 1 98.44 219 PHE B C 1
ATOM 5872 O O . PHE B 1 219 ? 9.648 -6.281 -28 1 98.44 219 PHE B O 1
ATOM 5879 N N . HIS B 1 220 ? 7.82 -7.492 -27.938 1 98.44 220 HIS B N 1
ATOM 5880 C CA . HIS B 1 220 ? 8.32 -8.562 -28.797 1 98.44 220 HIS B CA 1
ATOM 5881 C C . HIS B 1 220 ? 7.168 -9.328 -29.438 1 98.44 220 HIS B C 1
ATOM 5883 O O . HIS B 1 220 ? 6.238 -9.758 -28.75 1 98.44 220 HIS B O 1
ATOM 5889 N N . PRO B 1 221 ? 7.211 -9.594 -30.703 1 97.88 221 PRO B N 1
ATOM 5890 C CA . PRO B 1 221 ? 6.109 -10.25 -31.422 1 97.88 221 PRO B CA 1
ATOM 5891 C C . PRO B 1 221 ? 5.805 -11.641 -30.875 1 97.88 221 PRO B C 1
ATOM 5893 O O . PRO B 1 221 ? 4.652 -12.086 -30.906 1 97.88 221 PRO B O 1
ATOM 5896 N N . ALA B 1 222 ? 6.746 -12.297 -30.344 1 97.44 222 ALA B N 1
ATOM 5897 C CA . ALA B 1 222 ? 6.582 -13.664 -29.844 1 97.44 222 ALA B CA 1
ATOM 5898 C C . ALA B 1 222 ? 5.609 -13.711 -28.672 1 97.44 222 ALA B C 1
ATOM 5900 O O . ALA B 1 222 ? 5.07 -14.766 -28.344 1 97.44 222 ALA B O 1
ATOM 5901 N N . PHE B 1 223 ? 5.375 -12.562 -28.094 1 97.94 223 PHE B N 1
ATOM 5902 C CA . PHE B 1 223 ? 4.566 -12.539 -26.875 1 97.94 223 PHE B CA 1
ATOM 5903 C C . PHE B 1 223 ? 3.225 -11.867 -27.141 1 97.94 223 PHE B C 1
ATOM 5905 O O . PHE B 1 223 ? 2.373 -11.812 -26.25 1 97.94 223 PHE B O 1
ATOM 5912 N N . ARG B 1 224 ? 2.992 -11.32 -28.297 1 96.75 224 ARG B N 1
ATOM 5913 C CA . ARG B 1 224 ? 1.767 -10.609 -28.656 1 96.75 224 ARG B CA 1
ATOM 5914 C C . ARG B 1 224 ? 0.726 -11.578 -29.219 1 96.75 224 ARG B C 1
ATOM 5916 O O . ARG B 1 224 ? 1.067 -12.664 -29.688 1 96.75 224 ARG B O 1
ATOM 5923 N N . PRO B 1 225 ? -0.517 -11.305 -29.141 1 97.31 225 PRO B N 1
ATOM 5924 C CA . PRO B 1 225 ? -1.088 -10.047 -28.656 1 97.31 225 PRO B CA 1
ATOM 5925 C C . PRO B 1 225 ? -1.137 -9.977 -27.125 1 97.31 225 PRO B C 1
ATOM 5927 O O . PRO B 1 225 ? -1.244 -11.008 -26.469 1 97.31 225 PRO B O 1
ATOM 5930 N N . THR B 1 226 ? -1.052 -8.727 -26.609 1 97.69 226 THR B N 1
ATOM 5931 C CA . THR B 1 226 ? -1.247 -8.461 -25.188 1 97.69 226 THR B CA 1
ATOM 5932 C C . THR B 1 226 ? -2.732 -8.438 -24.844 1 97.69 226 THR B C 1
ATOM 5934 O O . THR B 1 226 ? -3.584 -8.484 -25.734 1 97.69 226 THR B O 1
ATOM 5937 N N . ALA B 1 227 ? -3.047 -8.336 -23.562 1 98.44 227 ALA B N 1
ATOM 5938 C CA . ALA B 1 227 ? -4.43 -8.25 -23.094 1 98.44 227 ALA B CA 1
ATOM 5939 C C . ALA B 1 227 ? -5.148 -7.062 -23.719 1 98.44 227 ALA B C 1
ATOM 5941 O O . ALA B 1 227 ? -6.277 -7.195 -24.203 1 98.44 227 ALA B O 1
ATOM 5942 N N . LEU B 1 228 ? -4.48 -5.918 -23.719 1 98.62 228 LEU B N 1
ATOM 5943 C CA . LEU B 1 228 ? -5.098 -4.711 -24.266 1 98.62 228 LEU B CA 1
ATOM 5944 C C . LEU B 1 228 ? -5.309 -4.832 -25.766 1 98.62 228 LEU B C 1
ATOM 5946 O O . LEU B 1 228 ? -6.336 -4.395 -26.281 1 98.62 228 LEU B O 1
ATOM 5950 N N . GLU B 1 229 ? -4.344 -5.418 -26.453 1 98.31 229 GLU B N 1
ATOM 5951 C CA . GLU B 1 229 ? -4.477 -5.637 -27.891 1 98.31 229 GLU B CA 1
ATOM 5952 C C . GLU B 1 229 ? -5.605 -6.613 -28.203 1 98.31 229 GLU B C 1
ATOM 5954 O O . GLU B 1 229 ? -6.227 -6.535 -29.266 1 98.31 229 GLU B O 1
ATOM 5959 N N . ALA B 1 230 ? -5.836 -7.516 -27.266 1 98.56 230 ALA B N 1
ATOM 5960 C CA . ALA B 1 230 ? -6.918 -8.484 -27.422 1 98.56 230 ALA B CA 1
ATOM 5961 C C . ALA B 1 230 ? -8.273 -7.852 -27.125 1 98.56 230 ALA B C 1
ATOM 5963 O O . ALA B 1 230 ? -9.32 -8.461 -27.375 1 98.56 230 ALA B O 1
ATOM 5964 N N . GLY B 1 231 ? -8.258 -6.664 -26.516 1 98.56 231 GLY B N 1
ATOM 5965 C CA . GLY B 1 231 ? -9.508 -5.941 -26.328 1 98.56 231 GLY B CA 1
ATOM 5966 C C . GLY B 1 231 ? -9.883 -5.766 -24.875 1 98.56 231 GLY B C 1
ATOM 5967 O O . GLY B 1 231 ? -10.938 -5.219 -24.562 1 98.56 231 GLY B O 1
ATOM 5968 N N . ALA B 1 232 ? -9.039 -6.203 -23.969 1 98.81 232 ALA B N 1
ATOM 5969 C CA . ALA B 1 232 ? -9.359 -6.078 -22.547 1 98.81 232 ALA B CA 1
ATOM 5970 C C . ALA B 1 232 ? -9.57 -4.617 -22.156 1 98.81 232 ALA B C 1
ATOM 5972 O O . ALA B 1 232 ? -8.961 -3.719 -22.75 1 98.81 232 ALA B O 1
ATOM 5973 N N . ASP B 1 233 ? -10.406 -4.352 -21.172 1 98.88 233 ASP B N 1
ATOM 5974 C CA . ASP B 1 233 ? -10.695 -3.004 -20.688 1 98.88 233 ASP B CA 1
ATOM 5975 C C . ASP B 1 233 ? -9.617 -2.527 -19.719 1 98.88 233 ASP B C 1
ATOM 5977 O O . ASP B 1 233 ? -9.281 -1.34 -19.688 1 98.88 233 ASP B O 1
ATOM 5981 N N . TYR B 1 234 ? -9.133 -3.424 -18.922 1 98.88 234 TYR B N 1
ATOM 5982 C CA . TYR B 1 234 ? -8.102 -3.15 -17.922 1 98.88 234 TYR B CA 1
ATOM 5983 C C . TYR B 1 234 ? -7.023 -4.223 -17.938 1 98.88 234 TYR B C 1
ATOM 5985 O O . TYR B 1 234 ? -7.312 -5.402 -18.141 1 98.88 234 TYR B O 1
ATOM 5993 N N . ALA B 1 235 ? -5.785 -3.828 -17.688 1 98.88 235 ALA B N 1
ATOM 5994 C CA . ALA B 1 235 ? -4.66 -4.734 -17.469 1 98.88 235 ALA B CA 1
ATOM 5995 C C . ALA B 1 235 ? -3.748 -4.215 -16.359 1 98.88 235 ALA B C 1
ATOM 5997 O O . ALA B 1 235 ? -3.484 -3.014 -16.266 1 98.88 235 ALA B O 1
ATOM 5998 N N . THR B 1 236 ? -3.385 -5.062 -15.492 1 98.75 236 THR B N 1
ATOM 5999 C CA . THR B 1 236 ? -2.42 -4.727 -14.453 1 98.75 236 THR B CA 1
ATOM 6000 C C . THR B 1 236 ? -1.104 -5.469 -14.672 1 98.75 236 THR B C 1
ATOM 6002 O O . THR B 1 236 ? -1.102 -6.625 -15.094 1 98.75 236 THR B O 1
ATOM 6005 N N . GLN B 1 237 ? 0.006 -4.762 -14.43 1 98.69 237 GLN B N 1
ATOM 6006 C CA . GLN B 1 237 ? 1.313 -5.352 -14.695 1 98.69 237 GLN B CA 1
ATOM 6007 C C . GLN B 1 237 ? 2.291 -5.062 -13.562 1 98.69 237 GLN B C 1
ATOM 6009 O O . GLN B 1 237 ? 2.461 -3.908 -13.156 1 98.69 237 GLN B O 1
ATOM 6014 N N . SER B 1 238 ? 2.844 -6.148 -13.016 1 98 238 SER B N 1
ATOM 6015 C CA . SER B 1 238 ? 3.963 -5.965 -12.094 1 98 238 SER B CA 1
ATOM 6016 C C . SER B 1 238 ? 5.25 -5.645 -12.852 1 98 238 SER B C 1
ATOM 6018 O O . SER B 1 238 ? 6.047 -6.543 -13.133 1 98 238 SER B O 1
ATOM 6020 N N . THR B 1 239 ? 5.523 -4.418 -13.031 1 98.12 239 THR B N 1
ATOM 6021 C CA . THR B 1 239 ? 6.695 -3.98 -13.781 1 98.12 239 THR B CA 1
ATOM 6022 C C . THR B 1 239 ? 7.98 -4.477 -13.125 1 98.12 239 THR B C 1
ATOM 6024 O O . THR B 1 239 ? 8.961 -4.766 -13.812 1 98.12 239 THR B O 1
ATOM 6027 N N . HIS B 1 240 ? 7.926 -4.699 -11.828 1 97.38 240 HIS B N 1
ATOM 6028 C CA . HIS B 1 240 ? 9.102 -5.125 -11.078 1 97.38 240 HIS B CA 1
ATOM 6029 C C . HIS B 1 240 ? 9.391 -6.609 -11.305 1 97.38 240 HIS B C 1
ATOM 6031 O O . HIS B 1 240 ? 10.523 -7.059 -11.141 1 97.38 240 HIS B O 1
ATOM 6037 N N . LYS B 1 241 ? 8.406 -7.398 -11.648 1 96.31 241 LYS B N 1
ATOM 6038 C CA . LYS B 1 241 ? 8.594 -8.844 -11.719 1 96.31 241 LYS B CA 1
ATOM 6039 C C . LYS B 1 241 ? 9.352 -9.242 -12.984 1 96.31 241 LYS B C 1
ATOM 6041 O O . LYS B 1 241 ? 10.164 -10.164 -12.969 1 96.31 241 LYS B O 1
ATOM 6046 N N . VAL B 1 242 ? 9.062 -8.453 -14.086 1 95.62 242 VAL B N 1
ATOM 6047 C CA . VAL B 1 242 ? 9.57 -8.961 -15.352 1 95.62 242 VAL B CA 1
ATOM 6048 C C . VAL B 1 242 ? 10.336 -7.863 -16.094 1 95.62 242 VAL B C 1
ATOM 6050 O O . VAL B 1 242 ? 11.023 -8.133 -17.078 1 95.62 242 VAL B O 1
ATOM 6053 N N . LEU B 1 243 ? 10.195 -6.633 -15.625 1 97.62 243 LEU B N 1
ATOM 6054 C CA . LEU B 1 243 ? 10.961 -5.512 -16.156 1 97.62 243 LEU B CA 1
ATOM 6055 C C . LEU B 1 243 ? 11.867 -4.918 -15.086 1 97.62 243 LEU B C 1
ATOM 6057 O O . LEU B 1 243 ? 12.133 -5.559 -14.062 1 97.62 243 LEU B O 1
ATOM 6061 N N . SER B 1 244 ? 12.422 -3.742 -15.336 1 97.75 244 SER B N 1
ATOM 6062 C CA . SER B 1 244 ? 13.57 -3.291 -14.547 1 97.75 244 SER B CA 1
ATOM 6063 C C . SER B 1 244 ? 13.133 -2.342 -13.438 1 97.75 244 SER B C 1
ATOM 6065 O O . SER B 1 244 ? 13.953 -1.592 -12.906 1 97.75 244 SER B O 1
ATOM 6067 N N . ALA B 1 245 ? 11.898 -2.328 -13.031 1 98.19 245 ALA B N 1
ATOM 6068 C CA . ALA B 1 245 ? 11.461 -1.479 -11.922 1 98.19 245 ALA B CA 1
ATOM 6069 C C . ALA B 1 245 ? 11.734 -2.143 -10.578 1 98.19 245 ALA B C 1
ATOM 6071 O O . ALA B 1 245 ? 11.977 -3.352 -10.516 1 98.19 245 ALA B O 1
ATOM 6072 N N . PHE B 1 246 ? 11.727 -1.325 -9.5 1 97.69 246 PHE B N 1
ATOM 6073 C CA . PHE B 1 246 ? 11.922 -1.835 -8.148 1 97.69 246 PHE B CA 1
ATOM 6074 C C . PHE B 1 246 ? 10.711 -2.633 -7.691 1 97.69 246 PHE B C 1
ATOM 6076 O O . PHE B 1 246 ? 9.594 -2.389 -8.148 1 97.69 246 PHE B O 1
ATOM 6083 N N . SER B 1 247 ? 11 -3.586 -6.766 1 96.81 247 SER B N 1
ATOM 6084 C CA . SER B 1 247 ? 9.93 -4.363 -6.16 1 96.81 247 SER B CA 1
ATOM 6085 C C . SER B 1 247 ? 8.82 -3.459 -5.625 1 96.81 247 SER B C 1
ATOM 6087 O O . SER B 1 247 ? 9.102 -2.369 -5.117 1 96.81 247 SER B O 1
ATOM 6089 N N . GLN B 1 248 ? 7.578 -3.846 -5.707 1 95.94 248 GLN B N 1
ATOM 6090 C CA . GLN B 1 248 ? 6.363 -3.16 -5.285 1 95.94 248 GLN B CA 1
ATOM 6091 C C . GLN B 1 248 ? 5.867 -2.205 -6.367 1 95.94 248 GLN B C 1
ATOM 6093 O O . GLN B 1 248 ? 4.77 -1.651 -6.258 1 95.94 248 GLN B O 1
ATOM 6098 N N . SER B 1 249 ? 6.664 -1.968 -7.438 1 97.94 249 SER B N 1
ATOM 6099 C CA . SER B 1 249 ? 6.254 -1.042 -8.484 1 97.94 249 SER B CA 1
ATOM 6100 C C . SER B 1 249 ? 5.418 -1.746 -9.547 1 97.94 249 SER B C 1
ATOM 6102 O O . SER B 1 249 ? 5.793 -2.812 -10.039 1 97.94 249 SER B O 1
ATOM 6104 N N . SER B 1 250 ? 4.293 -1.165 -9.867 1 98.38 250 SER B N 1
ATOM 6105 C CA . SER B 1 250 ? 3.346 -1.75 -10.805 1 98.38 250 SER B CA 1
ATOM 6106 C C . SER B 1 250 ? 2.68 -0.675 -11.664 1 98.38 250 SER B C 1
ATOM 6108 O O . SER B 1 250 ? 2.893 0.519 -11.438 1 98.38 250 SER B O 1
ATOM 6110 N N . MET B 1 251 ? 2.029 -1.085 -12.719 1 98.81 251 MET B N 1
ATOM 6111 C CA . MET B 1 251 ? 1.272 -0.177 -13.578 1 98.81 251 MET B CA 1
ATOM 6112 C C . MET B 1 251 ? -0.149 -0.688 -13.789 1 98.81 251 MET B C 1
ATOM 6114 O O . MET B 1 251 ? -0.37 -1.896 -13.883 1 98.81 251 MET B O 1
ATOM 6118 N N . ILE B 1 252 ? -1.089 0.187 -13.781 1 98.88 252 ILE B N 1
ATOM 6119 C CA . ILE B 1 252 ? -2.469 -0.066 -14.18 1 98.88 252 ILE B CA 1
ATOM 6120 C C . ILE B 1 252 ? -2.727 0.532 -15.562 1 98.88 252 ILE B C 1
ATOM 6122 O O . ILE B 1 252 ? -2.551 1.735 -15.766 1 98.88 252 ILE B O 1
ATOM 6126 N N . HIS B 1 253 ? -3.123 -0.281 -16.5 1 98.94 253 HIS B N 1
ATOM 6127 C CA . HIS B 1 253 ? -3.422 0.16 -17.859 1 98.94 253 HIS B CA 1
ATOM 6128 C C . HIS B 1 253 ? -4.922 0.114 -18.141 1 98.94 253 HIS B C 1
ATOM 6130 O O . HIS B 1 253 ? -5.586 -0.874 -17.812 1 98.94 253 HIS B O 1
ATOM 6136 N N . ILE B 1 254 ? -5.488 1.169 -18.766 1 98.81 254 ILE B N 1
ATOM 6137 C CA . ILE B 1 254 ? -6.934 1.291 -18.938 1 98.81 254 ILE B CA 1
ATOM 6138 C C . ILE B 1 254 ? -7.258 1.601 -20.406 1 98.81 254 ILE B C 1
ATOM 6140 O O . ILE B 1 254 ? -6.734 2.562 -20.969 1 98.81 254 ILE B O 1
ATOM 6144 N N . ASN B 1 255 ? -8.094 0.836 -21 1 98.56 255 ASN B N 1
ATOM 6145 C CA . ASN B 1 255 ? -8.641 1.07 -22.344 1 98.56 255 ASN B CA 1
ATOM 6146 C C . ASN B 1 255 ? -10.164 1.105 -22.328 1 98.56 255 ASN B C 1
ATOM 6148 O O . ASN B 1 255 ? -10.797 1.182 -23.375 1 98.56 255 ASN B O 1
ATOM 6152 N N . ASP B 1 256 ? -10.797 1.09 -21.172 1 98 256 ASP B N 1
ATOM 6153 C CA . ASP B 1 256 ? -12.25 1.146 -20.969 1 98 256 ASP B CA 1
ATOM 6154 C C . ASP B 1 256 ? -12.82 2.461 -21.5 1 98 256 ASP B C 1
ATOM 6156 O O . ASP B 1 256 ? -12.523 3.529 -20.953 1 98 256 ASP B O 1
ATOM 6160 N N . PRO B 1 257 ? -13.625 2.412 -22.5 1 96 257 PRO B N 1
ATOM 6161 C CA . PRO B 1 257 ? -14.203 3.65 -23.016 1 96 257 PRO B CA 1
ATOM 6162 C C . PRO B 1 257 ? -15.094 4.367 -22 1 96 257 PRO B C 1
ATOM 6164 O O . PRO B 1 257 ? -15.289 5.582 -22.094 1 96 257 PRO B O 1
ATOM 6167 N N . GLU B 1 258 ? -15.633 3.656 -21.094 1 95.75 258 GLU B N 1
ATOM 6168 C CA . GLU B 1 258 ? -16.516 4.23 -20.078 1 95.75 258 GLU B CA 1
ATOM 6169 C C . GLU B 1 258 ? -15.773 4.469 -18.766 1 95.75 258 GLU B C 1
ATOM 6171 O O . GLU B 1 258 ? -16.391 4.488 -17.703 1 95.75 258 GLU B O 1
ATOM 6176 N N . PHE B 1 259 ? -14.5 4.641 -18.922 1 95.69 259 PHE B N 1
ATOM 6177 C CA . PHE B 1 259 ? -13.633 4.82 -17.766 1 95.69 259 PHE B CA 1
ATOM 6178 C C . PHE B 1 259 ? -14.078 6.02 -16.938 1 95.69 259 PHE B C 1
ATOM 6180 O O . PHE B 1 259 ? -14.164 7.137 -17.453 1 95.69 259 PHE B O 1
ATOM 6187 N N . ASN B 1 260 ? -14.398 5.797 -15.648 1 93.62 260 ASN B N 1
ATOM 6188 C CA . ASN B 1 260 ? -14.695 6.863 -14.703 1 93.62 260 ASN B CA 1
ATOM 6189 C C . ASN B 1 260 ? -13.445 7.305 -13.945 1 93.62 260 ASN B C 1
ATOM 6191 O O . ASN B 1 260 ? -13.156 6.793 -12.859 1 93.62 260 ASN B O 1
ATOM 6195 N N . GLU B 1 261 ? -12.82 8.305 -14.375 1 93.62 261 GLU B N 1
ATOM 6196 C CA . GLU B 1 261 ? -11.531 8.742 -13.836 1 93.62 261 GLU B CA 1
ATOM 6197 C C . GLU B 1 261 ? -11.68 9.258 -12.406 1 93.62 261 GLU B C 1
ATOM 6199 O O . GLU B 1 261 ? -10.797 9.055 -11.57 1 93.62 261 GLU B O 1
ATOM 6204 N N . HIS B 1 262 ? -12.766 9.953 -12.141 1 92.44 262 HIS B N 1
ATOM 6205 C CA . HIS B 1 262 ? -12.984 10.516 -10.812 1 92.44 262 HIS B CA 1
ATOM 6206 C C . HIS B 1 262 ? -13.062 9.414 -9.758 1 92.44 262 HIS B C 1
ATOM 6208 O O . HIS B 1 262 ? -12.336 9.445 -8.758 1 92.44 262 HIS B O 1
ATOM 6214 N N . LEU B 1 263 ? -13.906 8.453 -10.039 1 93.94 263 LEU B N 1
ATOM 6215 C CA . LEU B 1 263 ? -14.07 7.355 -9.086 1 93.94 263 LEU B CA 1
ATOM 6216 C C . LEU B 1 263 ? -12.781 6.555 -8.953 1 93.94 263 LEU B C 1
ATOM 6218 O O . LEU B 1 263 ? -12.414 6.137 -7.852 1 93.94 263 LEU B O 1
ATOM 6222 N N . PHE B 1 264 ? -12.133 6.371 -10.078 1 96.44 264 PHE B N 1
ATOM 6223 C CA . PHE B 1 264 ? -10.859 5.652 -10.062 1 96.44 264 PHE B CA 1
ATOM 6224 C C . PHE B 1 264 ? -9.844 6.363 -9.188 1 96.44 264 PHE B C 1
ATOM 6226 O O . PHE B 1 264 ? -9.164 5.73 -8.375 1 96.44 264 PHE B O 1
ATOM 6233 N N . ARG B 1 265 ? -9.719 7.633 -9.258 1 94.06 265 ARG B N 1
ATOM 6234 C CA . ARG B 1 265 ? -8.758 8.422 -8.5 1 94.06 265 ARG B CA 1
ATOM 6235 C C . ARG B 1 265 ? -9.047 8.359 -7.004 1 94.06 265 ARG B C 1
ATOM 6237 O O . ARG B 1 265 ? -8.133 8.266 -6.188 1 94.06 265 ARG B O 1
ATOM 6244 N N . GLU B 1 266 ? -10.32 8.43 -6.656 1 92.69 266 GLU B N 1
ATOM 6245 C CA . GLU B 1 266 ? -10.695 8.305 -5.25 1 92.69 266 GLU B CA 1
ATOM 6246 C C . GLU B 1 266 ? -10.25 6.965 -4.672 1 92.69 266 GLU B C 1
ATOM 6248 O O . GLU B 1 266 ? -9.68 6.914 -3.578 1 92.69 266 GLU B O 1
ATOM 6253 N N . ASN B 1 267 ? -10.5 5.953 -5.441 1 96.44 267 ASN B N 1
ATOM 6254 C CA . ASN B 1 267 ? -10.117 4.625 -4.977 1 96.44 267 ASN B CA 1
ATOM 6255 C C . ASN B 1 267 ? -8.602 4.445 -4.996 1 96.44 267 ASN B C 1
ATOM 6257 O O . ASN B 1 267 ? -8.039 3.816 -4.098 1 96.44 267 ASN B O 1
ATOM 6261 N N . PHE B 1 268 ? -7.949 4.973 -6.062 1 96.81 268 PHE B N 1
ATOM 6262 C CA . PHE B 1 268 ? -6.496 4.914 -6.145 1 96.81 268 PHE B CA 1
ATOM 6263 C C . PHE B 1 268 ? -5.859 5.574 -4.926 1 96.81 268 PHE B C 1
ATOM 6265 O O . PHE B 1 268 ? -4.953 5.008 -4.309 1 96.81 268 PHE B O 1
ATOM 6272 N N . ASN B 1 269 ? -6.363 6.715 -4.531 1 93.75 269 ASN B N 1
ATOM 6273 C CA . ASN B 1 269 ? -5.836 7.473 -3.402 1 93.75 269 ASN B CA 1
ATOM 6274 C C . ASN B 1 269 ? -6.062 6.742 -2.082 1 93.75 269 ASN B C 1
ATOM 6276 O O . ASN B 1 269 ? -5.258 6.867 -1.154 1 93.75 269 ASN B O 1
ATOM 6280 N N . MET B 1 270 ? -7.07 5.965 -2.027 1 94.69 270 MET B N 1
ATOM 6281 C CA . MET B 1 270 ? -7.375 5.195 -0.823 1 94.69 270 MET B CA 1
ATOM 6282 C C . MET B 1 270 ? -6.301 4.145 -0.562 1 94.69 270 MET B C 1
ATOM 6284 O O . MET B 1 270 ? -6.027 3.803 0.59 1 94.69 270 MET B O 1
ATOM 6288 N N . HIS B 1 271 ? -5.672 3.713 -1.618 1 95.88 271 HIS B N 1
ATOM 6289 C CA . HIS B 1 271 ? -4.746 2.596 -1.471 1 95.88 271 HIS B CA 1
ATOM 6290 C C . HIS B 1 271 ? -3.297 3.061 -1.564 1 95.88 271 HIS B C 1
ATOM 6292 O O . HIS B 1 271 ? -2.377 2.311 -1.235 1 95.88 271 HIS B O 1
ATOM 6298 N N . THR B 1 272 ? -3.102 4.262 -1.934 1 94.06 272 THR B N 1
ATOM 6299 C CA . THR B 1 272 ? -1.762 4.773 -2.191 1 94.06 272 THR B CA 1
ATOM 6300 C C . THR B 1 272 ? -1.23 5.535 -0.979 1 94.06 272 THR B C 1
ATOM 6302 O O . THR B 1 272 ? -1.973 6.273 -0.328 1 94.06 272 THR B O 1
ATOM 6305 N N . SER B 1 273 ? 0.071 5.316 -0.691 1 93.44 273 SER B N 1
ATOM 6306 C CA . SER B 1 273 ? 0.707 6.102 0.364 1 93.44 273 SER B CA 1
ATOM 6307 C C . SER B 1 273 ? 0.738 7.582 0.011 1 93.44 273 SER B C 1
ATOM 6309 O O . SER B 1 273 ? 0.977 7.945 -1.143 1 93.44 273 SER B O 1
ATOM 6311 N N . THR B 1 274 ? 0.561 8.453 1.033 1 91.12 274 THR B N 1
ATOM 6312 C CA . THR B 1 274 ? 0.685 9.891 0.827 1 91.12 274 THR B CA 1
ATOM 6313 C C . THR B 1 274 ? 2.152 10.312 0.815 1 91.12 274 THR B C 1
ATOM 6315 O O . THR B 1 274 ? 2.467 11.477 0.554 1 91.12 274 THR B O 1
ATOM 6318 N N . SER B 1 275 ? 3.021 9.367 1.122 1 93.56 275 SER B N 1
ATOM 6319 C CA . SER B 1 275 ? 4.465 9.578 1.069 1 93.56 275 SER B CA 1
ATOM 6320 C C . SER B 1 275 ? 5.152 8.477 0.266 1 93.56 275 SER B C 1
ATOM 6322 O O . SER B 1 275 ? 6.012 7.762 0.79 1 93.56 275 SER B O 1
ATOM 6324 N N . PRO B 1 276 ? 4.836 8.445 -0.964 1 94 276 PRO B N 1
ATOM 6325 C CA . PRO B 1 276 ? 5.43 7.375 -1.768 1 94 276 PRO B CA 1
ATOM 6326 C C . PRO B 1 276 ? 6.949 7.492 -1.873 1 94 276 PRO B C 1
ATOM 6328 O O . PRO B 1 276 ? 7.5 8.586 -1.763 1 94 276 PRO B O 1
ATOM 6331 N N . GLN B 1 277 ? 7.578 6.398 -2.035 1 94.88 277 GLN B N 1
ATOM 6332 C CA . GLN B 1 277 ? 9.008 6.375 -2.305 1 94.88 277 GLN B CA 1
ATOM 6333 C C . GLN B 1 277 ? 9.305 6.766 -3.75 1 94.88 277 GLN B C 1
ATOM 6335 O O . GLN B 1 277 ? 9.023 6 -4.676 1 94.88 277 GLN B O 1
ATOM 6340 N N . TYR B 1 278 ? 9.945 7.832 -4.004 1 94.5 278 TYR B N 1
ATOM 6341 C CA . TYR B 1 278 ? 10.102 8.422 -5.328 1 94.5 278 TYR B CA 1
ATOM 6342 C C . TYR B 1 278 ? 11 7.559 -6.207 1 94.5 278 TYR B C 1
ATOM 6344 O O . TYR B 1 278 ? 10.852 7.547 -7.43 1 94.5 278 TYR B O 1
ATOM 6352 N N . SER B 1 279 ? 11.922 6.812 -5.574 1 95.62 279 SER B N 1
ATOM 6353 C CA . SER B 1 279 ? 12.773 5.934 -6.367 1 95.62 279 SER B CA 1
ATOM 6354 C C . SER B 1 279 ? 11.953 4.863 -7.078 1 95.62 279 SER B C 1
ATOM 6356 O O . SER B 1 279 ? 12.32 4.41 -8.164 1 95.62 279 SER B O 1
ATOM 6358 N N . MET B 1 280 ? 10.867 4.461 -6.5 1 96.81 280 MET B N 1
ATOM 6359 C CA . MET B 1 280 ? 9.984 3.494 -7.152 1 96.81 280 MET B CA 1
ATOM 6360 C C . MET B 1 280 ? 9.328 4.102 -8.383 1 96.81 280 MET B C 1
ATOM 6362 O O . MET B 1 280 ? 9.242 3.457 -9.43 1 96.81 280 MET B O 1
ATOM 6366 N N . ILE B 1 281 ? 8.891 5.336 -8.258 1 97.75 281 ILE B N 1
ATOM 6367 C CA . ILE B 1 281 ? 8.281 6.035 -9.383 1 97.75 281 ILE B CA 1
ATOM 6368 C C . ILE B 1 281 ? 9.32 6.234 -10.492 1 97.75 281 ILE B C 1
ATOM 6370 O O . ILE B 1 281 ? 9.039 5.98 -11.664 1 97.75 281 ILE B O 1
ATOM 6374 N N . ALA B 1 282 ? 10.508 6.645 -10.078 1 98.12 282 ALA B N 1
ATOM 6375 C CA . ALA B 1 282 ? 11.594 6.816 -11.031 1 98.12 282 ALA B CA 1
ATOM 6376 C C . ALA B 1 282 ? 11.914 5.504 -11.742 1 98.12 282 ALA B C 1
ATOM 6378 O O . ALA B 1 282 ? 12.156 5.488 -12.953 1 98.12 282 ALA B O 1
ATOM 6379 N N . SER B 1 283 ? 11.914 4.434 -11.023 1 98.31 283 SER B N 1
ATOM 6380 C CA . SER B 1 283 ? 12.242 3.133 -11.602 1 98.31 283 SER B CA 1
ATOM 6381 C C . SER B 1 283 ? 11.203 2.715 -12.641 1 98.31 283 SER B C 1
ATOM 6383 O O . SER B 1 283 ? 11.539 2.061 -13.633 1 98.31 283 SER B O 1
ATOM 6385 N N . LEU B 1 284 ? 9.961 3.057 -12.438 1 98.62 284 LEU B N 1
ATOM 6386 C CA . LEU B 1 284 ? 8.914 2.773 -13.414 1 98.62 284 LEU B CA 1
ATOM 6387 C C . LEU B 1 284 ? 9.148 3.561 -14.695 1 98.62 284 LEU B C 1
ATOM 6389 O O . LEU B 1 284 ? 9.008 3.018 -15.797 1 98.62 284 LEU B O 1
ATOM 6393 N N . ASP B 1 285 ? 9.477 4.809 -14.508 1 98.5 285 ASP B N 1
ATOM 6394 C CA . ASP B 1 285 ? 9.773 5.695 -15.633 1 98.5 285 ASP B CA 1
ATOM 6395 C C . ASP B 1 285 ? 10.945 5.168 -16.453 1 98.5 285 ASP B C 1
ATOM 6397 O O . ASP B 1 285 ? 10.859 5.07 -17.688 1 98.5 285 ASP B O 1
ATOM 6401 N N . VAL B 1 286 ? 11.969 4.734 -15.82 1 98.5 286 VAL B N 1
ATOM 6402 C CA . VAL B 1 286 ? 13.18 4.254 -16.469 1 98.5 286 VAL B CA 1
ATOM 6403 C C . VAL B 1 286 ? 12.922 2.891 -17.109 1 98.5 286 VAL B C 1
ATOM 6405 O O . VAL B 1 286 ? 13.398 2.613 -18.203 1 98.5 286 VAL B O 1
ATOM 6408 N N . ALA B 1 287 ? 12.219 2.033 -16.391 1 98.5 287 ALA B N 1
ATOM 6409 C CA . ALA B 1 287 ? 11.883 0.726 -16.953 1 98.5 287 ALA B CA 1
ATOM 6410 C C . ALA B 1 287 ? 11.117 0.871 -18.266 1 98.5 287 ALA B C 1
ATOM 6412 O O . ALA B 1 287 ? 11.367 0.127 -19.219 1 98.5 287 ALA B O 1
ATOM 6413 N N . ARG B 1 288 ? 10.18 1.807 -18.266 1 98.38 288 ARG B N 1
ATOM 6414 C CA . ARG B 1 288 ? 9.438 2.082 -19.5 1 98.38 288 ARG B CA 1
ATOM 6415 C C . ARG B 1 288 ? 10.375 2.535 -20.609 1 98.38 288 ARG B C 1
ATOM 6417 O O . ARG B 1 288 ? 10.289 2.037 -21.734 1 98.38 288 ARG B O 1
ATOM 6424 N N . LYS B 1 289 ? 11.281 3.479 -20.344 1 98.31 289 LYS B N 1
ATOM 6425 C CA . LYS B 1 289 ? 12.25 3.924 -21.344 1 98.31 289 LYS B CA 1
ATOM 6426 C C . LYS B 1 289 ? 13.062 2.752 -21.891 1 98.31 289 LYS B C 1
ATOM 6428 O O . LYS B 1 289 ? 13.211 2.605 -23.094 1 98.31 289 LYS B O 1
ATOM 6433 N N . GLN B 1 290 ? 13.539 1.945 -21.016 1 98 290 GLN B N 1
ATOM 6434 C CA . GLN B 1 290 ? 14.414 0.84 -21.391 1 98 290 GLN B CA 1
ATOM 6435 C C . GLN B 1 290 ? 13.695 -0.118 -22.344 1 98 290 GLN B C 1
ATOM 6437 O O . GLN B 1 290 ? 14.242 -0.495 -23.375 1 98 290 GLN B O 1
ATOM 6442 N N . VAL B 1 291 ? 12.484 -0.464 -22.016 1 97.75 291 VAL B N 1
ATOM 6443 C CA . VAL B 1 291 ? 11.82 -1.505 -22.781 1 97.75 291 VAL B CA 1
ATOM 6444 C C . VAL B 1 291 ? 11.359 -0.938 -24.125 1 97.75 291 VAL B C 1
ATOM 6446 O O . VAL B 1 291 ? 11.297 -1.66 -25.125 1 97.75 291 VAL B O 1
ATOM 6449 N N . VAL B 1 292 ? 11.062 0.349 -24.156 1 97.5 292 VAL B N 1
ATOM 6450 C CA . VAL B 1 292 ? 10.695 0.978 -25.422 1 97.5 292 VAL B CA 1
ATOM 6451 C C . VAL B 1 292 ? 11.914 1.043 -26.344 1 97.5 292 VAL B C 1
ATOM 6453 O O . VAL B 1 292 ? 11.812 0.767 -27.547 1 97.5 292 VAL B O 1
ATOM 6456 N N . MET B 1 293 ? 13.047 1.309 -25.766 1 96.75 293 MET B N 1
ATOM 6457 C CA . MET B 1 293 ? 14.234 1.595 -26.562 1 96.75 293 MET B CA 1
ATOM 6458 C C . MET B 1 293 ? 14.969 0.308 -26.938 1 96.75 293 MET B C 1
ATOM 6460 O O . MET B 1 293 ? 15.57 0.213 -28 1 96.75 293 MET B O 1
ATOM 6464 N N . GLU B 1 294 ? 14.922 -0.683 -26.078 1 97 294 GLU B N 1
ATOM 6465 C CA . GLU B 1 294 ? 15.742 -1.855 -26.359 1 97 294 GLU B CA 1
ATOM 6466 C C . GLU B 1 294 ? 15.023 -3.143 -25.984 1 97 294 GLU B C 1
ATOM 6468 O O . GLU B 1 294 ? 15.641 -4.199 -25.859 1 97 294 GLU B O 1
ATOM 6473 N N . GLY B 1 295 ? 13.742 -3.027 -25.75 1 97.06 295 GLY B N 1
ATOM 6474 C CA . GLY B 1 295 ? 12.961 -4.172 -25.312 1 97.06 295 GLY B CA 1
ATOM 6475 C C . GLY B 1 295 ? 13.023 -5.344 -26.281 1 97.06 295 GLY B C 1
ATOM 6476 O O . GLY B 1 295 ? 13.156 -6.492 -25.859 1 97.06 295 GLY B O 1
ATOM 6477 N N . TYR B 1 296 ? 12.938 -5.055 -27.562 1 98.06 296 TYR B N 1
ATOM 6478 C CA . TYR B 1 296 ? 12.977 -6.121 -28.562 1 98.06 296 TYR B CA 1
ATOM 6479 C C . TYR B 1 296 ? 14.273 -6.91 -28.453 1 98.06 296 TYR B C 1
ATOM 6481 O O . TYR B 1 296 ? 14.258 -8.148 -28.453 1 98.06 296 TYR B O 1
ATOM 6489 N N . LYS B 1 297 ? 15.367 -6.25 -28.375 1 97.81 297 LYS B N 1
ATOM 6490 C CA . LYS B 1 297 ? 16.672 -6.898 -28.297 1 97.81 297 LYS B CA 1
ATOM 6491 C C . LYS B 1 297 ? 16.797 -7.707 -27 1 97.81 297 LYS B C 1
ATOM 6493 O O . LYS B 1 297 ? 17.25 -8.852 -27.031 1 97.81 297 LYS B O 1
ATOM 6498 N N . LEU B 1 298 ? 16.422 -7.129 -25.922 1 97.75 298 LEU B N 1
ATOM 6499 C CA . LEU B 1 298 ? 16.531 -7.781 -24.625 1 97.75 298 LEU B CA 1
ATOM 6500 C C . LEU B 1 298 ? 15.664 -9.039 -24.578 1 97.75 298 LEU B C 1
ATOM 6502 O O . LEU B 1 298 ? 16.109 -10.086 -24.094 1 97.75 298 LEU B O 1
ATOM 6506 N N . LEU B 1 299 ? 14.477 -8.945 -25.125 1 98.44 299 LEU B N 1
ATOM 6507 C CA . LEU B 1 299 ? 13.555 -10.078 -25.094 1 98.44 299 LEU B CA 1
ATOM 6508 C C . LEU B 1 299 ? 13.969 -11.148 -26.094 1 98.44 299 LEU B C 1
ATOM 6510 O O . LEU B 1 299 ? 13.789 -12.344 -25.844 1 98.44 299 LEU B O 1
ATOM 6514 N N . SER B 1 300 ? 14.508 -10.727 -27.234 1 98.5 300 SER B N 1
ATOM 6515 C CA . SER B 1 300 ? 15.055 -11.695 -28.172 1 98.5 300 SER B CA 1
ATOM 6516 C C . SER B 1 300 ? 16.172 -12.516 -27.531 1 98.5 300 SER B C 1
ATOM 6518 O O . SER B 1 300 ? 16.219 -13.734 -27.672 1 98.5 300 SER B O 1
ATOM 6520 N N . ARG B 1 301 ? 17.031 -11.82 -26.875 1 97.88 301 ARG B N 1
ATOM 6521 C CA . ARG B 1 301 ? 18.109 -12.5 -26.172 1 97.88 301 ARG B CA 1
ATOM 6522 C C . ARG B 1 301 ? 17.562 -13.438 -25.094 1 97.88 301 ARG B C 1
ATOM 6524 O O . ARG B 1 301 ? 18.062 -14.555 -24.922 1 97.88 301 ARG B O 1
ATOM 6531 N N . THR B 1 302 ? 16.594 -12.984 -24.375 1 98.06 302 THR B N 1
ATOM 6532 C CA . THR B 1 302 ? 15.984 -13.805 -23.344 1 98.06 302 THR B CA 1
ATOM 6533 C C . THR B 1 302 ? 15.383 -15.07 -23.938 1 98.06 302 THR B C 1
ATOM 6535 O O . THR B 1 302 ? 15.508 -16.156 -23.359 1 98.06 302 THR B O 1
ATOM 6538 N N . LEU B 1 303 ? 14.727 -14.93 -25.062 1 98.31 303 LEU B N 1
ATOM 6539 C CA . LEU B 1 303 ? 14.133 -16.078 -25.75 1 98.31 303 LEU B CA 1
ATOM 6540 C C . LEU B 1 303 ? 15.219 -17.047 -26.203 1 98.31 303 LEU B C 1
ATOM 6542 O O . LEU B 1 303 ? 15.031 -18.266 -26.125 1 98.31 303 LEU B O 1
ATOM 6546 N N . GLU B 1 304 ? 16.297 -16.516 -26.656 1 98.38 304 GLU B N 1
ATOM 6547 C CA . GLU B 1 304 ? 17.422 -17.359 -27.047 1 98.38 304 GLU B CA 1
ATOM 6548 C C . GLU B 1 304 ? 17.969 -18.125 -25.844 1 98.38 304 GLU B C 1
ATOM 6550 O O . GLU B 1 304 ? 18.25 -19.328 -25.953 1 98.38 304 GLU B O 1
ATOM 6555 N N . LEU B 1 305 ? 18.109 -17.438 -24.781 1 98.19 305 LEU B N 1
ATOM 6556 C CA . LEU B 1 305 ? 18.609 -18.078 -23.562 1 98.19 305 LEU B CA 1
ATOM 6557 C C . LEU B 1 305 ? 17.625 -19.141 -23.062 1 98.19 305 LEU B C 1
ATOM 6559 O O . LEU B 1 305 ? 18.031 -20.172 -22.547 1 98.19 305 LEU B O 1
ATOM 6563 N N . ALA B 1 306 ? 16.359 -18.859 -23.203 1 98.12 306 ALA B N 1
ATOM 6564 C CA . ALA B 1 306 ? 15.344 -19.828 -22.812 1 98.12 306 ALA B CA 1
ATOM 6565 C C . ALA B 1 306 ? 15.469 -21.109 -23.625 1 98.12 306 ALA B C 1
ATOM 6567 O O . ALA B 1 306 ? 15.328 -22.219 -23.094 1 98.12 306 ALA B O 1
ATOM 6568 N N . LYS B 1 307 ? 15.695 -20.922 -24.891 1 97.88 307 LYS B N 1
ATOM 6569 C CA . LYS B 1 307 ? 15.898 -22.078 -25.766 1 97.88 307 LYS B CA 1
ATOM 6570 C C . LYS B 1 307 ? 17.156 -22.844 -25.359 1 97.88 307 LYS B C 1
ATOM 6572 O O . LYS B 1 307 ? 17.125 -24.078 -25.281 1 97.88 307 LYS B O 1
ATOM 6577 N N . GLU B 1 308 ? 18.172 -22.141 -25.078 1 97.75 308 GLU B N 1
ATOM 6578 C CA . GLU B 1 308 ? 19.438 -22.734 -24.672 1 97.75 308 GLU B CA 1
ATOM 6579 C C . GLU B 1 308 ? 19.281 -23.516 -23.375 1 97.75 308 GLU B C 1
ATOM 6581 O O . GLU B 1 308 ? 19.781 -24.625 -23.25 1 97.75 308 GLU B O 1
ATOM 6586 N N . VAL B 1 309 ? 18.641 -22.938 -22.453 1 97.25 309 VAL B N 1
ATOM 6587 C CA . VAL B 1 309 ? 18.422 -23.547 -21.141 1 97.25 309 VAL B CA 1
ATOM 6588 C C . VAL B 1 309 ? 17.656 -24.859 -21.297 1 97.25 309 VAL B C 1
ATOM 6590 O O . VAL B 1 309 ? 17.984 -25.875 -20.672 1 97.25 309 VAL B O 1
ATOM 6593 N N . ARG B 1 310 ? 16.672 -24.875 -22.109 1 97.75 310 ARG B N 1
ATOM 6594 C CA . ARG B 1 310 ? 15.875 -26.062 -22.359 1 97.75 310 ARG B CA 1
ATOM 6595 C C . ARG B 1 310 ? 16.734 -27.188 -22.953 1 97.75 310 ARG B C 1
ATOM 6597 O O . ARG B 1 310 ? 16.688 -28.312 -22.469 1 97.75 310 ARG B O 1
ATOM 6604 N N . GLU B 1 311 ? 17.516 -26.844 -23.875 1 97.88 311 GLU B N 1
ATOM 6605 C CA . GLU B 1 311 ? 18.375 -27.812 -24.531 1 97.88 311 GLU B CA 1
ATOM 6606 C C . GLU B 1 311 ? 19.422 -28.375 -23.562 1 97.88 311 GLU B C 1
ATOM 6608 O O . GLU B 1 311 ? 19.625 -29.578 -23.5 1 97.88 311 GLU B O 1
ATOM 6613 N N . GLN B 1 312 ? 19.953 -27.5 -22.844 1 97.75 312 GLN B N 1
ATOM 6614 C CA . GLN B 1 312 ? 20.984 -27.906 -21.906 1 97.75 312 GLN B CA 1
ATOM 6615 C C . GLN B 1 312 ? 20.422 -28.781 -20.781 1 97.75 312 GLN B C 1
ATOM 6617 O O . GLN B 1 312 ? 20.984 -29.828 -20.469 1 97.75 312 GLN B O 1
ATOM 6622 N N . ILE B 1 313 ? 19.344 -28.391 -20.234 1 98.19 313 ILE B N 1
ATOM 6623 C CA . ILE B 1 313 ? 18.75 -29.156 -19.156 1 98.19 313 ILE B CA 1
ATOM 6624 C C . ILE B 1 313 ? 18.344 -30.531 -19.672 1 98.19 313 ILE B C 1
ATOM 6626 O O . ILE B 1 313 ? 18.594 -31.547 -19.016 1 98.19 313 ILE B O 1
ATOM 6630 N N . ASN B 1 314 ? 17.797 -30.594 -20.828 1 98.06 314 ASN B N 1
ATOM 6631 C CA . ASN B 1 314 ? 17.359 -31.875 -21.391 1 98.06 314 ASN B CA 1
ATOM 6632 C C . ASN B 1 314 ? 18.562 -32.781 -21.688 1 98.06 314 ASN B C 1
ATOM 6634 O O . ASN B 1 314 ? 18.453 -34 -21.609 1 98.06 314 ASN B O 1
ATOM 6638 N N . SER B 1 315 ? 19.625 -32.219 -21.969 1 97.5 315 SER B N 1
ATOM 6639 C CA . SER B 1 315 ? 20.812 -33 -22.312 1 97.5 315 SER B CA 1
ATOM 6640 C C . SER B 1 315 ? 21.391 -33.688 -21.094 1 97.5 315 SER B C 1
ATOM 6642 O O . SER B 1 315 ? 22.219 -34.594 -21.234 1 97.5 315 SER B O 1
ATOM 6644 N N . THR B 1 316 ? 21 -33.312 -19.922 1 96.5 316 THR B N 1
ATOM 6645 C CA . THR B 1 316 ? 21.484 -33.969 -18.703 1 96.5 316 THR B CA 1
ATOM 6646 C C . THR B 1 316 ? 21 -35.406 -18.641 1 96.5 316 THR B C 1
ATOM 6648 O O . THR B 1 316 ? 21.609 -36.25 -17.953 1 96.5 316 THR B O 1
ATOM 6651 N N . GLY B 1 317 ? 19.859 -35.688 -19.203 1 95.38 317 GLY B N 1
ATOM 6652 C CA . GLY B 1 317 ? 19.266 -37.031 -19.188 1 95.38 317 GLY B CA 1
ATOM 6653 C C . GLY B 1 317 ? 18.5 -37.344 -17.922 1 95.38 317 GLY B C 1
ATOM 6654 O O . GLY B 1 317 ? 17.828 -38.375 -17.812 1 95.38 317 GLY B O 1
ATOM 6655 N N . VAL B 1 318 ? 18.578 -36.531 -16.969 1 96.38 318 VAL B N 1
ATOM 6656 C CA . VAL B 1 318 ? 17.953 -36.719 -15.664 1 96.38 318 VAL B CA 1
ATOM 6657 C C . VAL B 1 318 ? 16.859 -35.688 -15.469 1 96.38 318 VAL B C 1
ATOM 6659 O O . VAL B 1 318 ? 15.758 -36 -14.992 1 96.38 318 VAL B O 1
ATOM 6662 N N . PHE B 1 319 ? 17.172 -34.438 -15.836 1 97.25 319 PHE B N 1
ATOM 6663 C CA . PHE B 1 319 ? 16.219 -33.344 -15.773 1 97.25 319 PHE B CA 1
ATOM 6664 C C . PHE B 1 319 ? 15.57 -33.125 -17.125 1 97.25 319 PHE B C 1
ATOM 6666 O O . PHE B 1 319 ? 16.219 -33.281 -18.172 1 97.25 319 PHE B O 1
ATOM 6673 N N . ARG B 1 320 ? 14.305 -32.75 -17.078 1 97.5 320 ARG B N 1
ATOM 6674 C CA . ARG B 1 320 ? 13.586 -32.5 -18.328 1 97.5 320 ARG B CA 1
ATOM 6675 C C . ARG B 1 320 ? 12.734 -31.234 -18.234 1 97.5 320 ARG B C 1
ATOM 6677 O O . ARG B 1 320 ? 11.945 -31.078 -17.312 1 97.5 320 ARG B O 1
ATOM 6684 N N . VAL B 1 321 ? 12.906 -30.344 -19.234 1 98.19 321 VAL B N 1
ATOM 6685 C CA . VAL B 1 321 ? 12.047 -29.172 -19.297 1 98.19 321 VAL B CA 1
ATOM 6686 C C . VAL B 1 321 ? 10.703 -29.547 -19.906 1 98.19 321 VAL B C 1
ATOM 6688 O O . VAL B 1 321 ? 10.641 -30.156 -20.984 1 98.19 321 VAL B O 1
ATOM 6691 N N . LEU B 1 322 ? 9.656 -29.234 -19.203 1 97.56 322 LEU B N 1
ATOM 6692 C CA . LEU B 1 322 ? 8.305 -29.562 -19.641 1 97.56 322 LEU B CA 1
ATOM 6693 C C . LEU B 1 322 ? 7.812 -28.594 -20.703 1 97.56 322 LEU B C 1
ATOM 6695 O O . LEU B 1 322 ? 8.055 -27.391 -20.594 1 97.56 322 LEU B O 1
ATOM 6699 N N . GLU B 1 323 ? 7.203 -29.141 -21.719 1 96.88 323 GLU B N 1
ATOM 6700 C CA . GLU B 1 323 ? 6.598 -28.328 -22.781 1 96.88 323 GLU B CA 1
ATOM 6701 C C . GLU B 1 323 ? 5.105 -28.125 -22.516 1 96.88 323 GLU B C 1
ATOM 6703 O O . GLU B 1 323 ? 4.551 -28.672 -21.562 1 96.88 323 GLU B O 1
ATOM 6708 N N . LEU B 1 324 ? 4.551 -27.312 -23.422 1 96.69 324 LEU B N 1
ATOM 6709 C CA . LEU B 1 324 ? 3.133 -27 -23.281 1 96.69 324 LEU B CA 1
ATOM 6710 C C . LEU B 1 324 ? 2.291 -28.266 -23.219 1 96.69 324 LEU B C 1
ATOM 6712 O O . LEU B 1 324 ? 1.392 -28.375 -22.375 1 96.69 324 LEU B O 1
ATOM 6716 N N . THR B 1 325 ? 2.615 -29.234 -24.047 1 95.62 325 THR B N 1
ATOM 6717 C CA . THR B 1 325 ? 1.825 -30.469 -24.141 1 95.62 325 THR B CA 1
ATOM 6718 C C . THR B 1 325 ? 1.945 -31.297 -22.859 1 95.62 325 THR B C 1
ATOM 6720 O O . THR B 1 325 ? 1.023 -32.031 -22.5 1 95.62 325 THR B O 1
ATOM 6723 N N . ASP B 1 326 ? 3.045 -31.125 -22.172 1 95.62 326 ASP B N 1
ATOM 6724 C CA . ASP B 1 326 ? 3.238 -31.828 -20.906 1 95.62 326 ASP B CA 1
ATOM 6725 C C . ASP B 1 326 ? 2.424 -31.172 -19.797 1 95.62 326 ASP B C 1
ATOM 6727 O O . ASP B 1 326 ? 1.851 -31.859 -18.953 1 95.62 326 ASP B O 1
ATOM 6731 N N . LEU B 1 327 ? 2.412 -29.875 -19.844 1 95 327 LEU B N 1
ATOM 6732 C CA . LEU B 1 327 ? 1.906 -29.078 -18.719 1 95 327 LEU B CA 1
ATOM 6733 C C . LEU B 1 327 ? 0.398 -28.891 -18.828 1 95 327 LEU B C 1
ATOM 6735 O O . LEU B 1 327 ? -0.283 -28.688 -17.812 1 95 327 LEU B O 1
ATOM 6739 N N . LEU B 1 328 ? -0.06 -28.938 -20.016 1 94.62 328 LEU B N 1
ATOM 6740 C CA . LEU B 1 328 ? -1.443 -28.547 -20.266 1 94.62 328 LEU B CA 1
ATOM 6741 C C . LEU B 1 328 ? -2.408 -29.594 -19.719 1 94.62 328 LEU B C 1
ATOM 6743 O O . LEU B 1 328 ? -2.307 -30.781 -20.062 1 94.62 328 LEU B O 1
ATOM 6747 N N . PRO B 1 329 ? -3.352 -29.156 -18.922 1 92.62 329 PRO B N 1
ATOM 6748 C CA . PRO B 1 329 ? -4.398 -30.094 -18.484 1 92.62 329 PRO B CA 1
ATOM 6749 C C . PRO B 1 329 ? -5.297 -30.531 -19.641 1 92.62 329 PRO B C 1
ATOM 6751 O O . PRO B 1 329 ? -5.508 -29.766 -20.594 1 92.62 329 PRO B O 1
ATOM 6754 N N . ASP B 1 330 ? -5.922 -31.656 -19.484 1 92 330 ASP B N 1
ATOM 6755 C CA . ASP B 1 330 ? -6.762 -32.219 -20.531 1 92 330 ASP B CA 1
ATOM 6756 C C . ASP B 1 330 ? -7.988 -31.344 -20.797 1 92 330 ASP B C 1
ATOM 6758 O O . ASP B 1 330 ? -8.438 -31.219 -21.938 1 92 330 ASP B O 1
ATOM 6762 N N . GLU B 1 331 ? -8.461 -30.688 -19.797 1 94 331 GLU B N 1
ATOM 6763 C CA . GLU B 1 331 ? -9.695 -29.906 -19.859 1 94 331 GLU B CA 1
ATOM 6764 C C . GLU B 1 331 ? -9.555 -28.734 -20.828 1 94 331 GLU B C 1
ATOM 6766 O O . GLU B 1 331 ? -10.555 -28.188 -21.297 1 94 331 GLU B O 1
ATOM 6771 N N . VAL B 1 332 ? -8.266 -28.359 -21.125 1 96.5 332 VAL B N 1
ATOM 6772 C CA . VAL B 1 332 ? -8.094 -27.141 -21.906 1 96.5 332 VAL B CA 1
ATOM 6773 C C . VAL B 1 332 ? -7.227 -27.438 -23.125 1 96.5 332 VAL B C 1
ATOM 6775 O O . VAL B 1 332 ? -6.652 -26.531 -23.719 1 96.5 332 VAL B O 1
ATOM 6778 N N . LYS B 1 333 ? -7.121 -28.641 -23.531 1 94.62 333 LYS B N 1
ATOM 6779 C CA . LYS B 1 333 ? -6.246 -29.062 -24.625 1 94.62 333 LYS B CA 1
ATOM 6780 C C . LYS B 1 333 ? -6.676 -28.438 -25.953 1 94.62 333 LYS B C 1
ATOM 6782 O O . LYS B 1 333 ? -5.844 -28.188 -26.828 1 94.62 333 LYS B O 1
ATOM 6787 N N . ASN B 1 334 ? -7.949 -28.141 -26.047 1 95.62 334 ASN B N 1
ATOM 6788 C CA . ASN B 1 334 ? -8.469 -27.594 -27.312 1 95.62 334 ASN B CA 1
ATOM 6789 C C . ASN B 1 334 ? -8.766 -26.109 -27.203 1 95.62 334 ASN B C 1
ATOM 6791 O O . ASN B 1 334 ? -9.438 -25.547 -28.062 1 95.62 334 ASN B O 1
ATOM 6795 N N . ASP B 1 335 ? -8.25 -25.453 -26.203 1 97.94 335 ASP B N 1
ATOM 6796 C CA . ASP B 1 335 ? -8.625 -24.062 -25.922 1 97.94 335 ASP B CA 1
ATOM 6797 C C . ASP B 1 335 ? -7.582 -23.094 -26.484 1 97.94 335 ASP B C 1
ATOM 6799 O O . ASP B 1 335 ? -7.621 -21.891 -26.172 1 97.94 335 ASP B O 1
ATOM 6803 N N . ASN B 1 336 ? -6.648 -23.547 -27.281 1 97.5 336 ASN B N 1
ATOM 6804 C CA . ASN B 1 336 ? -5.605 -22.734 -27.891 1 97.5 336 ASN B CA 1
ATOM 6805 C C . ASN B 1 336 ? -4.793 -21.969 -26.859 1 97.5 336 ASN B C 1
ATOM 6807 O O . ASN B 1 336 ? -4.559 -20.766 -26.984 1 97.5 336 ASN B O 1
ATOM 6811 N N . ILE B 1 337 ? -4.508 -22.688 -25.734 1 97.81 337 ILE B N 1
ATOM 6812 C CA . ILE B 1 337 ? -3.664 -22.141 -24.688 1 97.81 337 ILE B CA 1
ATOM 6813 C C . ILE B 1 337 ? -2.219 -22.062 -25.172 1 97.81 337 ILE B C 1
ATOM 6815 O O . ILE B 1 337 ? -1.74 -22.953 -25.875 1 97.81 337 ILE B O 1
ATOM 6819 N N . GLN B 1 338 ? -1.55 -20.953 -24.844 1 97.31 338 GLN B N 1
ATOM 6820 C CA . GLN B 1 338 ? -0.131 -20.797 -25.156 1 97.31 338 GLN B CA 1
ATOM 6821 C C . GLN B 1 338 ? 0.711 -20.812 -23.875 1 97.31 338 GLN B C 1
ATOM 6823 O O . GLN B 1 338 ? 0.17 -20.828 -22.766 1 97.31 338 GLN B O 1
ATOM 6828 N N . LEU B 1 339 ? 1.979 -20.953 -24.094 1 97.06 339 LEU B N 1
ATOM 6829 C CA . LEU B 1 339 ? 2.906 -21 -22.969 1 97.06 339 LEU B CA 1
ATOM 6830 C C . LEU B 1 339 ? 3.998 -19.938 -23.109 1 97.06 339 LEU B C 1
ATOM 6832 O O . LEU B 1 339 ? 4.582 -19.797 -24.188 1 97.06 339 LEU B O 1
ATOM 6836 N N . ASP B 1 340 ? 4.195 -19.109 -22.047 1 97.25 340 ASP B N 1
ATOM 6837 C CA . ASP B 1 340 ? 5.316 -18.172 -21.969 1 97.25 340 ASP B CA 1
ATOM 6838 C C . ASP B 1 340 ? 6.645 -18.922 -21.859 1 97.25 340 ASP B C 1
ATOM 6840 O O . ASP B 1 340 ? 6.934 -19.531 -20.844 1 97.25 340 ASP B O 1
ATOM 6844 N N . SER B 1 341 ? 7.488 -18.781 -22.844 1 95.88 341 SER B N 1
ATOM 6845 C CA . SER B 1 341 ? 8.711 -19.562 -22.938 1 95.88 341 SER B CA 1
ATOM 6846 C C . SER B 1 341 ? 9.75 -19.109 -21.922 1 95.88 341 SER B C 1
ATOM 6848 O O . SER B 1 341 ? 10.742 -19.797 -21.688 1 95.88 341 SER B O 1
ATOM 6850 N N . THR B 1 342 ? 9.508 -17.969 -21.297 1 96.94 342 THR B N 1
ATOM 6851 C CA . THR B 1 342 ? 10.469 -17.469 -20.328 1 96.94 342 THR B CA 1
ATOM 6852 C C . THR B 1 342 ? 10.234 -18.078 -18.953 1 96.94 342 THR B C 1
ATOM 6854 O O . THR B 1 342 ? 11.039 -17.906 -18.047 1 96.94 342 THR B O 1
ATOM 6857 N N . LYS B 1 343 ? 9.156 -18.781 -18.828 1 96.44 343 LYS B N 1
ATOM 6858 C CA . LYS B 1 343 ? 8.898 -19.609 -17.656 1 96.44 343 LYS B CA 1
ATOM 6859 C C . LYS B 1 343 ? 9.234 -21.062 -17.906 1 96.44 343 LYS B C 1
ATOM 6861 O O . LYS B 1 343 ? 8.523 -21.766 -18.641 1 96.44 343 LYS B O 1
ATOM 6866 N N . VAL B 1 344 ? 10.234 -21.5 -17.25 1 97.19 344 VAL B N 1
ATOM 6867 C CA . VAL B 1 344 ? 10.742 -22.844 -17.531 1 97.19 344 VAL B CA 1
ATOM 6868 C C . VAL B 1 344 ? 10.445 -23.766 -16.359 1 97.19 344 VAL B C 1
ATOM 6870 O O . VAL B 1 344 ? 10.93 -23.531 -15.242 1 97.19 344 VAL B O 1
ATOM 6873 N N . THR B 1 345 ? 9.625 -24.719 -16.594 1 97 345 THR B N 1
ATOM 6874 C CA . THR B 1 345 ? 9.297 -25.719 -15.586 1 97 345 THR B CA 1
ATOM 6875 C C . THR B 1 345 ? 10.094 -27 -15.828 1 97 345 THR B C 1
ATOM 6877 O O . THR B 1 345 ? 10.023 -27.578 -16.906 1 97 345 THR B O 1
ATOM 6880 N N . VAL B 1 346 ? 10.828 -27.438 -14.828 1 97.44 346 VAL B N 1
ATOM 6881 C CA . VAL B 1 346 ? 11.727 -28.594 -14.953 1 97.44 346 VAL B CA 1
ATOM 6882 C C . VAL B 1 346 ? 11.195 -29.766 -14.141 1 97.44 346 VAL B C 1
ATOM 6884 O O . VAL B 1 346 ? 10.961 -29.625 -12.93 1 97.44 346 VAL B O 1
ATOM 6887 N N . ASP B 1 347 ? 10.961 -30.844 -14.789 1 96.06 347 ASP B N 1
ATOM 6888 C CA . ASP B 1 347 ? 10.641 -32.094 -14.117 1 96.06 347 ASP B CA 1
ATOM 6889 C C . ASP B 1 347 ? 11.875 -32.688 -13.445 1 96.06 347 ASP B C 1
ATOM 6891 O O . ASP B 1 347 ? 12.883 -32.969 -14.102 1 96.06 347 ASP B O 1
ATOM 6895 N N . ILE B 1 348 ? 11.773 -32.969 -12.18 1 94.94 348 ILE B N 1
ATOM 6896 C CA . ILE B 1 348 ? 12.938 -33.438 -11.422 1 94.94 348 ILE B CA 1
ATOM 6897 C C . ILE B 1 348 ? 12.695 -34.844 -10.938 1 94.94 348 ILE B C 1
ATOM 6899 O O . ILE B 1 348 ? 13.391 -35.344 -10.039 1 94.94 348 ILE B O 1
ATOM 6903 N N . SER B 1 349 ? 11.734 -35.531 -11.477 1 91.69 349 SER B N 1
ATOM 6904 C CA . SER B 1 349 ? 11.281 -36.844 -10.977 1 91.69 349 SER B CA 1
ATOM 6905 C C . SER B 1 349 ? 12.391 -37.875 -11.031 1 91.69 349 SER B C 1
ATOM 6907 O O . SER B 1 349 ? 12.375 -38.844 -10.273 1 91.69 349 SER B O 1
ATOM 6909 N N . HIS B 1 350 ? 13.391 -37.656 -11.82 1 92.81 350 HIS B N 1
ATOM 6910 C CA . HIS B 1 350 ? 14.391 -38.688 -12.039 1 92.81 350 HIS B CA 1
ATOM 6911 C C . HIS B 1 350 ? 15.719 -38.312 -11.383 1 92.81 350 HIS B C 1
ATOM 6913 O O . HIS B 1 350 ? 16.703 -39.062 -11.492 1 92.81 350 HIS B O 1
ATOM 6919 N N . CYS B 1 351 ? 15.797 -37.219 -10.703 1 93.44 351 CYS B N 1
ATOM 6920 C CA . CYS B 1 351 ? 17.094 -36.75 -10.242 1 93.44 351 CYS B CA 1
ATOM 6921 C C . CYS B 1 351 ? 17.484 -37.406 -8.922 1 93.44 351 CYS B C 1
ATOM 6923 O O . CYS B 1 351 ? 18.625 -37.281 -8.461 1 93.44 351 CYS B O 1
ATOM 6925 N N . GLY B 1 352 ? 16.531 -38.031 -8.258 1 92.12 352 GLY B N 1
ATOM 6926 C CA . GLY B 1 352 ? 16.828 -38.75 -7.023 1 92.12 352 GLY B CA 1
ATOM 6927 C C . GLY B 1 352 ? 16.719 -37.875 -5.789 1 92.12 352 GLY B C 1
ATOM 6928 O O . GLY B 1 352 ? 16.922 -38.344 -4.668 1 92.12 352 GLY B O 1
ATOM 6929 N N . PHE B 1 353 ? 16.469 -36.656 -5.906 1 91.88 353 PHE B N 1
ATOM 6930 C CA . PHE B 1 353 ? 16.25 -35.75 -4.797 1 91.88 353 PHE B CA 1
ATOM 6931 C C . PHE B 1 353 ? 14.758 -35.5 -4.598 1 91.88 353 PHE B C 1
ATOM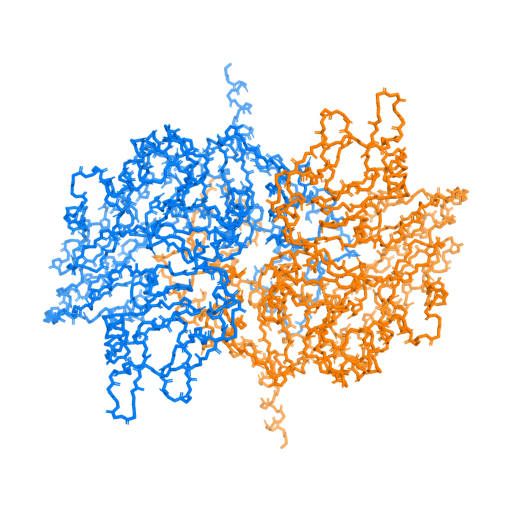 6933 O O . PHE B 1 353 ? 13.977 -35.531 -5.551 1 91.88 353 PHE B O 1
ATOM 6940 N N . THR B 1 354 ? 14.305 -35.312 -3.328 1 88.31 354 THR B N 1
ATOM 6941 C CA . THR B 1 354 ? 13.055 -34.594 -3.137 1 88.31 354 THR B CA 1
ATOM 6942 C C . THR B 1 354 ? 13.203 -33.125 -3.578 1 88.31 354 THR B C 1
ATOM 6944 O O . THR B 1 354 ? 14.32 -32.625 -3.701 1 88.31 354 THR B O 1
ATOM 6947 N N . VAL B 1 355 ? 12.195 -32.531 -3.859 1 89.06 355 VAL B N 1
ATOM 6948 C CA . VAL B 1 355 ? 12.25 -31.156 -4.301 1 89.06 355 VAL B CA 1
ATOM 6949 C C . VAL B 1 355 ? 12.922 -30.297 -3.234 1 89.06 355 VAL B C 1
ATOM 6951 O O . VAL B 1 355 ? 13.719 -29.406 -3.553 1 89.06 355 VAL B O 1
ATOM 6954 N N . GLU B 1 356 ? 12.664 -30.516 -1.921 1 86.75 356 GLU B N 1
ATOM 6955 C CA . GLU B 1 356 ? 13.266 -29.75 -0.827 1 86.75 356 GLU B CA 1
ATOM 6956 C C . GLU B 1 356 ? 14.781 -29.938 -0.809 1 86.75 356 GLU B C 1
ATOM 6958 O O . GLU B 1 356 ? 15.523 -28.969 -0.661 1 86.75 356 GLU B O 1
ATOM 6963 N N . ASP B 1 357 ? 15.18 -31.141 -0.985 1 91.56 357 ASP B N 1
ATOM 6964 C CA . ASP B 1 357 ? 16.609 -31.438 -0.965 1 91.56 357 ASP B CA 1
ATOM 6965 C C . ASP B 1 357 ? 17.312 -30.828 -2.17 1 91.56 357 ASP B C 1
ATOM 6967 O O . ASP B 1 357 ? 18.453 -30.359 -2.059 1 91.56 357 ASP B O 1
ATOM 6971 N N . LEU B 1 358 ? 16.641 -30.953 -3.287 1 93.94 358 LEU B N 1
ATOM 6972 C CA . LEU B 1 358 ? 17.234 -30.391 -4.492 1 93.94 358 LEU B CA 1
ATOM 6973 C C . LEU B 1 358 ? 17.406 -28.875 -4.367 1 93.94 358 LEU B C 1
ATOM 6975 O O . LEU B 1 358 ? 18.453 -28.344 -4.719 1 93.94 358 LEU B O 1
ATOM 6979 N N . VAL B 1 359 ? 16.391 -28.188 -3.9 1 92.44 359 VAL B N 1
ATOM 6980 C CA . VAL B 1 359 ? 16.453 -26.734 -3.723 1 92.44 359 VAL B CA 1
ATOM 6981 C C . VAL B 1 359 ? 17.578 -26.375 -2.752 1 92.44 359 VAL B C 1
ATOM 6983 O O . VAL B 1 359 ? 18.328 -25.422 -2.988 1 92.44 359 VAL B O 1
ATOM 6986 N N . ARG B 1 360 ? 17.688 -27.109 -1.698 1 92.62 360 ARG B N 1
ATOM 6987 C CA . ARG B 1 360 ? 18.75 -26.891 -0.717 1 92.62 360 ARG B CA 1
ATOM 6988 C C . ARG B 1 360 ? 20.125 -27.109 -1.34 1 92.62 360 ARG B C 1
ATOM 6990 O O . ARG B 1 360 ? 21.047 -26.312 -1.107 1 92.62 360 ARG B O 1
ATOM 6997 N N . GLU B 1 361 ? 20.25 -28.172 -2.074 1 94.81 361 GLU B N 1
ATOM 6998 C CA . GLU B 1 361 ? 21.516 -28.484 -2.744 1 94.81 361 GLU B CA 1
ATOM 6999 C C . GLU B 1 361 ? 21.906 -27.359 -3.709 1 94.81 361 GLU B C 1
ATOM 7001 O O . GLU B 1 361 ? 23.062 -26.922 -3.719 1 94.81 361 GLU B O 1
ATOM 7006 N N . LEU B 1 362 ? 20.953 -26.938 -4.5 1 95.75 362 LEU B N 1
ATOM 7007 C CA . LEU B 1 362 ? 21.219 -25.859 -5.453 1 95.75 362 LEU B CA 1
ATOM 7008 C C . LEU B 1 362 ? 21.625 -24.578 -4.734 1 95.75 362 LEU B C 1
ATOM 7010 O O . LEU B 1 362 ? 22.531 -23.875 -5.188 1 95.75 362 LEU B O 1
ATOM 7014 N N . PHE B 1 363 ? 21.031 -24.312 -3.641 1 93.31 363 PHE B N 1
ATOM 7015 C CA . PHE B 1 363 ? 21.281 -23.109 -2.871 1 93.31 363 PHE B CA 1
ATOM 7016 C C . PHE B 1 363 ? 22.641 -23.188 -2.186 1 93.31 363 PHE B C 1
ATOM 7018 O O . PHE B 1 363 ? 23.469 -22.281 -2.32 1 93.31 363 PHE B O 1
ATOM 7025 N N . GLU B 1 364 ? 22.906 -24.266 -1.45 1 93.31 364 GLU B N 1
ATOM 7026 C CA . GLU B 1 364 ? 24.078 -24.375 -0.574 1 93.31 364 GLU B CA 1
ATOM 7027 C C . GLU B 1 364 ? 25.328 -24.688 -1.368 1 93.31 364 GLU B C 1
ATOM 7029 O O . GLU B 1 364 ? 26.406 -24.125 -1.117 1 93.31 364 GLU B O 1
ATOM 7034 N N . ARG B 1 365 ? 25.188 -25.562 -2.303 1 94.81 365 ARG B N 1
ATOM 7035 C CA . ARG B 1 365 ? 26.375 -26.062 -2.986 1 94.81 365 ARG B CA 1
ATOM 7036 C C . ARG B 1 365 ? 26.656 -25.266 -4.25 1 94.81 365 ARG B C 1
ATOM 7038 O O . ARG B 1 365 ? 27.812 -25.062 -4.617 1 94.81 365 ARG B O 1
ATOM 7045 N N . TYR B 1 366 ? 25.609 -24.766 -4.887 1 95.19 366 TYR B N 1
ATOM 7046 C CA . TYR B 1 366 ? 25.844 -24.203 -6.215 1 95.19 366 TYR B CA 1
ATOM 7047 C C . TYR B 1 366 ? 25.422 -22.75 -6.266 1 95.19 366 TYR B C 1
ATOM 7049 O O . TYR B 1 366 ? 25.562 -22.094 -7.305 1 95.19 366 TYR B O 1
ATOM 7057 N N . ASN B 1 367 ? 24.906 -22.109 -5.258 1 93.44 367 ASN B N 1
ATOM 7058 C CA . ASN B 1 367 ? 24.547 -20.703 -5.152 1 93.44 367 ASN B CA 1
ATOM 7059 C C . ASN B 1 367 ? 23.453 -20.328 -6.145 1 93.44 367 ASN B C 1
ATOM 7061 O O . ASN B 1 367 ? 23.562 -19.312 -6.828 1 93.44 367 ASN B O 1
ATOM 7065 N N . ILE B 1 368 ? 22.516 -21.25 -6.25 1 94.75 368 ILE B N 1
ATOM 7066 C CA . ILE B 1 368 ? 21.406 -21.031 -7.164 1 94.75 368 ILE B CA 1
ATOM 7067 C C . ILE B 1 368 ? 20.094 -20.953 -6.379 1 94.75 368 ILE B C 1
ATOM 7069 O O . ILE B 1 368 ? 19.781 -21.875 -5.605 1 94.75 368 ILE B O 1
ATOM 7073 N N . GLN B 1 369 ? 19.391 -19.828 -6.535 1 92.06 369 GLN B N 1
ATOM 7074 C CA . GLN B 1 369 ? 18.078 -19.656 -5.918 1 92.06 369 GLN B CA 1
ATOM 7075 C C . GLN B 1 369 ? 16.969 -19.688 -6.965 1 92.06 369 GLN B C 1
ATOM 7077 O O . GLN B 1 369 ? 16.953 -18.875 -7.883 1 92.06 369 GLN B O 1
ATOM 7082 N N . VAL B 1 370 ? 16.062 -20.641 -6.812 1 89.81 370 VAL B N 1
ATOM 7083 C CA . VAL B 1 370 ? 15.008 -20.844 -7.805 1 89.81 370 VAL B CA 1
ATOM 7084 C C . VAL B 1 370 ? 13.742 -20.094 -7.371 1 89.81 370 VAL B C 1
ATOM 7086 O O . VAL B 1 370 ? 13.641 -19.641 -6.23 1 89.81 370 VAL B O 1
ATOM 7089 N N . GLU B 1 371 ? 12.773 -19.969 -8.203 1 84.56 371 GLU B N 1
ATOM 7090 C CA . GLU B 1 371 ? 11.57 -19.172 -8.016 1 84.56 371 GLU B CA 1
ATOM 7091 C C . GLU B 1 371 ? 10.508 -19.938 -7.234 1 84.56 371 GLU B C 1
ATOM 7093 O O . GLU B 1 371 ? 10.023 -19.469 -6.203 1 84.56 371 GLU B O 1
ATOM 7098 N N . LYS B 1 372 ? 10.117 -21.156 -7.789 1 85.5 372 LYS B N 1
ATOM 7099 C CA . LYS B 1 372 ? 9 -21.938 -7.285 1 85.5 372 LYS B CA 1
ATOM 7100 C C . LYS B 1 372 ? 9.234 -23.438 -7.496 1 85.5 372 LYS B C 1
ATOM 7102 O O . LYS B 1 372 ? 10.055 -23.828 -8.328 1 85.5 372 LYS B O 1
ATOM 7107 N N . SER B 1 373 ? 8.586 -24.188 -6.605 1 86.06 373 SER B N 1
ATOM 7108 C CA . SER B 1 373 ? 8.633 -25.641 -6.773 1 86.06 373 SER B CA 1
ATOM 7109 C C . SER B 1 373 ? 7.277 -26.266 -6.484 1 86.06 373 SER B C 1
ATOM 7111 O O . SER B 1 373 ? 6.434 -25.672 -5.816 1 86.06 373 SER B O 1
ATOM 7113 N N . THR B 1 374 ? 6.984 -27.328 -7.121 1 84.25 374 THR B N 1
ATOM 7114 C CA . THR B 1 374 ? 5.918 -28.234 -6.719 1 84.25 374 THR B CA 1
ATOM 7115 C C . THR B 1 374 ? 6.496 -29.484 -6.051 1 84.25 374 THR B C 1
ATOM 7117 O O . THR B 1 374 ? 7.539 -29.422 -5.402 1 84.25 374 THR B O 1
ATOM 7120 N N . PHE B 1 375 ? 5.742 -30.594 -6.191 1 82.19 375 PHE B N 1
ATOM 7121 C CA . PHE B 1 375 ? 6.262 -31.812 -5.582 1 82.19 375 PHE B CA 1
ATOM 7122 C C . PHE B 1 375 ? 7.305 -32.469 -6.48 1 82.19 375 PHE B C 1
ATOM 7124 O O . PHE B 1 375 ? 8.18 -33.188 -6.004 1 82.19 375 PHE B O 1
ATOM 7131 N N . ASN B 1 376 ? 7.281 -32.156 -7.777 1 89.31 376 ASN B N 1
ATOM 7132 C CA . ASN B 1 376 ? 8.234 -32.812 -8.656 1 89.31 376 ASN B CA 1
ATOM 7133 C C . ASN B 1 376 ? 8.719 -31.891 -9.766 1 89.31 376 ASN B C 1
ATOM 7135 O O . ASN B 1 376 ? 9.148 -32.344 -10.828 1 89.31 376 ASN B O 1
ATOM 7139 N N . THR B 1 377 ? 8.555 -30.594 -9.516 1 92.56 377 THR B N 1
ATOM 7140 C CA . THR B 1 377 ? 9.055 -29.672 -10.523 1 92.56 377 THR B CA 1
ATOM 7141 C C . THR B 1 377 ? 9.75 -28.484 -9.867 1 92.56 377 THR B C 1
ATOM 7143 O O . THR B 1 377 ? 9.523 -28.188 -8.695 1 92.56 377 THR B O 1
ATOM 7146 N N . LEU B 1 378 ? 10.602 -27.891 -10.625 1 93.81 378 LEU B N 1
ATOM 7147 C CA . LEU B 1 378 ? 11.195 -26.594 -10.344 1 93.81 378 LEU B CA 1
ATOM 7148 C C . LEU B 1 378 ? 10.852 -25.578 -11.438 1 93.81 378 LEU B C 1
ATOM 7150 O O . LEU B 1 378 ? 10.836 -25.938 -12.625 1 93.81 378 LEU B O 1
ATOM 7154 N N . THR B 1 379 ? 10.578 -24.406 -10.992 1 94.44 379 THR B N 1
ATOM 7155 C CA . THR B 1 379 ? 10.305 -23.359 -11.969 1 94.44 379 THR B CA 1
ATOM 7156 C C . THR B 1 379 ? 11.445 -22.328 -12 1 94.44 379 THR B C 1
ATOM 7158 O O . THR B 1 379 ? 11.875 -21.844 -10.953 1 94.44 379 THR B O 1
ATOM 7161 N N . LEU B 1 380 ? 11.961 -22.062 -13.156 1 96.19 380 LEU B N 1
ATOM 7162 C CA . LEU B 1 380 ? 12.977 -21.031 -13.406 1 96.19 380 LEU B CA 1
ATOM 7163 C C . LEU B 1 380 ? 12.375 -19.859 -14.164 1 96.19 380 LEU B C 1
ATOM 7165 O O . LEU B 1 380 ? 11.656 -20.047 -15.148 1 96.19 380 LEU B O 1
ATOM 7169 N N . LEU B 1 381 ? 12.656 -18.688 -13.664 1 96.19 381 LEU B N 1
ATOM 7170 C CA . LEU B 1 381 ? 12.18 -17.484 -14.336 1 96.19 381 LEU B CA 1
ATOM 7171 C C . LEU B 1 381 ? 13.312 -16.812 -15.109 1 96.19 381 LEU B C 1
ATOM 7173 O O . LEU B 1 381 ? 14.344 -16.469 -14.531 1 96.19 381 LEU B O 1
ATOM 7177 N N . LEU B 1 382 ? 13.148 -16.703 -16.375 1 97.06 382 LEU B N 1
ATOM 7178 C CA . LEU B 1 382 ? 14.07 -15.914 -17.188 1 97.06 382 LEU B CA 1
ATOM 7179 C C . LEU B 1 382 ? 13.516 -14.523 -17.438 1 97.06 382 LEU B C 1
ATOM 7181 O O . LEU B 1 382 ? 12.336 -14.367 -17.781 1 97.06 382 LEU B O 1
ATOM 7185 N N . THR B 1 383 ? 14.273 -13.547 -17.172 1 96.19 383 THR B N 1
ATOM 7186 C CA . THR B 1 383 ? 13.875 -12.156 -17.375 1 96.19 383 THR B CA 1
ATOM 7187 C C . THR B 1 383 ? 14.891 -11.43 -18.25 1 96.19 383 THR B C 1
ATOM 7189 O O . THR B 1 383 ? 15.859 -12.031 -18.719 1 96.19 383 THR B O 1
ATOM 7192 N N . ILE B 1 384 ? 14.68 -10.133 -18.453 1 96.94 384 ILE B N 1
ATOM 7193 C CA . ILE B 1 384 ? 15.578 -9.336 -19.281 1 96.94 384 ILE B CA 1
ATOM 7194 C C . ILE B 1 384 ? 16.922 -9.156 -18.547 1 96.94 384 ILE B C 1
ATOM 7196 O O . ILE B 1 384 ? 17.891 -8.711 -19.156 1 96.94 384 ILE B O 1
ATOM 7200 N N . GLY B 1 385 ? 16.938 -9.602 -17.312 1 95.62 385 GLY B N 1
ATOM 7201 C CA . GLY B 1 385 ? 18.188 -9.539 -16.547 1 95.62 385 GLY B CA 1
ATOM 7202 C C . GLY B 1 385 ? 18.953 -10.844 -16.562 1 95.62 385 GLY B C 1
ATOM 7203 O O . GLY B 1 385 ? 20.062 -10.922 -16.031 1 95.62 385 GLY B O 1
ATOM 7204 N N . THR B 1 386 ? 18.453 -11.891 -17.219 1 96.12 386 THR B N 1
ATOM 7205 C CA . THR B 1 386 ? 19.141 -13.18 -17.281 1 96.12 386 THR B CA 1
ATOM 7206 C C . THR B 1 386 ? 20.359 -13.094 -18.188 1 96.12 386 THR B C 1
ATOM 7208 O O . THR B 1 386 ? 20.297 -12.547 -19.281 1 96.12 386 THR B O 1
ATOM 7211 N N . THR B 1 387 ? 21.438 -13.68 -17.703 1 94.75 387 THR B N 1
ATOM 7212 C CA . THR B 1 387 ? 22.672 -13.633 -18.469 1 94.75 387 THR B CA 1
ATOM 7213 C C . THR B 1 387 ? 23.094 -15.031 -18.906 1 94.75 387 THR B C 1
ATOM 7215 O O . THR B 1 387 ? 22.656 -16.031 -18.312 1 94.75 387 THR B O 1
ATOM 7218 N N . ARG B 1 388 ? 23.938 -15.055 -19.891 1 94.94 388 ARG B N 1
ATOM 7219 C CA . ARG B 1 388 ? 24.453 -16.328 -20.375 1 94.94 388 ARG B CA 1
ATOM 7220 C C . ARG B 1 388 ? 25.312 -17.016 -19.328 1 94.94 388 ARG B C 1
ATOM 7222 O O . ARG B 1 388 ? 25.328 -18.234 -19.219 1 94.94 388 ARG B O 1
ATOM 7229 N N . SER B 1 389 ? 26.031 -16.203 -18.594 1 94.94 389 SER B N 1
ATOM 7230 C CA . SER B 1 389 ? 26.859 -16.75 -17.516 1 94.94 389 SER B CA 1
ATOM 7231 C C . SER B 1 389 ? 26.016 -17.484 -16.484 1 94.94 389 SER B C 1
ATOM 7233 O O . SER B 1 389 ? 26.406 -18.547 -16 1 94.94 389 SER B O 1
ATOM 7235 N N . LYS B 1 390 ? 24.891 -16.969 -16.188 1 94.5 390 LYS B N 1
ATOM 7236 C CA . LYS B 1 390 ? 23.984 -17.625 -15.25 1 94.5 390 LYS B CA 1
ATOM 7237 C C . LYS B 1 390 ? 23.469 -18.953 -15.797 1 94.5 390 LYS B C 1
ATOM 7239 O O . LYS B 1 390 ? 23.359 -19.938 -15.062 1 94.5 390 LYS B O 1
ATOM 7244 N N . VAL B 1 391 ? 23.203 -18.953 -17.047 1 96.62 391 VAL B N 1
ATOM 7245 C CA . VAL B 1 391 ? 22.703 -20.156 -17.719 1 96.62 391 VAL B CA 1
ATOM 7246 C C . VAL B 1 391 ? 23.766 -21.25 -17.656 1 96.62 391 VAL B C 1
ATOM 7248 O O . VAL B 1 391 ? 23.453 -22.406 -17.344 1 96.62 391 VAL B O 1
ATOM 7251 N N . SER B 1 392 ? 24.953 -20.844 -17.891 1 96.69 392 SER B N 1
ATOM 7252 C CA . SER B 1 392 ? 26.047 -21.797 -17.875 1 96.69 392 SER B CA 1
ATOM 7253 C C . SER B 1 392 ? 26.25 -22.391 -16.469 1 96.69 392 SER B C 1
ATOM 7255 O O . SER B 1 392 ? 26.484 -23.594 -16.328 1 96.69 392 SER B O 1
ATOM 7257 N N . ARG B 1 393 ? 26.156 -21.578 -15.492 1 96.62 393 ARG B N 1
ATOM 7258 C CA . ARG B 1 393 ? 26.344 -22.047 -14.125 1 96.62 393 ARG B CA 1
ATOM 7259 C C . ARG B 1 393 ? 25.203 -22.969 -13.703 1 96.62 393 ARG B C 1
ATOM 7261 O O . ARG B 1 393 ? 25.438 -23.953 -12.992 1 96.62 393 ARG B O 1
ATOM 7268 N N . LEU B 1 394 ? 24.031 -22.672 -14.133 1 97.62 394 LEU B N 1
ATOM 7269 C CA . LEU B 1 394 ? 22.906 -23.547 -13.852 1 97.62 394 LEU B CA 1
ATOM 7270 C C . LEU B 1 394 ? 23.109 -24.922 -14.5 1 97.62 394 LEU B C 1
ATOM 7272 O O . LEU B 1 394 ? 22.891 -25.953 -13.867 1 97.62 394 LEU B O 1
ATOM 7276 N N . TYR B 1 395 ? 23.5 -24.891 -15.734 1 97.56 395 TYR B N 1
ATOM 7277 C CA . TYR B 1 395 ? 23.734 -26.125 -16.469 1 97.56 395 TYR B CA 1
ATOM 7278 C C . TYR B 1 395 ? 24.797 -26.969 -15.773 1 97.56 395 TYR B C 1
ATOM 7280 O O . TYR B 1 395 ? 24.625 -28.172 -15.586 1 97.56 395 TYR B O 1
ATOM 7288 N N . ASP B 1 396 ? 25.844 -26.297 -15.422 1 97.75 396 ASP B N 1
ATOM 7289 C CA . ASP B 1 396 ? 26.938 -27 -14.75 1 97.75 396 ASP B CA 1
ATOM 7290 C C . ASP B 1 396 ? 26.453 -27.656 -13.461 1 97.75 396 ASP B C 1
ATOM 7292 O O . ASP B 1 396 ? 26.812 -28.797 -13.172 1 97.75 396 ASP B O 1
ATOM 7296 N N . ALA B 1 397 ? 25.734 -26.953 -12.703 1 97.56 397 ALA B N 1
ATOM 7297 C CA . ALA B 1 397 ? 25.203 -27.469 -11.453 1 97.56 397 ALA B CA 1
ATOM 7298 C C . ALA B 1 397 ? 24.312 -28.688 -11.695 1 97.56 397 ALA B C 1
ATOM 7300 O O . ALA B 1 397 ? 24.469 -29.719 -11.047 1 97.56 397 ALA B O 1
ATOM 7301 N N . LEU B 1 398 ? 23.406 -28.641 -12.656 1 97.75 398 LEU B N 1
ATOM 7302 C CA . LEU B 1 398 ? 22.469 -29.719 -12.938 1 97.75 398 LEU B CA 1
ATOM 7303 C C . LEU B 1 398 ? 23.188 -30.938 -13.508 1 97.75 398 LEU B C 1
ATOM 7305 O O . LEU B 1 398 ? 22.828 -32.094 -13.203 1 97.75 398 LEU B O 1
ATOM 7309 N N . MET B 1 399 ? 24.188 -30.656 -14.281 1 97.25 399 MET B N 1
ATOM 7310 C CA . MET B 1 399 ? 24.953 -31.734 -14.859 1 97.25 399 MET B CA 1
ATOM 7311 C C . MET B 1 399 ? 25.719 -32.5 -13.781 1 97.25 399 MET B C 1
ATOM 7313 O O . MET B 1 399 ? 25.812 -33.719 -13.828 1 97.25 399 MET B O 1
ATOM 7317 N N . ARG B 1 400 ? 26.234 -31.766 -12.883 1 97.19 400 ARG B N 1
ATOM 7318 C CA . ARG B 1 400 ? 26.953 -32.406 -11.781 1 97.19 400 ARG B CA 1
ATOM 7319 C C . ARG B 1 400 ? 26 -33.25 -10.938 1 97.19 400 ARG B C 1
ATOM 7321 O O . ARG B 1 400 ? 26.359 -34.375 -10.531 1 97.19 400 ARG B O 1
ATOM 7328 N N . ILE B 1 401 ? 24.891 -32.781 -10.695 1 96.69 401 ILE B N 1
ATOM 7329 C CA . ILE B 1 401 ? 23.906 -33.531 -9.93 1 96.69 401 ILE B CA 1
ATOM 7330 C C . ILE B 1 401 ? 23.484 -34.781 -10.711 1 96.69 401 ILE B C 1
ATOM 7332 O O . ILE B 1 401 ? 23.359 -35.844 -10.141 1 96.69 401 ILE B O 1
ATOM 7336 N N . ALA B 1 402 ? 23.266 -34.625 -12.008 1 96.56 402 ALA B N 1
ATOM 7337 C CA . ALA B 1 402 ? 22.859 -35.719 -12.867 1 96.56 402 ALA B CA 1
ATOM 7338 C C . ALA B 1 402 ? 23.906 -36.844 -12.875 1 96.56 402 ALA B C 1
ATOM 7340 O O . ALA B 1 402 ? 23.578 -38 -12.891 1 96.56 402 ALA B O 1
ATOM 7341 N N . ARG B 1 403 ? 25.078 -36.5 -12.781 1 95.5 403 ARG B N 1
ATOM 7342 C CA . ARG B 1 403 ? 26.188 -37.438 -12.883 1 95.5 403 ARG B CA 1
ATOM 7343 C C . ARG B 1 403 ? 26.328 -38.25 -11.602 1 95.5 403 ARG B C 1
ATOM 7345 O O . ARG B 1 403 ? 26.984 -39.281 -11.594 1 95.5 403 ARG B O 1
ATOM 7352 N N . GLU B 1 404 ? 25.812 -37.719 -10.609 1 94.5 404 GLU B N 1
ATOM 7353 C CA . GLU B 1 404 ? 25.859 -38.469 -9.367 1 94.5 404 GLU B CA 1
ATOM 7354 C C . GLU B 1 404 ? 25.094 -39.781 -9.492 1 94.5 404 GLU B C 1
ATOM 7356 O O . GLU B 1 404 ? 25.344 -40.719 -8.75 1 94.5 404 GLU B O 1
ATOM 7361 N N . GLY B 1 405 ? 24.141 -39.906 -10.367 1 90.94 405 GLY B N 1
ATOM 7362 C CA . GLY B 1 405 ? 23.453 -41.156 -10.703 1 90.94 405 GLY B CA 1
ATOM 7363 C C . GLY B 1 405 ? 22.594 -41.688 -9.57 1 90.94 405 GLY B C 1
ATOM 7364 O O . GLY B 1 405 ? 22.547 -42.875 -9.328 1 90.94 405 GLY B O 1
ATOM 7365 N N . ARG B 1 406 ? 21.953 -40.781 -8.883 1 91.38 406 ARG B N 1
ATOM 7366 C CA . ARG B 1 406 ? 21.062 -41.219 -7.801 1 91.38 406 ARG B CA 1
ATOM 7367 C C . ARG B 1 406 ? 19.828 -41.906 -8.344 1 91.38 406 ARG B C 1
ATOM 7369 O O . ARG B 1 406 ? 19.344 -41.562 -9.422 1 91.38 406 ARG B O 1
ATOM 7376 N N . ALA B 1 407 ? 19.297 -42.844 -7.594 1 90.5 407 ALA B N 1
ATOM 7377 C CA . ALA B 1 407 ? 18.078 -43.531 -7.988 1 90.5 407 ALA B CA 1
ATOM 7378 C C . ALA B 1 407 ? 16.859 -42.594 -7.836 1 90.5 407 ALA B C 1
ATOM 7380 O O . ALA B 1 407 ? 16.781 -41.844 -6.875 1 90.5 407 ALA B O 1
ATOM 7381 N N . PRO B 1 408 ? 15.984 -42.719 -8.844 1 86.88 408 PRO B N 1
ATOM 7382 C CA . PRO B 1 408 ? 14.781 -41.875 -8.734 1 86.88 408 PRO B CA 1
ATOM 7383 C C . PRO B 1 408 ? 13.961 -42.219 -7.488 1 86.88 408 PRO B C 1
ATOM 7385 O O . PRO B 1 408 ? 13.859 -43.375 -7.09 1 86.88 408 PRO B O 1
ATOM 7388 N N . ARG B 1 409 ? 13.438 -41.188 -6.883 1 80.81 409 ARG B N 1
ATOM 7389 C CA . ARG B 1 409 ? 12.602 -41.344 -5.699 1 80.81 409 ARG B CA 1
ATOM 7390 C C . ARG B 1 409 ? 11.117 -41.344 -6.074 1 80.81 409 ARG B C 1
ATOM 7392 O O . ARG B 1 409 ? 10.742 -40.844 -7.141 1 80.81 409 ARG B O 1
ATOM 7399 N N . ARG B 1 410 ? 10.352 -41.969 -5.188 1 74.25 410 ARG B N 1
ATOM 7400 C CA . ARG B 1 410 ? 8.898 -42 -5.379 1 74.25 410 ARG B CA 1
ATOM 7401 C C . ARG B 1 410 ? 8.297 -40.625 -5.25 1 74.25 410 ARG B C 1
ATOM 7403 O O . ARG B 1 410 ? 8.641 -39.875 -4.332 1 74.25 410 ARG B O 1
ATOM 7410 N N . LEU B 1 411 ? 7.527 -40.312 -6.238 1 71.31 411 LEU B N 1
ATOM 7411 C CA . LEU B 1 411 ? 6.859 -39 -6.301 1 71.31 411 LEU B CA 1
ATOM 7412 C C . LEU B 1 411 ? 5.66 -38.969 -5.359 1 71.31 411 LEU B C 1
ATOM 7414 O O . LEU B 1 411 ? 4.941 -39.969 -5.223 1 71.31 411 LEU B O 1
ATOM 7418 N N . TYR B 1 412 ? 5.684 -37.938 -4.496 1 68.56 412 TYR B N 1
ATOM 7419 C CA . TYR B 1 412 ? 4.523 -37.688 -3.645 1 68.56 412 TYR B CA 1
ATOM 7420 C C . TYR B 1 412 ? 3.439 -36.938 -4.398 1 68.56 412 TYR B C 1
ATOM 7422 O O . TYR B 1 412 ? 3.734 -36 -5.168 1 68.56 412 TYR B O 1
ATOM 7430 N N . GLN B 1 413 ? 2.24 -37.625 -4.512 1 67.56 413 GLN B N 1
ATOM 7431 C CA . GLN B 1 413 ? 1.147 -36.875 -5.121 1 67.56 413 GLN B CA 1
ATOM 7432 C C . GLN B 1 413 ? 0.334 -36.125 -4.066 1 67.56 413 GLN B C 1
ATOM 7434 O O . GLN B 1 413 ? 0.02 -36.688 -3.012 1 67.56 413 GLN B O 1
ATOM 7439 N N . ILE B 1 414 ? 0.135 -34.812 -4.312 1 70.88 414 ILE B N 1
ATOM 7440 C CA . ILE B 1 414 ? -0.712 -34.031 -3.436 1 70.88 414 ILE B CA 1
ATOM 7441 C C . ILE B 1 414 ? -2.182 -34.281 -3.76 1 70.88 414 ILE B C 1
ATOM 7443 O O . ILE B 1 414 ? -2.545 -34.469 -4.922 1 70.88 414 ILE B O 1
ATOM 7447 N N . PRO B 1 415 ? -2.98 -34.312 -2.658 1 76.62 415 PRO B N 1
ATOM 7448 C CA . PRO B 1 415 ? -4.414 -34.438 -2.918 1 76.62 415 PRO B CA 1
ATOM 7449 C C . PRO B 1 415 ? -4.973 -33.312 -3.797 1 76.62 415 PRO B C 1
ATOM 7451 O O . PRO B 1 415 ? -4.473 -32.188 -3.756 1 76.62 415 PRO B O 1
ATOM 7454 N N . GLU B 1 416 ? -5.91 -33.719 -4.508 1 80 416 GLU B N 1
ATOM 7455 C CA . GLU B 1 416 ? -6.566 -32.75 -5.375 1 80 416 GLU B CA 1
ATOM 7456 C C . GLU B 1 416 ? -7.402 -31.766 -4.566 1 80 416 GLU B C 1
ATOM 7458 O O . GLU B 1 416 ? -8.07 -32.156 -3.605 1 80 416 GLU B O 1
ATOM 7463 N N . LEU B 1 417 ? -7.324 -30.531 -4.965 1 85.5 417 LEU B N 1
ATOM 7464 C CA . LEU B 1 417 ? -8.156 -29.5 -4.355 1 85.5 417 LEU B CA 1
ATOM 7465 C C . LEU B 1 417 ? -9.641 -29.797 -4.59 1 85.5 417 LEU B C 1
ATOM 7467 O O . LEU B 1 417 ? -10.055 -30.062 -5.723 1 85.5 417 LEU B O 1
ATOM 7471 N N . PRO B 1 418 ? -10.406 -29.797 -3.484 1 87.38 418 PRO B N 1
ATOM 7472 C CA . PRO B 1 418 ? -11.844 -29.984 -3.697 1 87.38 418 PRO B CA 1
ATOM 7473 C C . PRO B 1 418 ? -12.469 -28.859 -4.512 1 87.38 418 PRO B C 1
ATOM 7475 O O . PRO B 1 418 ? -11.945 -27.734 -4.527 1 87.38 418 PRO B O 1
ATOM 7478 N N . GLY B 1 419 ? -13.523 -29.234 -5.234 1 85.81 419 GLY B N 1
ATOM 7479 C CA . GLY B 1 419 ? -14.258 -28.203 -5.965 1 85.81 419 GLY B CA 1
ATOM 7480 C C . GLY B 1 419 ? -14.891 -27.156 -5.062 1 85.81 419 GLY B C 1
ATOM 7481 O O . GLY B 1 419 ? -15.055 -27.391 -3.861 1 85.81 419 GLY B O 1
ATOM 7482 N N . PHE B 1 420 ? -15.117 -26.062 -5.695 1 90.19 420 PHE B N 1
ATOM 7483 C CA . PHE B 1 420 ? -15.789 -25.016 -4.938 1 90.19 420 PHE B CA 1
ATOM 7484 C C . PHE B 1 420 ? -17.203 -25.438 -4.559 1 90.19 420 PHE B C 1
ATOM 7486 O O . PHE B 1 420 ? -17.953 -25.953 -5.395 1 90.19 420 PHE B O 1
ATOM 7493 N N . THR B 1 421 ? -17.547 -25.219 -3.354 1 90.19 421 THR B N 1
ATOM 7494 C CA . THR B 1 421 ? -18.891 -25.609 -2.893 1 90.19 421 THR B CA 1
ATOM 7495 C C . THR B 1 421 ? -19.875 -24.484 -3.113 1 90.19 421 THR B C 1
ATOM 7497 O O . THR B 1 421 ? -19.969 -23.922 -4.207 1 90.19 421 THR B O 1
ATOM 7500 N N . GLU B 1 422 ? -20.562 -24.078 -2.109 1 92.44 422 GLU B N 1
ATOM 7501 C CA . GLU B 1 422 ? -21.609 -23.062 -2.207 1 92.44 422 GLU B CA 1
ATOM 7502 C C . GLU B 1 422 ? -21.234 -21.812 -1.411 1 92.44 422 GLU B C 1
ATOM 7504 O O . GLU B 1 422 ? -20.688 -21.906 -0.305 1 92.44 422 GLU B O 1
ATOM 7509 N N . LEU B 1 423 ? -21.453 -20.734 -2.107 1 96.31 423 LEU B N 1
ATOM 7510 C CA . LEU B 1 423 ? -21.344 -19.469 -1.396 1 96.31 423 LEU B CA 1
ATOM 7511 C C . LEU B 1 423 ? -22.688 -19.047 -0.817 1 96.31 423 LEU B C 1
ATOM 7513 O O . LEU B 1 423 ? -23.594 -18.672 -1.56 1 96.31 423 LEU B O 1
ATOM 7517 N N . LYS B 1 424 ? -22.797 -19.047 0.449 1 97.25 424 LYS B N 1
ATOM 7518 C CA . LYS B 1 424 ? -24.078 -18.766 1.105 1 97.25 424 LYS B CA 1
ATOM 7519 C C . LYS B 1 424 ? -24.234 -17.266 1.376 1 97.25 424 LYS B C 1
ATOM 7521 O O . LYS B 1 424 ? -25.344 -16.734 1.32 1 97.25 424 LYS B O 1
ATOM 7526 N N . TYR B 1 425 ? -23.172 -16.562 1.72 1 97.94 425 TYR B N 1
ATOM 7527 C CA . TYR B 1 425 ? -23.156 -15.141 2.025 1 97.94 425 TYR B CA 1
ATOM 7528 C C . TYR B 1 425 ? -22.047 -14.43 1.254 1 97.94 425 TYR B C 1
ATOM 7530 O O . TYR B 1 425 ? -21.094 -15.062 0.804 1 97.94 425 TYR B O 1
ATOM 7538 N N . LEU B 1 426 ? -22.234 -13.078 1.078 1 97.88 426 LEU B N 1
ATOM 7539 C CA . LEU B 1 426 ? -21.156 -12.305 0.482 1 97.88 426 LEU B CA 1
ATOM 7540 C C . LEU B 1 426 ? -19.875 -12.438 1.306 1 97.88 426 LEU B C 1
ATOM 7542 O O . LEU B 1 426 ? -19.922 -12.406 2.537 1 97.88 426 LEU B O 1
ATOM 7546 N N . PRO B 1 427 ? -18.766 -12.617 0.638 1 98.12 427 PRO B N 1
ATOM 7547 C CA . PRO B 1 427 ? -17.5 -12.789 1.365 1 98.12 427 PRO B CA 1
ATOM 7548 C C . PRO B 1 427 ? -17.25 -11.68 2.377 1 98.12 427 PRO B C 1
ATOM 7550 O O . PRO B 1 427 ? -16.828 -11.945 3.508 1 98.12 427 PRO B O 1
ATOM 7553 N N . ARG B 1 428 ? -17.516 -10.461 2.064 1 98.06 428 ARG B N 1
ATOM 7554 C CA . ARG B 1 428 ? -17.281 -9.352 2.984 1 98.06 428 ARG B CA 1
ATOM 7555 C C . ARG B 1 428 ? -18.125 -9.516 4.254 1 98.06 428 ARG B C 1
ATOM 7557 O O . ARG B 1 428 ? -17.625 -9.32 5.359 1 98.06 428 ARG B O 1
ATOM 7564 N N . ASP B 1 429 ? -19.438 -9.836 4.062 1 97.62 429 ASP B N 1
ATOM 7565 C CA . ASP B 1 429 ? -20.344 -9.945 5.199 1 97.62 429 ASP B CA 1
ATOM 7566 C C . ASP B 1 429 ? -19.891 -11.031 6.168 1 97.62 429 ASP B C 1
ATOM 7568 O O . ASP B 1 429 ? -19.938 -10.844 7.387 1 97.62 429 ASP B O 1
ATOM 7572 N N . ALA B 1 430 ? -19.422 -12.141 5.586 1 98.12 430 ALA B N 1
ATOM 7573 C CA . ALA B 1 430 ? -18.938 -13.242 6.414 1 98.12 430 ALA B CA 1
ATOM 7574 C C . ALA B 1 430 ? -17.609 -12.891 7.078 1 98.12 430 ALA B C 1
ATOM 7576 O O . ALA B 1 430 ? -17.391 -13.234 8.242 1 98.12 430 ALA B O 1
ATOM 7577 N N . PHE B 1 431 ? -16.766 -12.227 6.418 1 97.69 431 PHE B N 1
ATOM 7578 C CA . PHE B 1 431 ? -15.422 -11.891 6.875 1 97.69 431 PHE B CA 1
ATOM 7579 C C . PHE B 1 431 ? -15.484 -11.055 8.148 1 97.69 431 PHE B C 1
ATOM 7581 O O . PHE B 1 431 ? -14.648 -11.211 9.039 1 97.69 431 PHE B O 1
ATOM 7588 N N . TYR B 1 432 ? -16.453 -10.102 8.266 1 96.75 432 TYR B N 1
ATOM 7589 C CA . TYR B 1 432 ? -16.484 -9.133 9.352 1 96.75 432 TYR B CA 1
ATOM 7590 C C . TYR B 1 432 ? -17.281 -9.68 10.539 1 96.75 432 TYR B C 1
ATOM 7592 O O . TYR B 1 432 ? -17.5 -8.969 11.523 1 96.75 432 TYR B O 1
ATOM 7600 N N . CYS B 1 433 ? -17.734 -10.969 10.445 1 96.06 433 CYS B N 1
ATOM 7601 C CA . CYS B 1 433 ? -18.359 -11.609 11.594 1 96.06 433 CYS B CA 1
ATOM 7602 C C . CYS B 1 433 ? -17.312 -12.008 12.633 1 96.06 433 CYS B C 1
ATOM 7604 O O . CYS B 1 433 ? -16.141 -12.242 12.289 1 96.06 433 CYS B O 1
ATOM 7606 N N . GLY B 1 434 ? -17.703 -11.992 13.852 1 93.12 434 GLY B N 1
ATOM 7607 C CA . GLY B 1 434 ? -16.812 -12.43 14.922 1 93.12 434 GLY B CA 1
ATOM 7608 C C . GLY B 1 434 ? -16.484 -13.906 14.844 1 93.12 434 GLY B C 1
ATOM 7609 O O . GLY B 1 434 ? -15.328 -14.289 15.047 1 93.12 434 GLY B O 1
ATOM 7610 N N . GLY B 1 435 ? -17.438 -14.641 14.516 1 94.75 435 GLY B N 1
ATOM 7611 C CA . GLY B 1 435 ? -17.266 -16.062 14.289 1 94.75 435 GLY B CA 1
ATOM 7612 C C . GLY B 1 435 ? -16.969 -16.844 15.555 1 94.75 435 GLY B C 1
ATOM 7613 O O . GLY B 1 435 ? -16.906 -16.266 16.641 1 94.75 435 GLY B O 1
ATOM 7614 N N . GLU B 1 436 ? -16.922 -18.141 15.445 1 95.81 436 GLU B N 1
ATOM 7615 C CA . GLU B 1 436 ? -16.531 -19.078 16.484 1 95.81 436 GLU B CA 1
ATOM 7616 C C . GLU B 1 436 ? -15.406 -20 16 1 95.81 436 GLU B C 1
ATOM 7618 O O . GLU B 1 436 ? -15.383 -20.406 14.836 1 95.81 436 GLU B O 1
ATOM 7623 N N . ILE B 1 437 ? -14.508 -20.281 16.891 1 95.94 437 ILE B N 1
ATOM 7624 C CA . ILE B 1 437 ? -13.383 -21.141 16.562 1 95.94 437 ILE B CA 1
ATOM 7625 C C . ILE B 1 437 ? -13.758 -22.594 16.797 1 95.94 437 ILE B C 1
ATOM 7627 O O . ILE B 1 437 ? -14.117 -22.984 17.906 1 95.94 437 ILE B O 1
ATOM 7631 N N . VAL B 1 438 ? -13.703 -23.391 15.781 1 96.75 438 VAL B N 1
ATOM 7632 C CA . VAL B 1 438 ? -14.094 -24.797 15.852 1 96.75 438 VAL B CA 1
ATOM 7633 C C . VAL B 1 438 ? -12.953 -25.672 15.344 1 96.75 438 VAL B C 1
ATOM 7635 O O . VAL B 1 438 ? -12.453 -25.484 14.234 1 96.75 438 VAL B O 1
ATOM 7638 N N . PRO B 1 439 ? -12.5 -26.656 16.078 1 96.69 439 PRO B N 1
ATOM 7639 C CA . PRO B 1 439 ? -11.375 -27.5 15.656 1 96.69 439 PRO B CA 1
ATOM 7640 C C . PRO B 1 439 ? -11.703 -28.391 14.453 1 96.69 439 PRO B C 1
ATOM 7642 O O . PRO B 1 439 ? -12.828 -28.875 14.336 1 96.69 439 PRO B O 1
ATOM 7645 N N . LEU B 1 440 ? -10.719 -28.641 13.633 1 96.44 440 LEU B N 1
ATOM 7646 C CA . LEU B 1 440 ? -10.859 -29.516 12.469 1 96.44 440 LEU B CA 1
ATOM 7647 C C . LEU B 1 440 ? -11.055 -30.969 12.898 1 96.44 440 LEU B C 1
ATOM 7649 O O . LEU B 1 440 ? -11.68 -31.75 12.188 1 96.44 440 LEU B O 1
ATOM 7653 N N . LEU B 1 441 ? -10.453 -31.219 14.047 1 94.12 441 LEU B N 1
ATOM 7654 C CA . LEU B 1 441 ? -10.516 -32.562 14.586 1 94.12 441 LEU B CA 1
ATOM 7655 C C . LEU B 1 441 ? -11.312 -32.625 15.883 1 94.12 441 LEU B C 1
ATOM 7657 O O . LEU B 1 441 ? -11.312 -31.641 16.641 1 94.12 441 LEU B O 1
ATOM 7661 N N . ASP B 1 442 ? -11.93 -33.75 16.109 1 91.75 442 ASP B N 1
ATOM 7662 C CA . ASP B 1 442 ? -12.656 -33.906 17.359 1 91.75 442 ASP B CA 1
ATOM 7663 C C . ASP B 1 442 ? -11.742 -34.469 18.453 1 91.75 442 ASP B C 1
ATOM 7665 O O . ASP B 1 442 ? -10.523 -34.562 18.266 1 91.75 442 ASP B O 1
ATOM 7669 N N . GLU B 1 443 ? -12.305 -34.781 19.578 1 89.62 443 GLU B N 1
ATOM 7670 C CA . GLU B 1 443 ? -11.531 -35.219 20.75 1 89.62 443 GLU B CA 1
ATOM 7671 C C . GLU B 1 443 ? -10.836 -36.562 20.484 1 89.62 443 GLU B C 1
ATOM 7673 O O . GLU B 1 443 ? -9.836 -36.875 21.141 1 89.62 443 GLU B O 1
ATOM 7678 N N . GLN B 1 444 ? -11.383 -37.281 19.578 1 90.75 444 GLN B N 1
ATOM 7679 C CA . GLN B 1 444 ? -10.805 -38.594 19.234 1 90.75 444 GLN B CA 1
ATOM 7680 C C . GLN B 1 444 ? -9.844 -38.469 18.047 1 90.75 444 GLN B C 1
ATOM 7682 O O . GLN B 1 444 ? -9.492 -39.469 17.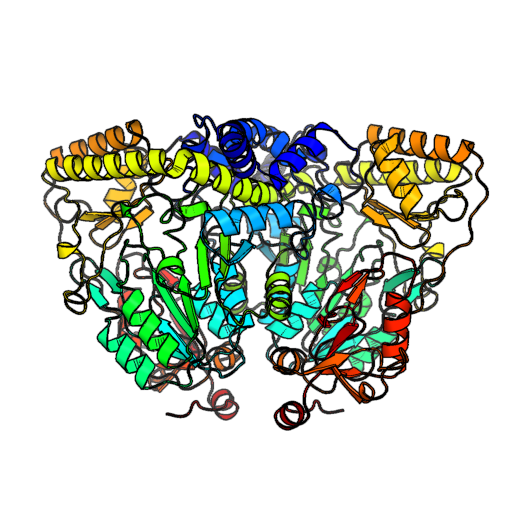422 1 90.75 444 GLN B O 1
ATOM 7687 N N . GLU B 1 445 ? -9.531 -37.219 17.562 1 86.75 445 GLU B N 1
ATOM 7688 C CA . GLU B 1 445 ? -8.594 -36.906 16.484 1 86.75 445 GLU B CA 1
ATOM 7689 C C . GLU B 1 445 ? -9.156 -37.344 15.133 1 86.75 445 GLU B C 1
ATOM 7691 O O . GLU B 1 445 ? -8.406 -37.75 14.234 1 86.75 445 GLU B O 1
ATOM 7696 N N . ARG B 1 446 ? -10.453 -37.406 15.156 1 89.38 446 ARG B N 1
ATOM 7697 C CA . ARG B 1 446 ? -11.141 -37.625 13.891 1 89.38 446 ARG B CA 1
ATOM 7698 C C . ARG B 1 446 ? -11.664 -36.344 13.312 1 89.38 446 ARG B C 1
ATOM 7700 O O . ARG B 1 446 ? -11.734 -35.312 14.016 1 89.38 446 ARG B O 1
ATOM 7707 N N . ILE B 1 447 ? -11.969 -36.406 12.039 1 92.69 447 ILE B N 1
ATOM 7708 C CA . ILE B 1 447 ? -12.555 -35.25 11.383 1 92.69 447 ILE B CA 1
ATOM 7709 C C . ILE B 1 447 ? -13.781 -34.781 12.172 1 92.69 447 ILE B C 1
ATOM 7711 O O . ILE B 1 447 ? -14.633 -35.594 12.539 1 92.69 447 ILE B O 1
ATOM 7715 N N . ASN B 1 448 ? -13.844 -33.531 12.5 1 95.19 448 ASN B N 1
ATOM 7716 C CA . ASN B 1 448 ? -14.945 -32.938 13.258 1 95.19 448 ASN B CA 1
ATOM 7717 C C . ASN B 1 448 ? -16.188 -32.75 12.398 1 95.19 448 ASN B C 1
ATOM 7719 O O . ASN B 1 448 ? -16.312 -31.781 11.656 1 95.19 448 ASN B O 1
ATOM 7723 N N . ASP B 1 449 ? -17.203 -33.531 12.578 1 93.25 449 ASP B N 1
ATOM 7724 C CA . ASP B 1 449 ? -18.406 -33.562 11.758 1 93.25 449 ASP B CA 1
ATOM 7725 C C . ASP B 1 449 ? -19.266 -32.312 11.992 1 93.25 449 ASP B C 1
ATOM 7727 O O . ASP B 1 449 ? -20.141 -32 11.18 1 93.25 449 ASP B O 1
ATOM 7731 N N . SER B 1 450 ? -19.016 -31.656 13.062 1 93.88 450 SER B N 1
ATOM 7732 C CA . SER B 1 450 ? -19.812 -30.469 13.375 1 93.88 450 SER B CA 1
ATOM 7733 C C . SER B 1 450 ? -19.516 -29.344 12.398 1 93.88 450 SER B C 1
ATOM 7735 O O . SER B 1 450 ? -20.266 -28.359 12.328 1 93.88 450 SER B O 1
ATOM 7737 N N . LEU B 1 451 ? -18.422 -29.484 11.641 1 96.56 451 LEU B N 1
ATOM 7738 C CA . LEU B 1 451 ? -18.031 -28.469 10.672 1 96.56 451 LEU B CA 1
ATOM 7739 C C . LEU B 1 451 ? -18.906 -28.531 9.43 1 96.56 451 LEU B C 1
ATOM 7741 O O . LEU B 1 451 ? -19.031 -27.547 8.695 1 96.56 451 LEU B O 1
ATOM 7745 N N . LYS B 1 452 ? -19.516 -29.672 9.219 1 95.19 452 LYS B N 1
ATOM 7746 C CA . LYS B 1 452 ? -20.297 -29.891 8 1 95.19 452 LYS B CA 1
ATOM 7747 C C . LYS B 1 452 ? -21.516 -28.969 7.953 1 95.19 452 LYS B C 1
ATOM 7749 O O . LYS B 1 452 ? -22.281 -28.906 8.906 1 95.19 452 LYS B O 1
ATOM 7754 N N . GLY B 1 453 ? -21.609 -28.219 6.859 1 95.56 453 GLY B N 1
ATOM 7755 C CA . GLY B 1 453 ? -22.766 -27.359 6.66 1 95.56 453 GLY B CA 1
ATOM 7756 C C . GLY B 1 453 ? -22.578 -25.969 7.234 1 95.56 453 GLY B C 1
ATOM 7757 O O . GLY B 1 453 ? -23.359 -25.062 6.949 1 95.56 453 GLY B O 1
ATOM 7758 N N . LYS B 1 454 ? -21.516 -25.812 7.98 1 97.31 454 LYS B N 1
ATOM 7759 C CA . LYS B 1 454 ? -21.234 -24.5 8.547 1 97.31 454 LYS B CA 1
ATOM 7760 C C . LYS B 1 454 ? -20.594 -23.594 7.508 1 97.31 454 LYS B C 1
ATOM 7762 O O . LYS B 1 454 ? -20.25 -24.031 6.41 1 97.31 454 LYS B O 1
ATOM 7767 N N . VAL B 1 455 ? -20.594 -22.312 7.824 1 98.12 455 VAL B N 1
ATOM 7768 C CA . VAL B 1 455 ? -20.078 -21.328 6.887 1 98.12 455 VAL B CA 1
ATOM 7769 C C . VAL B 1 455 ? -18.75 -20.766 7.398 1 98.12 455 VAL B C 1
ATOM 7771 O O . VAL B 1 455 ? -18.641 -20.375 8.562 1 98.12 455 VAL B O 1
ATOM 7774 N N . CYS B 1 456 ? -17.766 -20.766 6.527 1 97.88 456 CYS B N 1
ATOM 7775 C CA . CYS B 1 456 ? -16.438 -20.297 6.875 1 97.88 456 CYS B CA 1
ATOM 7776 C C . CYS B 1 456 ? -16.375 -18.781 6.902 1 97.88 456 CYS B C 1
ATOM 7778 O O . CYS B 1 456 ? -17.016 -18.109 6.086 1 97.88 456 CYS B O 1
ATOM 7780 N N . ALA B 1 457 ? -15.523 -18.172 7.797 1 97.62 457 ALA B N 1
ATOM 7781 C CA . ALA B 1 457 ? -15.406 -16.734 7.91 1 97.62 457 ALA B CA 1
ATOM 7782 C C . ALA B 1 457 ? -14.062 -16.25 7.371 1 97.62 457 ALA B C 1
ATOM 7784 O O . ALA B 1 457 ? -13.844 -15.039 7.219 1 97.62 457 ALA B O 1
ATOM 7785 N N . ASP B 1 458 ? -13.164 -17.203 7.055 1 96.81 458 ASP B N 1
ATOM 7786 C CA . ASP B 1 458 ? -11.812 -16.828 6.633 1 96.81 458 ASP B CA 1
ATOM 7787 C C . ASP B 1 458 ? -11.453 -17.484 5.301 1 96.81 458 ASP B C 1
ATOM 7789 O O . ASP B 1 458 ? -12.141 -18.406 4.852 1 96.81 458 ASP B O 1
ATOM 7793 N N . GLN B 1 459 ? -10.484 -16.891 4.703 1 95.75 459 GLN B N 1
ATOM 7794 C CA . GLN B 1 459 ? -9.883 -17.547 3.547 1 95.75 459 GLN B CA 1
ATOM 7795 C C . GLN B 1 459 ? -8.859 -18.594 3.98 1 95.75 459 GLN B C 1
ATOM 7797 O O . GLN B 1 459 ? -7.902 -18.281 4.684 1 95.75 459 GLN B O 1
ATOM 7802 N N . ILE B 1 460 ? -9.062 -19.844 3.631 1 95.81 460 ILE B N 1
ATOM 7803 C CA . ILE B 1 460 ? -8.148 -20.938 3.98 1 95.81 460 ILE B CA 1
ATOM 7804 C C . ILE B 1 460 ? -7.379 -21.375 2.74 1 95.81 460 ILE B C 1
ATOM 7806 O O . ILE B 1 460 ? -7.961 -21.906 1.794 1 95.81 460 ILE B O 1
ATOM 7810 N N . THR B 1 461 ? -6.105 -21.188 2.797 1 91.94 461 THR B N 1
ATOM 7811 C CA . THR B 1 461 ? -5.301 -21.422 1.604 1 91.94 461 THR B CA 1
ATOM 7812 C C . THR B 1 461 ? -4.094 -22.297 1.93 1 91.94 461 THR B C 1
ATOM 7814 O O . THR B 1 461 ? -3.109 -21.828 2.496 1 91.94 461 THR B O 1
ATOM 7817 N N . PRO B 1 462 ? -4.074 -23.484 1.542 1 86.94 462 PRO B N 1
ATOM 7818 C CA . PRO B 1 462 ? -2.895 -24.328 1.697 1 86.94 462 PRO B CA 1
ATOM 7819 C C . PRO B 1 462 ? -1.8 -24.016 0.679 1 86.94 462 PRO B C 1
ATOM 7821 O O . PRO B 1 462 ? -2.1 -23.672 -0.466 1 86.94 462 PRO B O 1
ATOM 7824 N N . TYR B 1 463 ? -0.559 -24.141 1.052 1 76.62 463 TYR B N 1
ATOM 7825 C CA . TYR B 1 463 ? 0.626 -24.016 0.209 1 76.62 463 TYR B CA 1
ATOM 7826 C C . TYR B 1 463 ? 1.496 -25.266 0.315 1 76.62 463 TYR B C 1
ATOM 7828 O O . TYR B 1 463 ? 2.139 -25.5 1.343 1 76.62 463 TYR B O 1
ATOM 7836 N N . PRO B 1 464 ? 1.616 -26 -0.747 1 72.88 464 PRO B N 1
ATOM 7837 C CA . PRO B 1 464 ? 0.999 -25.797 -2.059 1 72.88 464 PRO B CA 1
ATOM 7838 C C . PRO B 1 464 ? -0.492 -26.125 -2.068 1 72.88 464 PRO B C 1
ATOM 7840 O O . PRO B 1 464 ? -0.986 -26.781 -1.147 1 72.88 464 PRO B O 1
ATOM 7843 N N . PRO B 1 465 ? -1.341 -25.75 -3.088 1 74.06 465 PRO B N 1
ATOM 7844 C CA . PRO B 1 465 ? -0.9 -25.031 -4.277 1 74.06 465 PRO B CA 1
ATOM 7845 C C . PRO B 1 465 ? -1.036 -23.516 -4.129 1 74.06 465 PRO B C 1
ATOM 7847 O O . PRO B 1 465 ? -0.79 -22.766 -5.082 1 74.06 465 PRO B O 1
ATOM 7850 N N . GLY B 1 466 ? -1.622 -22.953 -3.012 1 78.5 466 GLY B N 1
ATOM 7851 C CA . GLY B 1 466 ? -1.82 -21.531 -2.818 1 78.5 466 GLY B CA 1
ATOM 7852 C C . GLY B 1 466 ? -3.168 -21.031 -3.316 1 78.5 466 GLY B C 1
ATOM 7853 O O . GLY B 1 466 ? -3.332 -19.859 -3.613 1 78.5 466 GLY B O 1
ATOM 7854 N N . ILE B 1 467 ? -4.055 -21.984 -3.539 1 88.06 467 ILE B N 1
ATOM 7855 C CA . ILE B 1 467 ? -5.426 -21.688 -3.936 1 88.06 467 ILE B CA 1
ATOM 7856 C C . ILE B 1 467 ? -6.359 -21.875 -2.738 1 88.06 467 ILE B C 1
ATOM 7858 O O . ILE B 1 467 ? -6.297 -22.891 -2.047 1 88.06 467 ILE B O 1
ATOM 7862 N N . PRO B 1 468 ? -7.18 -20.953 -2.541 1 93.44 468 PRO B N 1
ATOM 7863 C CA . PRO B 1 468 ? -8.062 -21.078 -1.383 1 93.44 468 PRO B CA 1
ATOM 7864 C C . PRO B 1 468 ? -9.023 -22.266 -1.499 1 93.44 468 PRO B C 1
ATOM 7866 O O . PRO B 1 468 ? -9.656 -22.453 -2.541 1 93.44 468 PRO B O 1
ATOM 7869 N N . VAL B 1 469 ? -9.094 -23.031 -0.413 1 94.12 469 VAL B N 1
ATOM 7870 C CA . VAL B 1 469 ? -10.047 -24.125 -0.344 1 94.12 469 VAL B CA 1
ATOM 7871 C C . VAL B 1 469 ? -11.383 -23.625 0.2 1 94.12 469 VAL B C 1
ATOM 7873 O O . VAL B 1 469 ? -12.438 -24.172 -0.133 1 94.12 469 VAL B O 1
ATOM 7876 N N . LEU B 1 470 ? -11.25 -22.672 1.038 1 96.25 470 LEU B N 1
ATOM 7877 C CA . LEU B 1 470 ? -12.414 -21.984 1.587 1 96.25 470 LEU B CA 1
ATOM 7878 C C . LEU B 1 470 ? -12.25 -20.469 1.496 1 96.25 470 LEU B C 1
ATOM 7880 O O . LEU B 1 470 ? -11.141 -19.953 1.675 1 96.25 470 LEU B O 1
ATOM 7884 N N . VAL B 1 471 ? -13.32 -19.797 1.188 1 97.06 471 VAL B N 1
ATOM 7885 C CA . VAL B 1 471 ? -13.391 -18.344 1.261 1 97.06 471 VAL B CA 1
ATOM 7886 C C . VAL B 1 471 ? -14.5 -17.938 2.227 1 97.06 471 VAL B C 1
ATOM 7888 O O . VAL B 1 471 ? -15.383 -18.734 2.545 1 97.06 471 VAL B O 1
ATOM 7891 N N . PRO B 1 472 ? -14.422 -16.734 2.723 1 97.88 472 PRO B N 1
ATOM 7892 C CA . PRO B 1 472 ? -15.508 -16.297 3.6 1 97.88 472 PRO B CA 1
ATOM 7893 C C . PRO B 1 472 ? -16.875 -16.391 2.928 1 97.88 472 PRO B C 1
ATOM 7895 O O . PRO B 1 472 ? -17.047 -15.938 1.79 1 97.88 472 PRO B O 1
ATOM 7898 N N . GLY B 1 473 ? -17.797 -16.938 3.668 1 98.12 473 GLY B N 1
ATOM 7899 C CA . GLY B 1 473 ? -19.156 -17.078 3.146 1 98.12 473 GLY B CA 1
ATOM 7900 C C . GLY B 1 473 ? -19.422 -18.422 2.502 1 98.12 473 GLY B C 1
ATOM 7901 O O . GLY B 1 473 ? -20.547 -18.719 2.129 1 98.12 473 GLY B O 1
ATOM 7902 N N . GLN B 1 474 ? -18.391 -19.266 2.359 1 97.75 474 GLN B N 1
ATOM 7903 C CA . GLN B 1 474 ? -18.516 -20.562 1.695 1 97.75 474 GLN B CA 1
ATOM 7904 C C . GLN B 1 474 ? -18.984 -21.625 2.67 1 97.75 474 GLN B C 1
ATOM 7906 O O . GLN B 1 474 ? -18.547 -21.672 3.82 1 97.75 474 GLN B O 1
ATOM 7911 N N . THR B 1 475 ? -19.828 -22.516 2.211 1 97.44 475 THR B N 1
ATOM 7912 C CA . THR B 1 475 ? -20.281 -23.656 3.01 1 97.44 475 THR B CA 1
ATOM 7913 C C . THR B 1 475 ? -19.219 -24.75 3.062 1 97.44 475 THR B C 1
ATOM 7915 O O . THR B 1 475 ? -18.625 -25.094 2.039 1 97.44 475 THR B O 1
ATOM 7918 N N . ILE B 1 476 ? -19.016 -25.281 4.215 1 97.44 476 ILE B N 1
ATOM 7919 C CA . ILE B 1 476 ? -18 -26.312 4.438 1 97.44 476 ILE B CA 1
ATOM 7920 C C . ILE B 1 476 ? -18.609 -27.688 4.199 1 97.44 476 ILE B C 1
ATOM 7922 O O . ILE B 1 476 ? -19.688 -27.984 4.684 1 97.44 476 ILE B O 1
ATOM 7926 N N . THR B 1 477 ? -17.906 -28.484 3.504 1 95.5 477 THR B N 1
ATOM 7927 C CA . THR B 1 477 ? -18.312 -29.875 3.273 1 95.5 477 THR B CA 1
ATOM 7928 C C . THR B 1 477 ? -17.312 -30.844 3.924 1 95.5 477 THR B C 1
ATOM 7930 O O . THR B 1 477 ? -16.219 -30.438 4.324 1 95.5 477 THR B O 1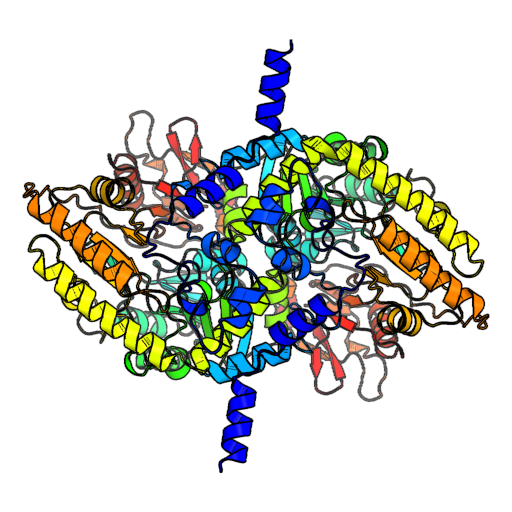
ATOM 7933 N N . SER B 1 478 ? -17.719 -32.062 3.969 1 92.81 478 SER B N 1
ATOM 7934 C CA . SER B 1 478 ? -16.828 -33.094 4.523 1 92.81 478 SER B CA 1
ATOM 7935 C C . SER B 1 478 ? -15.578 -33.25 3.67 1 92.81 478 SER B C 1
ATOM 7937 O O . SER B 1 478 ? -14.492 -33.531 4.195 1 92.81 478 SER B O 1
ATOM 7939 N N . GLY B 1 479 ? -15.828 -33.125 2.42 1 92.81 479 GLY B N 1
ATOM 7940 C CA . GLY B 1 479 ? -14.703 -33.25 1.512 1 92.81 479 GLY B CA 1
ATOM 7941 C C . GLY B 1 479 ? -13.625 -32.219 1.751 1 92.81 479 GLY B C 1
ATOM 7942 O O . GLY B 1 479 ? -12.438 -32.531 1.7 1 92.81 479 GLY B O 1
ATOM 7943 N N . VAL B 1 480 ? -14.023 -31.016 2.008 1 94.56 480 VAL B N 1
ATOM 7944 C CA . VAL B 1 480 ? -13.094 -29.922 2.266 1 94.56 480 VAL B CA 1
ATOM 7945 C C . VAL B 1 480 ? -12.328 -30.188 3.559 1 94.56 480 VAL B C 1
ATOM 7947 O O . VAL B 1 480 ? -11.109 -30 3.615 1 94.56 480 VAL B O 1
ATOM 7950 N N . VAL B 1 481 ? -13.047 -30.641 4.555 1 95 481 VAL B N 1
ATOM 7951 C CA . VAL B 1 481 ? -12.414 -30.906 5.844 1 95 481 VAL B CA 1
ATOM 7952 C C . VAL B 1 481 ? -11.406 -32.031 5.707 1 95 481 VAL B C 1
ATOM 7954 O O . VAL B 1 481 ? -10.289 -31.953 6.234 1 95 481 VAL B O 1
ATOM 7957 N N . GLN B 1 482 ? -11.797 -33.031 5.031 1 92.88 482 GLN B N 1
ATOM 7958 C CA . GLN B 1 482 ? -10.898 -34.188 4.801 1 92.88 482 GLN B CA 1
ATOM 7959 C C . GLN B 1 482 ? -9.625 -33.719 4.086 1 92.88 482 GLN B C 1
ATOM 7961 O O . GLN B 1 482 ? -8.531 -34.188 4.434 1 92.88 482 GLN B O 1
ATOM 7966 N N . TYR B 1 483 ? -9.828 -32.906 3.141 1 92.62 483 TYR B N 1
ATOM 7967 C CA . TYR B 1 483 ? -8.688 -32.375 2.398 1 92.62 483 TYR B CA 1
ATOM 7968 C C . TYR B 1 483 ? -7.746 -31.625 3.318 1 92.62 483 TYR B C 1
ATOM 7970 O O . TYR B 1 483 ? -6.535 -31.859 3.309 1 92.62 483 TYR B O 1
ATOM 7978 N N . LEU B 1 484 ? -8.273 -30.734 4.109 1 93 484 LEU B N 1
ATOM 7979 C CA . LEU B 1 484 ? -7.469 -29.906 4.996 1 93 484 LEU B CA 1
ATOM 7980 C C . LEU B 1 484 ? -6.723 -30.75 6.016 1 93 484 LEU B C 1
ATOM 7982 O O . LEU B 1 484 ? -5.543 -30.516 6.285 1 93 484 LEU B O 1
ATOM 7986 N N . VAL B 1 485 ? -7.387 -31.734 6.535 1 91.44 485 VAL B N 1
ATOM 7987 C CA . VAL B 1 485 ? -6.773 -32.625 7.516 1 91.44 485 VAL B CA 1
ATOM 7988 C C . VAL B 1 485 ? -5.637 -33.406 6.867 1 91.44 485 VAL B C 1
ATOM 7990 O O . VAL B 1 485 ? -4.57 -33.562 7.461 1 91.44 485 VAL B O 1
ATOM 7993 N N . SER B 1 486 ? -5.91 -33.875 5.711 1 88.75 486 SER B N 1
ATOM 7994 C CA . SER B 1 486 ? -4.883 -34.594 4.984 1 88.75 486 SER B CA 1
ATOM 7995 C C . SER B 1 486 ? -3.65 -33.75 4.742 1 88.75 486 SER B C 1
ATOM 7997 O O . SER B 1 486 ? -2.518 -34.219 4.84 1 88.75 486 SER B O 1
ATOM 7999 N N . MET B 1 487 ? -3.904 -32.531 4.387 1 87.25 487 MET B N 1
ATOM 8000 C CA . MET B 1 487 ? -2.805 -31.578 4.148 1 87.25 487 MET B CA 1
ATOM 8001 C C . MET B 1 487 ? -2 -31.359 5.426 1 87.25 487 MET B C 1
ATOM 8003 O O . MET B 1 487 ? -0.769 -31.359 5.395 1 87.25 487 MET B O 1
ATOM 8007 N N . LEU B 1 488 ? -2.686 -31.172 6.5 1 86.06 488 LEU B N 1
ATOM 8008 C CA . LEU B 1 488 ? -2.035 -30.859 7.766 1 86.06 488 LEU B CA 1
ATOM 8009 C C . LEU B 1 488 ? -1.262 -32.062 8.305 1 86.06 488 LEU B C 1
ATOM 8011 O O . LEU B 1 488 ? -0.273 -31.891 9.023 1 86.06 488 LEU B O 1
ATOM 8015 N N . ARG B 1 489 ? -1.654 -33.188 7.949 1 83.12 489 ARG B N 1
ATOM 8016 C CA . ARG B 1 489 ? -1.008 -34.406 8.422 1 83.12 489 ARG B CA 1
ATOM 8017 C C . ARG B 1 489 ? 0.141 -34.812 7.5 1 83.12 489 ARG B C 1
ATOM 8019 O O . ARG B 1 489 ? 0.93 -35.688 7.832 1 83.12 489 ARG B O 1
ATOM 8026 N N . SER B 1 490 ? 0.127 -34.156 6.453 1 77 490 SER B N 1
ATOM 8027 C CA . SER B 1 490 ? 1.18 -34.5 5.504 1 77 490 SER B CA 1
ATOM 8028 C C . SER B 1 490 ? 2.562 -34.25 6.094 1 77 490 SER B C 1
ATOM 8030 O O . SER B 1 490 ? 2.732 -33.375 6.934 1 77 490 SER B O 1
ATOM 8032 N N . GLN B 1 491 ? 3.428 -35.062 5.863 1 62.06 491 GLN B N 1
ATOM 8033 C CA . GLN B 1 491 ? 4.797 -34.969 6.355 1 62.06 491 GLN B CA 1
ATOM 8034 C C . GLN B 1 491 ? 5.512 -33.75 5.781 1 62.06 491 GLN B C 1
ATOM 8036 O O . GLN B 1 491 ? 6.523 -33.312 6.324 1 62.06 491 GLN B O 1
ATOM 8041 N N . LYS B 1 492 ? 4.992 -33.312 4.77 1 61.78 492 LYS B N 1
ATOM 8042 C CA . LYS B 1 492 ? 5.637 -32.156 4.148 1 61.78 492 LYS B CA 1
ATOM 8043 C C . LYS B 1 492 ? 5.223 -30.859 4.836 1 61.78 492 LYS B C 1
ATOM 8045 O O . LYS B 1 492 ? 4.137 -30.766 5.41 1 61.78 492 LYS B O 1
ATOM 8050 N N . ARG B 1 493 ? 6.176 -30.188 4.906 1 62.44 493 ARG B N 1
ATOM 8051 C CA . ARG B 1 493 ? 5.922 -28.875 5.48 1 62.44 493 ARG B CA 1
ATOM 8052 C C . ARG B 1 493 ? 4.895 -28.109 4.652 1 62.44 493 ARG B C 1
ATOM 8054 O O . ARG B 1 493 ? 5.211 -27.594 3.576 1 62.44 493 ARG B O 1
ATOM 8061 N N . VAL B 1 494 ? 3.682 -28.359 4.988 1 73.12 494 VAL B N 1
ATOM 8062 C CA . VAL B 1 494 ? 2.58 -27.641 4.359 1 73.12 494 VAL B CA 1
ATOM 8063 C C . VAL B 1 494 ? 2.162 -26.469 5.238 1 73.12 494 VAL B C 1
ATOM 8065 O O . VAL B 1 494 ? 2.068 -26.594 6.461 1 73.12 494 VAL B O 1
ATOM 8068 N N . GLU B 1 495 ? 2.186 -25.344 4.582 1 75.94 495 GLU B N 1
ATOM 8069 C CA . GLU B 1 495 ? 1.669 -24.156 5.262 1 75.94 495 GLU B CA 1
ATOM 8070 C C . GLU B 1 495 ? 0.232 -23.859 4.84 1 75.94 495 GLU B C 1
ATOM 8072 O O . GLU B 1 495 ? -0.094 -23.906 3.65 1 75.94 495 GLU B O 1
ATOM 8077 N N . VAL B 1 496 ? -0.624 -23.812 5.82 1 86.62 496 VAL B N 1
ATOM 8078 C CA . VAL B 1 496 ? -2.01 -23.453 5.539 1 86.62 496 VAL B CA 1
ATOM 8079 C C . VAL B 1 496 ? -2.322 -22.094 6.156 1 86.62 496 VAL B C 1
ATOM 8081 O O . VAL B 1 496 ? -2.361 -21.953 7.379 1 86.62 496 VAL B O 1
ATOM 8084 N N . HIS B 1 497 ? -2.568 -21.141 5.344 1 87.88 497 HIS B N 1
ATOM 8085 C CA . HIS B 1 497 ? -2.934 -19.797 5.805 1 87.88 497 HIS B CA 1
ATOM 8086 C C . HIS B 1 497 ? -4.41 -19.734 6.18 1 87.88 497 HIS B C 1
ATOM 8088 O O . HIS B 1 497 ? -5.258 -20.312 5.492 1 87.88 497 HIS B O 1
ATOM 8094 N N . GLY B 1 498 ? -4.66 -19.078 7.238 1 91.62 498 GLY B N 1
ATOM 8095 C CA . GLY B 1 498 ? -6.039 -18.844 7.633 1 91.62 498 GLY B CA 1
ATOM 8096 C C . GLY B 1 498 ? -6.48 -19.734 8.789 1 91.62 498 GLY B C 1
ATOM 8097 O O . GLY B 1 498 ? -7.496 -19.453 9.43 1 91.62 498 GLY B O 1
ATOM 8098 N N . ILE B 1 499 ? -5.691 -20.781 9.008 1 92.88 499 ILE B N 1
ATOM 8099 C CA . ILE B 1 499 ? -5.996 -21.672 10.125 1 92.88 499 ILE B CA 1
ATOM 8100 C C . ILE B 1 499 ? -5.621 -21 11.438 1 92.88 499 ILE B C 1
ATOM 8102 O O . ILE B 1 499 ? -4.578 -20.359 11.539 1 92.88 499 ILE B O 1
ATOM 8106 N N . VAL B 1 500 ? -6.523 -21.141 12.359 1 92.88 500 VAL B N 1
ATOM 8107 C CA . VAL B 1 500 ? -6.277 -20.641 13.703 1 92.88 500 VAL B CA 1
ATOM 8108 C C . VAL B 1 500 ? -5.941 -21.797 14.641 1 92.88 500 VAL B C 1
ATOM 8110 O O . VAL B 1 500 ? -6.633 -22.812 14.641 1 92.88 500 VAL B O 1
ATOM 8113 N N . TYR B 1 501 ? -4.938 -21.625 15.383 1 91.31 501 TYR B N 1
ATOM 8114 C CA . TYR B 1 501 ? -4.57 -22.703 16.297 1 91.31 501 TYR B CA 1
ATOM 8115 C C . TYR B 1 501 ? -5.023 -22.391 17.719 1 91.31 501 TYR B C 1
ATOM 8117 O O . TYR B 1 501 ? -4.781 -21.297 18.219 1 91.31 501 TYR B O 1
ATOM 8125 N N . ASP B 1 502 ? -5.777 -23.219 18.266 1 90.94 502 ASP B N 1
ATOM 8126 C CA . ASP B 1 502 ? -6.047 -23.266 19.688 1 90.94 502 ASP B CA 1
ATOM 8127 C C . ASP B 1 502 ? -5.129 -24.266 20.391 1 90.94 502 ASP B C 1
ATOM 8129 O O . ASP B 1 502 ? -5.43 -25.469 20.438 1 90.94 502 ASP B O 1
ATOM 8133 N N . GLY B 1 503 ? -4.07 -23.734 20.922 1 87.75 503 GLY B N 1
ATOM 8134 C CA . GLY B 1 503 ? -2.998 -24.656 21.281 1 87.75 503 GLY B CA 1
ATOM 8135 C C . GLY B 1 503 ? -2.379 -25.359 20.094 1 87.75 503 GLY B C 1
ATOM 8136 O O . GLY B 1 503 ? -1.897 -24.703 19.156 1 87.75 503 GLY B O 1
ATOM 8137 N N . TYR B 1 504 ? -2.508 -26.609 20.078 1 86.19 504 TYR B N 1
ATOM 8138 C CA . TYR B 1 504 ? -1.945 -27.375 18.969 1 86.19 504 TYR B CA 1
ATOM 8139 C C . TYR B 1 504 ? -3.029 -27.781 17.984 1 86.19 504 TYR B C 1
ATOM 8141 O O . TYR B 1 504 ? -2.734 -28.344 16.922 1 86.19 504 TYR B O 1
ATOM 8149 N N . LEU B 1 505 ? -4.277 -27.438 18.297 1 91.12 505 LEU B N 1
ATOM 8150 C CA . LEU B 1 505 ? -5.395 -27.875 17.469 1 91.12 505 LEU B CA 1
ATOM 8151 C C . LEU B 1 505 ? -5.664 -26.875 16.344 1 91.12 505 LEU B C 1
ATOM 8153 O O . LEU B 1 505 ? -5.977 -25.719 16.609 1 91.12 505 LEU B O 1
ATOM 8157 N N . PRO B 1 506 ? -5.551 -27.375 15.117 1 94.06 506 PRO B N 1
ATOM 8158 C CA . PRO B 1 506 ? -5.953 -26.484 14.023 1 94.06 506 PRO B CA 1
ATOM 8159 C C . PRO B 1 506 ? -7.461 -26.266 13.969 1 94.06 506 PRO B C 1
ATOM 8161 O O . PRO B 1 506 ? -8.234 -27.219 14.055 1 94.06 506 PRO B O 1
ATOM 8164 N N . CYS B 1 507 ? -7.867 -25.016 13.883 1 96.69 507 CYS B N 1
ATOM 8165 C CA . CYS B 1 507 ? -9.273 -24.656 13.93 1 96.69 507 CYS B CA 1
ATOM 8166 C C . CYS B 1 507 ? -9.641 -23.75 12.758 1 96.69 507 CYS B C 1
ATOM 8168 O O . CYS B 1 507 ? -8.758 -23.203 12.086 1 96.69 507 CYS B O 1
ATOM 8170 N N . LEU B 1 508 ? -10.898 -23.703 12.492 1 97.12 508 LEU B N 1
ATOM 8171 C CA . LEU B 1 508 ? -11.492 -22.75 11.555 1 97.12 508 LEU B CA 1
ATOM 8172 C C . LEU B 1 508 ? -12.383 -21.75 12.289 1 97.12 508 LEU B C 1
ATOM 8174 O O . LEU B 1 508 ? -12.977 -22.078 13.312 1 97.12 508 LEU B O 1
ATOM 8178 N N . ARG B 1 509 ? -12.414 -20.562 11.82 1 97.19 509 ARG B N 1
ATOM 8179 C CA . ARG B 1 509 ? -13.398 -19.594 12.281 1 97.19 509 ARG B CA 1
ATOM 8180 C C . ARG B 1 509 ? -14.68 -19.672 11.461 1 97.19 509 ARG B C 1
ATOM 8182 O O . ARG B 1 509 ? -14.641 -19.516 10.234 1 97.19 509 ARG B O 1
ATOM 8189 N N . LEU B 1 510 ? -15.844 -19.984 12.141 1 98 510 LEU B N 1
ATOM 8190 C CA . LEU B 1 510 ? -17.125 -20.203 11.477 1 98 510 LEU B CA 1
ATOM 8191 C C . LEU B 1 510 ? -18.156 -19.188 11.938 1 98 510 LEU B C 1
ATOM 8193 O O . LEU B 1 510 ? -18.078 -18.688 13.07 1 98 510 LEU B O 1
ATOM 8197 N N . LEU B 1 511 ? -19.094 -18.906 11.055 1 97.88 511 LEU B N 1
ATOM 8198 C CA . LEU B 1 511 ? -20.219 -18.062 11.469 1 97.88 511 LEU B CA 1
ATOM 8199 C C . LEU B 1 511 ? -21.062 -18.766 12.531 1 97.88 511 LEU B C 1
ATOM 8201 O O . LEU B 1 511 ? -21.328 -19.953 12.43 1 97.88 511 LEU B O 1
ATOM 8205 N N . SER B 1 512 ? -21.438 -18.031 13.547 1 96.5 512 SER B N 1
ATOM 8206 C CA . SER B 1 512 ? -22.406 -18.562 14.516 1 96.5 512 SER B CA 1
ATOM 8207 C C . SER B 1 512 ? -23.812 -18.562 13.938 1 96.5 512 SER B C 1
ATOM 8209 O O . SER B 1 512 ? -24.078 -17.906 12.938 1 96.5 512 SER B O 1
ATOM 8211 N N . ASP B 1 513 ? -24.641 -19.266 14.656 1 94.88 513 ASP B N 1
ATOM 8212 C CA . ASP B 1 513 ? -26.031 -19.297 14.227 1 94.88 513 ASP B CA 1
ATOM 8213 C C . ASP B 1 513 ? -26.656 -17.906 14.273 1 94.88 513 ASP B C 1
ATOM 8215 O O . ASP B 1 513 ? -27.453 -17.531 13.398 1 94.88 513 ASP B O 1
ATOM 8219 N N . VAL B 1 514 ? -26.297 -17.203 15.219 1 95.56 514 VAL B N 1
ATOM 8220 C CA . VAL B 1 514 ? -26.828 -15.859 15.398 1 95.56 514 VAL B CA 1
ATOM 8221 C C . VAL B 1 514 ? -26.375 -14.953 14.258 1 95.56 514 VAL B C 1
ATOM 8223 O O . VAL B 1 514 ? -27.156 -14.172 13.727 1 95.56 514 VAL B O 1
ATOM 8226 N N . GLU B 1 515 ? -25.125 -15.062 13.906 1 96.06 515 GLU B N 1
ATOM 8227 C CA . GLU B 1 515 ? -24.562 -14.25 12.82 1 96.06 515 GLU B CA 1
ATOM 8228 C C . GLU B 1 515 ? -25.203 -14.609 11.484 1 96.06 515 GLU B C 1
ATOM 8230 O O . GLU B 1 515 ? -25.5 -13.719 10.68 1 96.06 515 GLU B O 1
ATOM 8235 N N . GLU B 1 516 ? -25.438 -15.867 11.25 1 95.69 516 GLU B N 1
ATOM 8236 C CA . GLU B 1 516 ? -26.047 -16.297 9.992 1 95.69 516 GLU B CA 1
ATOM 8237 C C . GLU B 1 516 ? -27.453 -15.719 9.844 1 95.69 516 GLU B C 1
ATOM 8239 O O . GLU B 1 516 ? -27.859 -15.352 8.742 1 95.69 516 GLU B O 1
ATOM 8244 N N . LYS B 1 517 ? -28.141 -15.602 10.938 1 94.44 517 LYS B N 1
ATOM 8245 C CA . LYS B 1 517 ? -29.5 -15.07 10.914 1 94.44 517 LYS B CA 1
ATOM 8246 C C . LYS B 1 517 ? -29.5 -13.578 10.602 1 94.44 517 LYS B C 1
ATOM 8248 O O . LYS B 1 517 ? -30.484 -13.055 10.078 1 94.44 517 LYS B O 1
ATOM 8253 N N . SER B 1 518 ? -28.422 -12.938 10.867 1 92.75 518 SER B N 1
ATOM 8254 C CA . SER B 1 518 ? -28.344 -11.492 10.695 1 92.75 518 SER B CA 1
ATOM 8255 C C . SER B 1 518 ? -27.859 -11.133 9.289 1 92.75 518 SER B C 1
ATOM 8257 O O . SER B 1 518 ? -27.984 -9.977 8.859 1 92.75 518 SER B O 1
ATOM 8259 N N . LEU B 1 519 ? -27.328 -12.062 8.578 1 95.25 519 LEU B N 1
ATOM 8260 C CA . LEU B 1 519 ? -26.781 -11.805 7.25 1 95.25 519 LEU B CA 1
ATOM 8261 C C . LEU B 1 519 ? -27.828 -12.094 6.176 1 95.25 519 LEU B C 1
ATOM 8263 O O . LEU B 1 519 ? -28.766 -12.867 6.402 1 95.25 519 LEU B O 1
ATOM 8267 N N . LYS B 1 520 ? -27.75 -11.414 5.094 1 92.69 520 LYS B N 1
ATOM 8268 C CA . LYS B 1 520 ? -28.594 -11.68 3.938 1 92.69 520 LYS B CA 1
ATOM 8269 C C . LYS B 1 520 ? -28.047 -12.828 3.1 1 92.69 520 LYS B C 1
ATOM 8271 O O . LYS B 1 520 ? -26.906 -12.758 2.611 1 92.69 520 LYS B O 1
ATOM 8276 N N . LYS B 1 521 ? -28.812 -13.883 2.875 1 93.62 521 LYS B N 1
ATOM 8277 C CA . LYS B 1 521 ? -28.406 -15.031 2.07 1 93.62 521 LYS B CA 1
ATOM 8278 C C . LYS B 1 521 ? -28.391 -14.68 0.584 1 93.62 521 LYS B C 1
ATOM 8280 O O . LYS B 1 521 ? -29.266 -13.961 0.101 1 93.62 521 LYS B O 1
ATOM 8285 N N . LEU B 1 522 ? -27.375 -15.211 -0.069 1 93.38 522 LEU B N 1
ATOM 8286 C CA . LEU B 1 522 ? -27.312 -15.047 -1.518 1 93.38 522 LEU B CA 1
ATOM 8287 C C . LEU B 1 522 ? -28.375 -15.906 -2.205 1 93.38 522 LEU B C 1
ATOM 8289 O O . LEU B 1 522 ? -28.641 -17.031 -1.772 1 93.38 522 LEU B O 1
ATOM 8293 N N . ALA B 1 523 ? -29.031 -15.328 -3.131 1 77.5 523 ALA B N 1
ATOM 8294 C CA . ALA B 1 523 ? -30.031 -16.078 -3.885 1 77.5 523 ALA B CA 1
ATOM 8295 C C . ALA B 1 523 ? -29.375 -17.172 -4.719 1 77.5 523 ALA B C 1
ATOM 8297 O O . ALA B 1 523 ? -28.281 -16.984 -5.258 1 77.5 523 ALA B O 1
ATOM 8298 N N . LYS B 1 524 ? -29.969 -18.375 -4.707 1 62.78 524 LYS B N 1
ATOM 8299 C CA . LYS B 1 524 ? -29.469 -19.5 -5.5 1 62.78 524 LYS B CA 1
ATOM 8300 C C . LYS B 1 524 ? -29.688 -19.266 -6.988 1 62.78 524 LYS B C 1
ATOM 8302 O O . LYS B 1 524 ? -30.703 -18.688 -7.387 1 62.78 524 LYS B O 1
#